Protein AF-0000000069064312 (afdb_homodimer)

Solvent-accessible surface area (backbone atoms only — not comparable to full-atom values): 58437 Å² total; per-residue (Å²): 122,88,68,84,52,52,29,25,36,12,36,30,69,39,34,50,43,23,37,45,26,35,32,41,49,72,40,38,74,75,35,73,79,53,61,49,57,47,49,68,53,78,33,45,40,67,46,39,56,27,60,48,31,43,36,28,41,26,25,39,72,87,66,45,86,72,36,52,20,46,56,15,53,54,51,47,37,52,34,31,70,68,70,49,46,88,58,41,39,44,38,60,54,59,58,59,67,54,56,94,42,91,72,57,37,69,79,34,66,40,60,28,75,80,61,48,76,43,55,38,46,58,55,53,13,52,52,48,27,49,53,51,51,50,48,52,51,49,32,56,50,17,59,53,87,70,61,77,88,26,42,33,38,24,40,41,41,66,60,69,55,51,70,43,46,53,50,50,51,50,51,23,38,38,73,37,67,45,54,67,94,38,51,43,66,36,39,31,42,61,17,24,48,56,34,58,52,70,49,55,53,54,48,22,36,62,32,51,96,80,57,45,76,65,38,60,67,41,32,31,33,33,40,28,23,28,34,48,34,28,35,32,36,31,38,30,27,37,76,88,76,23,34,31,42,54,41,44,50,40,70,46,80,46,16,50,50,51,36,52,51,42,50,51,50,51,49,32,64,46,65,32,62,70,52,52,49,43,34,45,62,76,36,34,38,47,39,51,49,35,52,50,40,48,57,21,42,61,54,40,48,56,71,77,56,46,72,84,33,64,47,76,38,61,44,52,41,60,60,51,29,52,48,26,38,71,75,67,70,35,52,45,62,55,44,36,52,70,22,95,46,32,90,46,37,45,72,56,80,45,27,39,39,28,29,32,57,61,57,54,52,45,43,45,66,45,52,50,51,52,52,48,50,54,50,61,48,46,70,35,82,72,34,61,73,48,45,35,38,34,41,24,24,57,46,43,65,19,48,50,56,49,51,50,53,44,67,75,37,71,87,41,42,54,30,34,43,78,53,19,62,44,26,37,36,55,4,28,27,48,36,60,78,38,68,71,33,51,48,31,32,28,33,58,42,15,32,25,34,71,41,66,48,72,53,43,84,89,78,48,61,73,88,34,59,41,76,53,98,90,36,64,19,25,54,48,27,36,44,69,79,41,44,24,65,40,76,30,41,52,70,32,73,43,77,48,76,45,66,56,89,51,66,50,44,50,62,48,77,44,57,34,32,34,21,66,49,61,76,59,62,37,53,80,38,91,73,38,40,80,47,33,40,34,43,31,40,42,79,81,51,39,77,58,82,48,42,36,35,37,36,36,33,36,42,55,82,57,83,42,73,48,33,29,28,63,86,75,63,41,76,27,60,53,51,78,44,45,84,122,91,68,84,51,52,29,26,36,13,35,31,70,38,32,50,43,22,38,45,26,35,31,41,48,72,41,38,73,74,35,72,80,53,60,50,58,47,49,68,52,76,34,42,41,68,44,38,55,27,59,49,33,44,36,27,40,25,25,39,73,86,66,44,87,72,36,53,19,45,55,16,54,53,51,48,37,52,35,30,71,68,70,50,47,87,55,40,40,44,37,61,53,60,58,58,67,55,58,92,41,90,72,59,38,68,79,34,66,41,59,28,74,80,64,48,75,43,53,37,46,57,54,54,12,52,52,48,26,49,53,51,51,50,48,52,50,50,32,55,49,18,60,54,86,71,61,78,87,27,44,33,38,24,40,40,41,67,59,68,56,51,70,42,46,52,48,50,52,51,51,22,38,39,72,35,68,47,56,66,93,38,49,43,65,34,38,32,42,61,17,23,49,56,34,58,50,69,50,55,52,54,45,22,36,63,33,52,95,80,58,44,73,65,38,60,68,42,32,32,34,34,39,27,25,29,34,49,34,27,34,32,36,32,37,30,27,37,74,89,76,22,33,30,43,55,43,43,49,39,70,45,80,47,15,50,49,51,36,52,52,43,49,50,50,52,50,31,63,45,64,33,62,67,54,52,50,45,33,45,62,75,37,35,40,47,37,51,50,35,53,50,40,48,56,20,42,62,54,41,49,57,71,78,54,45,72,83,33,64,47,76,38,61,45,54,43,60,59,52,29,51,48,25,38,74,75,66,71,36,50,46,62,54,44,38,54,70,23,97,47,30,89,46,36,44,71,56,82,44,28,38,38,29,29,32,58,60,58,53,53,45,42,46,66,43,52,51,51,53,52,48,50,53,50,59,50,46,70,35,81,71,35,60,72,49,46,36,38,36,40,24,24,56,48,43,66,18,48,50,54,48,50,50,52,44,66,75,38,71,86,41,41,55,30,34,43,79,53,19,60,44,26,36,36,55,4,28,28,46,37,59,76,39,67,72,34,51,49,31,31,28,33,59,41,15,32,27,33,71,41,65,50,73,53,43,83,90,80,49,61,76,88,34,57,42,75,55,96,89,37,63,19,25,56,48,27,35,46,71,78,40,44,24,65,40,78,30,41,53,69,33,74,43,76,48,75,44,65,57,89,51,65,50,44,50,61,48,77,45,56,33,32,35,22,67,48,61,76,58,62,36,52,78,38,90,73,38,39,79,46,33,41,35,44,32,42,42,78,80,50,38,77,58,81,48,45,36,34,36,36,38,33,36,42,55,82,56,84,45,72,47,34,29,28,62,85,77,65,41,77,27,61,52,50,77,43,44,84

Secondary structure (DSSP, 8-state):
-----SEEEEEEE-SSEEEEEEEEHHHHHH-TT--EE-------TT--S-SSEE-EEEEETT--EEEETHHHHHHHHHHHHTT-GGGEEEEESGGGGGTT-TT--TT-EEE-TT--EEEHHHHHHHHHHHHHHHHHHHHHHTT----GGGEEEEEEE-TTS-HHHHHHHHHHHHHTT--GGGEEEEEHHHHHHHHHHHS-GGGEET--TT--TTSTT-EEEEEEE-SS-EEEEEEEEETTTEEEEEEEEEEES-SHHHHHHHHHHHHHHHH-HHHHHHHHHHSHHHHHHHHHHHHHHHHH--TT--TT-EEEEE--HHHHHHHHHHHHSS-HHHHHHHSTTTTTEEEETTEEEEEHHHHHHHHHHHHHHHHHHHHHHHTSGGGTT--EEEEESGGGG-HHHHHHHHHH-TTSEEEEETTGGGHHHHHHHHHHH-GGGEEEEE-SSEEEEEE--B--TTTS-GGGEEEETTEEEETTEEEEEE-TT-EEETTEEEEEEEE--STT--EEEEEEEEES-SS--BTTSTT-EEEEEEEEEPSS--SSPPEEEEEEEESSSS-EEEEEETTT-PEE-EEEE--/-----SEEEEEEE-SSEEEEEEEEHHHHHH-TT--EE-------TT--S-SSEE-EEEEETT--EEEETHHHHHHHHHHHHTT-GGGEEEEESGGGGGTT-TT--TT-EEE-TT--EEEHHHHHHHHHHHHHHHHHHHHHHTT----GGGEEEEEEE-TTS-HHHHHHHHHHHHHTT--GGGEEEEEHHHHHHHHHHHS-GGGEET--TT--TTSTT-EEEEEEE-SS-EEEEEEEEETTTEEEEEEEEEEES-SHHHHHHHHHHHHHHHH-HHHHHHHHHHSHHHHHHHHHHHHHHHHH--TT--TT-EEEEE--HHHHHHHHHHHHSS-HHHHHHHSTTTTTEEEETTEEEEEHHHHHHHHHHHHHHHHHHHHHHHTSGGGTT--EEEEESGGGG-HHHHHHHHHH-TTSEEEEETTGGGHHHHHHHHHHH-GGGEEEEE-SSEEEEEE--B--TTTS-GGGEEEETTEEEETTEEEEEE-TT-EEETTEEEEEEEE--STT--EEEEEEEEES-SS--BTTSTT-EEEEEEEEEPSS--SSPPEEEEEEEESSSS-EEEEEETTT-PEEPEEEE--

pLDDT: mean 87.78, std 10.55, range [28.59, 98.12]

InterPro domains:
  IPR013126 Heat shock protein 70 family [PF00012] (103-304)
  IPR043129 ATPase, nucleotide binding domain [SSF53067] (7-196)
  IPR043129 ATPase, nucleotide binding domain [SSF53067] (216-433)

Foldseek 3Di:
DPPQFQKEKEWEQALFWIFMKMDGLVRCVVALLPIDADQPPVQDDPDHRDSTFTQKFKAFQVRHGDDGGNVRLVVLLVCLVVQNNVRMFMAHSCLCVQPPDQPDDQQDWDAGLQGDTDGPLSSLLVSLLNNVVVVVVVCVVVVNDDDLVSYQYEYEDALVGDLLSVVSNLVSPVSSPRDNVRYAYHHQQQLLLLLVQRDDQVQKVLRDDPPHLPDAQAKAKEWAAEAFWTKIWIWGAHPPLAIETLWGIDTTGQHNVLLVVLVVVVVCQLQNDVLVSCCSNNVVSQVVQQSVQLVVQQLPQAPPQDQAHWRKTFHPQVSSQVSCCVPVVDGSQVSCCPGPCNVAWGDDDRIIIGGSVVSLVSSVVSLVRSLVRVVVVCPDPSNVNHAEYEYAADRSSRNSSVVSNCVSCVRHRYIYGNHRNCSSNSSSNSCSSPVVSYFKHFAQKWKFFWDKAADDPVPADPVQWDDDPNGIIGGQFTDTQGFGGDIATAFRKTKDKDKDDAAQDFKDKTWMKIASDRDDTGCPDPRIGTQWIKIWTDPPGGRDMWMKMKMWTDGGSHIDIWIATPVVRHTTDIDTDRD/DLPQFQKEKEWEQALFWIWMKMDGLVRCVVALLPIDADQPPVQDDPDHRDSTFTQKFKAFQVRHGDDGGNVRLVVLLVCLVVQNNVRMFMAHSCLCVQPPDQPDDQQDWDAGLQGDTDGPLSSLLVSLLNNVVVVVVVCVVVVNDDDLVSYQYEYEDALVGDLLSVVSNLVSPVSSPRDNSRYAYHHQQLLLLLLVQRDDQVQKVLRDDPPRLPDAQAKAKEWAAEAFWTKIWIWGAHPPLAIETLWGIDTTRLHVVLLVVLVVVVVCQLQNDVLVSCCSNNVVSQVVQQSVQLVVQQLPQAPPQDQAHWRKTFHPQVSSQVSCCVPVVDGSQVSCCPGPCNVAWGDDDRIIIGGSVVSLVSSVVSLVRSLVRVVVVCPDPSNVNHAEYEYAADRSSRNSSVVSNCVSCVRHRYIYGNHRNCSSNSSSNSCSSPVVSYFKHFAQKWKFFWDKAADDPVQADPVQWDDDPNGIIGGQFTDTQGFGGDIATAFRKTKDKDKDDAAQDFKDKTWMKIASDRDDTGCPDPRIGTQWIKIWTDPPGGRDMWMKMKMWTDGGSHIDIWIATPPVRHTTDIDTDRD

Structure (mmCIF, N/CA/C/O backbone):
data_AF-0000000069064312-model_v1
#
loop_
_entity.id
_entity.type
_entity.pdbx_description
1 polymer 'Heat shock 70 kDa protein 12B'
#
loop_
_atom_site.group_PDB
_atom_site.id
_atom_site.type_symbol
_atom_site.label_atom_id
_atom_site.label_alt_id
_atom_site.label_comp_id
_atom_site.label_asym_id
_atom_site.label_entity_id
_atom_site.label_seq_id
_atom_site.pdbx_PDB_ins_code
_atom_site.Cartn_x
_atom_site.Cartn_y
_atom_site.Cartn_z
_atom_site.occupancy
_atom_site.B_iso_or_equiv
_atom_site.auth_seq_id
_atom_site.auth_comp_id
_atom_site.auth_asym_id
_atom_site.auth_atom_id
_atom_site.pdbx_PDB_model_num
ATOM 1 N N . MET A 1 1 ? 29.719 -14.891 -23.688 1 28.59 1 MET A N 1
ATOM 2 C CA . MET A 1 1 ? 29.984 -13.562 -23.141 1 28.59 1 MET A CA 1
ATOM 3 C C . MET A 1 1 ? 28.734 -12.945 -22.547 1 28.59 1 MET A C 1
ATOM 5 O O . MET A 1 1 ? 27.734 -12.781 -23.234 1 28.59 1 MET A O 1
ATOM 9 N N . ALA A 1 2 ? 28.312 -13.297 -21.344 1 39.88 2 ALA A N 1
ATOM 10 C CA . ALA A 1 2 ? 27.094 -12.727 -20.75 1 39.88 2 ALA A CA 1
ATOM 11 C C . ALA A 1 2 ? 26.953 -11.25 -21.125 1 39.88 2 ALA A C 1
ATOM 13 O O . ALA A 1 2 ? 27.844 -10.445 -20.859 1 39.88 2 ALA A O 1
ATOM 14 N N . GLY A 1 3 ? 26.484 -10.922 -22.219 1 50.09 3 GLY A N 1
ATOM 15 C CA . GLY A 1 3 ? 26.359 -9.602 -22.812 1 50.09 3 GLY A CA 1
ATOM 16 C C . GLY A 1 3 ? 26.031 -8.523 -21.797 1 50.09 3 GLY A C 1
ATOM 17 O O . GLY A 1 3 ? 25.484 -8.812 -20.734 1 50.09 3 GLY A O 1
ATOM 18 N N . LYS A 1 4 ? 26.656 -7.32 -21.875 1 67.38 4 LYS A N 1
ATOM 19 C CA . LYS A 1 4 ? 26.703 -6.156 -21 1 67.38 4 LYS A CA 1
ATOM 20 C C . LYS A 1 4 ? 25.312 -5.562 -20.812 1 67.38 4 LYS A C 1
ATOM 22 O O . LYS A 1 4 ? 24.672 -5.133 -21.781 1 67.38 4 LYS A O 1
ATOM 27 N N . HIS A 1 5 ? 24.422 -6.23 -19.922 1 86.06 5 HIS A N 1
ATOM 28 C CA . HIS A 1 5 ? 23.141 -5.613 -19.625 1 86.06 5 HIS A CA 1
ATOM 29 C C . HIS A 1 5 ? 23.297 -4.398 -18.719 1 86.06 5 HIS A C 1
ATOM 31 O O . HIS A 1 5 ? 24.219 -4.355 -17.891 1 86.06 5 HIS A O 1
ATOM 37 N N . VAL A 1 6 ? 22.469 -3.484 -19 1 92.56 6 VAL A N 1
ATOM 38 C CA . VAL A 1 6 ? 22.5 -2.262 -18.203 1 92.56 6 VAL A CA 1
ATOM 39 C C . VAL A 1 6 ? 21.438 -2.34 -17.094 1 92.56 6 VAL A C 1
ATOM 41 O O . VAL A 1 6 ? 21.594 -1.719 -16.047 1 92.56 6 VAL A O 1
ATOM 44 N N . MET A 1 7 ? 20.469 -3.17 -17.344 1 95.5 7 MET A N 1
ATOM 45 C CA . MET A 1 7 ? 19.344 -3.258 -16.422 1 95.5 7 MET A CA 1
ATOM 46 C C . MET A 1 7 ? 18.766 -4.672 -16.375 1 95.5 7 MET A C 1
ATOM 48 O O . MET A 1 7 ? 18.766 -5.371 -17.391 1 95.5 7 MET A O 1
ATOM 52 N N . VAL A 1 8 ? 18.375 -5.047 -15.203 1 97.19 8 VAL A N 1
ATOM 53 C CA . VAL A 1 8 ? 17.594 -6.27 -15.055 1 97.19 8 VAL A CA 1
ATOM 54 C C . VAL A 1 8 ? 16.156 -5.926 -14.672 1 97.19 8 VAL A C 1
ATOM 56 O O . VAL A 1 8 ? 15.914 -5.082 -13.805 1 97.19 8 VAL A O 1
ATOM 59 N N . VAL A 1 9 ? 15.234 -6.547 -15.367 1 96.75 9 VAL A N 1
ATOM 60 C CA . VAL A 1 9 ? 13.812 -6.426 -15.062 1 96.75 9 VAL A CA 1
ATOM 61 C C . VAL A 1 9 ? 13.234 -7.805 -14.742 1 96.75 9 VAL A C 1
ATOM 63 O O . VAL A 1 9 ? 13.383 -8.742 -15.523 1 96.75 9 VAL A O 1
ATOM 66 N N . ALA A 1 10 ? 12.594 -7.859 -13.609 1 97.69 10 ALA A N 1
ATOM 67 C CA . ALA A 1 10 ? 11.938 -9.102 -13.227 1 97.69 10 ALA A CA 1
ATOM 68 C C . ALA A 1 10 ? 10.414 -8.953 -13.266 1 97.69 10 ALA A C 1
ATOM 70 O O . ALA A 1 10 ? 9.875 -7.918 -12.883 1 97.69 10 ALA A O 1
ATOM 71 N N . ILE A 1 11 ? 9.758 -9.961 -13.742 1 97.12 11 ILE A N 1
ATOM 72 C CA . ILE A 1 11 ? 8.305 -10.086 -13.688 1 97.12 11 ILE A CA 1
ATOM 73 C C . ILE A 1 11 ? 7.922 -11.281 -12.812 1 97.12 11 ILE A C 1
ATOM 75 O O . ILE A 1 11 ? 8.328 -12.414 -13.086 1 97.12 11 ILE A O 1
ATOM 79 N N . ASP A 1 12 ? 7.242 -11.016 -11.742 1 95.88 12 ASP A N 1
ATOM 80 C CA . ASP A 1 12 ? 6.594 -12.055 -10.945 1 95.88 12 ASP A CA 1
ATOM 81 C C . ASP A 1 12 ? 5.137 -12.234 -11.367 1 95.88 12 ASP A C 1
ATOM 83 O O . ASP A 1 12 ? 4.27 -11.445 -10.992 1 95.88 12 ASP A O 1
ATOM 87 N N . PHE A 1 13 ? 4.988 -13.242 -12.148 1 95.06 13 PHE A N 1
ATOM 88 C CA . PHE A 1 13 ? 3.656 -13.562 -12.641 1 95.06 13 PHE A CA 1
ATOM 89 C C . PHE A 1 13 ? 2.938 -14.508 -11.688 1 95.06 13 PHE A C 1
ATOM 91 O O . PHE A 1 13 ? 3.016 -15.734 -11.836 1 95.06 13 PHE A O 1
ATOM 98 N N . GLY A 1 14 ? 2.176 -13.914 -10.766 1 91.81 14 GLY A N 1
ATOM 99 C CA . GLY A 1 14 ? 1.546 -14.703 -9.719 1 91.81 14 GLY A CA 1
ATOM 100 C C . GLY A 1 14 ? 0.126 -15.117 -10.055 1 91.81 14 GLY A C 1
ATOM 101 O O . GLY A 1 14 ? -0.45 -14.641 -11.031 1 91.81 14 GLY A O 1
ATOM 102 N N . THR A 1 15 ? -0.377 -16.031 -9.25 1 91.19 15 THR A N 1
ATOM 103 C CA . THR A 1 15 ? -1.751 -16.484 -9.422 1 91.19 15 THR A CA 1
ATOM 104 C C . THR A 1 15 ? -2.738 -15.375 -9.078 1 91.19 15 THR A C 1
ATOM 106 O O . THR A 1 15 ? -3.711 -15.164 -9.805 1 91.19 15 THR A O 1
ATOM 109 N N . THR A 1 16 ? -2.49 -14.68 -8.023 1 89.25 16 THR A N 1
ATOM 110 C CA . THR A 1 16 ? -3.428 -13.656 -7.57 1 89.25 16 THR A CA 1
ATOM 111 C C . THR A 1 16 ? -2.938 -12.266 -7.953 1 89.25 16 THR A C 1
ATOM 113 O O . THR A 1 16 ? -3.727 -11.422 -8.383 1 89.25 16 THR A O 1
ATOM 116 N N . TYR A 1 17 ? -1.647 -12.07 -7.719 1 89.25 17 TYR A N 1
ATOM 117 C CA . TYR A 1 17 ? -1.081 -10.758 -8.016 1 89.25 17 TYR A CA 1
ATOM 118 C C . TYR A 1 17 ? 0.204 -10.891 -8.828 1 89.25 17 TYR A C 1
ATOM 120 O O . TYR A 1 17 ? 0.987 -11.82 -8.609 1 89.25 17 TYR A O 1
ATOM 128 N N . SER A 1 18 ? 0.387 -9.977 -9.711 1 93 18 SER A N 1
ATOM 129 C CA . SER A 1 18 ? 1.586 -9.906 -10.539 1 93 18 SER A CA 1
ATOM 130 C C . SER A 1 18 ? 2.248 -8.539 -10.445 1 93 18 SER A C 1
ATOM 132 O O . SER A 1 18 ? 1.602 -7.555 -10.078 1 93 18 SER A O 1
ATOM 134 N N . GLY A 1 19 ? 3.488 -8.508 -10.672 1 92.38 19 GLY A N 1
ATOM 135 C CA . GLY A 1 19 ? 4.215 -7.25 -10.648 1 92.38 19 GLY A CA 1
ATOM 136 C C . GLY A 1 19 ? 5.586 -7.34 -11.297 1 92.38 19 GLY A C 1
ATOM 137 O O . GLY A 1 19 ? 5.977 -8.398 -11.781 1 92.38 19 GLY A O 1
ATOM 138 N N . TYR A 1 20 ? 6.223 -6.148 -11.414 1 94.5 20 TYR A N 1
ATOM 139 C CA . TYR A 1 20 ? 7.586 -6.102 -11.93 1 94.5 20 TYR A CA 1
ATOM 140 C C . TYR A 1 20 ? 8.477 -5.242 -11.039 1 94.5 20 TYR A C 1
ATOM 142 O O . TYR A 1 20 ? 7.98 -4.434 -10.25 1 94.5 20 TYR A O 1
ATOM 150 N N . ALA A 1 21 ? 9.688 -5.535 -11.047 1 93.69 21 ALA A N 1
ATOM 151 C CA . ALA A 1 21 ? 10.742 -4.77 -10.391 1 93.69 21 ALA A CA 1
ATOM 152 C C . ALA A 1 21 ? 11.992 -4.688 -11.266 1 93.69 21 ALA A C 1
ATOM 154 O O . ALA A 1 21 ? 12.156 -5.48 -12.195 1 93.69 21 ALA A O 1
ATOM 155 N N . PHE A 1 22 ? 12.828 -3.678 -11.047 1 93.44 22 PHE A N 1
ATOM 156 C CA . PHE A 1 22 ? 14.008 -3.533 -11.883 1 93.44 22 PHE A CA 1
ATOM 157 C C . PHE A 1 22 ? 15.141 -2.855 -11.117 1 93.44 22 PHE A C 1
ATOM 159 O O . PHE A 1 22 ? 14.906 -2.232 -10.078 1 93.44 22 PHE A O 1
ATOM 166 N N . SER A 1 23 ? 16.328 -3.064 -11.539 1 93.88 23 SER A N 1
ATOM 167 C CA . SER A 1 23 ? 17.547 -2.475 -10.984 1 93.88 23 SER A CA 1
ATOM 168 C C . SER A 1 23 ? 18.609 -2.301 -12.062 1 93.88 23 SER A C 1
ATOM 170 O O . SER A 1 23 ? 18.781 -3.168 -12.922 1 93.88 23 SER A O 1
ATOM 172 N N . LEU A 1 24 ? 19.266 -1.147 -11.992 1 91.38 24 LEU A N 1
ATOM 173 C CA . LEU A 1 24 ? 20.422 -0.932 -12.859 1 91.38 24 LEU A CA 1
ATOM 174 C C . LEU A 1 24 ? 21.641 -1.704 -12.359 1 91.38 24 LEU A C 1
ATOM 176 O O . LEU A 1 24 ? 21.781 -1.914 -11.156 1 91.38 24 LEU A O 1
ATOM 180 N N . ARG A 1 25 ? 22.438 -2.064 -13.297 1 93.69 25 ARG A N 1
ATOM 181 C CA . ARG A 1 25 ? 23.656 -2.756 -12.93 1 93.69 25 ARG A CA 1
ATOM 182 C C . ARG A 1 25 ? 24.5 -1.916 -11.961 1 93.69 25 ARG A C 1
ATOM 184 O O . ARG A 1 25 ? 25.031 -2.439 -10.992 1 93.69 25 ARG A O 1
ATOM 191 N N . SER A 1 26 ? 24.516 -0.619 -12.18 1 88.31 26 SER A N 1
ATOM 192 C CA . SER A 1 26 ? 25.281 0.29 -11.328 1 88.31 26 SER A CA 1
ATOM 193 C C . SER A 1 26 ? 24.719 0.324 -9.914 1 88.31 26 SER A C 1
ATOM 195 O O . SER A 1 26 ? 25.469 0.401 -8.938 1 88.31 26 SER A O 1
ATOM 197 N N . ASP A 1 27 ? 23.469 0.228 -9.82 1 86.38 27 ASP A N 1
ATOM 198 C CA . ASP A 1 27 ? 22.812 0.219 -8.516 1 86.38 27 ASP A CA 1
ATOM 199 C C . ASP A 1 27 ? 23.078 -1.096 -7.781 1 86.38 27 ASP A C 1
ATOM 201 O O . ASP A 1 27 ? 23.375 -1.099 -6.586 1 86.38 27 ASP A O 1
ATOM 205 N N . PHE A 1 28 ? 22.984 -2.117 -8.508 1 91.69 28 PHE A N 1
ATOM 206 C CA . PHE A 1 28 ? 23.219 -3.432 -7.926 1 91.69 28 PHE A CA 1
ATOM 207 C C . PHE A 1 28 ? 24.641 -3.543 -7.395 1 91.69 28 PHE A C 1
ATOM 209 O O . PHE A 1 28 ? 24.859 -4.098 -6.312 1 91.69 28 PHE A O 1
ATOM 216 N N . ASP A 1 29 ? 25.562 -2.971 -8.102 1 90.62 29 ASP A N 1
ATOM 217 C CA . ASP A 1 29 ? 26.953 -3.039 -7.703 1 90.62 29 ASP A CA 1
ATOM 218 C C . ASP A 1 29 ? 27.203 -2.273 -6.402 1 90.62 29 ASP A C 1
ATOM 220 O O . ASP A 1 29 ? 28.062 -2.65 -5.605 1 90.62 29 ASP A O 1
ATOM 224 N N . LYS A 1 30 ? 26.422 -1.263 -6.211 1 84.44 30 LYS A N 1
ATOM 225 C CA . LYS A 1 30 ? 26.531 -0.477 -4.984 1 84.44 30 LYS A CA 1
ATOM 226 C C . LYS A 1 30 ? 25.828 -1.159 -3.822 1 84.44 30 LYS A C 1
ATOM 228 O O . LYS A 1 30 ? 26.344 -1.198 -2.705 1 84.44 30 LYS A O 1
ATOM 233 N N . ASP A 1 31 ? 24.641 -1.659 -4.098 1 87.69 31 ASP A N 1
ATOM 234 C CA . ASP A 1 31 ? 23.781 -2.303 -3.111 1 87.69 31 ASP A CA 1
ATOM 235 C C . ASP A 1 31 ? 22.75 -3.217 -3.785 1 87.69 31 ASP A C 1
ATOM 237 O O . ASP A 1 31 ? 21.828 -2.74 -4.438 1 87.69 31 ASP A O 1
ATOM 241 N N . PRO A 1 32 ? 22.906 -4.52 -3.57 1 89 32 PRO A N 1
ATOM 242 C CA . PRO A 1 32 ? 21.984 -5.461 -4.227 1 89 32 PRO A CA 1
ATOM 243 C C . PRO A 1 32 ? 20.531 -5.238 -3.826 1 89 32 PRO A C 1
ATOM 245 O O . PRO A 1 32 ? 19.625 -5.742 -4.492 1 89 32 PRO A O 1
ATOM 248 N N . LEU A 1 33 ? 20.328 -4.512 -2.762 1 87.06 33 LEU A N 1
ATOM 249 C CA . LEU A 1 33 ? 18.969 -4.309 -2.275 1 87.06 33 LEU A CA 1
ATOM 250 C C . LEU A 1 33 ? 18.344 -3.049 -2.877 1 87.06 33 LEU A C 1
ATOM 252 O O . LEU A 1 33 ? 17.188 -2.746 -2.635 1 87.06 33 LEU A O 1
ATOM 256 N N . LYS A 1 34 ? 19.156 -2.34 -3.68 1 86.5 34 LYS A N 1
ATOM 257 C CA . LYS A 1 34 ? 18.609 -1.185 -4.387 1 86.5 34 LYS A CA 1
ATOM 258 C C . LYS A 1 34 ? 17.781 -1.619 -5.59 1 86.5 34 LYS A C 1
ATOM 260 O O . LYS A 1 34 ? 18.234 -1.537 -6.73 1 86.5 34 LYS A O 1
ATOM 265 N N . ILE A 1 35 ? 16.578 -2.092 -5.32 1 89.62 35 ILE A N 1
ATOM 266 C CA . ILE A 1 35 ? 15.641 -2.596 -6.316 1 89.62 35 ILE A CA 1
ATOM 267 C C . ILE A 1 35 ? 14.375 -1.74 -6.312 1 89.62 35 ILE A C 1
ATOM 269 O O . ILE A 1 35 ? 13.82 -1.449 -5.254 1 89.62 35 ILE A O 1
ATOM 273 N N . LYS A 1 36 ? 13.984 -1.295 -7.477 1 83.56 36 LYS A N 1
ATOM 274 C CA . LYS A 1 36 ? 12.766 -0.494 -7.617 1 83.56 36 LYS A CA 1
ATOM 275 C C . LYS A 1 36 ? 11.578 -1.364 -8.008 1 83.56 36 LYS A C 1
ATOM 277 O O . LYS A 1 36 ? 11.672 -2.186 -8.922 1 83.56 36 LYS A O 1
ATOM 282 N N . ALA A 1 37 ? 10.547 -1.321 -7.199 1 80 37 ALA A N 1
ATOM 283 C CA . ALA A 1 37 ? 9.289 -1.981 -7.535 1 80 37 ALA A CA 1
ATOM 284 C C . ALA A 1 37 ? 8.188 -0.958 -7.816 1 80 37 ALA A C 1
ATOM 286 O O . ALA A 1 37 ? 8.211 0.149 -7.273 1 80 37 ALA A O 1
ATOM 287 N N . ASN A 1 38 ? 7.348 -1.304 -8.797 1 65.94 38 ASN A N 1
ATOM 288 C CA . ASN A 1 38 ? 6.285 -0.36 -9.125 1 65.94 38 ASN A CA 1
ATOM 289 C C . ASN A 1 38 ? 5.348 -0.138 -7.941 1 65.94 38 ASN A C 1
ATOM 291 O O . ASN A 1 38 ? 4.82 -1.096 -7.371 1 65.94 38 ASN A O 1
ATOM 295 N N . GLN A 1 39 ? 5.348 1.123 -7.57 1 56.09 39 GLN A N 1
ATOM 296 C CA . GLN A 1 39 ? 4.516 1.457 -6.418 1 56.09 39 GLN A CA 1
ATOM 297 C C . GLN A 1 39 ? 3.164 2.01 -6.859 1 56.09 39 GLN A C 1
ATOM 299 O O . GLN A 1 39 ? 2.242 2.131 -6.047 1 56.09 39 GLN A O 1
ATOM 304 N N . ALA A 1 40 ? 3.145 2.369 -8.078 1 54.91 40 ALA A N 1
ATOM 305 C CA . ALA A 1 40 ? 1.95 3.145 -8.406 1 54.91 40 ALA A CA 1
ATOM 306 C C . ALA A 1 40 ? 1.03 2.369 -9.344 1 54.91 40 ALA A C 1
ATOM 308 O O . ALA A 1 40 ? 0.963 2.66 -10.539 1 54.91 40 ALA A O 1
ATOM 309 N N . TRP A 1 41 ? 0.857 1.121 -8.875 1 54.25 41 TRP A N 1
ATOM 310 C CA . TRP A 1 41 ? -0.166 0.541 -9.742 1 54.25 41 TRP A CA 1
ATOM 311 C C . TRP A 1 41 ? -1.452 1.358 -9.688 1 54.25 41 TRP A C 1
ATOM 313 O O . TRP A 1 41 ? -1.838 1.853 -8.625 1 54.25 41 TRP A O 1
ATOM 323 N N . VAL A 1 42 ? -1.477 2.633 -10.492 1 47.19 42 VAL A N 1
ATOM 324 C CA . VAL A 1 42 ? -2.67 3.473 -10.445 1 47.19 42 VAL A CA 1
ATOM 325 C C . VAL A 1 42 ? -3.863 2.645 -9.969 1 47.19 42 VAL A C 1
ATOM 327 O O . VAL A 1 42 ? -4.441 1.879 -10.742 1 47.19 42 VAL A O 1
ATOM 330 N N . ALA A 1 43 ? -3.648 1.965 -8.961 1 44.12 43 ALA A N 1
ATOM 331 C CA . ALA A 1 43 ? -4.781 1.103 -8.633 1 44.12 43 ALA A CA 1
ATOM 332 C C . ALA A 1 43 ? -6 1.928 -8.227 1 44.12 43 ALA A C 1
ATOM 334 O O . ALA A 1 43 ? -5.859 2.969 -7.578 1 44.12 43 ALA A O 1
ATOM 335 N N . GLY A 1 44 ? -6.938 2.066 -8.828 1 36.84 44 GLY A N 1
ATOM 336 C CA . GLY A 1 44 ? -8.258 2.506 -8.406 1 36.84 44 GLY A CA 1
ATOM 337 C C . GLY A 1 44 ? -8.391 2.619 -6.898 1 36.84 44 GLY A C 1
ATOM 338 O O . GLY A 1 44 ? -7.398 2.551 -6.176 1 36.84 44 GLY A O 1
ATOM 339 N N . HIS A 1 45 ? -9.766 2.586 -6.555 1 37.28 45 HIS A N 1
ATOM 340 C CA . HIS A 1 45 ? -10.492 3.008 -5.359 1 37.28 45 HIS A CA 1
ATOM 341 C C . HIS A 1 45 ? -9.773 2.564 -4.09 1 37.28 45 HIS A C 1
ATOM 343 O O . HIS A 1 45 ? -9.68 3.322 -3.125 1 37.28 45 HIS A O 1
ATOM 349 N N . LYS A 1 46 ? -9.797 1.121 -4.016 1 41.25 46 LYS A N 1
ATOM 350 C CA . LYS A 1 46 ? -9.672 0.563 -2.674 1 41.25 46 LYS A CA 1
ATOM 351 C C . LYS A 1 46 ? -8.211 0.349 -2.303 1 41.25 46 LYS A C 1
ATOM 353 O O . LYS A 1 46 ? -7.902 -0.08 -1.189 1 41.25 46 LYS A O 1
ATOM 358 N N . TYR A 1 47 ? -7.25 0.601 -3.441 1 45.22 47 TYR A N 1
ATOM 359 C CA . TYR A 1 47 ? -6.02 -0.152 -3.219 1 45.22 47 TYR A CA 1
ATOM 360 C C . TYR A 1 47 ? -4.855 0.783 -2.912 1 45.22 47 TYR A C 1
ATOM 362 O O . TYR A 1 47 ? -4.602 1.73 -3.658 1 45.22 47 TYR A O 1
ATOM 370 N N . HIS A 1 48 ? -4.723 1.056 -1.692 1 47.91 48 HIS A N 1
ATOM 371 C CA . HIS A 1 48 ? -3.443 1.555 -1.2 1 47.91 48 HIS A CA 1
ATOM 372 C C . HIS A 1 48 ? -2.293 1.095 -2.088 1 47.91 48 HIS A C 1
ATOM 374 O O . HIS A 1 48 ? -2.447 0.162 -2.879 1 47.91 48 HIS A O 1
ATOM 380 N N . LEU A 1 49 ? -1.272 1.82 -2.076 1 52.03 49 LEU A N 1
ATOM 381 C CA . LEU A 1 49 ? -0.009 1.571 -2.762 1 52.03 49 LEU A CA 1
ATOM 382 C C . LEU A 1 49 ? 0.344 0.088 -2.729 1 52.03 49 LEU A C 1
ATOM 384 O O . LEU A 1 49 ? 0.604 -0.469 -1.66 1 52.03 49 LEU A O 1
ATOM 388 N N . SER A 1 50 ? -0.289 -0.609 -3.783 1 63.28 50 SER A N 1
ATOM 389 C CA . SER A 1 50 ? 0.107 -2.01 -3.896 1 63.28 50 SER A CA 1
ATOM 390 C C . SER A 1 50 ? 1.367 -2.16 -4.742 1 63.28 50 SER A C 1
ATOM 392 O O . SER A 1 50 ? 1.573 -1.411 -5.699 1 63.28 50 SER A O 1
ATOM 394 N N . LEU A 1 51 ? 2.254 -2.885 -4.293 1 70.94 51 LEU A N 1
ATOM 395 C CA . LEU A 1 51 ? 3.502 -3.15 -4.996 1 70.94 51 LEU A CA 1
ATOM 396 C C . LEU A 1 51 ? 3.297 -4.195 -6.09 1 70.94 51 LEU A C 1
ATOM 398 O O . LEU A 1 51 ? 4.152 -4.363 -6.961 1 70.94 51 LEU A O 1
ATOM 402 N N . LYS A 1 52 ? 2.109 -4.84 -6.188 1 84.12 52 LYS A N 1
ATOM 403 C CA . LYS A 1 52 ? 1.682 -5.738 -7.258 1 84.12 52 LYS A CA 1
ATOM 404 C C . LYS A 1 52 ? 0.236 -5.461 -7.66 1 84.12 52 LYS A C 1
ATOM 406 O O . LYS A 1 52 ? -0.451 -4.66 -7.02 1 84.12 52 LYS A O 1
A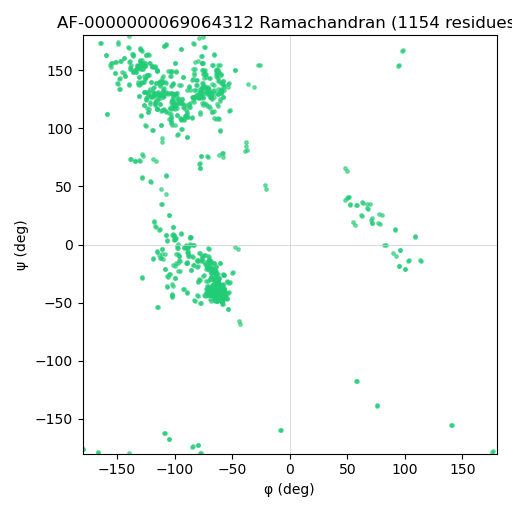TOM 411 N N . THR A 1 53 ? -0.164 -5.949 -8.789 1 88.62 53 THR A N 1
ATOM 412 C CA . THR A 1 53 ? -1.519 -5.793 -9.305 1 88.62 53 THR A CA 1
ATOM 413 C C . THR A 1 53 ? -2.197 -7.148 -9.461 1 88.62 53 THR A C 1
ATOM 415 O O . THR A 1 53 ? -1.526 -8.172 -9.617 1 88.62 53 THR A O 1
ATOM 418 N N . PRO A 1 54 ? -3.531 -7.172 -9.375 1 89.38 54 PRO A N 1
ATOM 419 C CA . PRO A 1 54 ? -4.203 -8.453 -9.586 1 89.38 54 PRO A CA 1
ATOM 420 C C . PRO A 1 54 ? -3.889 -9.062 -10.953 1 89.38 54 PRO A C 1
ATOM 422 O O . PRO A 1 54 ? -3.812 -8.344 -11.953 1 89.38 54 PRO A O 1
ATOM 425 N N . SER A 1 55 ? -3.727 -10.352 -10.945 1 93.12 55 SER A N 1
ATOM 426 C CA . SER A 1 55 ? -3.518 -11.062 -12.203 1 93.12 55 SER A CA 1
ATOM 427 C C . SER A 1 55 ? -4.832 -11.258 -12.953 1 93.12 55 SER A C 1
ATOM 429 O O . SER A 1 55 ? -5.324 -12.383 -13.07 1 93.12 55 SER A O 1
ATOM 431 N N . THR A 1 56 ? -5.383 -10.156 -13.461 1 94.94 56 THR A N 1
ATOM 432 C CA . THR A 1 56 ? -6.664 -10.18 -14.164 1 94.94 56 THR A CA 1
ATOM 433 C C . THR A 1 56 ? -6.539 -9.523 -15.539 1 94.94 56 THR A C 1
ATOM 435 O O . THR A 1 56 ? -5.816 -8.539 -15.695 1 94.94 56 THR A O 1
ATOM 438 N N . LEU A 1 57 ? -7.191 -10.133 -16.516 1 97.62 57 LEU A N 1
ATOM 439 C CA . LEU A 1 57 ? -7.141 -9.672 -17.891 1 97.62 57 LEU A CA 1
ATOM 440 C C . LEU A 1 57 ? -8.547 -9.461 -18.453 1 97.62 57 LEU A C 1
ATOM 442 O O . LEU A 1 57 ? -9.43 -10.297 -18.25 1 97.62 57 LEU A O 1
ATOM 446 N N . LEU A 1 58 ? -8.758 -8.297 -19.062 1 97.56 58 LEU A N 1
ATOM 447 C CA . LEU A 1 58 ? -10.016 -7.969 -19.719 1 97.56 58 LEU A CA 1
ATOM 448 C C . LEU A 1 58 ? -9.836 -7.863 -21.234 1 97.56 58 LEU A C 1
ATOM 450 O O . LEU A 1 58 ? -8.984 -7.105 -21.703 1 97.56 58 LEU A O 1
ATOM 454 N N . LEU A 1 59 ? -10.547 -8.664 -21.984 1 98.06 59 LEU A N 1
ATOM 455 C CA . LEU A 1 59 ? -10.555 -8.648 -23.438 1 98.06 59 LEU A CA 1
ATOM 456 C C . LEU A 1 59 ? -11.953 -8.359 -23.969 1 98.06 59 LEU A C 1
ATOM 458 O O . LEU A 1 59 ? -12.945 -8.586 -23.281 1 98.06 59 LEU A O 1
ATOM 462 N N . ASP A 1 60 ? -11.992 -7.809 -25.156 1 96.88 60 ASP A N 1
ATOM 463 C CA . ASP A 1 60 ? -13.297 -7.734 -25.812 1 96.88 60 ASP A CA 1
ATOM 464 C C . ASP A 1 60 ? -13.695 -9.086 -26.391 1 96.88 60 ASP A C 1
ATOM 466 O O . ASP A 1 60 ? -12.961 -10.07 -26.266 1 96.88 60 ASP A O 1
ATOM 470 N N . LYS A 1 61 ? -14.828 -9.148 -27.016 1 93.12 61 LYS A N 1
ATOM 471 C CA . LYS A 1 61 ? -15.375 -10.406 -27.5 1 93.12 61 LYS A CA 1
ATOM 472 C C . LYS A 1 61 ? -14.477 -11.016 -28.578 1 93.12 61 LYS A C 1
ATOM 474 O O . LYS A 1 61 ? -14.383 -12.242 -28.703 1 93.12 61 LYS A O 1
ATOM 479 N N . ALA A 1 62 ? -13.727 -10.188 -29.266 1 94.19 62 ALA A N 1
ATOM 480 C CA . ALA A 1 62 ? -12.859 -10.641 -30.344 1 94.19 62 ALA A CA 1
ATOM 481 C C . ALA A 1 62 ? -11.477 -11.023 -29.812 1 94.19 62 ALA A C 1
ATOM 483 O O . ALA A 1 62 ? -10.625 -11.5 -30.562 1 94.19 62 ALA A O 1
ATOM 484 N N . GLY A 1 63 ? -11.227 -10.844 -28.547 1 95.38 63 GLY A N 1
ATOM 485 C CA . GLY A 1 63 ? -9.953 -11.227 -27.953 1 95.38 63 GLY A CA 1
ATOM 486 C C . GLY A 1 63 ? -8.93 -10.102 -27.969 1 95.38 63 GLY A C 1
ATOM 487 O O . GLY A 1 63 ? -7.738 -10.344 -27.766 1 95.38 63 GLY A O 1
ATOM 488 N N . LYS A 1 64 ? -9.438 -8.961 -28.234 1 96.5 64 LYS A N 1
ATOM 489 C CA . LYS A 1 64 ? -8.531 -7.816 -28.219 1 96.5 64 LYS A CA 1
ATOM 490 C C . LYS A 1 64 ? -8.312 -7.316 -26.797 1 96.5 64 LYS A C 1
ATOM 492 O O . LYS A 1 64 ? -9.258 -7.246 -26 1 96.5 64 LYS A O 1
ATOM 497 N N . PHE A 1 65 ? -7.109 -6.93 -26.547 1 97.44 65 PHE A N 1
ATOM 498 C CA . PHE A 1 65 ? -6.711 -6.469 -25.219 1 97.44 65 PHE A CA 1
ATOM 499 C C . PHE A 1 65 ? -7.422 -5.172 -24.859 1 97.44 65 PHE A C 1
ATOM 501 O O . PHE A 1 65 ? -7.473 -4.238 -25.672 1 97.44 65 PHE A O 1
ATOM 508 N N . ILE A 1 66 ? -7.992 -5.094 -23.594 1 95.69 66 ILE A N 1
ATOM 509 C CA . ILE A 1 66 ? -8.609 -3.871 -23.094 1 95.69 66 ILE A CA 1
ATOM 510 C C . ILE A 1 66 ? -7.824 -3.354 -21.891 1 95.69 66 ILE A C 1
ATOM 512 O O . ILE A 1 66 ? -7.367 -2.207 -21.891 1 95.69 66 ILE A O 1
ATOM 516 N N . ALA A 1 67 ? -7.633 -4.207 -20.891 1 94.19 67 ALA A N 1
ATOM 517 C CA . ALA A 1 67 ? -6.949 -3.77 -19.688 1 94.19 67 ALA A CA 1
ATOM 518 C C . ALA A 1 67 ? -6.402 -4.961 -18.906 1 94.19 67 ALA A C 1
ATOM 520 O O . ALA A 1 67 ? -6.797 -6.105 -19.141 1 94.19 67 ALA A O 1
ATOM 521 N N . PHE A 1 68 ? -5.477 -4.688 -17.984 1 94.25 68 PHE A N 1
ATOM 522 C CA . PHE A 1 68 ? -4.895 -5.676 -17.078 1 94.25 68 PHE A CA 1
ATOM 523 C C . PHE A 1 68 ? -4.836 -5.145 -15.656 1 94.25 68 PHE A C 1
ATOM 525 O O . PHE A 1 68 ? -4.781 -3.932 -15.445 1 94.25 68 PHE A O 1
ATOM 532 N N . GLY A 1 69 ? -4.934 -6.047 -14.68 1 90.81 69 GLY A N 1
ATOM 533 C CA . GLY A 1 69 ? -4.75 -5.672 -13.289 1 90.81 69 GLY A CA 1
ATOM 534 C C . GLY A 1 69 ? -5.934 -4.926 -12.703 1 90.81 69 GLY A C 1
ATOM 535 O O . GLY A 1 69 ? -7.086 -5.293 -12.953 1 90.81 69 GLY A O 1
ATOM 536 N N . TYR A 1 70 ? -5.707 -3.889 -11.93 1 84.38 70 TYR A N 1
ATOM 537 C CA . TYR A 1 70 ? -6.754 -3.119 -11.258 1 84.38 70 TYR A CA 1
ATOM 538 C C . TYR A 1 70 ? -7.664 -2.445 -12.273 1 84.38 70 TYR A C 1
ATOM 540 O O . TYR A 1 70 ? -8.875 -2.348 -12.062 1 84.38 70 TYR A O 1
ATOM 548 N N . ASP A 1 71 ? -7.082 -1.986 -13.367 1 85.5 71 ASP A N 1
ATOM 549 C CA . ASP A 1 71 ? -7.875 -1.363 -14.422 1 85.5 71 ASP A CA 1
ATOM 550 C C . ASP A 1 71 ? -8.867 -2.355 -15.023 1 85.5 71 ASP A C 1
ATOM 552 O O . ASP A 1 71 ? -10.008 -2.002 -15.312 1 85.5 71 ASP A O 1
ATOM 556 N N . ALA A 1 72 ? -8.406 -3.555 -15.242 1 91.44 72 ALA A N 1
ATOM 557 C CA . ALA A 1 72 ? -9.289 -4.598 -15.758 1 91.44 72 ALA A CA 1
ATOM 558 C C . ALA A 1 72 ? -10.438 -4.875 -14.797 1 91.44 72 ALA A C 1
ATOM 560 O O . ALA A 1 72 ? -11.586 -5.012 -15.211 1 91.44 72 ALA A O 1
ATOM 561 N N . GLU A 1 73 ? -10.125 -4.957 -13.555 1 88 73 GLU A N 1
ATOM 562 C CA . GLU A 1 73 ? -11.133 -5.223 -12.539 1 88 73 GLU A CA 1
ATOM 563 C C . GLU A 1 73 ? -12.18 -4.109 -12.492 1 88 73 GLU A C 1
ATOM 565 O O . GLU A 1 73 ? -13.383 -4.383 -12.469 1 88 73 GLU A O 1
ATOM 570 N N . LEU A 1 74 ? -11.766 -2.914 -12.469 1 82.56 74 LEU A N 1
ATOM 571 C CA . LEU A 1 74 ? -12.656 -1.762 -12.391 1 82.56 74 LEU A CA 1
ATOM 572 C C . LEU A 1 74 ? -13.547 -1.681 -13.617 1 82.56 74 LEU A C 1
ATOM 574 O O . LEU A 1 74 ? -14.758 -1.486 -13.5 1 82.56 74 LEU A O 1
ATOM 578 N N . ARG A 1 75 ? -12.961 -1.802 -14.781 1 87.38 75 ARG A N 1
ATOM 579 C CA . ARG A 1 75 ? -13.719 -1.701 -16.016 1 87.38 75 ARG A CA 1
ATOM 580 C C . ARG A 1 75 ? -14.734 -2.834 -16.141 1 87.38 75 ARG A C 1
ATOM 582 O O . ARG A 1 75 ? -15.875 -2.615 -16.547 1 87.38 75 ARG A O 1
ATOM 589 N N . TYR A 1 76 ? -14.289 -3.979 -15.766 1 91.75 76 TYR A N 1
ATOM 590 C CA . TYR A 1 76 ? -15.211 -5.109 -15.867 1 91.75 76 TYR A CA 1
ATOM 591 C C . TYR A 1 76 ? -16.375 -4.957 -14.891 1 91.75 76 TYR A C 1
ATOM 593 O O . TYR A 1 76 ? -17.5 -5.344 -15.195 1 91.75 76 TYR A O 1
ATOM 601 N N . ASN A 1 77 ? -16.047 -4.465 -13.719 1 87.75 77 ASN A N 1
ATOM 602 C CA . ASN A 1 77 ? -17.109 -4.199 -12.758 1 87.75 77 ASN A CA 1
ATOM 603 C C . ASN A 1 77 ? -18.172 -3.266 -13.336 1 87.75 77 ASN A C 1
ATOM 605 O O . ASN A 1 77 ? -19.359 -3.498 -13.172 1 87.75 77 ASN A O 1
ATOM 609 N N . ASN A 1 78 ? -17.75 -2.27 -13.984 1 84.62 78 ASN A N 1
ATOM 610 C CA . ASN A 1 78 ? -18.672 -1.334 -14.625 1 84.62 78 ASN A CA 1
ATOM 611 C C . ASN A 1 78 ? -19.438 -1.993 -15.758 1 84.62 78 ASN A C 1
ATOM 613 O O . ASN A 1 78 ? -20.641 -1.751 -15.93 1 84.62 78 ASN A O 1
ATOM 617 N N . ILE A 1 79 ? -18.75 -2.744 -16.531 1 89.75 79 ILE A N 1
ATOM 618 C CA . ILE A 1 79 ? -19.359 -3.479 -17.625 1 89.75 79 ILE A CA 1
ATOM 619 C C . ILE A 1 79 ? -20.469 -4.387 -17.094 1 89.75 79 ILE A C 1
ATOM 621 O O . ILE A 1 79 ? -21.562 -4.449 -17.672 1 89.75 79 ILE A O 1
ATOM 625 N N . ALA A 1 80 ? -20.172 -5.062 -16.062 1 90.06 80 ALA A N 1
ATOM 626 C CA . ALA A 1 80 ? -21.141 -5.969 -15.438 1 90.06 80 ALA A CA 1
ATOM 627 C C . ALA A 1 80 ? -22.328 -5.195 -14.883 1 90.06 80 ALA A C 1
ATOM 629 O O . ALA A 1 80 ? -23.469 -5.652 -14.977 1 90.06 80 ALA A O 1
ATOM 630 N N . LEU A 1 81 ? -22.062 -4.078 -14.305 1 86.75 81 LEU A N 1
ATOM 631 C CA . LEU A 1 81 ? -23.141 -3.232 -13.773 1 86.75 81 LEU A CA 1
ATOM 632 C C . LEU A 1 81 ? -24.047 -2.752 -14.898 1 86.75 81 LEU A C 1
ATOM 634 O O . LEU A 1 81 ? -25.25 -2.566 -14.688 1 86.75 81 LEU A O 1
ATOM 638 N N . ASP A 1 82 ? -23.453 -2.607 -16.062 1 87.5 82 ASP A N 1
ATOM 639 C CA . ASP A 1 82 ? -24.219 -2.186 -17.234 1 87.5 82 ASP A CA 1
ATOM 640 C C . ASP A 1 82 ? -24.859 -3.383 -17.938 1 87.5 82 ASP A C 1
ATOM 642 O O . ASP A 1 82 ? -25.484 -3.23 -18.984 1 87.5 82 ASP A O 1
ATOM 646 N N . GLU A 1 83 ? -24.625 -4.523 -17.406 1 89.62 83 GLU A N 1
ATOM 647 C CA . GLU A 1 83 ? -25.219 -5.773 -17.875 1 89.62 83 GLU A CA 1
ATOM 648 C C . GLU A 1 83 ? -24.781 -6.098 -19.297 1 89.62 83 GLU A C 1
ATOM 650 O O . GLU A 1 83 ? -25.562 -6.57 -20.109 1 89.62 83 GLU A O 1
ATOM 655 N N . THR A 1 84 ? -23.484 -5.754 -19.609 1 92 84 THR A N 1
ATOM 656 C CA . THR A 1 84 ? -22.938 -6.043 -20.938 1 92 84 THR A CA 1
ATOM 657 C C . THR A 1 84 ? -21.75 -7 -20.828 1 92 84 THR A C 1
ATOM 659 O O . THR A 1 84 ? -20.922 -7.09 -21.734 1 92 84 THR A O 1
ATOM 662 N N . GLN A 1 85 ? -21.641 -7.719 -19.75 1 92 85 GLN A N 1
ATOM 663 C CA . GLN A 1 85 ? -20.469 -8.539 -19.453 1 92 85 GLN A CA 1
ATOM 664 C C . GLN A 1 85 ? -20.328 -9.672 -20.484 1 92 85 GLN A C 1
ATOM 666 O O . GLN A 1 85 ? -19.234 -10.156 -20.734 1 92 85 GLN A O 1
ATOM 671 N N . LYS A 1 86 ? -21.406 -10.062 -21.141 1 92.31 86 LYS A N 1
ATOM 672 C CA . LYS A 1 86 ? -21.391 -11.172 -22.078 1 92.31 86 LYS A CA 1
ATOM 673 C C . LYS A 1 86 ? -20.609 -10.812 -23.344 1 92.31 86 LYS A C 1
ATOM 675 O O . LYS A 1 86 ? -20.203 -11.695 -24.094 1 92.31 86 LYS A O 1
ATOM 680 N N . ASP A 1 87 ? -20.359 -9.508 -23.516 1 94.62 87 ASP A N 1
ATOM 681 C CA . ASP A 1 87 ? -19.641 -9.039 -24.703 1 94.62 87 ASP A CA 1
ATOM 682 C C . ASP A 1 87 ? -18.141 -8.914 -24.422 1 94.62 87 ASP A C 1
ATOM 684 O O . ASP A 1 87 ? -17.391 -8.391 -25.234 1 94.62 87 ASP A O 1
ATOM 688 N N . PHE A 1 88 ? -17.734 -9.406 -23.297 1 96.5 88 PHE A N 1
ATOM 689 C CA . PHE A 1 88 ? -16.328 -9.281 -22.891 1 96.5 88 PHE A CA 1
ATOM 690 C C . PHE A 1 88 ? -15.82 -10.594 -22.312 1 96.5 88 PHE A C 1
ATOM 692 O O . PHE A 1 88 ? -16.609 -11.5 -22.031 1 96.5 88 PHE A O 1
ATOM 699 N N . LEU A 1 89 ? -14.508 -10.742 -22.234 1 97.25 89 LEU A N 1
ATOM 700 C CA . LEU A 1 89 ? -13.836 -11.852 -21.562 1 97.25 89 LEU A CA 1
ATOM 701 C C . LEU A 1 89 ? -13.016 -11.344 -20.375 1 97.25 89 LEU A C 1
ATOM 703 O O . LEU A 1 89 ? -12.203 -10.422 -20.531 1 97.25 89 LEU A O 1
ATOM 707 N N . TYR A 1 90 ? -13.289 -11.883 -19.234 1 96.75 90 TYR A N 1
ATOM 708 C CA . TYR A 1 90 ? -12.578 -11.508 -18.031 1 96.75 90 TYR A CA 1
ATOM 709 C C . TYR A 1 90 ? -11.945 -12.727 -17.359 1 96.75 90 TYR A C 1
ATOM 711 O O . TYR A 1 90 ? -12.648 -13.656 -16.953 1 96.75 90 TYR A O 1
ATOM 719 N N . PHE A 1 91 ? -10.609 -12.688 -17.281 1 96.25 91 PHE A N 1
ATOM 720 C CA . PHE A 1 91 ? -9.875 -13.82 -16.734 1 96.25 91 PHE A CA 1
ATOM 721 C C . PHE A 1 91 ? -9.266 -13.461 -15.375 1 96.25 91 PHE A C 1
ATOM 723 O O . PHE A 1 91 ? -8.742 -12.359 -15.195 1 96.25 91 PHE A O 1
ATOM 730 N N . GLU A 1 92 ? -9.422 -14.328 -14.43 1 92.19 92 GLU A N 1
ATOM 731 C CA . GLU A 1 92 ? -8.789 -14.219 -13.117 1 92.19 92 GLU A CA 1
ATOM 732 C C . GLU A 1 92 ? -8.211 -15.555 -12.672 1 92.19 92 GLU A C 1
ATOM 734 O O . GLU A 1 92 ? -8.688 -16.609 -13.086 1 92.19 92 GLU A O 1
ATOM 739 N N . ARG A 1 93 ? -7.141 -15.539 -11.93 1 88.5 93 ARG A N 1
ATOM 740 C CA . ARG A 1 93 ? -6.508 -16.703 -11.328 1 88.5 93 ARG A CA 1
ATOM 741 C C . ARG A 1 93 ? -6.258 -17.797 -12.375 1 88.5 93 ARG A C 1
ATOM 743 O O . ARG A 1 93 ? -6.461 -18.984 -12.109 1 88.5 93 ARG A O 1
ATOM 750 N N . PHE A 1 94 ? -5.848 -17.438 -13.516 1 91.88 94 PHE A N 1
ATOM 751 C CA . PHE A 1 94 ? -5.75 -18.391 -14.617 1 91.88 94 PHE A CA 1
ATOM 752 C C . PHE A 1 94 ? -4.398 -19.094 -14.617 1 91.88 94 PHE A C 1
ATOM 754 O O . PHE A 1 94 ? -4.211 -20.094 -15.305 1 91.88 94 PHE A O 1
ATOM 761 N N . LYS A 1 95 ? -3.488 -18.625 -13.797 1 90.88 95 LYS A N 1
ATOM 762 C CA . LYS A 1 95 ? -2.158 -19.234 -13.758 1 90.88 95 LYS A CA 1
ATOM 763 C C . LYS A 1 95 ? -2.23 -20.688 -13.312 1 90.88 95 LYS A C 1
ATOM 765 O O . LYS A 1 95 ? -1.43 -21.516 -13.758 1 90.88 95 LYS A O 1
ATOM 770 N N . MET A 1 96 ? -3.152 -21.047 -12.516 1 86.94 96 MET A N 1
ATOM 771 C CA . MET A 1 96 ? -3.271 -22.391 -11.938 1 86.94 96 MET A CA 1
ATOM 772 C C . MET A 1 96 ? -3.674 -23.406 -13.008 1 86.94 96 MET A C 1
ATOM 774 O O . MET A 1 96 ? -3.555 -24.609 -12.789 1 86.94 96 MET A O 1
ATOM 778 N N . SER A 1 97 ? -4.105 -22.938 -14.133 1 86.25 97 SER A N 1
ATOM 779 C CA . SER A 1 97 ? -4.461 -23.828 -15.227 1 86.25 97 SER A CA 1
ATOM 780 C C . SER A 1 97 ? -3.242 -24.594 -15.727 1 86.25 97 SER A C 1
ATOM 782 O O . SER A 1 97 ? -3.381 -25.641 -16.359 1 86.25 97 SER A O 1
ATOM 784 N N . LEU A 1 98 ? -2.07 -24.125 -15.43 1 85.81 98 LEU A N 1
ATOM 785 C CA . LEU A 1 98 ? -0.838 -24.75 -15.883 1 85.81 98 LEU A CA 1
ATOM 786 C C . LEU A 1 98 ? -0.368 -25.812 -14.883 1 85.81 98 LEU A C 1
ATOM 788 O O . LEU A 1 98 ? 0.491 -26.625 -15.203 1 85.81 98 LEU A O 1
ATOM 792 N N . TYR A 1 99 ? -0.938 -25.703 -13.734 1 80.69 99 TYR A N 1
ATOM 793 C CA . TYR A 1 99 ? -0.474 -26.609 -12.688 1 80.69 99 TYR A CA 1
ATOM 794 C C . TYR A 1 99 ? -1.046 -28.016 -12.883 1 80.69 99 TYR A C 1
ATOM 796 O O . TYR A 1 99 ? -2.26 -28.172 -13.023 1 80.69 99 TYR A O 1
ATOM 804 N N . ASN A 1 100 ? -0.216 -28.969 -12.859 1 71.69 100 ASN A N 1
ATOM 805 C CA . ASN A 1 100 ? -0.549 -30.391 -12.945 1 71.69 100 ASN A CA 1
ATOM 806 C C . ASN A 1 100 ? -1.44 -30.672 -14.156 1 71.69 100 ASN A C 1
ATOM 808 O O . ASN A 1 100 ? -2.426 -31.406 -14.039 1 71.69 100 ASN A O 1
ATOM 812 N N . ASN A 1 101 ? -1.219 -29.953 -15.219 1 77 101 ASN A N 1
ATOM 813 C CA . ASN A 1 101 ? -1.936 -30.156 -16.469 1 77 101 ASN A CA 1
ATOM 814 C C . ASN A 1 101 ? -1.165 -31.078 -17.406 1 77 101 ASN A C 1
ATOM 816 O O . ASN A 1 101 ? -0.16 -30.672 -18 1 77 101 ASN A O 1
ATOM 820 N N . GLU A 1 102 ? -1.627 -32.219 -17.562 1 69 102 GLU A N 1
ATOM 821 C CA . GLU A 1 102 ? -0.951 -33.25 -18.359 1 69 102 GLU A CA 1
ATOM 822 C C . GLU A 1 102 ? -1.07 -32.938 -19.844 1 69 102 GLU A C 1
ATOM 824 O O . GLU A 1 102 ? -0.316 -33.469 -20.656 1 69 102 GLU A O 1
ATOM 829 N N . GLU A 1 103 ? -1.964 -32.094 -20.188 1 74.75 103 GLU A N 1
ATOM 830 C CA . GLU A 1 103 ? -2.17 -31.797 -21.594 1 74.75 103 GLU A CA 1
ATOM 831 C C . GLU A 1 103 ? -1.739 -30.359 -21.906 1 74.75 103 GLU A C 1
ATOM 833 O O . GLU A 1 103 ? -2.334 -29.703 -22.766 1 74.75 103 GLU A O 1
ATOM 838 N N . LEU A 1 104 ? -0.765 -30.016 -21.234 1 84.06 104 LEU A N 1
ATOM 839 C CA . LEU A 1 104 ? -0.299 -28.656 -21.438 1 84.06 104 LEU A CA 1
ATOM 840 C C . LEU A 1 104 ? 0.286 -28.484 -22.828 1 84.06 104 LEU A C 1
ATOM 842 O O . LEU A 1 104 ? 1.227 -29.188 -23.203 1 84.06 104 LEU A O 1
ATOM 846 N N . ASN A 1 105 ? -0.321 -27.703 -23.641 1 83.69 105 ASN A N 1
ATOM 847 C CA . ASN A 1 105 ? 0.153 -27.359 -24.969 1 83.69 105 ASN A CA 1
ATOM 848 C C . ASN A 1 105 ? -0.292 -25.953 -25.375 1 83.69 105 ASN A C 1
ATOM 850 O O . ASN A 1 105 ? -1.052 -25.297 -24.641 1 83.69 105 ASN A O 1
ATOM 854 N N . LYS A 1 106 ? 0.169 -25.531 -26.406 1 86 106 LYS A N 1
ATOM 855 C CA . LYS A 1 106 ? -0.087 -24.156 -26.844 1 86 106 LYS A CA 1
ATOM 856 C C . LYS A 1 106 ? -1.553 -23.969 -27.234 1 86 106 LYS A C 1
ATOM 858 O O . LYS A 1 106 ? -2.035 -22.844 -27.328 1 86 106 LYS A O 1
ATOM 863 N N . ASN A 1 107 ? -2.248 -25.078 -27.406 1 87.75 107 ASN A N 1
ATOM 864 C CA . ASN A 1 107 ? -3.633 -24.984 -27.859 1 87.75 107 ASN A CA 1
ATOM 865 C C . ASN A 1 107 ? -4.609 -25.141 -26.703 1 87.75 107 ASN A C 1
ATOM 867 O O . ASN A 1 107 ? -5.828 -25.125 -26.906 1 87.75 107 ASN A O 1
ATOM 871 N N . MET A 1 108 ? -4.016 -25.234 -25.578 1 91.19 108 MET A N 1
ATOM 872 C CA . MET A 1 108 ? -4.895 -25.391 -24.422 1 91.19 108 MET A CA 1
ATOM 873 C C . MET A 1 108 ? -5.785 -24.172 -24.234 1 91.19 108 MET A C 1
ATOM 875 O O . MET A 1 108 ? -5.406 -23.062 -24.609 1 91.19 108 MET A O 1
ATOM 879 N N . VAL A 1 109 ? -6.996 -24.438 -23.703 1 93.31 109 VAL A N 1
ATOM 880 C CA . VAL A 1 109 ? -7.965 -23.359 -23.516 1 93.31 109 VAL A CA 1
ATOM 881 C C . VAL A 1 109 ? -8.234 -23.172 -22.016 1 93.31 109 VAL A C 1
ATOM 883 O O . VAL A 1 109 ? -8.055 -24.094 -21.219 1 93.31 109 VAL A O 1
ATOM 886 N N . ILE A 1 110 ? -8.531 -22 -21.641 1 93.94 110 ILE A N 1
ATOM 887 C CA . ILE A 1 110 ? -8.977 -21.672 -20.281 1 93.94 110 ILE A CA 1
ATOM 888 C C . ILE A 1 110 ? -10.32 -20.953 -20.328 1 93.94 110 ILE A C 1
ATOM 890 O O . ILE A 1 110 ? -10.758 -20.516 -21.406 1 93.94 110 ILE A O 1
ATOM 894 N N . LYS A 1 111 ? -10.938 -20.938 -19.234 1 93.5 111 LYS A N 1
ATOM 895 C CA . LYS A 1 111 ? -12.273 -20.344 -19.156 1 93.5 111 LYS A CA 1
ATOM 896 C C . LYS A 1 111 ? -12.242 -19.016 -18.422 1 93.5 111 LYS A C 1
ATOM 898 O O . LYS A 1 111 ? -11.516 -18.859 -17.438 1 93.5 111 LYS A O 1
ATOM 903 N N . ASP A 1 112 ? -13.016 -18.078 -18.984 1 94.62 112 ASP A N 1
ATOM 904 C CA . ASP A 1 112 ? -13.156 -16.797 -18.281 1 94.62 112 ASP A CA 1
ATOM 905 C C . ASP A 1 112 ? -14.164 -16.906 -17.141 1 94.62 112 ASP A C 1
ATOM 907 O O . ASP A 1 112 ? -14.586 -18.016 -16.781 1 94.62 112 ASP A O 1
ATOM 911 N N . ILE A 1 113 ? -14.523 -15.836 -16.516 1 91.69 113 ILE A N 1
ATOM 912 C CA . ILE A 1 113 ? -15.359 -15.82 -15.32 1 91.69 113 ILE A CA 1
ATOM 913 C C . ILE A 1 113 ? -16.766 -16.328 -15.664 1 91.69 113 ILE A C 1
ATOM 915 O O . ILE A 1 113 ? -17.469 -16.844 -14.797 1 91.69 113 ILE A O 1
ATOM 919 N N . LEU A 1 114 ? -17.234 -16.234 -16.969 1 91.94 114 LEU A N 1
ATOM 920 C CA . LEU A 1 114 ? -18.531 -16.703 -17.422 1 91.94 114 LEU A CA 1
ATOM 921 C C . LEU A 1 114 ? -18.406 -18.047 -18.125 1 91.94 114 LEU A C 1
ATOM 923 O O . LEU A 1 114 ? -19.312 -18.453 -18.875 1 91.94 114 LEU A O 1
ATOM 927 N N . LYS A 1 115 ? -17.188 -18.656 -18.078 1 90.12 115 LYS A N 1
ATOM 928 C CA . LYS A 1 115 ? -16.922 -20.016 -18.562 1 90.12 115 LYS A CA 1
ATOM 929 C C . LYS A 1 115 ? -16.797 -20.031 -20.078 1 90.12 115 LYS A C 1
ATOM 931 O O . LYS A 1 115 ? -16.969 -21.078 -20.703 1 90.12 115 LYS A O 1
ATOM 936 N N . LYS A 1 116 ? -16.594 -18.922 -20.625 1 93.62 116 LYS A N 1
ATOM 937 C CA . LYS A 1 116 ? -16.281 -18.891 -22.047 1 93.62 116 LYS A CA 1
ATOM 938 C C . LYS A 1 116 ? -14.836 -19.328 -22.297 1 93.62 116 LYS A C 1
ATOM 940 O O . LYS A 1 116 ? -13.922 -18.922 -21.578 1 93.62 116 LYS A O 1
ATOM 945 N N . LYS A 1 117 ? -14.656 -20.125 -23.25 1 94.69 117 LYS A N 1
ATOM 946 C CA . LYS A 1 117 ? -13.344 -20.672 -23.531 1 94.69 117 LYS A CA 1
ATOM 947 C C . LYS A 1 117 ? -12.508 -19.719 -24.391 1 94.69 117 LYS A C 1
ATOM 949 O O . LYS A 1 117 ? -13.039 -19.047 -25.281 1 94.69 117 LYS A O 1
ATOM 954 N N . PHE A 1 118 ? -11.258 -19.625 -24.156 1 95.62 118 PHE A N 1
ATOM 955 C CA . PHE A 1 118 ? -10.297 -18.797 -24.875 1 95.62 118 PHE A CA 1
ATOM 956 C C . PHE A 1 118 ? -8.898 -19.406 -24.812 1 95.62 118 PHE A C 1
ATOM 958 O O . PHE A 1 118 ? -8.57 -20.109 -23.844 1 95.62 118 PHE A O 1
ATOM 965 N N . PRO A 1 119 ? -8.117 -19.234 -25.812 1 95.19 119 PRO A N 1
ATOM 966 C CA . PRO A 1 119 ? -6.777 -19.812 -25.797 1 95.19 119 PRO A CA 1
ATOM 967 C C . PRO A 1 119 ? -5.938 -19.344 -24.609 1 95.19 119 PRO A C 1
ATOM 969 O O . PRO A 1 119 ? -5.738 -18.141 -24.438 1 95.19 119 PRO A O 1
ATOM 972 N N . ALA A 1 120 ? -5.395 -20.266 -23.859 1 95.75 120 ALA A N 1
ATOM 973 C CA . ALA A 1 120 ? -4.594 -19.953 -22.672 1 95.75 120 ALA A CA 1
ATOM 974 C C . ALA A 1 120 ? -3.338 -19.172 -23.047 1 95.75 120 ALA A C 1
ATOM 976 O O . ALA A 1 120 ? -2.973 -18.203 -22.375 1 95.75 120 ALA A O 1
ATOM 977 N N . PHE A 1 121 ? -2.736 -19.625 -24.141 1 95.44 121 PHE A N 1
ATOM 978 C CA . PHE A 1 121 ? -1.477 -19.031 -24.578 1 95.44 121 PHE A CA 1
ATOM 979 C C . PHE A 1 121 ? -1.629 -17.531 -24.812 1 95.44 121 PHE A C 1
ATOM 981 O O . PHE A 1 121 ? -0.764 -16.75 -24.422 1 95.44 121 PHE A O 1
ATOM 988 N N . GLN A 1 122 ? -2.703 -17.125 -25.391 1 96.56 122 GLN A N 1
ATOM 989 C CA . GLN A 1 122 ? -2.965 -15.719 -25.656 1 96.56 122 GLN A CA 1
ATOM 990 C C . GLN A 1 122 ? -3.189 -14.938 -24.375 1 96.56 122 GLN A C 1
ATOM 992 O O . GLN A 1 122 ? -2.74 -13.797 -24.234 1 96.56 122 GLN A O 1
ATOM 997 N N . VAL A 1 123 ? -3.908 -15.523 -23.422 1 97.5 123 VAL A N 1
ATOM 998 C CA . VAL A 1 123 ? -4.184 -14.875 -22.156 1 97.5 123 VAL A CA 1
ATOM 999 C C . VAL A 1 123 ? -2.875 -14.594 -21.422 1 97.5 123 VAL A C 1
ATOM 1001 O O . VAL A 1 123 ? -2.658 -13.484 -20.922 1 97.5 123 VAL A O 1
ATOM 1004 N N . PHE A 1 124 ? -2.018 -15.594 -21.391 1 97.75 124 PHE A N 1
ATOM 1005 C CA . PHE A 1 124 ? -0.741 -15.445 -20.688 1 97.75 124 PHE A CA 1
ATOM 1006 C C . PHE A 1 124 ? 0.144 -14.43 -21.406 1 97.75 124 PHE A C 1
ATOM 1008 O O . PHE A 1 124 ? 0.731 -13.555 -20.766 1 97.75 124 PHE A O 1
ATOM 1015 N N . SER A 1 125 ? 0.197 -14.5 -22.703 1 97.94 125 SER A N 1
ATOM 1016 C CA . SER A 1 125 ? 1.04 -13.594 -23.484 1 97.94 125 SER A CA 1
ATOM 1017 C C . SER A 1 125 ? 0.582 -12.148 -23.344 1 97.94 125 SER A C 1
ATOM 1019 O O . SER A 1 125 ? 1.4 -11.25 -23.125 1 97.94 125 SER A O 1
ATOM 1021 N N . LEU A 1 126 ? -0.706 -11.922 -23.438 1 98 126 LEU A N 1
ATOM 1022 C CA . LEU A 1 126 ? -1.249 -10.578 -23.344 1 98 126 LEU A CA 1
ATOM 1023 C C . LEU A 1 126 ? -1.026 -10.008 -21.938 1 98 126 LEU A C 1
ATOM 1025 O O . LEU A 1 126 ? -0.799 -8.805 -21.797 1 98 126 LEU A O 1
ATOM 1029 N N . SER A 1 127 ? -1.118 -10.844 -20.953 1 97.88 127 SER A N 1
ATOM 1030 C CA . SER A 1 127 ? -0.894 -10.406 -19.578 1 97.88 127 SER A CA 1
ATOM 1031 C C . SER A 1 127 ? 0.556 -9.984 -19.359 1 97.88 127 SER A C 1
ATOM 1033 O O . SER A 1 127 ? 0.821 -8.938 -18.766 1 97.88 127 SER A O 1
ATOM 1035 N N . ILE A 1 128 ? 1.479 -10.781 -19.875 1 98 128 ILE A N 1
ATOM 1036 C CA . ILE A 1 128 ? 2.895 -10.461 -19.75 1 98 128 ILE A CA 1
ATOM 1037 C C . ILE A 1 128 ? 3.205 -9.188 -20.531 1 98 128 ILE A C 1
ATOM 1039 O O . ILE A 1 128 ? 3.953 -8.328 -20.062 1 98 128 ILE A O 1
ATOM 1043 N N . LYS A 1 129 ? 2.613 -9.078 -21.688 1 97.75 129 LYS A N 1
ATOM 1044 C CA . LYS A 1 129 ? 2.805 -7.879 -22.516 1 97.75 129 LYS A CA 1
ATOM 1045 C C . LYS A 1 129 ? 2.32 -6.633 -21.781 1 97.75 129 LYS A C 1
ATOM 1047 O O . LYS A 1 129 ? 2.955 -5.578 -21.859 1 97.75 129 LYS A O 1
ATOM 1052 N N . ALA A 1 130 ? 1.171 -6.777 -21.141 1 95.62 130 ALA A N 1
ATOM 1053 C CA . ALA A 1 130 ? 0.631 -5.648 -20.375 1 95.62 130 ALA A CA 1
ATOM 1054 C C . ALA A 1 130 ? 1.618 -5.184 -19.312 1 95.62 130 ALA A C 1
ATOM 1056 O O . ALA A 1 130 ? 1.792 -3.98 -19.109 1 95.62 130 ALA A O 1
ATOM 1057 N N . LEU A 1 131 ? 2.275 -6.074 -18.625 1 95.25 131 LEU A N 1
ATOM 1058 C CA . LEU A 1 131 ? 3.27 -5.746 -17.609 1 95.25 131 LEU A CA 1
ATOM 1059 C C . LEU A 1 131 ? 4.492 -5.086 -18.234 1 95.25 131 LEU A C 1
ATOM 1061 O O . LEU A 1 131 ? 5 -4.09 -17.703 1 95.25 131 LEU A O 1
ATOM 1065 N N . LYS A 1 132 ? 4.922 -5.648 -19.328 1 95 132 LYS A N 1
ATOM 1066 C CA . LYS A 1 132 ? 6.047 -5.074 -20.062 1 95 132 LYS A CA 1
ATOM 1067 C C . LYS A 1 132 ? 5.75 -3.641 -20.484 1 95 132 LYS A C 1
ATOM 1069 O O . LYS A 1 132 ? 6.566 -2.744 -20.281 1 95 132 LYS A O 1
ATOM 1074 N N . ASP A 1 133 ? 4.555 -3.473 -21.094 1 93.06 133 ASP A N 1
ATOM 1075 C CA . ASP A 1 133 ? 4.168 -2.152 -21.578 1 93.06 133 ASP A CA 1
ATOM 1076 C C . ASP A 1 133 ? 4.082 -1.144 -20.438 1 93.06 133 ASP A C 1
ATOM 1078 O O . ASP A 1 133 ? 4.473 0.015 -20.594 1 93.06 133 ASP A O 1
ATOM 1082 N N . HIS A 1 134 ? 3.566 -1.572 -19.344 1 89.44 134 HIS A N 1
ATOM 1083 C CA . HIS A 1 134 ? 3.484 -0.696 -18.188 1 89.44 134 HIS A CA 1
ATOM 1084 C C . HIS A 1 134 ? 4.871 -0.291 -17.703 1 89.44 134 HIS A C 1
ATOM 1086 O O . HIS A 1 134 ? 5.094 0.869 -17.344 1 89.44 134 HIS A O 1
ATOM 1092 N N . LEU A 1 135 ? 5.781 -1.22 -17.656 1 90.06 135 LEU A N 1
ATOM 1093 C CA . LEU A 1 135 ? 7.16 -0.937 -17.281 1 90.06 135 LEU A CA 1
ATOM 1094 C C . LEU A 1 135 ? 7.781 0.092 -18.219 1 90.06 135 LEU A C 1
ATOM 1096 O O . LEU A 1 135 ? 8.438 1.032 -17.766 1 90.06 135 LEU A O 1
ATOM 1100 N N . GLU A 1 136 ? 7.602 -0.125 -19.469 1 87.88 136 GLU A N 1
ATOM 1101 C CA . GLU A 1 136 ? 8.172 0.787 -20.453 1 87.88 136 GLU A CA 1
ATOM 1102 C C . GLU A 1 136 ? 7.648 2.207 -20.266 1 87.88 136 GLU A C 1
ATOM 1104 O O . GLU A 1 136 ? 8.406 3.174 -20.359 1 87.88 136 GLU A O 1
ATOM 1109 N N . THR A 1 137 ? 6.395 2.27 -20 1 82.88 137 THR A N 1
ATOM 1110 C CA . THR A 1 137 ? 5.793 3.57 -19.734 1 82.88 137 THR A CA 1
ATOM 1111 C C . THR A 1 137 ? 6.375 4.184 -18.469 1 82.88 137 THR A C 1
ATOM 1113 O O . THR A 1 137 ? 6.645 5.387 -18.406 1 82.88 137 THR A O 1
ATOM 1116 N N . THR A 1 138 ? 6.531 3.367 -17.469 1 77.31 138 THR A N 1
ATOM 1117 C CA . THR A 1 138 ? 7.102 3.816 -16.203 1 77.31 138 THR A CA 1
ATOM 1118 C C . THR A 1 138 ? 8.523 4.328 -16.406 1 77.31 138 THR A C 1
ATOM 1120 O O . THR A 1 138 ? 8.898 5.371 -15.867 1 77.31 138 THR A O 1
ATOM 1123 N N . LEU A 1 139 ? 9.328 3.605 -17.172 1 81.06 139 LEU A N 1
ATOM 1124 C CA . LEU A 1 139 ? 10.703 4.004 -17.453 1 81.06 139 LEU A CA 1
ATOM 1125 C C . LEU A 1 139 ? 10.742 5.332 -18.203 1 81.06 139 LEU A C 1
ATOM 1127 O O . LEU A 1 139 ? 11.562 6.199 -17.906 1 81.06 139 LEU A O 1
ATOM 1131 N N . GLN A 1 140 ? 9.82 5.434 -19.141 1 75.94 140 GLN A N 1
ATOM 1132 C CA . GLN A 1 140 ? 9.727 6.676 -19.891 1 75.94 140 GLN A CA 1
ATOM 1133 C C . GLN A 1 140 ? 9.367 7.852 -18.984 1 75.94 140 GLN A C 1
ATOM 1135 O O . GLN A 1 140 ? 9.977 8.914 -19.078 1 75.94 140 GLN A O 1
ATOM 1140 N N . ASN A 1 141 ? 8.414 7.574 -18.188 1 68.5 141 ASN A N 1
ATOM 1141 C CA . ASN A 1 141 ? 7.953 8.625 -17.281 1 68.5 141 ASN A CA 1
ATOM 1142 C C . ASN A 1 141 ? 9.039 9.023 -16.297 1 68.5 141 ASN A C 1
ATOM 1144 O O . ASN A 1 141 ? 9.102 10.172 -15.852 1 68.5 141 ASN A O 1
ATOM 1148 N N . GLN A 1 142 ? 9.898 8.031 -15.969 1 66.94 142 GLN A N 1
ATOM 1149 C CA . GLN A 1 142 ? 10.961 8.273 -15 1 66.94 142 GLN A CA 1
ATOM 1150 C C . GLN A 1 142 ? 12.227 8.773 -15.688 1 66.94 142 GLN A C 1
ATOM 1152 O O . GLN A 1 142 ? 13.242 9.016 -15.023 1 66.94 142 GLN A O 1
ATOM 1157 N N . GLY A 1 143 ? 12.258 8.922 -16.969 1 67.25 143 GLY A N 1
ATOM 1158 C CA . GLY A 1 143 ? 13.391 9.422 -17.734 1 67.25 143 GLY A CA 1
ATOM 1159 C C . GLY A 1 143 ? 14.547 8.438 -17.797 1 67.25 143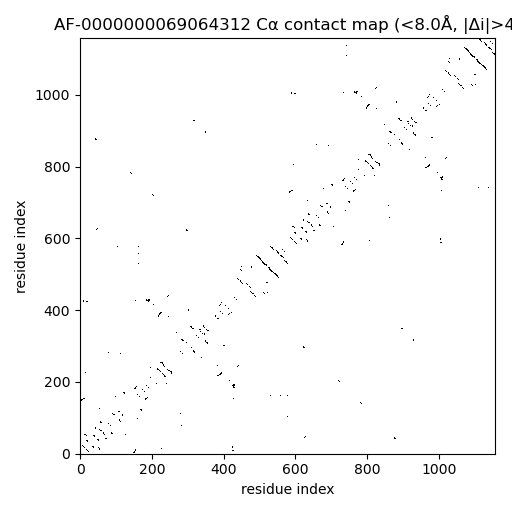 GLY A C 1
ATOM 1160 O O . GLY A 1 143 ? 15.703 8.836 -17.922 1 67.25 143 GLY A O 1
ATOM 1161 N N . ILE A 1 144 ? 14.281 7.25 -17.531 1 74.25 144 ILE A N 1
ATOM 1162 C CA . ILE A 1 144 ? 15.305 6.207 -17.641 1 74.25 144 ILE A CA 1
ATOM 1163 C C . ILE A 1 144 ? 15.375 5.703 -19.078 1 74.25 144 ILE A C 1
ATOM 1165 O O . ILE A 1 144 ? 14.422 5.102 -19.578 1 74.25 144 ILE A O 1
ATOM 1169 N N . ASP A 1 145 ? 16.422 6.062 -19.672 1 77.81 145 ASP A N 1
ATOM 1170 C CA . ASP A 1 145 ? 16.609 5.684 -21.062 1 77.81 145 ASP A CA 1
ATOM 1171 C C . ASP A 1 145 ? 17.469 4.43 -21.188 1 77.81 145 ASP A C 1
ATOM 1173 O O . ASP A 1 145 ? 18.688 4.496 -21.031 1 77.81 145 ASP A O 1
ATOM 1177 N N . VAL A 1 146 ? 16.891 3.369 -21.281 1 85 146 VAL A N 1
ATOM 1178 C CA . VAL A 1 146 ? 17.562 2.096 -21.516 1 85 146 VAL A CA 1
ATOM 1179 C C . VAL A 1 146 ? 17.031 1.454 -22.797 1 85 146 VAL A C 1
ATOM 1181 O O . VAL A 1 146 ? 15.828 1.426 -23.031 1 85 146 VAL A O 1
ATOM 1184 N N . LYS A 1 147 ? 18.047 1.11 -23.641 1 83 147 LYS A N 1
ATOM 1185 C CA . LYS A 1 147 ? 17.656 0.452 -24.891 1 83 147 LYS A CA 1
ATOM 1186 C C . LYS A 1 147 ? 17.141 -0.958 -24.625 1 83 147 LYS A C 1
ATOM 1188 O O . LYS A 1 147 ? 17.562 -1.62 -23.688 1 83 147 LYS A O 1
ATOM 1193 N N . SER A 1 148 ? 16.094 -1.478 -25.359 1 82.94 148 SER A N 1
ATOM 1194 C CA . SER A 1 148 ? 15.445 -2.773 -25.172 1 82.94 148 SER A CA 1
ATOM 1195 C C . SER A 1 148 ? 16.469 -3.902 -25.141 1 82.94 148 SER A C 1
ATOM 1197 O O . SER A 1 148 ? 16.297 -4.887 -24.422 1 82.94 148 SER A O 1
ATOM 1199 N N . ASP A 1 149 ? 17.547 -3.799 -25.844 1 86.81 149 ASP A N 1
ATOM 1200 C CA . ASP A 1 149 ? 18.547 -4.863 -25.953 1 86.81 149 ASP A CA 1
ATOM 1201 C C . ASP A 1 149 ? 19.531 -4.812 -24.781 1 86.81 149 ASP A C 1
ATOM 1203 O O . ASP A 1 149 ? 20.391 -5.688 -24.656 1 86.81 149 ASP A O 1
ATOM 1207 N N . GLU A 1 150 ? 19.344 -3.91 -23.969 1 92.19 150 GLU A N 1
ATOM 1208 C CA . GLU A 1 150 ? 20.188 -3.787 -22.797 1 92.19 150 GLU A CA 1
ATOM 1209 C C . GLU A 1 150 ? 19.453 -4.227 -21.531 1 92.19 150 GLU A C 1
ATOM 1211 O O . GLU A 1 150 ? 20 -4.152 -20.438 1 92.19 150 GLU A O 1
ATOM 1216 N N . ILE A 1 151 ? 18.281 -4.68 -21.75 1 95.06 151 ILE A N 1
ATOM 1217 C CA . ILE A 1 151 ? 17.469 -5.125 -20.609 1 95.06 151 ILE A CA 1
ATOM 1218 C C . ILE A 1 151 ? 17.453 -6.652 -20.547 1 95.06 151 ILE A C 1
ATOM 1220 O O . ILE A 1 151 ? 17.031 -7.312 -21.5 1 95.06 151 ILE A O 1
ATOM 1224 N N . LYS A 1 152 ? 17.984 -7.191 -19.469 1 96.31 152 LYS A N 1
ATOM 1225 C CA . LYS A 1 152 ? 17.812 -8.609 -19.172 1 96.31 152 LYS A CA 1
ATOM 1226 C C . LYS A 1 152 ? 16.5 -8.852 -18.438 1 96.31 152 LYS A C 1
ATOM 1228 O O . LYS A 1 152 ? 16.219 -8.219 -17.422 1 96.31 152 LYS A O 1
ATOM 1233 N N . TRP A 1 153 ? 15.703 -9.758 -18.969 1 97.25 153 TRP A N 1
ATOM 1234 C CA . TRP A 1 153 ? 14.398 -10.055 -18.406 1 97.25 153 TRP A CA 1
ATOM 1235 C C . TRP A 1 153 ? 14.438 -11.336 -17.578 1 97.25 153 TRP A C 1
ATOM 1237 O O . TRP A 1 153 ? 15.086 -12.312 -17.969 1 97.25 153 TRP A O 1
ATOM 1247 N N . VAL A 1 154 ? 13.781 -11.32 -16.438 1 97.69 154 VAL A N 1
ATOM 1248 C CA . VAL A 1 154 ? 13.625 -12.508 -15.602 1 97.69 154 VAL A CA 1
ATOM 1249 C C . VAL A 1 154 ? 12.148 -12.766 -15.344 1 97.69 154 VAL A C 1
ATOM 1251 O O . VAL A 1 154 ? 11.414 -11.867 -14.922 1 97.69 154 VAL A O 1
ATOM 1254 N N . LEU A 1 155 ? 11.68 -13.922 -15.609 1 97.81 155 LEU A N 1
ATOM 1255 C CA . LEU A 1 155 ? 10.32 -14.359 -15.336 1 97.81 155 LEU A CA 1
ATOM 1256 C C . LEU A 1 155 ? 10.297 -15.445 -14.273 1 97.81 155 LEU A C 1
ATOM 1258 O O . LEU A 1 155 ? 11.008 -16.453 -14.391 1 97.81 155 LEU A O 1
ATOM 1262 N N . THR A 1 156 ? 9.492 -15.25 -13.273 1 96.75 156 THR A N 1
ATOM 1263 C CA . THR A 1 156 ? 9.492 -16.234 -12.188 1 96.75 156 THR A CA 1
ATOM 1264 C C . THR A 1 156 ? 8.43 -17.297 -12.422 1 96.75 156 THR A C 1
ATOM 1266 O O . THR A 1 156 ? 7.367 -17.016 -12.984 1 96.75 156 THR A O 1
ATOM 1269 N N . VAL A 1 157 ? 8.758 -18.5 -12.039 1 94.62 157 VAL A N 1
ATOM 1270 C CA . VAL A 1 157 ? 7.828 -19.625 -12.078 1 94.62 157 VAL A CA 1
ATOM 1271 C C . VAL A 1 157 ? 7.988 -20.469 -10.812 1 94.62 157 VAL A C 1
ATOM 1273 O O . VAL A 1 157 ? 9.062 -20.484 -10.203 1 94.62 157 VAL A O 1
ATOM 1276 N N . PRO A 1 158 ? 6.906 -21.156 -10.352 1 92.56 158 PRO A N 1
ATOM 1277 C CA . PRO A 1 158 ? 7.055 -22.047 -9.203 1 92.56 158 PRO A CA 1
ATOM 1278 C C . PRO A 1 158 ? 8.07 -23.172 -9.453 1 92.56 158 PRO A C 1
ATOM 1280 O O . PRO A 1 158 ? 8.141 -23.688 -10.57 1 92.56 158 PRO A O 1
ATOM 1283 N N . ALA A 1 159 ? 8.773 -23.578 -8.43 1 89.94 159 ALA A N 1
ATOM 1284 C CA . ALA A 1 159 ? 9.789 -24.625 -8.555 1 89.94 159 ALA A CA 1
ATOM 1285 C C . ALA A 1 159 ? 9.148 -25.984 -8.789 1 89.94 159 ALA A C 1
ATOM 1287 O O . ALA A 1 159 ? 9.773 -26.875 -9.367 1 89.94 159 ALA A O 1
ATOM 1288 N N . ILE A 1 160 ? 7.93 -26.125 -8.445 1 87.44 160 ILE A N 1
ATOM 1289 C CA . ILE A 1 160 ? 7.289 -27.438 -8.492 1 87.44 160 ILE A CA 1
ATOM 1290 C C . ILE A 1 160 ? 6.684 -27.656 -9.883 1 87.44 160 ILE A C 1
ATOM 1292 O O . ILE A 1 160 ? 6.168 -28.734 -10.172 1 87.44 160 ILE A O 1
ATOM 1296 N N . TRP A 1 161 ? 6.77 -26.734 -10.75 1 87.75 161 TRP A N 1
ATOM 1297 C CA . TRP A 1 161 ? 6.156 -26.844 -12.07 1 87.75 161 TRP A CA 1
ATOM 1298 C C . TRP A 1 161 ? 6.98 -27.766 -12.977 1 87.75 161 TRP A C 1
ATOM 1300 O O . TRP A 1 161 ? 8.195 -27.891 -12.797 1 87.75 161 TRP A O 1
ATOM 1310 N N . SER A 1 162 ? 6.324 -28.312 -13.953 1 84.06 162 SER A N 1
ATOM 1311 C CA . SER A 1 162 ? 6.965 -29.156 -14.945 1 84.06 162 SER A CA 1
ATOM 1312 C C . SER A 1 162 ? 7.75 -28.328 -15.961 1 84.06 162 SER A C 1
ATOM 1314 O O . SER A 1 162 ? 7.535 -27.125 -16.094 1 84.06 162 SER A O 1
ATOM 1316 N N . ASP A 1 163 ? 8.602 -29 -16.609 1 86.44 163 ASP A N 1
ATOM 1317 C CA . ASP A 1 163 ? 9.367 -28.344 -17.656 1 86.44 163 ASP A CA 1
ATOM 1318 C C . ASP A 1 163 ? 8.445 -27.812 -18.766 1 86.44 163 ASP A C 1
ATOM 1320 O O . ASP A 1 163 ? 8.719 -26.781 -19.375 1 86.44 163 ASP A O 1
ATOM 1324 N N . SER A 1 164 ? 7.379 -28.562 -19 1 85.56 164 SER A N 1
ATOM 1325 C CA . SER A 1 164 ? 6.414 -28.125 -20 1 85.56 164 SER A CA 1
ATOM 1326 C C . SER A 1 164 ? 5.77 -26.797 -19.594 1 85.56 164 SER A C 1
ATOM 1328 O O . SER A 1 164 ? 5.574 -25.922 -20.438 1 85.56 164 SER A O 1
ATOM 1330 N N . ALA A 1 165 ? 5.414 -26.688 -18.344 1 89.38 165 ALA A N 1
ATOM 1331 C CA . ALA A 1 165 ? 4.82 -25.453 -17.844 1 89.38 165 ALA A CA 1
ATOM 1332 C C . ALA A 1 165 ? 5.805 -24.297 -17.938 1 89.38 165 ALA A C 1
ATOM 1334 O O . ALA A 1 165 ? 5.426 -23.188 -18.297 1 89.38 165 ALA A O 1
ATOM 1335 N N . LYS A 1 166 ? 7.055 -24.578 -17.641 1 90.94 166 LYS A N 1
ATOM 1336 C CA . LYS A 1 166 ? 8.094 -23.547 -17.734 1 90.94 166 LYS A CA 1
ATOM 1337 C C . LYS A 1 166 ? 8.289 -23.094 -19.172 1 90.94 166 LYS A C 1
ATOM 1339 O O . LYS A 1 166 ? 8.422 -21.906 -19.438 1 90.94 166 LYS A O 1
ATOM 1344 N N . GLN A 1 167 ? 8.328 -24.047 -20.047 1 88.69 167 GLN A N 1
ATOM 1345 C CA . GLN A 1 167 ? 8.477 -23.719 -21.453 1 88.69 167 GLN A CA 1
ATOM 1346 C C . GLN A 1 167 ? 7.281 -22.922 -21.953 1 88.69 167 GLN A C 1
ATOM 1348 O O . GLN A 1 167 ? 7.441 -22 -22.766 1 88.69 167 GLN A O 1
ATOM 1353 N N . PHE A 1 168 ? 6.098 -23.344 -21.516 1 92 168 PHE A N 1
ATOM 1354 C CA . PHE A 1 168 ? 4.898 -22.594 -21.875 1 92 168 PHE A CA 1
ATOM 1355 C C . PHE A 1 168 ? 5.035 -21.141 -21.484 1 92 168 PHE A C 1
ATOM 1357 O O . PHE A 1 168 ? 4.762 -20.25 -22.297 1 92 168 PHE A O 1
ATOM 1364 N N . MET A 1 169 ? 5.457 -20.859 -20.328 1 94.75 169 MET A N 1
ATOM 1365 C CA . MET A 1 169 ? 5.621 -19.5 -19.828 1 94.75 169 MET A CA 1
ATOM 1366 C C . MET A 1 169 ? 6.684 -18.75 -20.625 1 94.75 169 MET A C 1
ATOM 1368 O O . MET A 1 169 ? 6.516 -17.578 -20.938 1 94.75 169 MET A O 1
ATOM 1372 N N . ARG A 1 170 ? 7.805 -19.438 -20.922 1 93.44 170 ARG A N 1
ATOM 1373 C CA . ARG A 1 170 ? 8.852 -18.812 -21.734 1 93.44 170 ARG A CA 1
ATOM 1374 C C . ARG A 1 170 ? 8.32 -18.391 -23.094 1 93.44 170 ARG A C 1
ATOM 1376 O O . ARG A 1 170 ? 8.523 -17.25 -23.531 1 93.44 170 ARG A O 1
ATOM 1383 N N . GLU A 1 171 ? 7.645 -19.297 -23.719 1 93.5 171 GLU A N 1
ATOM 1384 C CA . GLU A 1 171 ? 7.125 -19 -25.047 1 93.5 171 GLU A CA 1
ATOM 1385 C C . GLU A 1 171 ? 6.094 -17.891 -25.016 1 93.5 171 GLU A C 1
ATOM 1387 O O . GLU A 1 171 ? 6.035 -17.047 -25.922 1 93.5 171 GLU A O 1
ATOM 1392 N N . ALA A 1 172 ? 5.262 -17.906 -24.016 1 96 172 ALA A N 1
ATOM 1393 C CA . ALA A 1 172 ? 4.297 -16.828 -23.844 1 96 172 ALA A CA 1
ATOM 1394 C C . ALA A 1 172 ? 5.004 -15.484 -23.672 1 96 172 ALA A C 1
ATOM 1396 O O . ALA A 1 172 ? 4.559 -14.469 -24.203 1 96 172 ALA A O 1
ATOM 1397 N N . ALA A 1 173 ? 6.074 -15.453 -22.938 1 97.25 173 ALA A N 1
ATOM 1398 C CA . ALA A 1 173 ? 6.848 -14.242 -22.719 1 97.25 173 ALA A CA 1
ATOM 1399 C C . ALA A 1 173 ? 7.477 -13.742 -24.016 1 97.25 173 ALA A C 1
ATOM 1401 O O . ALA A 1 173 ? 7.5 -12.539 -24.281 1 97.25 173 ALA A O 1
ATOM 1402 N N . ILE A 1 174 ? 7.98 -14.68 -24.797 1 95.94 174 ILE A N 1
ATOM 1403 C CA . ILE A 1 174 ? 8.57 -14.328 -26.094 1 95.94 174 ILE A CA 1
ATOM 1404 C C . ILE A 1 174 ? 7.496 -13.734 -27 1 95.94 174 ILE A C 1
ATOM 1406 O O . ILE A 1 174 ? 7.723 -12.711 -27.641 1 95.94 174 ILE A O 1
ATOM 1410 N N . ALA A 1 175 ? 6.375 -14.383 -26.984 1 96.31 175 ALA A N 1
ATOM 1411 C CA . ALA A 1 175 ? 5.262 -13.875 -27.781 1 96.31 175 ALA A CA 1
ATOM 1412 C C . ALA A 1 175 ? 4.836 -12.492 -27.328 1 96.31 175 ALA A C 1
ATOM 1414 O O . ALA A 1 175 ? 4.301 -11.703 -28.109 1 96.31 175 ALA A O 1
ATOM 1415 N N . ALA A 1 176 ? 5.031 -12.18 -26.078 1 97.31 176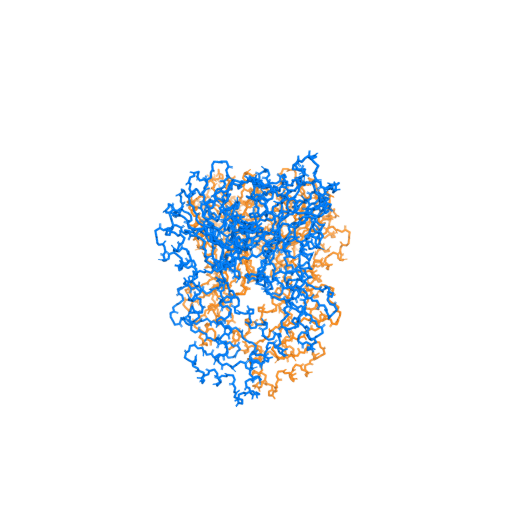 ALA A N 1
ATOM 1416 C CA . ALA A 1 176 ? 4.699 -10.883 -25.5 1 97.31 176 ALA A CA 1
ATOM 1417 C C . ALA A 1 176 ? 5.73 -9.828 -25.891 1 97.31 176 ALA A C 1
ATOM 1419 O O . ALA A 1 176 ? 5.555 -8.641 -25.609 1 97.31 176 ALA A O 1
ATOM 1420 N N . GLY A 1 177 ? 6.84 -10.25 -26.5 1 95.62 177 GLY A N 1
ATOM 1421 C CA . GLY A 1 177 ? 7.832 -9.312 -26.984 1 95.62 177 GLY A CA 1
ATOM 1422 C C . GLY A 1 177 ? 9.109 -9.305 -26.172 1 95.62 177 GLY A C 1
ATOM 1423 O O . GLY A 1 177 ? 9.984 -8.461 -26.375 1 95.62 177 GLY A O 1
ATOM 1424 N N . LEU A 1 178 ? 9.258 -10.203 -25.219 1 96.38 178 LEU A N 1
ATOM 1425 C CA . LEU A 1 178 ? 10.531 -10.32 -24.516 1 96.38 178 LEU A CA 1
ATOM 1426 C C . LEU A 1 178 ? 11.562 -11.055 -25.359 1 96.38 178 LEU A C 1
ATOM 1428 O O . LEU A 1 178 ? 11.266 -12.117 -25.922 1 96.38 178 LEU A O 1
ATOM 1432 N N . PRO A 1 179 ? 12.727 -10.523 -25.422 1 93.94 179 PRO A N 1
ATOM 1433 C CA . PRO A 1 179 ? 13.742 -11.188 -26.234 1 93.94 179 PRO A CA 1
ATOM 1434 C C . PRO A 1 179 ? 14.227 -12.5 -25.641 1 93.94 179 PRO A C 1
ATOM 1436 O O . PRO A 1 179 ? 14.664 -12.531 -24.484 1 93.94 179 PRO A O 1
ATOM 1439 N N . ASP A 1 180 ? 14.227 -13.508 -26.406 1 90.69 180 ASP A N 1
ATOM 1440 C CA . ASP A 1 180 ? 14.555 -14.852 -25.953 1 90.69 180 ASP A CA 1
ATOM 1441 C C . ASP A 1 180 ? 15.961 -14.898 -25.344 1 90.69 180 ASP A C 1
ATOM 1443 O O . ASP A 1 180 ? 16.156 -15.438 -24.25 1 90.69 180 ASP A O 1
ATOM 1447 N N . LYS A 1 181 ? 16.922 -14.289 -25.984 1 88.12 181 LYS A N 1
ATOM 1448 C CA . LYS A 1 181 ? 18.328 -14.367 -25.578 1 88.12 181 LYS A CA 1
ATOM 1449 C C . LYS A 1 181 ? 18.562 -13.625 -24.266 1 88.12 181 LYS A C 1
ATOM 1451 O O . LYS A 1 181 ? 19.547 -13.875 -23.562 1 88.12 181 LYS A O 1
ATOM 1456 N N . MET A 1 182 ? 17.625 -12.727 -23.969 1 93.38 182 MET A N 1
ATOM 1457 C CA . MET A 1 182 ? 17.781 -11.906 -22.766 1 93.38 182 MET A CA 1
ATOM 1458 C C . MET A 1 182 ? 16.797 -12.336 -21.688 1 93.38 182 MET A C 1
ATOM 1460 O O . MET A 1 182 ? 16.641 -11.648 -20.672 1 93.38 182 MET A O 1
ATOM 1464 N N . LEU A 1 183 ? 16.125 -13.438 -21.953 1 94.69 183 LEU A N 1
ATOM 1465 C CA . LEU A 1 183 ? 15.102 -13.906 -21.016 1 94.69 183 LEU A CA 1
ATOM 1466 C C . LEU A 1 183 ? 15.617 -15.062 -20.172 1 94.69 183 LEU A C 1
ATOM 1468 O O . LEU A 1 183 ? 16.172 -16.031 -20.703 1 94.69 183 LEU A O 1
ATOM 1472 N N . ARG A 1 184 ? 15.445 -14.953 -18.875 1 94.38 184 ARG A N 1
ATOM 1473 C CA . ARG A 1 184 ? 15.758 -16.031 -17.938 1 94.38 184 ARG A CA 1
ATOM 1474 C C . ARG A 1 184 ? 14.547 -16.391 -17.078 1 94.38 184 ARG A C 1
ATOM 1476 O O . ARG A 1 184 ? 13.742 -15.516 -16.75 1 94.38 184 ARG A O 1
ATOM 1483 N N . ILE A 1 185 ? 14.453 -17.672 -16.766 1 94.62 185 ILE A N 1
ATOM 1484 C CA . ILE A 1 185 ? 13.414 -18.141 -15.859 1 94.62 185 ILE A CA 1
ATOM 1485 C C . ILE A 1 185 ? 14.008 -18.328 -14.461 1 94.62 185 ILE A C 1
ATOM 1487 O O . ILE A 1 185 ? 15.094 -18.875 -14.305 1 94.62 185 ILE A O 1
ATOM 1491 N N . ALA A 1 186 ? 13.359 -17.766 -13.523 1 95.38 186 ALA A N 1
ATOM 1492 C CA . ALA A 1 186 ? 13.781 -17.938 -12.133 1 95.38 186 ALA A CA 1
ATOM 1493 C C . ALA A 1 186 ? 12.75 -18.734 -11.344 1 95.38 186 ALA A C 1
ATOM 1495 O O . ALA A 1 186 ? 11.547 -18.562 -11.523 1 95.38 186 ALA A O 1
ATOM 1496 N N . LEU A 1 187 ? 13.25 -19.672 -10.516 1 94.31 187 LEU A N 1
ATOM 1497 C CA . LEU A 1 187 ? 12.367 -20.422 -9.625 1 94.31 187 LEU A CA 1
ATOM 1498 C C . LEU A 1 187 ? 12.008 -19.578 -8.398 1 94.31 187 LEU A C 1
ATOM 1500 O O . LEU A 1 187 ? 12.891 -19.016 -7.75 1 94.31 187 LEU A O 1
ATOM 1504 N N . GLU A 1 188 ? 10.766 -19.484 -8.062 1 95.06 188 GLU A N 1
ATOM 1505 C CA . GLU A 1 188 ? 10.227 -18.531 -7.102 1 95.06 188 GLU A CA 1
ATOM 1506 C C . GLU A 1 188 ? 10.891 -18.688 -5.738 1 95.06 188 GLU A C 1
ATOM 1508 O O . GLU A 1 188 ? 11.43 -17.719 -5.188 1 95.06 188 GLU A O 1
ATOM 1513 N N . PRO A 1 189 ? 10.977 -19.875 -5.121 1 93.12 189 PRO A N 1
ATOM 1514 C CA . PRO A 1 189 ? 11.602 -19.953 -3.799 1 93.12 189 PRO A CA 1
ATOM 1515 C C . PRO A 1 189 ? 13.086 -19.641 -3.828 1 93.12 189 PRO A C 1
ATOM 1517 O O . PRO A 1 189 ? 13.625 -19.078 -2.861 1 93.12 189 PRO A O 1
ATOM 1520 N N . GLU A 1 190 ? 13.75 -20.031 -4.906 1 92.31 190 GLU A N 1
ATOM 1521 C CA . GLU A 1 190 ? 15.164 -19.703 -5.059 1 92.31 190 GLU A CA 1
ATOM 1522 C C . GLU A 1 190 ? 15.383 -18.188 -5.09 1 92.31 190 GLU A C 1
ATOM 1524 O O . GLU A 1 190 ? 16.297 -17.688 -4.441 1 92.31 190 GLU A O 1
ATOM 1529 N N . ALA A 1 191 ? 14.547 -17.562 -5.891 1 94.44 191 ALA A N 1
ATOM 1530 C CA . ALA A 1 191 ? 14.617 -16.109 -5.961 1 94.44 191 ALA A CA 1
ATOM 1531 C C . ALA A 1 191 ? 14.391 -15.484 -4.586 1 94.44 191 ALA A C 1
ATOM 1533 O O . ALA A 1 191 ? 15.141 -14.594 -4.172 1 94.44 191 ALA A O 1
ATOM 1534 N N . ALA A 1 192 ? 13.406 -15.93 -3.926 1 93.44 192 ALA A N 1
ATOM 1535 C CA . ALA A 1 192 ? 13.117 -15.414 -2.592 1 93.44 192 ALA A CA 1
ATOM 1536 C C . ALA A 1 192 ? 14.305 -15.609 -1.655 1 93.44 192 ALA A C 1
ATOM 1538 O O . ALA A 1 192 ? 14.609 -14.734 -0.842 1 93.44 192 ALA A O 1
ATOM 1539 N N . SER A 1 193 ? 14.961 -16.719 -1.751 1 91.31 193 SER A N 1
ATOM 1540 C CA . SER A 1 193 ? 16.125 -17.031 -0.936 1 91.31 193 SER A CA 1
ATOM 1541 C C . SER A 1 193 ? 17.25 -16.016 -1.168 1 91.31 193 SER A C 1
ATOM 1543 O O . SER A 1 193 ? 17.875 -15.547 -0.216 1 91.31 193 SER A O 1
ATOM 1545 N N . LEU A 1 194 ? 17.469 -15.711 -2.412 1 91.88 194 LEU A N 1
ATOM 1546 C CA . LEU A 1 194 ? 18.516 -14.758 -2.764 1 91.88 194 LEU A CA 1
ATOM 1547 C C . LEU A 1 194 ? 18.25 -13.398 -2.141 1 91.88 194 LEU A C 1
ATOM 1549 O O . LEU A 1 194 ? 19.172 -12.75 -1.622 1 91.88 194 LEU A O 1
ATOM 1553 N N . PHE A 1 195 ? 17.047 -12.938 -2.117 1 91.25 195 PHE A N 1
ATOM 1554 C CA . PHE A 1 195 ? 16.672 -11.656 -1.52 1 91.25 195 PHE A CA 1
ATOM 1555 C C . PHE A 1 195 ? 16.906 -11.68 -0.012 1 91.25 195 PHE A C 1
ATOM 1557 O O . PHE A 1 195 ? 17.516 -10.766 0.543 1 91.25 195 PHE A O 1
ATOM 1564 N N . CYS A 1 196 ? 16.469 -12.727 0.582 1 86.44 196 CYS A N 1
ATOM 1565 C CA . CYS A 1 196 ? 16.516 -12.836 2.035 1 86.44 196 CYS A CA 1
ATOM 1566 C C . CYS A 1 196 ? 17.969 -12.875 2.527 1 86.44 196 CYS A C 1
ATOM 1568 O O . CYS A 1 196 ? 18.266 -12.406 3.627 1 86.44 196 CYS A O 1
ATOM 1570 N N . GLN A 1 197 ? 18.844 -13.352 1.699 1 83.88 197 GLN A N 1
ATOM 1571 C CA . GLN A 1 197 ? 20.25 -13.438 2.074 1 83.88 197 GLN A CA 1
ATOM 1572 C C . GLN A 1 197 ? 20.875 -12.047 2.195 1 83.88 197 GLN A C 1
ATOM 1574 O O . GLN A 1 197 ? 21.859 -11.867 2.908 1 83.88 197 GLN A O 1
ATOM 1579 N N . HIS A 1 198 ? 20.266 -11.148 1.493 1 82.62 198 HIS A N 1
ATOM 1580 C CA . HIS A 1 198 ? 20.844 -9.805 1.475 1 82.62 198 HIS A CA 1
ATOM 1581 C C . HIS A 1 198 ? 20.172 -8.906 2.508 1 82.62 198 HIS A C 1
ATOM 1583 O O . HIS A 1 198 ? 20.641 -7.797 2.762 1 82.62 198 HIS A O 1
ATOM 1589 N N . LEU A 1 199 ? 19.109 -9.383 3.064 1 78.75 199 LEU A N 1
ATOM 1590 C CA . LEU A 1 199 ? 18.375 -8.547 4.004 1 78.75 199 LEU A CA 1
ATOM 1591 C C . LEU A 1 199 ? 19.125 -8.438 5.332 1 78.75 199 LEU A C 1
ATOM 1593 O O . LEU A 1 199 ? 19.672 -9.422 5.82 1 78.75 199 LEU A O 1
ATOM 1597 N N . PRO A 1 200 ? 19.094 -7.18 5.734 1 71.06 200 PRO A N 1
ATOM 1598 C CA . PRO A 1 200 ? 19.625 -7.039 7.094 1 71.06 200 PRO A CA 1
ATOM 1599 C C . PRO A 1 200 ? 18.734 -7.707 8.141 1 71.06 200 PRO A C 1
ATOM 1601 O O . PRO A 1 200 ? 17.547 -7.91 7.902 1 71.06 200 PRO A O 1
ATOM 1604 N N . LEU A 1 201 ? 19.359 -8.07 9.234 1 66.56 201 LEU A N 1
ATOM 1605 C CA . LEU A 1 201 ? 18.703 -8.812 10.297 1 66.56 201 LEU A CA 1
ATOM 1606 C C . LEU A 1 201 ? 17.438 -8.086 10.758 1 66.56 201 LEU A C 1
ATOM 1608 O O . LEU A 1 201 ? 16.422 -8.727 11.055 1 66.56 201 LEU A O 1
ATOM 1612 N N . GLU A 1 202 ? 17.484 -6.781 10.688 1 61.97 202 GLU A N 1
ATOM 1613 C CA . GLU A 1 202 ? 16.375 -5.977 11.188 1 61.97 202 GLU A CA 1
ATOM 1614 C C . GLU A 1 202 ? 15.141 -6.102 10.289 1 61.97 202 GLU A C 1
ATOM 1616 O O . GLU A 1 202 ? 14.023 -5.816 10.719 1 61.97 202 GLU A O 1
ATOM 1621 N N . LYS A 1 203 ? 15.375 -6.609 9.164 1 61.44 203 LYS A N 1
ATOM 1622 C CA . LYS A 1 203 ? 14.281 -6.723 8.203 1 61.44 203 LYS A CA 1
ATOM 1623 C C . LYS A 1 203 ? 13.734 -8.148 8.164 1 61.44 203 LYS A C 1
ATOM 1625 O O . LYS A 1 203 ? 12.898 -8.469 7.316 1 61.44 203 LYS A O 1
ATOM 1630 N N . LEU A 1 204 ? 14.195 -8.922 9.094 1 63.81 204 LEU A N 1
ATOM 1631 C CA . LEU A 1 204 ? 13.758 -10.312 9.203 1 63.81 204 LEU A CA 1
ATOM 1632 C C . LEU A 1 204 ? 13.086 -10.57 10.539 1 63.81 204 LEU A C 1
ATOM 1634 O O . LEU A 1 204 ? 13.758 -10.812 11.547 1 63.81 204 LEU A O 1
ATOM 1638 N N . VAL A 1 205 ? 11.68 -10.531 10.484 1 61.44 205 VAL A N 1
ATOM 1639 C CA . VAL A 1 205 ? 10.93 -10.758 11.711 1 61.44 205 VAL A CA 1
ATOM 1640 C C . VAL A 1 205 ? 11.203 -12.164 12.242 1 61.44 205 VAL A C 1
ATOM 1642 O O . VAL A 1 205 ? 11.125 -13.141 11.492 1 61.44 205 VAL A O 1
ATOM 1645 N N . GLY A 1 206 ? 11.523 -12.289 13.406 1 57.5 206 GLY A N 1
ATOM 1646 C CA . GLY A 1 206 ? 11.82 -13.57 14.016 1 57.5 206 GLY A CA 1
ATOM 1647 C C . GLY A 1 206 ? 13.305 -13.891 14.047 1 57.5 206 GLY A C 1
ATOM 1648 O O . GLY A 1 206 ? 13.719 -14.891 14.633 1 57.5 206 GLY A O 1
ATOM 1649 N N . ALA A 1 207 ? 13.984 -12.812 13.328 1 54.69 207 ALA A N 1
ATOM 1650 C CA . ALA A 1 207 ? 15.43 -13.039 13.305 1 54.69 207 ALA A CA 1
ATOM 1651 C C . ALA A 1 207 ? 16.109 -12.398 14.516 1 54.69 207 ALA A C 1
ATOM 1653 O O . ALA A 1 207 ? 15.656 -11.352 15.008 1 54.69 207 ALA A O 1
ATOM 1654 N N . SER A 1 208 ? 16.625 -13.18 15.414 1 55.22 208 SER A N 1
ATOM 1655 C CA . SER A 1 208 ? 17.344 -12.633 16.562 1 55.22 208 SER A CA 1
ATOM 1656 C C . SER A 1 208 ? 18.797 -12.328 16.188 1 55.22 208 SER A C 1
ATOM 1658 O O . SER A 1 208 ? 19.266 -12.719 15.117 1 55.22 208 SER A O 1
ATOM 1660 N N . LYS A 1 209 ? 19.438 -11.68 17.156 1 50.03 209 LYS A N 1
ATOM 1661 C CA . LYS A 1 209 ? 20.875 -11.414 17.078 1 50.03 209 LYS A CA 1
ATOM 1662 C C . LYS A 1 209 ? 21.656 -12.695 16.781 1 50.03 209 LYS A C 1
ATOM 1664 O O . LYS A 1 209 ? 21.391 -13.742 17.375 1 50.03 209 LYS A O 1
ATOM 1669 N N . GLY A 1 210 ? 22.344 -12.781 15.609 1 47 210 GLY A N 1
ATOM 1670 C CA . GLY A 1 210 ? 23.094 -13.945 15.133 1 47 210 GLY A CA 1
ATOM 1671 C C . GLY A 1 210 ? 22.469 -14.578 13.898 1 47 210 GLY A C 1
ATOM 1672 O O . GLY A 1 210 ? 22.984 -15.57 13.375 1 47 210 GLY A O 1
ATOM 1673 N N . PHE A 1 211 ? 21.25 -14.07 13.75 1 51.28 211 PHE A N 1
ATOM 1674 C CA . PHE A 1 211 ? 20.656 -14.609 12.531 1 51.28 211 PHE A CA 1
ATOM 1675 C C . PHE A 1 211 ? 21.5 -14.219 11.312 1 51.28 211 PHE A C 1
ATOM 1677 O O . PHE A 1 211 ? 21.766 -13.031 11.102 1 51.28 211 PHE A O 1
ATOM 1684 N N . ASP A 1 212 ? 22.312 -15.109 10.898 1 56.59 212 ASP A N 1
ATOM 1685 C CA . ASP A 1 212 ? 23.062 -14.867 9.672 1 56.59 212 ASP A CA 1
ATOM 1686 C C . ASP A 1 212 ? 22.719 -15.914 8.609 1 56.59 212 ASP A C 1
ATOM 1688 O O . ASP A 1 212 ? 23.203 -17.047 8.664 1 56.59 212 ASP A O 1
ATOM 1692 N N . VAL A 1 213 ? 21.516 -15.789 8.031 1 56.72 213 VAL A N 1
ATOM 1693 C CA . VAL A 1 213 ? 21.359 -16.656 6.867 1 56.72 213 VAL A CA 1
ATOM 1694 C C . VAL A 1 213 ? 22.578 -16.531 5.965 1 56.72 213 VAL A C 1
ATOM 1696 O O . VAL A 1 213 ? 22.797 -17.375 5.09 1 56.72 213 VAL A O 1
ATOM 1699 N N . SER A 1 214 ? 23.406 -15.656 6.465 1 63.53 214 SER A N 1
ATOM 1700 C CA . SER A 1 214 ? 24.516 -15.336 5.582 1 63.53 214 SER A CA 1
ATOM 1701 C C . SER A 1 214 ? 25.766 -16.141 5.953 1 63.53 214 SER A C 1
ATOM 1703 O O . SER A 1 214 ? 26.75 -16.141 5.215 1 63.53 214 SER A O 1
ATOM 1705 N N . LYS A 1 215 ? 25.547 -16.953 7.062 1 77.12 215 LYS A N 1
ATOM 1706 C CA . LYS A 1 215 ? 26.734 -17.734 7.395 1 77.12 215 LYS A CA 1
ATOM 1707 C C . LYS A 1 215 ? 26.828 -18.969 6.516 1 77.12 215 LYS A C 1
ATOM 1709 O O . LYS A 1 215 ? 25.859 -19.719 6.367 1 77.12 215 LYS A O 1
ATOM 1714 N N . PRO A 1 216 ? 27.984 -19.203 5.973 1 86.31 216 PRO A N 1
ATOM 1715 C CA . PRO A 1 216 ? 28.172 -20.422 5.168 1 86.31 216 PRO A CA 1
ATOM 1716 C C . PRO A 1 216 ? 27.906 -21.703 5.957 1 86.31 216 PRO A C 1
ATOM 1718 O O . PRO A 1 216 ? 28.297 -21.797 7.125 1 86.31 216 PRO A O 1
ATOM 1721 N N . GLY A 1 217 ? 27.156 -22.578 5.398 1 88.06 217 GLY A N 1
ATOM 1722 C CA . GLY A 1 217 ? 26.859 -23.844 6.039 1 88.06 217 GLY A CA 1
ATOM 1723 C C . GLY A 1 217 ? 25.469 -23.891 6.637 1 88.06 217 GLY A C 1
ATOM 1724 O O . GLY A 1 217 ? 24.953 -24.969 6.953 1 88.06 217 GLY A O 1
ATOM 1725 N N . THR A 1 218 ? 24.891 -22.766 6.723 1 88.56 218 THR A N 1
ATOM 1726 C CA . THR A 1 218 ? 23.547 -22.703 7.285 1 88.56 218 THR A CA 1
ATOM 1727 C C . THR A 1 218 ? 22.531 -23.359 6.352 1 88.56 218 THR A C 1
ATOM 1729 O O . THR A 1 218 ? 22.531 -23.109 5.145 1 88.56 218 THR A O 1
ATOM 1732 N N . LYS A 1 219 ? 21.734 -24.266 6.953 1 92.31 219 LYS A N 1
ATOM 1733 C CA . LYS A 1 219 ? 20.672 -24.922 6.211 1 92.31 219 LYS A CA 1
ATOM 1734 C C . LYS A 1 219 ? 19.297 -24.375 6.605 1 92.31 219 LYS A C 1
ATOM 1736 O O . LYS A 1 219 ? 19.016 -24.188 7.793 1 92.31 219 LYS A O 1
ATOM 1741 N N . TYR A 1 220 ? 18.531 -24.016 5.629 1 92.31 220 TYR A N 1
ATOM 1742 C CA . TYR A 1 220 ? 17.234 -23.438 5.906 1 92.31 220 TYR A CA 1
ATOM 1743 C C . TYR A 1 220 ? 16.219 -23.828 4.832 1 92.31 220 TYR A C 1
ATOM 1745 O O . TYR A 1 220 ? 16.594 -24.281 3.752 1 92.31 220 TYR A O 1
ATOM 1753 N N . MET A 1 221 ? 15 -23.766 5.156 1 94.94 221 MET A N 1
ATOM 1754 C CA . MET A 1 221 ? 13.883 -24.062 4.266 1 94.94 221 MET A CA 1
ATOM 1755 C C . MET A 1 221 ? 13.156 -22.781 3.857 1 94.94 221 MET A C 1
ATOM 1757 O O . MET A 1 221 ? 12.945 -21.891 4.684 1 94.94 221 MET A O 1
ATOM 1761 N N . VAL A 1 222 ? 12.93 -22.641 2.576 1 95.06 222 VAL A N 1
ATOM 1762 C CA . VAL A 1 222 ? 12.117 -21.531 2.064 1 95.06 222 VAL A CA 1
ATOM 1763 C C . VAL A 1 222 ? 10.711 -22.031 1.756 1 95.06 222 VAL A C 1
ATOM 1765 O O . VAL A 1 222 ? 10.531 -22.969 0.967 1 95.06 222 VAL A O 1
ATOM 1768 N N . ILE A 1 223 ? 9.75 -21.469 2.379 1 96.19 223 ILE A N 1
ATOM 1769 C CA . ILE A 1 223 ? 8.344 -21.812 2.18 1 96.19 223 ILE A CA 1
ATOM 1770 C C . ILE A 1 223 ? 7.625 -20.641 1.516 1 96.19 223 ILE A C 1
ATOM 1772 O O . ILE A 1 223 ? 7.262 -19.672 2.182 1 96.19 223 ILE A O 1
ATOM 1776 N N . ASP A 1 224 ? 7.383 -20.766 0.254 1 95.75 224 ASP A N 1
ATOM 1777 C CA . ASP A 1 224 ? 6.699 -19.719 -0.514 1 95.75 224 ASP A CA 1
ATOM 1778 C C . ASP A 1 224 ? 5.199 -20.016 -0.607 1 95.75 224 ASP A C 1
ATOM 1780 O O . ASP A 1 224 ? 4.777 -20.906 -1.347 1 95.75 224 ASP A O 1
ATOM 1784 N N . LEU A 1 225 ? 4.477 -19.219 0.107 1 94.69 225 LEU A N 1
ATOM 1785 C CA . LEU A 1 225 ? 3.027 -19.391 0.129 1 94.69 225 LEU A CA 1
ATOM 1786 C C . LEU A 1 225 ? 2.342 -18.312 -0.703 1 94.69 225 LEU A C 1
ATOM 1788 O O . LEU A 1 225 ? 2.201 -17.172 -0.254 1 94.69 225 LEU A O 1
ATOM 1792 N N . GLY A 1 226 ? 1.805 -18.719 -1.868 1 90.88 226 GLY A N 1
ATOM 1793 C CA . GLY A 1 226 ? 1.133 -17.797 -2.77 1 90.88 226 GLY A CA 1
ATOM 1794 C C . GLY A 1 226 ? -0.369 -18 -2.826 1 90.88 226 GLY A C 1
ATOM 1795 O O . GLY A 1 226 ? -0.957 -18.562 -1.903 1 90.88 226 GLY A O 1
ATOM 1796 N N . GLY A 1 227 ? -0.888 -17.469 -3.846 1 88.75 227 GLY A N 1
ATOM 1797 C CA . GLY A 1 227 ? -2.322 -17.625 -4.023 1 88.75 227 GLY A CA 1
ATOM 1798 C C . GLY A 1 227 ? -2.736 -19.047 -4.359 1 88.75 227 GLY A C 1
ATOM 1799 O O . GLY A 1 227 ? -3.756 -19.531 -3.867 1 88.75 227 GLY A O 1
ATOM 1800 N N . GLY A 1 228 ? -1.928 -19.641 -5.168 1 87.81 228 GLY A N 1
ATOM 1801 C CA . GLY A 1 228 ? -2.344 -20.953 -5.656 1 87.81 228 GLY A CA 1
ATOM 1802 C C . GLY A 1 228 ? -1.563 -22.094 -5.035 1 87.81 228 GLY A C 1
ATOM 1803 O O . GLY A 1 228 ? -2.115 -23.172 -4.797 1 87.81 228 GLY A O 1
ATOM 1804 N N . THR A 1 229 ? -0.34 -21.844 -4.82 1 88.25 229 THR A N 1
ATOM 1805 C CA . THR A 1 229 ? 0.501 -22.969 -4.441 1 88.25 229 THR A CA 1
ATOM 1806 C C . THR A 1 229 ? 1.34 -22.641 -3.213 1 88.25 229 THR A C 1
ATOM 1808 O O . THR A 1 229 ? 1.54 -21.469 -2.893 1 88.25 229 THR A O 1
ATOM 1811 N N . ALA A 1 230 ? 1.698 -23.703 -2.49 1 92.44 230 ALA A N 1
ATOM 1812 C CA . ALA A 1 230 ? 2.832 -23.703 -1.569 1 92.44 230 ALA A CA 1
ATOM 1813 C C . ALA A 1 230 ? 4.062 -24.328 -2.215 1 92.44 230 ALA A C 1
ATOM 1815 O O . ALA A 1 230 ? 4.008 -25.453 -2.703 1 92.44 230 ALA A O 1
ATOM 1816 N N . ASP A 1 231 ? 5.121 -23.562 -2.299 1 94.19 231 ASP A N 1
ATOM 1817 C CA . ASP A 1 231 ? 6.371 -24.016 -2.912 1 94.19 231 ASP A CA 1
ATOM 1818 C C . ASP A 1 231 ? 7.508 -24.031 -1.892 1 94.19 231 ASP A C 1
ATOM 1820 O O . ASP A 1 231 ? 7.863 -22.984 -1.334 1 94.19 231 ASP A O 1
ATOM 1824 N N . ILE A 1 232 ? 8.078 -25.188 -1.708 1 95.12 232 ILE A N 1
ATOM 1825 C CA . ILE A 1 232 ? 9.055 -25.344 -0.634 1 95.12 232 ILE A CA 1
ATOM 1826 C C . ILE A 1 232 ? 10.375 -25.844 -1.207 1 95.12 232 ILE A C 1
ATOM 1828 O O . ILE A 1 232 ? 10.398 -26.812 -1.972 1 95.12 232 ILE A O 1
ATOM 1832 N N . THR A 1 233 ? 11.43 -25.219 -0.868 1 94.81 233 THR A N 1
ATOM 1833 C CA . THR A 1 233 ? 12.781 -25.656 -1.193 1 94.81 233 THR A CA 1
ATOM 1834 C C . THR A 1 233 ? 13.68 -25.594 0.039 1 94.81 233 THR A C 1
ATOM 1836 O O . THR A 1 233 ? 13.391 -24.875 0.991 1 94.81 233 THR A O 1
ATOM 1839 N N . VAL A 1 234 ? 14.695 -26.406 0.054 1 95.31 234 VAL A N 1
ATOM 1840 C CA . VAL A 1 234 ? 15.688 -26.438 1.123 1 95.31 234 VAL A CA 1
ATOM 1841 C C . VAL A 1 234 ? 17.062 -26.078 0.565 1 95.31 234 VAL A C 1
ATOM 1843 O O . VAL A 1 234 ? 17.5 -26.641 -0.439 1 95.31 234 VAL A O 1
ATOM 1846 N N . HIS A 1 235 ? 17.672 -25.141 1.253 1 93.56 235 HIS A N 1
ATOM 1847 C CA . HIS A 1 235 ? 18.938 -24.625 0.742 1 93.56 235 HIS A CA 1
ATOM 1848 C C . HIS A 1 235 ? 20.016 -24.656 1.817 1 93.56 235 HIS A C 1
ATOM 1850 O O . HIS A 1 235 ? 19.703 -24.672 3.012 1 93.56 235 HIS A O 1
ATOM 1856 N N . GLU A 1 236 ? 21.234 -24.719 1.362 1 92.69 236 GLU A N 1
ATOM 1857 C CA . GLU A 1 236 ? 22.422 -24.469 2.174 1 92.69 236 GLU A CA 1
ATOM 1858 C C . GLU A 1 236 ? 23.219 -23.297 1.633 1 92.69 236 GLU A C 1
ATOM 1860 O O . GLU A 1 236 ? 23.469 -23.203 0.429 1 92.69 236 GLU A O 1
ATOM 1865 N N . LYS A 1 237 ? 23.531 -22.484 2.5 1 89.69 237 LYS A N 1
ATOM 1866 C CA . LYS A 1 237 ? 24.359 -21.344 2.115 1 89.69 237 LYS A CA 1
ATOM 1867 C C . LYS A 1 237 ? 25.812 -21.781 1.947 1 89.69 237 LYS A C 1
ATOM 1869 O O . LYS A 1 237 ? 26.375 -22.438 2.82 1 89.69 237 LYS A O 1
ATOM 1874 N N . LEU A 1 238 ? 26.359 -21.359 0.808 1 89.12 238 LEU A N 1
ATOM 1875 C CA . LEU A 1 238 ? 27.766 -21.609 0.532 1 89.12 238 LEU A CA 1
ATOM 1876 C C . LEU A 1 238 ? 28.578 -20.312 0.647 1 89.12 238 LEU A C 1
ATOM 1878 O O . LEU A 1 238 ? 28 -19.234 0.826 1 89.12 238 LEU A O 1
ATOM 1882 N N . LYS A 1 239 ? 29.859 -20.453 0.577 1 85.12 239 LYS A N 1
ATOM 1883 C CA . LYS A 1 239 ? 30.719 -19.266 0.568 1 85.12 239 LYS A CA 1
ATOM 1884 C C . LYS A 1 239 ? 30.469 -18.422 -0.676 1 85.12 239 LYS A C 1
ATOM 1886 O O . LYS A 1 239 ? 30.141 -18.953 -1.739 1 85.12 239 LYS A O 1
ATOM 1891 N N . GLY A 1 240 ? 30.562 -17.094 -0.569 1 78.56 240 GLY A N 1
ATOM 1892 C CA . GLY A 1 240 ? 30.438 -16.188 -1.697 1 78.56 240 GLY A CA 1
ATOM 1893 C C . GLY A 1 240 ? 29 -15.93 -2.092 1 78.56 240 GLY A C 1
ATOM 1894 O O . GLY A 1 240 ? 28.688 -15.805 -3.279 1 78.56 240 GLY A O 1
ATOM 1895 N N . ASN A 1 241 ? 28.047 -16.031 -1.306 1 77.31 241 ASN A N 1
ATOM 1896 C CA . ASN A 1 241 ? 26.625 -15.758 -1.519 1 77.31 241 ASN A CA 1
ATOM 1897 C C . ASN A 1 241 ? 26.016 -16.75 -2.496 1 77.31 241 ASN A C 1
ATOM 1899 O O . ASN A 1 241 ? 25.188 -16.375 -3.33 1 77.31 241 ASN A O 1
ATOM 1903 N N . LYS A 1 242 ? 26.562 -17.953 -2.473 1 86.94 242 LYS A N 1
ATOM 1904 C CA . LYS A 1 242 ? 26.016 -19.016 -3.326 1 86.94 242 LYS A CA 1
ATOM 1905 C C . LYS A 1 242 ? 25.109 -19.953 -2.535 1 86.94 242 LYS A C 1
ATOM 1907 O O . LYS A 1 242 ? 25.219 -20.031 -1.31 1 86.94 242 LYS A O 1
ATOM 1912 N N . LEU A 1 243 ? 24.219 -20.594 -3.26 1 90.88 243 LEU A N 1
ATOM 1913 C CA . LEU A 1 243 ? 23.25 -21.5 -2.656 1 90.88 243 LEU A CA 1
ATOM 1914 C C . LEU A 1 243 ? 23.297 -22.875 -3.312 1 90.88 243 LEU A C 1
ATOM 1916 O O . LEU A 1 243 ? 23.531 -22.984 -4.52 1 90.88 243 LEU A O 1
ATOM 1920 N N . LYS A 1 244 ? 23.125 -23.781 -2.457 1 91.62 244 LYS A N 1
ATOM 1921 C CA . LYS A 1 244 ? 22.953 -25.156 -2.91 1 91.62 244 LYS A CA 1
ATOM 1922 C C . LYS A 1 244 ? 21.625 -25.734 -2.436 1 91.62 244 LYS A C 1
ATOM 1924 O O . LYS A 1 244 ? 21.234 -25.562 -1.278 1 91.62 244 LYS A O 1
ATOM 1929 N N . GLU A 1 245 ? 20.953 -26.359 -3.361 1 92.12 245 GLU A N 1
ATOM 1930 C CA . GLU A 1 245 ? 19.719 -27.031 -2.996 1 92.12 245 GLU A CA 1
ATOM 1931 C C . GLU A 1 245 ? 19.984 -28.391 -2.381 1 92.12 245 GLU A C 1
ATOM 1933 O O . GLU A 1 245 ? 20.859 -29.125 -2.854 1 92.12 245 GLU A O 1
ATOM 1938 N N . LEU A 1 246 ? 19.266 -28.703 -1.315 1 93.31 246 LEU A N 1
ATOM 1939 C CA . LEU A 1 246 ? 19.547 -29.922 -0.585 1 93.31 246 LEU A CA 1
ATOM 1940 C C . LEU A 1 246 ? 18.5 -31 -0.88 1 93.31 246 LEU A C 1
ATOM 1942 O O . LEU A 1 246 ? 18.766 -32.188 -0.706 1 93.31 246 LEU A O 1
ATOM 1946 N N . PHE A 1 247 ? 17.391 -30.531 -1.236 1 91.44 247 PHE A N 1
ATOM 1947 C CA . PHE A 1 247 ? 16.281 -31.438 -1.503 1 91.44 247 PHE A CA 1
ATOM 1948 C C . PHE A 1 247 ? 15.414 -30.906 -2.641 1 91.44 247 PHE A C 1
ATOM 1950 O O . PHE A 1 247 ? 15.305 -29.688 -2.828 1 91.44 247 PHE A O 1
ATOM 1957 N N . LYS A 1 248 ? 14.836 -31.75 -3.398 1 87.81 248 LYS A N 1
ATOM 1958 C CA . LYS A 1 248 ? 14.031 -31.344 -4.551 1 87.81 248 LYS A CA 1
ATOM 1959 C C . LYS A 1 248 ? 12.836 -30.516 -4.121 1 87.81 248 LYS A C 1
ATOM 1961 O O . LYS A 1 248 ? 12.242 -30.766 -3.068 1 87.81 248 LYS A O 1
ATOM 1966 N N . ALA A 1 249 ? 12.438 -29.594 -4.953 1 87.69 249 ALA A N 1
ATOM 1967 C CA . ALA A 1 249 ? 11.297 -28.734 -4.672 1 87.69 249 ALA A CA 1
ATOM 1968 C C . ALA A 1 249 ? 10.031 -29.547 -4.414 1 87.69 249 ALA A C 1
ATOM 1970 O O . ALA A 1 249 ? 9.789 -30.562 -5.078 1 87.69 249 ALA A O 1
ATOM 1971 N N . SER A 1 250 ? 9.273 -29.156 -3.424 1 87 250 SER A N 1
ATOM 1972 C CA . SER A 1 250 ? 8.055 -29.844 -3.006 1 87 250 SER A CA 1
ATOM 1973 C C . SER A 1 250 ? 6.953 -28.844 -2.641 1 87 250 SER A C 1
ATOM 1975 O O . SER A 1 250 ? 7.188 -27.641 -2.611 1 87 250 SER A O 1
ATOM 1977 N N . GLY A 1 251 ? 5.773 -29.391 -2.475 1 88.88 251 GLY A N 1
ATOM 1978 C CA . GLY A 1 251 ? 4.613 -28.578 -2.139 1 88.88 251 GLY A CA 1
ATOM 1979 C C . GLY A 1 251 ? 3.35 -29.031 -2.848 1 88.88 251 GLY A C 1
ATOM 1980 O O . GLY A 1 251 ? 3.158 -30.219 -3.102 1 88.88 251 GLY A O 1
ATOM 1981 N N . GLY A 1 252 ? 2.434 -28.094 -2.996 1 87.5 252 GLY A N 1
ATOM 1982 C CA . GLY A 1 252 ? 1.156 -28.438 -3.602 1 87.5 252 GLY A CA 1
ATOM 1983 C C . GLY A 1 252 ? 0.211 -27.25 -3.717 1 87.5 252 GLY A C 1
ATOM 1984 O O . GLY A 1 252 ? 0.606 -26.109 -3.48 1 87.5 252 GLY A O 1
ATOM 1985 N N . ALA A 1 253 ? -0.99 -27.609 -4.199 1 84.44 253 ALA A N 1
ATOM 1986 C CA . ALA A 1 253 ? -2.02 -26.594 -4.406 1 84.44 253 ALA A CA 1
ATOM 1987 C C . ALA A 1 253 ? -2.678 -26.203 -3.088 1 84.44 253 ALA A C 1
ATOM 1989 O O . ALA A 1 253 ? -3.865 -26.453 -2.881 1 84.44 253 ALA A O 1
ATOM 1990 N N . CYS A 1 254 ? -1.96 -25.609 -2.205 1 89.38 254 CYS A N 1
ATOM 1991 C CA . CYS A 1 254 ? -2.465 -25.188 -0.901 1 89.38 254 CYS A CA 1
ATOM 1992 C C . CYS A 1 254 ? -2.145 -23.719 -0.63 1 89.38 254 CYS A C 1
ATOM 1994 O O . CYS A 1 254 ? -1.573 -23.391 0.41 1 89.38 254 CYS A O 1
ATOM 1996 N N . GLY A 1 255 ? -2.584 -22.906 -1.479 1 89.81 255 GLY A N 1
ATOM 1997 C CA . GLY A 1 255 ? -2.42 -21.469 -1.321 1 89.81 255 GLY A CA 1
ATOM 1998 C C . GLY A 1 255 ? -3.695 -20.766 -0.897 1 89.81 255 GLY A C 1
ATOM 1999 O O . GLY A 1 255 ? -4.645 -21.406 -0.442 1 89.81 255 GLY A O 1
ATOM 2000 N N . GLY A 1 256 ? -3.707 -19.484 -0.975 1 90.12 256 GLY A N 1
ATOM 2001 C CA . GLY A 1 256 ? -4.832 -18.672 -0.551 1 90.12 256 GLY A CA 1
ATOM 2002 C C . GLY A 1 256 ? -6.125 -19.016 -1.262 1 90.12 256 GLY A C 1
ATOM 2003 O O . GLY A 1 256 ? -7.211 -18.859 -0.702 1 90.12 256 GLY A O 1
ATOM 2004 N N . THR A 1 257 ? -6.039 -19.562 -2.441 1 90.19 257 THR A N 1
ATOM 2005 C CA . THR A 1 257 ? -7.211 -19.906 -3.234 1 90.19 257 THR A CA 1
ATOM 2006 C C . THR A 1 257 ? -7.977 -21.062 -2.588 1 90.19 257 THR A C 1
ATOM 2008 O O . THR A 1 257 ? -9.195 -21.172 -2.738 1 90.19 257 THR A O 1
ATOM 2011 N N . SER A 1 258 ? -7.242 -21.844 -1.883 1 92.19 258 SER A N 1
ATOM 2012 C CA . SER A 1 258 ? -7.91 -22.938 -1.173 1 92.19 258 SER A CA 1
ATOM 2013 C C . SER A 1 258 ? -8.859 -22.391 -0.104 1 92.19 258 SER A C 1
ATOM 2015 O O . SER A 1 258 ? -9.922 -22.969 0.131 1 92.19 258 SER A O 1
ATOM 2017 N N . VAL A 1 259 ? -8.484 -21.344 0.528 1 94.19 259 VAL A N 1
ATOM 2018 C CA . VAL A 1 259 ? -9.336 -20.703 1.526 1 94.19 259 VAL A CA 1
ATOM 2019 C C . VAL A 1 259 ? -10.555 -20.078 0.844 1 94.19 259 VAL A C 1
ATOM 2021 O O . VAL A 1 259 ? -11.672 -20.141 1.361 1 94.19 259 VAL A O 1
ATOM 2024 N N . ASP A 1 260 ? -10.336 -19.531 -0.312 1 93.5 260 ASP A N 1
ATOM 2025 C CA . ASP A 1 260 ? -11.43 -18.969 -1.104 1 93.5 260 ASP A CA 1
ATOM 2026 C C . ASP A 1 260 ? -12.461 -20.047 -1.452 1 93.5 260 ASP A C 1
ATOM 2028 O O . ASP A 1 260 ? -13.664 -19.781 -1.41 1 93.5 260 ASP A O 1
ATOM 2032 N N . SER A 1 261 ? -11.922 -21.188 -1.818 1 92.81 261 SER A N 1
ATOM 2033 C CA . SER A 1 261 ? -12.812 -22.297 -2.176 1 92.81 261 SER A CA 1
ATOM 2034 C C . SER A 1 261 ? -13.656 -22.734 -0.983 1 92.81 261 SER A C 1
ATOM 2036 O O . SER A 1 261 ? -14.82 -23.094 -1.141 1 92.81 261 SER A O 1
ATOM 2038 N N . LYS A 1 262 ? -13.094 -22.719 0.176 1 95.06 262 LYS A N 1
ATOM 2039 C CA . LYS A 1 262 ? -13.844 -23.078 1.38 1 95.06 262 LYS A CA 1
ATOM 2040 C C . LYS A 1 262 ? -14.922 -22.031 1.675 1 95.06 262 LYS A C 1
ATOM 2042 O O . LYS A 1 262 ? -16.016 -22.375 2.127 1 95.06 262 LYS A O 1
ATOM 2047 N N . PHE A 1 263 ? -14.594 -20.812 1.502 1 95.94 263 PHE A N 1
ATOM 2048 C CA . PHE A 1 263 ? -15.586 -19.75 1.672 1 95.94 263 PHE A CA 1
ATOM 2049 C C . PHE A 1 263 ? -16.719 -19.906 0.677 1 95.94 263 PHE A C 1
ATOM 2051 O O . PHE A 1 263 ? -17.891 -19.766 1.041 1 95.94 263 PHE A O 1
ATOM 2058 N N . TYR A 1 264 ? -16.391 -20.203 -0.565 1 94.81 264 TYR A N 1
ATOM 2059 C CA . TYR A 1 264 ? -17.422 -20.453 -1.575 1 94.81 264 TYR A CA 1
ATOM 2060 C C . TYR A 1 264 ? -18.312 -21.625 -1.177 1 94.81 264 TYR A C 1
ATOM 2062 O O . TYR A 1 264 ? -19.531 -21.562 -1.356 1 94.81 264 TYR A O 1
ATOM 2070 N N . ALA A 1 265 ? -17.734 -22.641 -0.656 1 95.44 265 ALA A N 1
ATOM 2071 C CA . ALA A 1 265 ? -18.5 -23.781 -0.172 1 95.44 265 ALA A CA 1
ATOM 2072 C C . ALA A 1 265 ? -19.422 -23.375 0.97 1 95.44 265 ALA A C 1
ATOM 2074 O O . ALA A 1 265 ? -20.547 -23.875 1.064 1 95.44 265 ALA A O 1
ATOM 2075 N N . THR A 1 266 ? -18.922 -22.531 1.851 1 96.19 266 THR A N 1
ATOM 2076 C CA . THR A 1 266 ? -19.75 -22 2.936 1 96.19 266 THR A CA 1
ATOM 2077 C C . THR A 1 266 ? -20.969 -21.281 2.385 1 96.19 266 THR A C 1
ATOM 2079 O O . THR A 1 266 ? -22.094 -21.5 2.846 1 96.19 266 THR A O 1
ATOM 2082 N N . LEU A 1 267 ? -20.75 -20.453 1.388 1 96.5 267 LEU A N 1
ATOM 2083 C CA . LEU A 1 267 ? -21.859 -19.719 0.766 1 96.5 267 LEU A CA 1
ATOM 2084 C C . LEU A 1 267 ? -22.844 -20.672 0.106 1 96.5 267 LEU A C 1
ATOM 2086 O O . LEU A 1 267 ? -24.062 -20.438 0.151 1 96.5 267 LEU A O 1
ATOM 2090 N N . THR A 1 268 ? -22.297 -21.734 -0.492 1 96.12 268 THR A N 1
ATOM 2091 C CA . THR A 1 268 ? -23.156 -22.734 -1.126 1 96.12 268 THR A CA 1
ATOM 2092 C C . THR A 1 268 ? -24.031 -23.422 -0.093 1 96.12 268 THR A C 1
ATOM 2094 O O . THR A 1 268 ? -25.203 -23.734 -0.365 1 96.12 268 THR A O 1
ATOM 2097 N N . ARG A 1 269 ? -23.5 -23.656 1.066 1 95.56 269 ARG A N 1
ATOM 2098 C CA . ARG A 1 269 ? -24.25 -24.281 2.146 1 95.56 269 ARG A CA 1
ATOM 2099 C C . ARG A 1 269 ? -25.391 -23.375 2.604 1 95.56 269 ARG A C 1
ATOM 2101 O O . ARG A 1 269 ? -26.453 -23.859 2.998 1 95.56 269 ARG A O 1
ATOM 2108 N N . ILE A 1 270 ? -25.172 -22.125 2.535 1 96.19 270 ILE A N 1
ATOM 2109 C CA . ILE A 1 270 ? -26.156 -21.156 3.016 1 96.19 270 ILE A CA 1
ATOM 2110 C C . ILE A 1 270 ? -27.203 -20.906 1.931 1 96.19 270 ILE A C 1
ATOM 2112 O O . ILE A 1 270 ? -28.406 -21.016 2.182 1 96.19 270 ILE A O 1
ATOM 2116 N N . PHE A 1 271 ? -26.75 -20.656 0.662 1 96.44 271 PHE A N 1
ATOM 2117 C CA . PHE A 1 271 ? -27.625 -20.078 -0.352 1 96.44 271 PHE A CA 1
ATOM 2118 C C . PHE A 1 271 ? -28 -21.109 -1.408 1 96.44 271 PHE A C 1
ATOM 2120 O O . PHE A 1 271 ? -28.938 -20.922 -2.184 1 96.44 271 PHE A O 1
ATOM 2127 N N . GLY A 1 272 ? -27.172 -22.203 -1.537 1 95.69 272 GLY A N 1
ATOM 2128 C CA . GLY A 1 272 ? -27.391 -23.219 -2.557 1 95.69 272 GLY A CA 1
ATOM 2129 C C . GLY A 1 272 ? -26.578 -22.969 -3.82 1 95.69 272 GLY A C 1
ATOM 2130 O O . GLY A 1 272 ? -26.281 -21.828 -4.156 1 95.69 272 GLY A O 1
ATOM 2131 N N . GLY A 1 273 ? -26.281 -23.969 -4.547 1 94.62 273 GLY A N 1
ATOM 2132 C CA . GLY A 1 273 ? -25.469 -23.938 -5.758 1 94.62 273 GLY A CA 1
ATOM 2133 C C . GLY A 1 273 ? -26.094 -23.094 -6.855 1 94.62 273 GLY A C 1
ATOM 2134 O O . GLY A 1 273 ? -25.422 -22.266 -7.469 1 94.62 273 GLY A O 1
ATOM 2135 N N . PRO A 1 274 ? -27.344 -23.297 -7.094 1 95 274 PRO A N 1
ATOM 2136 C CA . PRO A 1 274 ? -27.984 -22.531 -8.172 1 95 274 PRO A CA 1
ATOM 2137 C C . PRO A 1 274 ? -27.938 -21.031 -7.957 1 95 274 PRO A C 1
ATOM 2139 O O . PRO A 1 274 ? -27.641 -20.281 -8.891 1 95 274 PRO A O 1
ATOM 2142 N N . MET A 1 275 ? -28.188 -20.609 -6.75 1 96.06 275 MET A N 1
ATOM 2143 C CA . MET A 1 275 ? -28.156 -19.172 -6.469 1 96.06 275 MET A CA 1
ATOM 2144 C C . MET A 1 275 ? -26.766 -18.609 -6.66 1 96.06 275 MET A C 1
ATOM 2146 O O . MET A 1 275 ? -26.594 -17.516 -7.199 1 96.06 275 MET A O 1
ATOM 2150 N N . LEU A 1 276 ? -25.766 -19.344 -6.219 1 95.19 276 LEU A N 1
ATOM 2151 C CA . LEU A 1 276 ? -24.406 -18.859 -6.344 1 95.19 276 LEU A CA 1
ATOM 2152 C C . LEU A 1 276 ? -23.984 -18.797 -7.809 1 95.19 276 LEU A C 1
ATOM 2154 O O . LEU A 1 276 ? -23.219 -17.922 -8.203 1 95.19 276 LEU A O 1
ATOM 2158 N N . ARG A 1 277 ? -24.453 -19.703 -8.57 1 92.75 277 ARG A N 1
ATOM 2159 C CA . ARG A 1 277 ? -24.172 -19.656 -10 1 92.75 277 ARG A CA 1
ATOM 2160 C C . ARG A 1 277 ? -24.812 -18.453 -10.656 1 92.75 277 ARG A C 1
ATOM 2162 O O . ARG A 1 277 ? -24.203 -17.797 -11.516 1 92.75 277 ARG A O 1
ATOM 2169 N N . GLU A 1 278 ? -25.969 -18.188 -10.25 1 94.44 278 GLU A N 1
ATOM 2170 C CA . GLU A 1 278 ? -26.656 -17.016 -10.766 1 94.44 278 GLU A CA 1
ATOM 2171 C C . GLU A 1 278 ? -25.938 -15.734 -10.352 1 94.44 278 GLU A C 1
ATOM 2173 O O . GLU A 1 278 ? -25.781 -14.812 -11.156 1 94.44 278 GLU A O 1
ATOM 2178 N N . LEU A 1 279 ? -25.531 -15.695 -9.094 1 94.94 279 LEU A N 1
ATOM 2179 C CA . LEU A 1 279 ? -24.766 -14.555 -8.609 1 94.94 279 LEU A CA 1
ATOM 2180 C C . LEU A 1 279 ? -23.516 -14.344 -9.461 1 94.94 279 LEU A C 1
ATOM 2182 O O . LEU A 1 279 ? -23.219 -13.219 -9.875 1 94.94 279 LEU A O 1
ATOM 2186 N N . GLN A 1 280 ? -22.812 -15.367 -9.766 1 89.81 280 GLN A N 1
ATOM 2187 C CA . GLN A 1 280 ? -21.547 -15.312 -10.492 1 89.81 280 GLN A CA 1
ATOM 2188 C C . GLN A 1 280 ? -21.766 -14.953 -11.953 1 89.81 280 GLN A C 1
ATOM 2190 O O . GLN A 1 280 ? -21.016 -14.148 -12.523 1 89.81 280 GLN A O 1
ATOM 2195 N N . ASN A 1 281 ? -22.859 -15.477 -12.562 1 89.62 281 ASN A N 1
ATOM 2196 C CA . ASN A 1 281 ? -23.031 -15.367 -14.008 1 89.62 281 ASN A CA 1
ATOM 2197 C C . ASN A 1 281 ? -23.844 -14.133 -14.383 1 89.62 281 ASN A C 1
ATOM 2199 O O . ASN A 1 281 ? -23.578 -13.484 -15.391 1 89.62 281 ASN A O 1
ATOM 2203 N N . GLU A 1 282 ? -24.875 -13.82 -13.57 1 91.19 282 GLU A N 1
ATOM 2204 C CA . GLU A 1 282 ? -25.812 -12.781 -13.953 1 91.19 282 GLU A CA 1
ATOM 2205 C C . GLU A 1 282 ? -25.609 -11.508 -13.148 1 91.19 282 GLU A C 1
ATOM 2207 O O . GLU A 1 282 ? -25.984 -10.422 -13.578 1 91.19 282 GLU A O 1
ATOM 2212 N N . LYS A 1 283 ? -25.078 -11.734 -11.945 1 93.38 283 LYS A N 1
ATOM 2213 C CA . LYS A 1 283 ? -24.781 -10.602 -11.07 1 93.38 283 LYS A CA 1
ATOM 2214 C C . LYS A 1 283 ? -23.297 -10.57 -10.711 1 93.38 283 LYS A C 1
ATOM 2216 O O . LYS A 1 283 ? -22.938 -10.469 -9.531 1 93.38 283 LYS A O 1
ATOM 2221 N N . THR A 1 284 ? -22.484 -10.578 -11.781 1 91.5 284 THR A N 1
ATOM 2222 C CA . THR A 1 284 ? -21.047 -10.812 -11.633 1 91.5 284 THR A CA 1
ATOM 2223 C C . THR A 1 284 ? -20.406 -9.719 -10.789 1 91.5 284 THR A C 1
ATOM 2225 O O . THR A 1 284 ? -19.469 -9.984 -10.031 1 91.5 284 THR A O 1
ATOM 2228 N N . TYR A 1 285 ? -20.828 -8.484 -10.945 1 90.56 285 TYR A N 1
ATOM 2229 C CA . TYR A 1 285 ? -20.266 -7.391 -10.164 1 90.56 285 TYR A CA 1
ATOM 2230 C C . TYR A 1 285 ? -20.422 -7.648 -8.672 1 90.56 285 TYR A C 1
ATOM 2232 O O . TYR A 1 285 ? -19.516 -7.355 -7.887 1 90.56 285 TYR A O 1
ATOM 2240 N N . ALA A 1 286 ? -21.578 -8.148 -8.281 1 93.69 286 ALA A N 1
ATOM 2241 C CA . ALA A 1 286 ? -21.859 -8.445 -6.879 1 93.69 286 ALA A CA 1
ATOM 2242 C C . ALA A 1 286 ? -20.984 -9.594 -6.375 1 93.69 286 ALA A C 1
ATOM 2244 O O . ALA A 1 286 ? -20.5 -9.57 -5.242 1 93.69 286 ALA A O 1
ATOM 2245 N N . TYR A 1 287 ? -20.844 -10.547 -7.246 1 93.56 287 TYR A N 1
ATOM 2246 C CA . TYR A 1 287 ? -19.953 -11.664 -6.918 1 93.56 287 TYR A CA 1
ATOM 2247 C C . TYR A 1 287 ? -18.531 -11.172 -6.691 1 93.56 287 TYR A C 1
ATOM 2249 O O . TYR A 1 287 ? -17.891 -11.555 -5.711 1 93.56 287 TYR A O 1
ATOM 2257 N N . MET A 1 288 ? -18.078 -10.375 -7.57 1 90.44 288 MET A N 1
ATOM 2258 C CA . MET A 1 288 ? -16.734 -9.836 -7.465 1 90.44 288 MET A CA 1
ATOM 2259 C C . MET A 1 288 ? -16.562 -9.023 -6.184 1 90.44 288 MET A C 1
ATOM 2261 O O . MET A 1 288 ? -15.547 -9.141 -5.5 1 90.44 288 MET A O 1
ATOM 2265 N N . ASP A 1 289 ? -17.531 -8.242 -5.852 1 89.56 289 ASP A N 1
ATOM 2266 C CA . ASP A 1 289 ? -17.5 -7.453 -4.625 1 89.56 289 ASP A CA 1
ATOM 2267 C C . ASP A 1 289 ? -17.359 -8.352 -3.396 1 89.56 289 ASP A C 1
ATOM 2269 O O . ASP A 1 289 ? -16.578 -8.055 -2.488 1 89.56 289 ASP A O 1
ATOM 2273 N N . LEU A 1 290 ? -18.156 -9.336 -3.391 1 93.25 290 LEU A N 1
ATOM 2274 C CA . LEU A 1 290 ? -18.172 -10.273 -2.277 1 93.25 290 LEU A CA 1
ATOM 2275 C C . LEU A 1 290 ? -16.812 -10.938 -2.102 1 93.25 290 LEU A C 1
ATOM 2277 O O . LEU A 1 290 ? -16.281 -11 -0.99 1 93.25 290 LEU A O 1
ATOM 2281 N N . MET A 1 291 ? -16.25 -11.359 -3.174 1 90.38 291 MET A N 1
ATOM 2282 C CA . MET A 1 291 ? -14.977 -12.07 -3.119 1 90.38 291 MET A CA 1
ATOM 2283 C C . MET A 1 291 ? -13.836 -11.117 -2.754 1 90.38 291 MET A C 1
ATOM 2285 O O . MET A 1 291 ? -12.883 -11.516 -2.076 1 90.38 291 MET A O 1
ATOM 2289 N N . ARG A 1 292 ? -13.906 -9.961 -3.205 1 85.69 292 ARG A N 1
ATOM 2290 C CA . ARG A 1 292 ? -12.906 -8.961 -2.852 1 85.69 292 ARG A CA 1
ATOM 2291 C C . ARG A 1 292 ? -12.93 -8.664 -1.355 1 85.69 292 ARG A C 1
ATOM 2293 O O . ARG A 1 292 ? -11.883 -8.523 -0.723 1 85.69 292 ARG A O 1
ATOM 2300 N N . GLU A 1 293 ? -14.086 -8.477 -0.863 1 87.44 293 GLU A N 1
ATOM 2301 C CA . GLU A 1 293 ? -14.242 -8.234 0.57 1 87.44 293 GLU A CA 1
ATOM 2302 C C . GLU A 1 293 ? -13.672 -9.391 1.385 1 87.44 293 GLU A C 1
ATOM 2304 O O . GLU A 1 293 ? -13.047 -9.18 2.424 1 87.44 293 GLU A O 1
ATOM 2309 N N . PHE A 1 294 ? -13.914 -10.594 0.977 1 91.31 294 PHE A N 1
ATOM 2310 C CA . PHE A 1 294 ? -13.391 -11.766 1.672 1 91.31 294 PHE A CA 1
ATOM 2311 C C . PHE A 1 294 ? -11.867 -11.797 1.616 1 91.31 294 PHE A C 1
ATOM 2313 O O . PHE A 1 294 ? -11.211 -12.133 2.602 1 91.31 294 PHE A O 1
ATOM 2320 N N . GLU A 1 295 ? -11.312 -11.484 0.457 1 85.88 295 GLU A N 1
ATOM 2321 C CA . GLU A 1 295 ? -9.859 -11.438 0.304 1 85.88 295 GLU A CA 1
ATOM 2322 C C . GLU A 1 295 ? -9.227 -10.484 1.311 1 85.88 295 GLU A C 1
ATOM 2324 O O . GLU A 1 295 ? -8.195 -10.797 1.911 1 85.88 295 GLU A O 1
ATOM 2329 N N . THR A 1 296 ? -9.859 -9.398 1.498 1 79.62 296 THR A N 1
ATOM 2330 C CA . THR A 1 296 ? -9.359 -8.406 2.438 1 79.62 296 THR A CA 1
ATOM 2331 C C . THR A 1 296 ? -9.438 -8.922 3.871 1 79.62 296 THR A C 1
ATOM 2333 O O . THR A 1 296 ? -8.508 -8.727 4.66 1 79.62 296 THR A O 1
ATOM 2336 N N . SER A 1 297 ? -10.477 -9.578 4.25 1 84.06 297 SER A N 1
ATOM 2337 C CA . SER A 1 297 ? -10.68 -10.102 5.598 1 84.06 297 SER A CA 1
ATOM 2338 C C . SER A 1 297 ? -9.695 -11.219 5.91 1 84.06 297 SER A C 1
ATOM 2340 O O . SER A 1 297 ? -9.258 -11.375 7.051 1 84.06 297 SER A O 1
ATOM 2342 N N . LYS A 1 298 ? -9.414 -12.016 4.887 1 84.69 298 LYS A N 1
ATOM 2343 C CA . LYS A 1 298 ? -8.453 -13.109 5.047 1 84.69 298 LYS A CA 1
ATOM 2344 C C . LYS A 1 298 ? -7.098 -12.586 5.504 1 84.69 298 LYS A C 1
ATOM 2346 O O . LYS A 1 298 ? -6.414 -13.234 6.301 1 84.69 298 LYS A O 1
ATOM 2351 N N . ARG A 1 299 ? -6.777 -11.484 5.066 1 75.88 299 ARG A N 1
ATOM 2352 C CA . ARG A 1 299 ? -5.445 -10.945 5.305 1 75.88 299 ARG A CA 1
ATOM 2353 C C . ARG A 1 299 ? -5.34 -10.344 6.703 1 75.88 299 ARG A C 1
ATOM 2355 O O . ARG A 1 299 ? -4.246 -10.266 7.27 1 75.88 299 ARG A O 1
ATOM 2362 N N . VAL A 1 300 ? -6.492 -10.016 7.379 1 72.75 300 VAL A N 1
ATOM 2363 C CA . VAL A 1 300 ? -6.379 -9.203 8.586 1 72.75 300 VAL A CA 1
ATOM 2364 C C . VAL A 1 300 ? -6.832 -10.008 9.797 1 72.75 300 VAL A C 1
ATOM 2366 O O . VAL A 1 300 ? -6.707 -9.547 10.938 1 72.75 300 VAL A O 1
ATOM 2369 N N . VAL A 1 301 ? -7.305 -11.141 9.57 1 79.69 301 VAL A N 1
ATOM 2370 C CA . VAL A 1 301 ? -7.785 -11.938 10.695 1 79.69 301 VAL A CA 1
ATOM 2371 C C . VAL A 1 301 ? -6.625 -12.273 11.633 1 79.69 301 VAL A C 1
ATOM 2373 O O . VAL A 1 301 ? -5.531 -12.609 11.18 1 79.69 301 VAL A O 1
ATOM 2376 N N . LYS A 1 302 ? -6.852 -12.023 12.938 1 76.5 302 LYS A N 1
ATOM 2377 C CA . LYS A 1 302 ? -5.812 -12.242 13.938 1 76.5 302 LYS A CA 1
ATOM 2378 C C . LYS A 1 302 ? -6.062 -13.531 14.719 1 76.5 302 LYS A C 1
ATOM 2380 O O . LYS A 1 302 ? -7.215 -13.898 14.961 1 76.5 302 LYS A O 1
ATOM 2385 N N . PRO A 1 303 ? -4.957 -14.094 15.102 1 76.06 303 PRO A N 1
ATOM 2386 C CA . PRO A 1 303 ? -5.094 -15.344 15.852 1 76.06 303 PRO A CA 1
ATOM 2387 C C . PRO A 1 303 ? -5.793 -15.156 17.203 1 76.06 303 PRO A C 1
ATOM 2389 O O . PRO A 1 303 ? -6.496 -16.047 17.656 1 76.06 303 PRO A O 1
ATOM 2392 N N . ASP A 1 304 ? -5.582 -14.016 17.828 1 70.31 304 ASP A N 1
ATOM 2393 C CA . ASP A 1 304 ? -6.051 -13.82 19.203 1 70.31 304 ASP A CA 1
ATOM 2394 C C . ASP A 1 304 ? -7.496 -13.328 19.219 1 70.31 304 ASP A C 1
ATOM 2396 O O . ASP A 1 304 ? -8.023 -12.977 20.281 1 70.31 304 ASP A O 1
ATOM 2400 N N . ALA A 1 305 ? -7.988 -13.32 18.172 1 63.5 305 ALA A N 1
ATOM 2401 C CA . ALA A 1 305 ? -9.398 -12.938 18.188 1 63.5 305 ALA A CA 1
ATOM 2402 C C . ALA A 1 305 ? -10.227 -13.922 19 1 63.5 305 ALA A C 1
ATOM 2404 O O . ALA A 1 305 ? -10.18 -15.125 18.766 1 63.5 305 ALA A O 1
ATOM 2405 N N . GLY A 1 306 ? -10.648 -13.398 20.172 1 61.75 306 GLY A N 1
ATOM 2406 C CA . GLY A 1 306 ? -11.414 -14.234 21.078 1 61.75 306 GLY A CA 1
ATOM 2407 C C . GLY A 1 306 ? -12.539 -14.984 20.406 1 61.75 306 GLY A C 1
ATOM 2408 O O . GLY A 1 306 ? -13 -14.594 19.328 1 61.75 306 GLY A O 1
ATOM 2409 N N . THR A 1 307 ? -12.805 -16.078 20.953 1 57.47 307 THR A N 1
ATOM 2410 C CA . THR A 1 307 ? -13.844 -16.969 20.453 1 57.47 307 THR A CA 1
ATOM 2411 C C . THR A 1 307 ? -15.148 -16.219 20.219 1 57.47 307 THR A C 1
ATOM 2413 O O . THR A 1 307 ? -15.922 -16.562 19.328 1 57.47 307 THR A O 1
ATOM 2416 N N . ASP A 1 308 ? -15.266 -15.203 20.875 1 65.31 308 ASP A N 1
ATOM 2417 C CA . ASP A 1 308 ? -16.531 -14.484 20.766 1 65.31 308 ASP A CA 1
ATOM 2418 C C . ASP A 1 308 ? -16.406 -13.281 19.828 1 65.31 308 ASP A C 1
ATOM 2420 O O . ASP A 1 308 ? -17.391 -12.586 19.562 1 65.31 308 ASP A O 1
ATOM 2424 N N . SER A 1 309 ? -15.258 -13.273 19.312 1 80.44 309 SER A N 1
ATOM 2425 C CA . SER A 1 309 ? -15.086 -12.156 18.391 1 80.44 309 SER A CA 1
ATOM 2426 C C . SER A 1 309 ? -15.648 -12.477 17.016 1 80.44 309 SER A C 1
ATOM 2428 O O . SER A 1 309 ? -15.867 -13.641 16.688 1 80.44 309 SER A O 1
ATOM 2430 N N . LYS A 1 310 ? -16.172 -11.492 16.375 1 85.69 310 LYS A N 1
ATOM 2431 C CA . LYS A 1 310 ? -16.781 -11.68 15.062 1 85.69 310 LYS A CA 1
ATOM 2432 C C . LYS A 1 310 ? -15.953 -10.992 13.977 1 85.69 310 LYS A C 1
ATOM 2434 O O . LYS A 1 310 ? -15.359 -9.938 14.211 1 85.69 310 LYS A O 1
ATOM 2439 N N . VAL A 1 311 ? -15.82 -11.68 12.836 1 88.12 311 VAL A N 1
ATOM 2440 C CA . VAL A 1 311 ? -15.281 -11.078 11.617 1 88.12 311 VAL A CA 1
ATOM 2441 C C . VAL A 1 311 ? -16.422 -10.547 10.75 1 88.12 311 VAL A C 1
ATOM 2443 O O . VAL A 1 311 ? -17.344 -11.297 10.398 1 88.12 311 VAL A O 1
ATOM 2446 N N . THR A 1 312 ? -16.328 -9.281 10.492 1 89.19 312 THR A N 1
ATOM 2447 C CA . THR A 1 312 ? -17.406 -8.633 9.75 1 89.19 312 THR A CA 1
ATOM 2448 C C . THR A 1 312 ? -17.016 -8.438 8.289 1 89.19 312 THR A C 1
ATOM 2450 O O . THR A 1 312 ? -15.938 -7.914 7.996 1 89.19 312 THR A O 1
ATOM 2453 N N . ILE A 1 313 ? -17.906 -8.867 7.375 1 90 313 ILE A N 1
ATOM 2454 C CA . ILE A 1 313 ? -17.672 -8.727 5.941 1 90 313 ILE A CA 1
ATOM 2455 C C . ILE A 1 313 ? -18.844 -7.992 5.297 1 90 313 ILE A C 1
ATOM 2457 O O . ILE A 1 313 ? -20 -8.305 5.566 1 90 313 ILE A O 1
ATOM 2461 N N . THR A 1 314 ? -18.531 -6.996 4.504 1 90 314 THR A N 1
ATOM 2462 C CA . THR A 1 314 ? -19.578 -6.324 3.74 1 90 314 THR A CA 1
ATOM 2463 C C . THR A 1 314 ? -20 -7.176 2.547 1 90 314 THR A C 1
ATOM 2465 O O . THR A 1 314 ? -19.172 -7.773 1.869 1 90 314 THR A O 1
ATOM 2468 N N . ILE A 1 315 ? -21.312 -7.281 2.352 1 93.56 315 ILE A N 1
ATOM 2469 C CA . ILE A 1 315 ? -21.812 -8.102 1.255 1 93.56 315 ILE A CA 1
ATOM 2470 C C . ILE A 1 315 ? -22.75 -7.266 0.377 1 93.56 315 ILE A C 1
ATOM 2472 O O . ILE A 1 315 ? -23.297 -6.262 0.827 1 93.56 315 ILE A O 1
ATOM 2476 N N . PRO A 1 316 ? -22.859 -7.633 -0.909 1 93.44 316 PRO A N 1
ATOM 2477 C CA . PRO A 1 316 ? -23.891 -7.008 -1.749 1 93.44 316 PRO A CA 1
ATOM 2478 C C . PRO A 1 316 ? -25.312 -7.453 -1.384 1 93.44 316 PRO A C 1
ATOM 2480 O O . PRO A 1 316 ? -25.953 -8.164 -2.156 1 93.44 316 PRO A O 1
ATOM 2483 N N . TYR A 1 317 ? -25.797 -6.961 -0.359 1 93.5 317 TYR A N 1
ATOM 2484 C CA . TYR A 1 317 ? -27.031 -7.43 0.28 1 93.5 317 TYR A CA 1
ATOM 2485 C C . TYR A 1 317 ? -28.219 -7.328 -0.672 1 93.5 317 TYR A C 1
ATOM 2487 O O . TYR A 1 317 ? -29.062 -8.227 -0.723 1 93.5 317 TYR A O 1
ATOM 2495 N N . VAL A 1 318 ? -28.297 -6.238 -1.397 1 92.5 318 VAL A N 1
ATOM 2496 C CA . VAL A 1 318 ? -29.453 -5.988 -2.254 1 92.5 318 VAL A CA 1
ATOM 2497 C C . VAL A 1 318 ? -29.594 -7.129 -3.262 1 92.5 318 VAL A C 1
ATOM 2499 O O . VAL A 1 318 ? -30.672 -7.711 -3.393 1 92.5 318 VAL A O 1
ATOM 2502 N N . VAL A 1 319 ? -28.484 -7.438 -3.879 1 94 319 VAL A N 1
ATOM 2503 C CA . VAL A 1 319 ? -28.5 -8.477 -4.906 1 94 319 VAL A CA 1
ATOM 2504 C C . VAL A 1 319 ? -28.734 -9.836 -4.262 1 94 319 VAL A C 1
ATOM 2506 O O . VAL A 1 319 ? -29.547 -10.633 -4.75 1 94 319 VAL A O 1
ATOM 2509 N N . LEU A 1 320 ? -28.078 -10.078 -3.174 1 95.38 320 LEU A N 1
ATOM 2510 C CA . LEU A 1 320 ? -28.203 -11.359 -2.494 1 95.38 320 LEU A CA 1
ATOM 2511 C C . LEU A 1 320 ? -29.641 -11.562 -1.991 1 95.38 320 LEU A C 1
ATOM 2513 O O . LEU A 1 320 ? -30.188 -12.664 -2.09 1 95.38 320 LEU A O 1
ATOM 2517 N N . ASN A 1 321 ? -30.188 -10.523 -1.467 1 95.25 321 ASN A N 1
ATOM 2518 C CA . ASN A 1 321 ? -31.562 -10.617 -0.966 1 95.25 321 ASN A CA 1
ATOM 2519 C C . ASN A 1 321 ? -32.562 -10.82 -2.1 1 95.25 321 ASN A C 1
ATOM 2521 O O . ASN A 1 321 ? -33.531 -11.562 -1.947 1 95.25 321 ASN A O 1
ATOM 2525 N N . GLU A 1 322 ? -32.344 -10.117 -3.184 1 95.06 322 GLU A N 1
ATOM 2526 C CA . GLU A 1 322 ? -33.188 -10.312 -4.359 1 95.06 322 GLU A CA 1
ATOM 2527 C C . GLU A 1 322 ? -33.156 -11.766 -4.828 1 95.06 322 GLU A C 1
ATOM 2529 O O . GLU A 1 322 ? -34.188 -12.352 -5.137 1 95.06 322 GLU A O 1
ATOM 2534 N N . LEU A 1 323 ? -32 -12.312 -4.895 1 96.19 323 LEU A N 1
ATOM 2535 C CA . LEU A 1 323 ? -31.828 -13.695 -5.332 1 96.19 323 LEU A CA 1
ATOM 2536 C C . LEU A 1 323 ? -32.469 -14.656 -4.332 1 96.19 323 LEU A C 1
ATOM 2538 O O . LEU A 1 323 ? -33.062 -15.672 -4.723 1 96.19 323 LEU A O 1
ATOM 2542 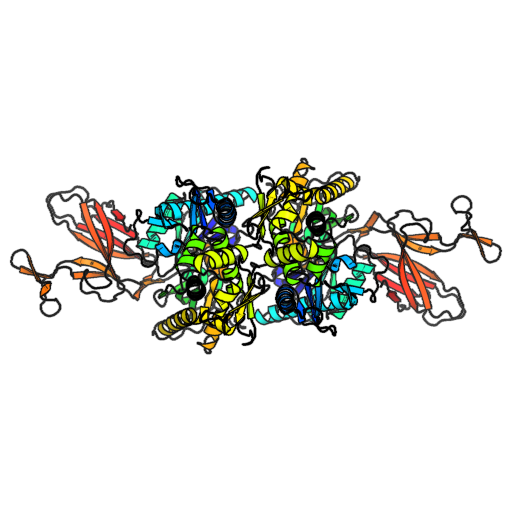N N . CYS A 1 324 ? -32.344 -14.367 -3.045 1 96.94 324 CYS A N 1
ATOM 2543 C CA . CYS A 1 324 ? -32.969 -15.18 -2.016 1 96.94 324 CYS A CA 1
ATOM 2544 C C . CYS A 1 324 ? -34.5 -15.188 -2.189 1 96.94 324 CYS A C 1
ATOM 2546 O O . CYS A 1 324 ? -35.125 -16.25 -2.096 1 96.94 324 CYS A O 1
ATOM 2548 N N . LYS A 1 325 ? -35.031 -14.055 -2.424 1 96.19 325 LYS A N 1
ATOM 2549 C CA . LYS A 1 325 ? -36.469 -13.953 -2.629 1 96.19 325 LYS A CA 1
ATOM 2550 C C . LYS A 1 325 ? -36.906 -14.711 -3.881 1 96.19 325 LYS A C 1
ATOM 2552 O O . LYS A 1 325 ? -37.938 -15.398 -3.875 1 96.19 325 LYS A O 1
ATOM 2557 N N . GLU A 1 326 ? -36.125 -14.602 -4.902 1 95.75 326 GLU A N 1
ATOM 2558 C CA . GLU A 1 326 ? -36.469 -15.227 -6.184 1 95.75 326 GLU A CA 1
ATOM 2559 C C . GLU A 1 326 ? -36.312 -16.734 -6.109 1 95.75 326 GLU A C 1
ATOM 2561 O O . GLU A 1 326 ? -37.125 -17.469 -6.66 1 95.75 326 GLU A O 1
ATOM 2566 N N . ILE A 1 327 ? -35.312 -17.203 -5.422 1 95.69 327 ILE A N 1
ATOM 2567 C CA . ILE A 1 327 ? -34.969 -18.625 -5.512 1 95.69 327 ILE A CA 1
ATOM 2568 C C . ILE A 1 327 ? -35.5 -19.375 -4.289 1 95.69 327 ILE A C 1
ATOM 2570 O O . ILE A 1 327 ? -35.938 -20.516 -4.398 1 95.69 327 ILE A O 1
ATOM 2574 N N . HIS A 1 328 ? -35.469 -18.703 -3.1 1 96 328 HIS A N 1
ATOM 2575 C CA . HIS A 1 328 ? -35.875 -19.375 -1.865 1 96 328 HIS A CA 1
ATOM 2576 C C . HIS A 1 328 ? -37.219 -18.859 -1.354 1 96 328 HIS A C 1
ATOM 2578 O O . HIS A 1 328 ? -37.75 -19.391 -0.383 1 96 328 HIS A O 1
ATOM 2584 N N . ASP A 1 329 ? -37.719 -17.828 -1.942 1 96.75 329 ASP A N 1
ATOM 2585 C CA . ASP A 1 329 ? -38.969 -17.188 -1.511 1 96.75 329 ASP A CA 1
ATOM 2586 C C . ASP A 1 329 ? -38.875 -16.734 -0.057 1 96.75 329 ASP A C 1
ATOM 2588 O O . ASP A 1 329 ? -39.812 -16.938 0.723 1 96.75 329 ASP A O 1
ATOM 2592 N N . GLN A 1 330 ? -37.688 -16.312 0.352 1 96.44 330 GLN A N 1
ATOM 2593 C CA . GLN A 1 330 ? -37.406 -15.82 1.692 1 96.44 330 GLN A CA 1
ATOM 2594 C C . GLN A 1 330 ? -36.375 -14.672 1.643 1 96.44 330 GLN A C 1
ATOM 2596 O O . GLN A 1 330 ? -35.688 -14.508 0.649 1 96.44 330 GLN A O 1
ATOM 2601 N N . GLU A 1 331 ? -36.375 -13.922 2.723 1 95.5 331 GLU A N 1
ATOM 2602 C CA . GLU A 1 331 ? -35.344 -12.891 2.855 1 95.5 331 GLU A CA 1
ATOM 2603 C C . GLU A 1 331 ? -34 -13.492 3.211 1 95.5 331 GLU A C 1
ATOM 2605 O O . GLU A 1 331 ? -33.938 -14.578 3.787 1 95.5 331 GLU A O 1
ATOM 2610 N N . LEU A 1 332 ? -32.938 -12.789 2.9 1 95.81 332 LEU A N 1
ATOM 2611 C CA . LEU A 1 332 ? -31.578 -13.242 3.135 1 95.81 332 LEU A CA 1
ATOM 2612 C C . LEU A 1 332 ? -31.391 -13.648 4.59 1 95.81 332 LEU A C 1
ATOM 2614 O O . LEU A 1 332 ? -30.781 -14.68 4.875 1 95.81 332 LEU A O 1
ATOM 2618 N N . LYS A 1 333 ? -31.938 -12.883 5.48 1 93.62 333 LYS A N 1
ATOM 2619 C CA . LYS A 1 333 ? -31.766 -13.141 6.91 1 93.62 333 LYS A CA 1
ATOM 2620 C C . LYS A 1 333 ? -32.344 -14.492 7.301 1 93.62 333 LYS A C 1
ATOM 2622 O O . LYS A 1 333 ? -31.766 -15.227 8.094 1 93.62 333 LYS A O 1
ATOM 2627 N N . ASP A 1 334 ? -33.469 -14.742 6.73 1 95.69 334 ASP A N 1
ATOM 2628 C CA . ASP A 1 334 ? -34.156 -15.992 7.047 1 95.69 334 ASP A CA 1
ATOM 2629 C C . ASP A 1 334 ? -33.406 -17.188 6.441 1 95.69 334 ASP A C 1
ATOM 2631 O O . ASP A 1 334 ? -33.312 -18.234 7.074 1 95.69 334 ASP A O 1
ATOM 2635 N N . VAL A 1 335 ? -32.938 -17.031 5.23 1 96.38 335 VAL A N 1
ATOM 2636 C CA . VAL A 1 335 ? -32.188 -18.094 4.57 1 96.38 335 VAL A CA 1
ATOM 2637 C C . VAL A 1 335 ? -30.953 -18.422 5.391 1 96.38 335 VAL A C 1
ATOM 2639 O O . VAL A 1 335 ? -30.625 -19.594 5.578 1 96.38 335 VAL A O 1
ATOM 2642 N N . LEU A 1 336 ? -30.312 -17.438 5.859 1 95.5 336 LEU A N 1
ATOM 2643 C CA . LEU A 1 336 ? -29.109 -17.594 6.664 1 95.5 336 LEU A CA 1
ATOM 2644 C C . LEU A 1 336 ? -29.438 -18.281 7.988 1 95.5 336 LEU A C 1
ATOM 2646 O O . LEU A 1 336 ? -28.734 -19.219 8.398 1 95.5 336 LEU A O 1
ATOM 2650 N N . GLN A 1 337 ? -30.484 -17.859 8.656 1 94 337 GLN A N 1
ATOM 2651 C CA . GLN A 1 337 ? -30.859 -18.391 9.961 1 94 337 GLN A CA 1
ATOM 2652 C C . GLN A 1 337 ? -31.266 -19.859 9.867 1 94 337 GLN A C 1
ATOM 2654 O O . GLN A 1 337 ? -31.016 -20.641 10.781 1 94 337 GLN A O 1
ATOM 2659 N N . GLU A 1 338 ? -31.844 -20.172 8.812 1 94.25 338 GLU A N 1
ATOM 2660 C CA . GLU A 1 338 ? -32.344 -21.531 8.641 1 94.25 338 GLU A CA 1
ATOM 2661 C C . GLU A 1 338 ? -31.266 -22.469 8.133 1 94.25 338 GLU A C 1
ATOM 2663 O O . GLU A 1 338 ? -31.438 -23.688 8.148 1 94.25 338 GLU A O 1
ATOM 2668 N N . SER A 1 339 ? -30.172 -21.891 7.754 1 93.69 339 SER A N 1
ATOM 2669 C CA . SER A 1 339 ? -29.078 -22.719 7.27 1 93.69 339 SER A CA 1
ATOM 2670 C C . SER A 1 339 ? -28.391 -23.453 8.422 1 93.69 339 SER A C 1
ATOM 2672 O O . SER A 1 339 ? -28.688 -23.188 9.594 1 93.69 339 SER A O 1
ATOM 2674 N N . THR A 1 340 ? -27.516 -24.391 8.109 1 92.62 340 THR A N 1
ATOM 2675 C CA . THR A 1 340 ? -26.766 -25.141 9.109 1 92.62 340 THR A CA 1
ATOM 2676 C C . THR A 1 340 ? -25.734 -24.25 9.797 1 92.62 340 THR A C 1
ATOM 2678 O O . THR A 1 340 ? -25.094 -24.672 10.766 1 92.62 340 THR A O 1
ATOM 2681 N N . LEU A 1 341 ? -25.641 -23 9.336 1 93.88 341 LEU A N 1
ATOM 2682 C CA . LEU A 1 341 ? -24.609 -22.125 9.867 1 93.88 341 LEU A CA 1
ATOM 2683 C C . LEU A 1 341 ? -25.234 -20.938 10.594 1 93.88 341 LEU A C 1
ATOM 2685 O O . LEU A 1 341 ? -24.547 -19.922 10.836 1 93.88 341 LEU A O 1
ATOM 2689 N N . GLY A 1 342 ? -26.453 -21 10.898 1 91 342 GLY A N 1
ATOM 2690 C CA . GLY A 1 342 ? -27.188 -19.922 11.531 1 91 342 GLY A CA 1
ATOM 2691 C C . GLY A 1 342 ? -26.594 -19.469 12.852 1 91 342 GLY A C 1
ATOM 2692 O O . GLY A 1 342 ? -26.75 -18.312 13.242 1 91 342 GLY A O 1
ATOM 2693 N N . ASP A 1 343 ? -25.891 -20.344 13.516 1 90.75 343 ASP A N 1
ATOM 2694 C CA . ASP A 1 343 ? -25.281 -20.031 14.805 1 90.75 343 ASP A CA 1
ATOM 2695 C C . ASP A 1 343 ? -23.906 -19.375 14.617 1 90.75 343 ASP A C 1
ATOM 2697 O O . ASP A 1 343 ? -23.422 -18.672 15.5 1 90.75 343 ASP A O 1
ATOM 2701 N N . ASP A 1 344 ? -23.359 -19.609 13.492 1 93.25 344 ASP A N 1
ATOM 2702 C CA . ASP A 1 344 ? -21.984 -19.172 13.266 1 93.25 344 ASP A CA 1
ATOM 2703 C C . ASP A 1 344 ? -21.953 -17.875 12.469 1 93.25 344 ASP A C 1
ATOM 2705 O O . ASP A 1 344 ? -20.969 -17.125 12.547 1 93.25 344 ASP A O 1
ATOM 2709 N N . ILE A 1 345 ? -22.953 -17.641 11.633 1 94.69 345 ILE A N 1
ATOM 2710 C CA . ILE A 1 345 ? -22.984 -16.484 10.742 1 94.69 345 ILE A CA 1
ATOM 2711 C C . ILE A 1 345 ? -24.328 -15.781 10.859 1 94.69 345 ILE A C 1
ATOM 2713 O O . ILE A 1 345 ? -25.375 -16.406 10.734 1 94.69 345 ILE A O 1
ATOM 2717 N N . THR A 1 346 ? -24.312 -14.5 11.102 1 92.62 346 THR A N 1
ATOM 2718 C CA . THR A 1 346 ? -25.516 -13.695 11.164 1 92.62 346 THR A CA 1
ATOM 2719 C C . THR A 1 346 ? -25.422 -12.5 10.219 1 92.62 346 THR A C 1
ATOM 2721 O O . THR A 1 346 ? -24.344 -12.18 9.727 1 92.62 346 THR A O 1
ATOM 2724 N N . SER A 1 347 ? -26.547 -12.031 9.844 1 91.88 347 SER A N 1
ATOM 2725 C CA . SER A 1 347 ? -26.594 -10.859 8.977 1 91.88 347 SER A CA 1
ATOM 2726 C C . SER A 1 347 ? -27.109 -9.641 9.727 1 91.88 347 SER A C 1
ATOM 2728 O O . SER A 1 347 ? -28.109 -9.719 10.445 1 91.88 347 SER A O 1
ATOM 2730 N N . VAL A 1 348 ? -26.359 -8.531 9.617 1 88.44 348 VAL A N 1
ATOM 2731 C CA . VAL A 1 348 ? -26.766 -7.23 10.133 1 88.44 348 VAL A CA 1
ATOM 2732 C C . VAL A 1 348 ? -26.625 -6.172 9.047 1 88.44 348 VAL A C 1
ATOM 2734 O O . VAL A 1 348 ? -25.516 -5.832 8.641 1 88.44 348 VAL A O 1
ATOM 2737 N N . SER A 1 349 ? -27.766 -5.688 8.594 1 89.62 349 SER A N 1
ATOM 2738 C CA . SER A 1 349 ? -27.766 -4.742 7.488 1 89.62 349 SER A CA 1
ATOM 2739 C C . SER A 1 349 ? -27.094 -5.332 6.258 1 89.62 349 SER A C 1
ATOM 2741 O O . SER A 1 349 ? -27.531 -6.355 5.727 1 89.62 349 SER A O 1
ATOM 2743 N N . ASP A 1 350 ? -26 -4.707 5.844 1 91.5 350 ASP A N 1
ATOM 2744 C CA . ASP A 1 350 ? -25.297 -5.195 4.66 1 91.5 350 ASP A CA 1
ATOM 2745 C C . ASP A 1 350 ? -24.016 -5.938 5.047 1 91.5 350 ASP A C 1
ATOM 2747 O O . ASP A 1 350 ? -23.062 -5.984 4.27 1 91.5 350 ASP A O 1
ATOM 2751 N N . LYS A 1 351 ? -24.047 -6.469 6.285 1 92.88 351 LYS A N 1
ATOM 2752 C CA . LYS A 1 351 ? -22.875 -7.16 6.789 1 92.88 351 LYS A CA 1
ATOM 2753 C C . LYS A 1 351 ? -23.188 -8.609 7.133 1 92.88 351 LYS A C 1
ATOM 2755 O O . LYS A 1 351 ? -24.281 -8.914 7.629 1 92.88 351 LYS A O 1
ATOM 2760 N N . LEU A 1 352 ? -22.25 -9.469 6.805 1 92.69 352 LEU A N 1
ATOM 2761 C CA . LEU A 1 352 ? -22.203 -10.781 7.434 1 92.69 352 LEU A CA 1
ATOM 2762 C C . LEU A 1 352 ? -21.281 -10.773 8.641 1 92.69 352 LEU A C 1
ATOM 2764 O O . LEU A 1 352 ? -20.141 -10.305 8.555 1 92.69 352 LEU A O 1
ATOM 2768 N N . ARG A 1 353 ? -21.75 -11.148 9.719 1 91.81 353 ARG A N 1
ATOM 2769 C CA . ARG A 1 353 ? -20.953 -11.305 10.938 1 91.81 353 ARG A CA 1
ATOM 2770 C C . ARG A 1 353 ? -20.656 -12.773 11.219 1 91.81 353 ARG A C 1
ATOM 2772 O O . ARG A 1 353 ? -21.547 -13.523 11.602 1 91.81 353 ARG A O 1
ATOM 2779 N N . ILE A 1 354 ? -19.406 -13.117 11.102 1 93.38 354 ILE A N 1
ATOM 2780 C CA . ILE A 1 354 ? -18.969 -14.5 11.203 1 93.38 354 ILE A CA 1
ATOM 2781 C C . ILE A 1 354 ? -18.172 -14.695 12.5 1 93.38 354 ILE A C 1
ATOM 2783 O O . ILE A 1 354 ? -17.266 -13.922 12.797 1 93.38 354 ILE A O 1
ATOM 2787 N N . LYS A 1 355 ? -18.609 -15.695 13.234 1 91.62 355 LYS A N 1
ATOM 2788 C CA . LYS A 1 355 ? -17.812 -16.016 14.406 1 91.62 355 LYS A CA 1
ATOM 2789 C C . LYS A 1 355 ? -16.344 -16.234 14.031 1 91.62 355 LYS A C 1
ATOM 2791 O O . LYS A 1 355 ? -16.062 -16.891 13.023 1 91.62 355 LYS A O 1
ATOM 2796 N N . ALA A 1 356 ? -15.445 -15.727 14.836 1 89.94 356 ALA A N 1
ATOM 2797 C CA . ALA A 1 356 ? -14.016 -15.828 14.547 1 89.94 356 ALA A CA 1
ATOM 2798 C C . ALA A 1 356 ? -13.578 -17.281 14.469 1 89.94 356 ALA A C 1
ATOM 2800 O O . ALA A 1 356 ? -12.727 -17.641 13.648 1 89.94 356 ALA A O 1
ATOM 2801 N N . SER A 1 357 ? -14.141 -18.078 15.336 1 91 357 SER A N 1
ATOM 2802 C CA . SER A 1 357 ? -13.789 -19.5 15.336 1 91 357 SER A CA 1
ATOM 2803 C C . SER A 1 357 ? -14.125 -20.156 14.008 1 91 357 SER A C 1
ATOM 2805 O O . SER A 1 357 ? -13.328 -20.938 13.469 1 91 357 SER A O 1
ATOM 2807 N N . TYR A 1 358 ? -15.258 -19.859 13.5 1 93 358 TYR A N 1
ATOM 2808 C CA . TYR A 1 358 ? -15.641 -20.438 12.211 1 93 358 TYR A CA 1
ATOM 2809 C C . TYR A 1 358 ? -14.773 -19.875 11.086 1 93 358 TYR A C 1
ATOM 2811 O O . TYR A 1 358 ? -14.352 -20.609 10.195 1 93 358 TYR A O 1
ATOM 2819 N N . PHE A 1 359 ? -14.555 -18.609 11.125 1 93.5 359 PHE A N 1
ATOM 2820 C CA . PHE A 1 359 ? -13.727 -17.984 10.094 1 93.5 359 PHE A CA 1
ATOM 2821 C C . PHE A 1 359 ? -12.344 -18.625 10.055 1 93.5 359 PHE A C 1
ATOM 2823 O O . PHE A 1 359 ? -11.828 -18.922 8.977 1 93.5 359 PHE A O 1
ATOM 2830 N N . LYS A 1 360 ? -11.766 -18.844 11.188 1 92.12 360 LYS A N 1
ATOM 2831 C CA . LYS A 1 360 ? -10.453 -19.469 11.281 1 92.12 360 LYS A CA 1
ATOM 2832 C C . LYS A 1 360 ? -10.492 -20.891 10.742 1 92.12 360 LYS A C 1
ATOM 2834 O O . LYS A 1 360 ? -9.516 -21.375 10.156 1 92.12 360 LYS A O 1
ATOM 2839 N N . SER A 1 361 ? -11.617 -21.516 10.859 1 93.31 361 SER A N 1
ATOM 2840 C CA . SER A 1 361 ? -11.758 -22.906 10.391 1 93.31 361 SER A CA 1
ATOM 2841 C C . SER A 1 361 ? -11.664 -22.984 8.867 1 93.31 361 SER A C 1
ATOM 2843 O O . SER A 1 361 ? -11.336 -24.031 8.32 1 93.31 361 SER A O 1
ATOM 2845 N N . LEU A 1 362 ? -11.945 -21.891 8.211 1 95.12 362 LEU A N 1
ATOM 2846 C CA . LEU A 1 362 ? -11.828 -21.859 6.758 1 95.12 362 LEU A CA 1
ATOM 2847 C C . LEU A 1 362 ? -10.375 -22.062 6.328 1 95.12 362 LEU A C 1
ATOM 2849 O O . LEU A 1 362 ? -10.117 -22.5 5.203 1 95.12 362 LEU A O 1
ATOM 2853 N N . PHE A 1 363 ? -9.43 -21.734 7.203 1 94.38 363 PHE A N 1
ATOM 2854 C CA . PHE A 1 363 ? -8 -21.875 6.922 1 94.38 363 PHE A CA 1
ATOM 2855 C C . PHE A 1 363 ? -7.5 -23.25 7.324 1 94.38 363 PHE A C 1
ATOM 2857 O O . PHE A 1 363 ? -6.383 -23.641 6.973 1 94.38 363 PHE A O 1
ATOM 2864 N N . GLY A 1 364 ? -8.234 -24 8.125 1 92.81 364 GLY A N 1
ATOM 2865 C CA . GLY A 1 364 ? -7.77 -25.172 8.844 1 92.81 364 GLY A CA 1
ATOM 2866 C C . GLY A 1 364 ? -7.109 -26.203 7.949 1 92.81 364 GLY A C 1
ATOM 2867 O O . GLY A 1 364 ? -5.953 -26.562 8.172 1 92.81 364 GLY A O 1
ATOM 2868 N N . ASN A 1 365 ? -7.773 -26.688 6.895 1 93.06 365 ASN A N 1
ATOM 2869 C CA . ASN A 1 365 ? -7.23 -27.703 6.012 1 93.06 365 ASN A CA 1
ATOM 2870 C C . ASN A 1 365 ? -5.992 -27.219 5.27 1 93.06 365 ASN A C 1
ATOM 2872 O O . ASN A 1 365 ? -5.039 -27.969 5.074 1 93.06 365 ASN A O 1
ATOM 2876 N N . THR A 1 366 ? -6.066 -26.016 4.824 1 94.38 366 THR A N 1
ATOM 2877 C CA . THR A 1 366 ? -4.938 -25.438 4.109 1 94.38 366 THR A CA 1
ATOM 2878 C C . THR A 1 366 ? -3.701 -25.375 5.004 1 94.38 366 THR A C 1
ATOM 2880 O O . THR A 1 366 ? -2.607 -25.766 4.586 1 94.38 366 THR A O 1
ATOM 2883 N N . ILE A 1 367 ? -3.879 -24.922 6.219 1 94.75 367 ILE A N 1
ATOM 2884 C CA . ILE A 1 367 ? -2.787 -24.828 7.184 1 94.75 367 ILE A CA 1
ATOM 2885 C C . ILE A 1 367 ? -2.246 -26.219 7.492 1 94.75 367 ILE A C 1
ATOM 2887 O O . ILE A 1 367 ? -1.03 -26.422 7.543 1 94.75 367 ILE A O 1
ATOM 2891 N N . GLU A 1 368 ? -3.107 -27.125 7.68 1 95.69 368 GLU A N 1
ATOM 2892 C CA . GLU A 1 368 ? -2.697 -28.5 7.957 1 95.69 368 GLU A CA 1
ATOM 2893 C C . GLU A 1 368 ? -1.867 -29.078 6.812 1 95.69 368 GLU A C 1
ATOM 2895 O O . GLU A 1 368 ? -0.862 -29.75 7.043 1 95.69 368 GLU A O 1
ATOM 2900 N N . ASP A 1 369 ? -2.309 -28.844 5.629 1 95.19 369 ASP A N 1
ATOM 2901 C CA . ASP A 1 369 ? -1.582 -29.328 4.457 1 95.19 369 ASP A CA 1
ATOM 2902 C C . ASP A 1 369 ? -0.18 -28.734 4.395 1 95.19 369 ASP A C 1
ATOM 2904 O O . ASP A 1 369 ? 0.791 -29.438 4.109 1 95.19 369 ASP A O 1
ATOM 2908 N N . ILE A 1 370 ? -0.068 -27.453 4.617 1 95.19 370 ILE A N 1
ATOM 2909 C CA . ILE A 1 370 ? 1.216 -26.766 4.598 1 95.19 370 ILE A CA 1
ATOM 2910 C C . ILE A 1 370 ? 2.143 -27.359 5.656 1 95.19 370 ILE A C 1
ATOM 2912 O O . ILE A 1 370 ? 3.293 -27.688 5.363 1 95.19 370 ILE A O 1
ATOM 2916 N N . VAL A 1 371 ? 1.63 -27.531 6.863 1 96.31 371 VAL A N 1
ATOM 2917 C CA . VAL A 1 371 ? 2.414 -28.062 7.98 1 96.31 371 VAL A CA 1
ATOM 2918 C C . VAL A 1 371 ? 2.869 -29.484 7.672 1 96.31 371 VAL A C 1
ATOM 2920 O O . VAL A 1 371 ? 4.016 -29.844 7.941 1 96.31 371 VAL A O 1
ATOM 2923 N N . GLN A 1 372 ? 1.984 -30.219 7.121 1 96.06 372 GLN A N 1
ATOM 2924 C CA . GLN A 1 372 ? 2.324 -31.594 6.781 1 96.06 372 GLN A CA 1
ATOM 2925 C C . GLN A 1 372 ? 3.428 -31.641 5.727 1 96.06 372 GLN A C 1
ATOM 2927 O O . GLN A 1 372 ? 4.324 -32.469 5.797 1 96.06 372 GLN A O 1
ATOM 2932 N N . HIS A 1 373 ? 3.338 -30.828 4.742 1 94.75 373 HIS A N 1
ATOM 2933 C CA . HIS A 1 373 ? 4.379 -30.766 3.725 1 94.75 373 HIS A CA 1
ATOM 2934 C C . HIS A 1 373 ? 5.734 -30.438 4.34 1 94.75 373 HIS A C 1
ATOM 2936 O O . HIS A 1 373 ? 6.746 -31.047 3.992 1 94.75 373 HIS A O 1
ATOM 2942 N N . ILE A 1 374 ? 5.762 -29.453 5.215 1 95.88 374 ILE A N 1
ATOM 2943 C CA . ILE A 1 374 ? 6.996 -29.047 5.883 1 95.88 374 ILE A CA 1
ATOM 2944 C C . ILE A 1 374 ? 7.547 -30.219 6.695 1 95.88 374 ILE A C 1
ATOM 2946 O O . ILE A 1 374 ? 8.734 -30.531 6.605 1 95.88 374 ILE A O 1
ATOM 2950 N N . LYS A 1 375 ? 6.688 -30.875 7.406 1 95.44 375 LYS A N 1
ATOM 2951 C CA . LYS A 1 375 ? 7.082 -32 8.25 1 95.44 375 LYS A CA 1
ATOM 2952 C C . LYS A 1 375 ? 7.688 -33.125 7.418 1 95.44 375 LYS A C 1
ATOM 2954 O O . LYS A 1 375 ? 8.711 -33.719 7.793 1 95.44 375 LYS A O 1
ATOM 2959 N N . ASN A 1 376 ? 7.043 -33.469 6.336 1 94.75 376 ASN A N 1
ATOM 2960 C CA . ASN A 1 376 ? 7.512 -34.531 5.453 1 94.75 376 ASN A CA 1
ATOM 2961 C C . ASN A 1 376 ? 8.922 -34.25 4.949 1 94.75 376 ASN A C 1
ATOM 2963 O O . ASN A 1 376 ? 9.742 -35.156 4.844 1 94.75 376 ASN A O 1
ATOM 2967 N N . ILE A 1 377 ? 9.219 -33 4.633 1 94.5 377 ILE A N 1
ATOM 2968 C CA . ILE A 1 377 ? 10.531 -32.625 4.121 1 94.5 377 ILE A CA 1
ATOM 2969 C C . ILE A 1 377 ? 11.562 -32.719 5.246 1 94.5 377 ILE A C 1
ATOM 2971 O O . ILE A 1 377 ? 12.672 -33.219 5.047 1 94.5 377 ILE A O 1
ATOM 2975 N N . LEU A 1 378 ? 11.195 -32.25 6.375 1 95.06 378 LEU A N 1
ATOM 2976 C CA . LEU A 1 378 ? 12.109 -32.188 7.508 1 95.06 378 LEU A CA 1
ATOM 2977 C C . LEU A 1 378 ? 12.5 -33.594 7.953 1 95.06 378 LEU A C 1
ATOM 2979 O O . LEU A 1 378 ? 13.531 -33.781 8.602 1 95.06 378 LEU A O 1
ATOM 2983 N N . GLU A 1 379 ? 11.703 -34.562 7.633 1 94.25 379 GLU A N 1
ATOM 2984 C CA . GLU A 1 379 ? 11.977 -35.969 8.008 1 94.25 379 GLU A CA 1
ATOM 2985 C C . GLU A 1 379 ? 12.992 -36.594 7.062 1 94.25 379 GLU A C 1
ATOM 2987 O O . GLU A 1 379 ? 13.555 -37.656 7.367 1 94.25 379 GLU A O 1
ATOM 2992 N N . LYS A 1 380 ? 13.242 -35.938 5.957 1 93.19 380 LYS A N 1
ATOM 2993 C CA . LYS A 1 380 ? 14.234 -36.469 5.02 1 93.19 380 LYS A CA 1
ATOM 2994 C C . LYS A 1 380 ? 15.648 -36.25 5.543 1 93.19 380 LYS A C 1
ATOM 2996 O O . LYS A 1 380 ? 15.93 -35.25 6.203 1 93.19 380 LYS A O 1
ATOM 3001 N N . PRO A 1 381 ? 16.562 -37.125 5.211 1 92.06 381 PRO A N 1
ATOM 3002 C CA . PRO A 1 381 ? 17.938 -37.031 5.688 1 92.06 381 PRO A CA 1
ATOM 3003 C C . PRO A 1 381 ? 18.625 -35.75 5.219 1 92.06 381 PRO A C 1
ATOM 3005 O O . PRO A 1 381 ? 19.438 -35.156 5.953 1 92.06 381 PRO A O 1
ATOM 3008 N N . GLU A 1 382 ? 18.312 -35.281 4.102 1 90.25 382 GLU A N 1
ATOM 3009 C CA . GLU A 1 382 ? 18.938 -34.094 3.514 1 90.25 382 GLU A CA 1
ATOM 3010 C C . GLU A 1 382 ? 18.547 -32.812 4.254 1 90.25 382 GLU A C 1
ATOM 3012 O O . GLU A 1 382 ? 19.219 -31.797 4.16 1 90.25 382 GLU A O 1
ATOM 3017 N N . ALA A 1 383 ? 17.422 -32.906 5.031 1 91.88 383 ALA A N 1
ATOM 3018 C CA . ALA A 1 383 ? 16.891 -31.703 5.699 1 91.88 383 ALA A CA 1
ATOM 3019 C C . ALA A 1 383 ? 17.016 -31.828 7.215 1 91.88 383 ALA A C 1
ATOM 3021 O O . ALA A 1 383 ? 16.438 -31.031 7.961 1 91.88 383 ALA A O 1
ATOM 3022 N N . LYS A 1 384 ? 17.703 -32.719 7.719 1 89.06 384 LYS A N 1
ATOM 3023 C CA . LYS A 1 384 ? 17.797 -33 9.148 1 89.06 384 LYS A CA 1
ATOM 3024 C C . LYS A 1 384 ? 18.375 -31.812 9.914 1 89.06 384 LYS A C 1
ATOM 3026 O O . LYS A 1 384 ? 17.938 -31.531 11.031 1 89.06 384 LYS A O 1
ATOM 3031 N N . ASP A 1 385 ? 19.25 -31.031 9.32 1 90.88 385 ASP A N 1
ATOM 3032 C CA . ASP A 1 385 ? 19.953 -29.969 10.023 1 90.88 385 ASP A CA 1
ATOM 3033 C C . ASP A 1 385 ? 19.328 -28.609 9.719 1 90.88 385 ASP A C 1
ATOM 3035 O O . ASP A 1 385 ? 19.938 -27.562 9.984 1 90.88 385 ASP A O 1
ATOM 3039 N N . VAL A 1 386 ? 18.172 -28.641 9.18 1 93.69 386 VAL A N 1
ATOM 3040 C CA . VAL A 1 386 ? 17.484 -27.375 8.914 1 93.69 386 VAL A CA 1
ATOM 3041 C C . VAL A 1 386 ? 17.062 -26.734 10.234 1 93.69 386 VAL A C 1
ATOM 3043 O O . VAL A 1 386 ? 16.375 -27.359 11.047 1 93.69 386 VAL A O 1
ATOM 3046 N N . SER A 1 387 ? 17.422 -25.5 10.453 1 89.56 387 SER A N 1
ATOM 3047 C CA . SER A 1 387 ? 17.125 -24.828 11.719 1 89.56 387 SER A CA 1
ATOM 3048 C C . SER A 1 387 ? 16.234 -23.609 11.508 1 89.56 387 SER A C 1
ATOM 3050 O O . SER A 1 387 ? 15.656 -23.094 12.461 1 89.56 387 SER A O 1
ATOM 3052 N N . LYS A 1 388 ? 16.094 -23.219 10.281 1 90.81 388 LYS A N 1
ATOM 3053 C CA . LYS A 1 388 ? 15.359 -21.984 9.984 1 90.81 388 LYS A CA 1
ATOM 3054 C C . LYS A 1 388 ? 14.305 -22.219 8.898 1 90.81 388 LYS A C 1
ATOM 3056 O O . LYS A 1 388 ? 14.555 -22.938 7.938 1 90.81 388 LYS A O 1
ATOM 3061 N N . LEU A 1 389 ? 13.211 -21.672 9.102 1 93.31 389 LEU A N 1
ATOM 3062 C CA . LEU A 1 389 ? 12.117 -21.656 8.133 1 93.31 389 LEU A CA 1
ATOM 3063 C C . LEU A 1 389 ? 11.82 -20.234 7.664 1 93.31 389 LEU A C 1
ATOM 3065 O O . LEU A 1 389 ? 11.438 -19.391 8.469 1 93.31 389 LEU A O 1
ATOM 3069 N N . LEU A 1 390 ? 12.023 -20.031 6.445 1 92.19 390 LEU A N 1
ATOM 3070 C CA . LEU A 1 390 ? 11.75 -18.734 5.859 1 92.19 390 LEU A CA 1
ATOM 3071 C C . LEU A 1 390 ? 10.383 -18.719 5.184 1 92.19 390 LEU A C 1
ATOM 3073 O O . LEU A 1 390 ? 10.188 -19.359 4.152 1 92.19 390 LEU A O 1
ATOM 3077 N N . LEU A 1 391 ? 9.469 -17.969 5.762 1 93.25 391 LEU A N 1
ATOM 3078 C CA . LEU A 1 391 ? 8.141 -17.812 5.18 1 93.25 391 LEU A CA 1
ATOM 3079 C C . LEU A 1 391 ? 8.078 -16.609 4.254 1 93.25 391 LEU A C 1
ATOM 3081 O O . LEU A 1 391 ? 8.258 -15.477 4.695 1 93.25 391 LEU A O 1
ATOM 3085 N N . VAL A 1 392 ? 7.809 -16.875 2.979 1 92.75 392 VAL A N 1
ATOM 3086 C CA . VAL A 1 392 ? 7.738 -15.812 1.99 1 92.75 392 VAL A CA 1
ATOM 3087 C C . VAL A 1 392 ? 6.453 -15.938 1.179 1 92.75 392 VAL A C 1
ATOM 3089 O O . VAL A 1 392 ? 5.695 -16.891 1.348 1 92.75 392 VAL A O 1
ATOM 3092 N N . GLY A 1 393 ? 6.129 -14.898 0.399 1 90.19 393 GLY A N 1
ATOM 3093 C CA . GLY A 1 393 ? 4.902 -14.883 -0.378 1 90.19 393 GLY A CA 1
ATOM 3094 C C . GLY A 1 393 ? 3.779 -14.109 0.296 1 90.19 393 GLY A C 1
ATOM 3095 O O . GLY A 1 393 ? 3.805 -13.906 1.512 1 90.19 393 GLY A O 1
ATOM 3096 N N . GLY A 1 394 ? 2.797 -13.844 -0.411 1 85.75 394 GLY A N 1
ATOM 3097 C CA . GLY A 1 394 ? 1.702 -13.023 0.083 1 85.75 394 GLY A CA 1
ATOM 3098 C C . GLY A 1 394 ? 0.885 -13.711 1.163 1 85.75 394 GLY A C 1
ATOM 3099 O O . GLY A 1 394 ? 0.467 -13.07 2.131 1 85.75 394 GLY A O 1
ATOM 3100 N N . PHE A 1 395 ? 0.617 -14.977 0.967 1 89.5 395 PHE A N 1
ATOM 3101 C CA . PHE A 1 395 ? -0.219 -15.711 1.909 1 89.5 395 PHE A CA 1
ATOM 3102 C C . PHE A 1 395 ? 0.477 -15.844 3.258 1 89.5 395 PHE A C 1
ATOM 3104 O O . PHE A 1 395 ? -0.179 -16.031 4.285 1 89.5 395 PHE A O 1
ATOM 3111 N N . SER A 1 396 ? 1.793 -15.758 3.277 1 89.31 396 SER A N 1
ATOM 3112 C CA . SER A 1 396 ? 2.576 -15.875 4.504 1 89.31 396 SER A CA 1
ATOM 3113 C C . SER A 1 396 ? 2.393 -14.648 5.391 1 89.31 396 SER A C 1
ATOM 3115 O O . SER A 1 396 ? 2.748 -14.664 6.57 1 89.31 396 SER A O 1
ATOM 3117 N N . GLU A 1 397 ? 1.867 -13.633 4.852 1 80.44 397 GLU A N 1
ATOM 3118 C CA . GLU A 1 397 ? 1.647 -12.406 5.621 1 80.44 397 GLU A CA 1
ATOM 3119 C C . GLU A 1 397 ? 0.519 -12.586 6.633 1 80.44 397 GLU A C 1
ATOM 3121 O O . GLU A 1 397 ? 0.397 -11.812 7.582 1 80.44 397 GLU A O 1
ATOM 3126 N N . CYS A 1 398 ? -0.313 -13.586 6.426 1 84.12 398 CYS A N 1
ATOM 3127 C CA . CYS A 1 398 ? -1.417 -13.875 7.336 1 84.12 398 CYS A CA 1
ATOM 3128 C C . CYS A 1 398 ? -0.901 -14.359 8.68 1 84.12 398 CYS A C 1
ATOM 3130 O O . CYS A 1 398 ? -0.195 -15.367 8.758 1 84.12 398 CYS A O 1
ATOM 3132 N N . SER A 1 399 ? -1.288 -13.734 9.727 1 84.38 399 SER A N 1
ATOM 3133 C CA . SER A 1 399 ? -0.793 -14.039 11.07 1 84.38 399 SER A CA 1
ATOM 3134 C C . SER A 1 399 ? -1.231 -15.43 11.516 1 84.38 399 SER A C 1
ATOM 3136 O O . SER A 1 399 ? -0.526 -16.094 12.281 1 84.38 399 SER A O 1
ATOM 3138 N N . LEU A 1 400 ? -2.398 -15.906 11.039 1 88.62 400 LEU A N 1
ATOM 3139 C CA . LEU A 1 400 ? -2.879 -17.234 11.391 1 88.62 400 LEU A CA 1
ATOM 3140 C C . LEU A 1 400 ? -1.9 -18.312 10.914 1 88.62 400 LEU A C 1
ATOM 3142 O O . LEU A 1 400 ? -1.642 -19.281 11.633 1 88.62 400 LEU A O 1
ATOM 3146 N N . ILE A 1 401 ? -1.349 -18.078 9.734 1 90.88 401 ILE A N 1
ATOM 3147 C CA . ILE A 1 401 ? -0.419 -19.031 9.156 1 90.88 401 ILE A CA 1
ATOM 3148 C C . ILE A 1 401 ? 0.917 -18.969 9.891 1 90.88 401 ILE A C 1
ATOM 3150 O O . ILE A 1 401 ? 1.511 -20 10.203 1 90.88 401 ILE A O 1
ATOM 3154 N N . GLN A 1 402 ? 1.373 -17.75 10.141 1 89.44 402 GLN A N 1
ATOM 3155 C CA . GLN A 1 402 ? 2.635 -17.562 10.852 1 89.44 402 GLN A CA 1
ATOM 3156 C C . GLN A 1 402 ? 2.613 -18.25 12.211 1 89.44 402 GLN A C 1
ATOM 3158 O O . GLN A 1 402 ? 3.535 -18.984 12.547 1 89.44 402 GLN A O 1
ATOM 3163 N N . GLU A 1 403 ? 1.547 -18.094 12.906 1 90.5 403 GLU A N 1
ATOM 3164 C CA . GLU A 1 403 ? 1.414 -18.672 14.242 1 90.5 403 GLU A CA 1
ATOM 3165 C C . GLU A 1 403 ? 1.311 -20.203 14.172 1 90.5 403 GLU A C 1
ATOM 3167 O O . GLU A 1 403 ? 1.872 -20.906 15.008 1 90.5 403 GLU A O 1
ATOM 3172 N N . ALA A 1 404 ? 0.58 -20.656 13.227 1 93.38 404 ALA A N 1
ATOM 3173 C CA . ALA A 1 404 ? 0.415 -22.094 13.078 1 93.38 404 ALA A CA 1
ATOM 3174 C C . ALA A 1 404 ? 1.755 -22.781 12.805 1 93.38 404 ALA A C 1
ATOM 3176 O O . ALA A 1 404 ? 2.043 -23.828 13.359 1 93.38 404 ALA A O 1
ATOM 3177 N N . VAL A 1 405 ? 2.561 -22.203 11.953 1 94.25 405 VAL A N 1
ATOM 3178 C CA . VAL A 1 405 ? 3.863 -22.766 11.625 1 94.25 405 VAL A CA 1
ATOM 3179 C C . VAL A 1 405 ? 4.777 -22.719 12.844 1 94.25 405 VAL A C 1
ATOM 3181 O O . VAL A 1 405 ? 5.469 -23.688 13.156 1 94.25 405 VAL A O 1
ATOM 3184 N N . LYS A 1 406 ? 4.754 -21.609 13.562 1 92.88 406 LYS A N 1
ATOM 3185 C CA . LYS A 1 406 ? 5.555 -21.484 14.781 1 92.88 406 LYS A CA 1
ATOM 3186 C C . LYS A 1 406 ? 5.164 -22.531 15.812 1 92.88 406 LYS A C 1
ATOM 3188 O O . LYS A 1 406 ? 6.027 -23.109 16.484 1 92.88 406 LYS A O 1
ATOM 3193 N N . LYS A 1 407 ? 3.922 -22.75 15.938 1 94.5 407 LYS A N 1
ATOM 3194 C CA . LYS A 1 407 ? 3.412 -23.719 16.906 1 94.5 407 LYS A CA 1
ATOM 3195 C C . LYS A 1 407 ? 3.779 -25.141 16.5 1 94.5 407 LYS A C 1
ATOM 3197 O O . LYS A 1 407 ? 4.098 -25.969 17.359 1 94.5 407 LYS A O 1
ATOM 3202 N N . ALA A 1 408 ? 3.684 -25.422 15.258 1 96.06 408 ALA A N 1
ATOM 3203 C CA . ALA A 1 408 ? 3.947 -26.766 14.766 1 96.06 408 ALA A CA 1
ATOM 3204 C C . ALA A 1 408 ? 5.43 -27.109 14.875 1 96.06 408 ALA A C 1
ATOM 3206 O O . ALA A 1 408 ? 5.793 -28.281 15.023 1 96.06 408 ALA A O 1
ATOM 3207 N N . PHE A 1 409 ? 6.258 -26.094 14.781 1 95.88 409 PHE A N 1
ATOM 3208 C CA . PHE A 1 409 ? 7.695 -26.328 14.797 1 95.88 409 PHE A CA 1
ATOM 3209 C C . PHE A 1 409 ? 8.383 -25.422 15.805 1 95.88 409 PHE A C 1
ATOM 3211 O O . PHE A 1 409 ? 9.195 -24.562 15.422 1 95.88 409 PHE A O 1
ATOM 3218 N N . PRO A 1 410 ? 8.234 -25.656 17.047 1 92.69 410 PRO A N 1
ATOM 3219 C CA . PRO A 1 410 ? 8.75 -24.766 18.094 1 92.69 410 PRO A CA 1
ATOM 3220 C C . PRO A 1 410 ? 10.273 -24.766 18.156 1 92.69 410 PRO A C 1
ATOM 3222 O O . PRO A 1 410 ? 10.875 -23.797 18.656 1 92.69 410 PRO A O 1
ATOM 3225 N N . ASP A 1 411 ? 10.867 -25.734 17.656 1 91.88 411 ASP A N 1
ATOM 3226 C CA . ASP A 1 411 ? 12.328 -25.844 17.719 1 91.88 411 ASP A CA 1
ATOM 3227 C C . ASP A 1 411 ? 12.984 -25.156 16.531 1 91.88 411 ASP A C 1
ATOM 3229 O O . ASP A 1 411 ? 14.219 -25.109 16.438 1 91.88 411 ASP A O 1
ATOM 3233 N N . LYS A 1 412 ? 12.266 -24.75 15.641 1 91.44 412 LYS A N 1
ATOM 3234 C CA . LYS A 1 412 ? 12.781 -24.047 14.469 1 91.44 412 LYS A CA 1
ATOM 3235 C C . LYS A 1 412 ? 12.547 -22.547 14.578 1 91.44 412 LYS A C 1
ATOM 3237 O O . LYS A 1 412 ? 11.586 -22.109 15.219 1 91.44 412 LYS A O 1
ATOM 3242 N N . ARG A 1 413 ? 13.406 -21.828 14.016 1 86.94 413 ARG A N 1
ATOM 3243 C CA . ARG A 1 413 ? 13.234 -20.375 13.953 1 86.94 413 ARG A CA 1
ATOM 3244 C C . ARG A 1 413 ? 12.461 -19.969 12.703 1 86.94 413 ARG A C 1
ATOM 3246 O O . ARG A 1 413 ? 12.953 -20.141 11.586 1 86.94 413 ARG A O 1
ATOM 3253 N N . VAL A 1 414 ? 11.328 -19.469 12.914 1 89.75 414 VAL A N 1
ATOM 3254 C CA . VAL A 1 414 ? 10.5 -19.016 11.805 1 89.75 414 VAL A CA 1
ATOM 3255 C C . VAL A 1 414 ? 10.789 -17.547 11.5 1 89.75 414 VAL A C 1
ATOM 3257 O O . VAL A 1 414 ? 10.609 -16.688 12.367 1 89.75 414 VAL A O 1
ATOM 3260 N N . ILE A 1 415 ? 11.242 -17.312 10.266 1 87.06 415 ILE A N 1
ATOM 3261 C CA . ILE A 1 415 ? 11.641 -15.977 9.844 1 87.06 415 ILE A CA 1
ATOM 3262 C C . ILE A 1 415 ? 10.688 -15.477 8.758 1 87.06 415 ILE A C 1
ATOM 3264 O O . ILE A 1 415 ? 10.43 -16.188 7.781 1 87.06 415 ILE A O 1
ATOM 3268 N N . ILE A 1 416 ? 10.219 -14.281 8.969 1 87 416 ILE A N 1
ATOM 3269 C CA . ILE A 1 416 ? 9.344 -13.648 7.992 1 87 416 ILE A CA 1
ATOM 3270 C C . ILE A 1 416 ? 9.938 -12.312 7.559 1 87 416 ILE A C 1
ATOM 3272 O O . ILE A 1 416 ? 10.008 -11.367 8.352 1 87 416 ILE A O 1
ATOM 3276 N N . PRO A 1 417 ? 10.32 -12.258 6.277 1 82.44 417 PRO A N 1
ATOM 3277 C CA . PRO A 1 417 ? 10.805 -10.953 5.824 1 82.44 417 PRO A CA 1
ATOM 3278 C C . PRO A 1 417 ? 9.727 -9.875 5.863 1 82.44 417 PRO A C 1
ATOM 3280 O O . PRO A 1 417 ? 8.547 -10.172 5.668 1 82.44 417 PRO A O 1
ATOM 3283 N N . GLU A 1 418 ? 10.094 -8.617 6.078 1 71.19 418 GLU A N 1
ATOM 3284 C CA . GLU A 1 418 ? 9.164 -7.496 6.133 1 71.19 418 GLU A CA 1
ATOM 3285 C C . GLU A 1 418 ? 8.352 -7.387 4.848 1 71.19 418 GLU A C 1
ATOM 3287 O O . GLU A 1 418 ? 7.156 -7.074 4.891 1 71.19 418 GLU A O 1
ATOM 3292 N N . GLU A 1 419 ? 9.031 -7.645 3.779 1 78.06 419 GLU A N 1
ATOM 3293 C CA . GLU A 1 419 ? 8.383 -7.633 2.473 1 78.06 419 GLU A CA 1
ATOM 3294 C C . GLU A 1 419 ? 8.227 -9.047 1.921 1 78.06 419 GLU A C 1
ATOM 3296 O O . GLU A 1 419 ? 8.648 -9.328 0.799 1 78.06 419 GLU A O 1
ATOM 3301 N N . ALA A 1 420 ? 7.508 -9.859 2.689 1 84.44 420 ALA A N 1
ATOM 3302 C CA . ALA A 1 420 ? 7.379 -11.266 2.318 1 84.44 420 ALA A CA 1
ATOM 3303 C C . ALA A 1 420 ? 6.746 -11.414 0.938 1 84.44 420 ALA A C 1
ATOM 3305 O O . ALA A 1 420 ? 7.133 -12.289 0.162 1 84.44 420 ALA A O 1
ATOM 3306 N N . GLY A 1 421 ? 5.832 -10.539 0.59 1 86.19 421 GLY A N 1
ATOM 3307 C CA . GLY A 1 421 ? 5.121 -10.617 -0.678 1 86.19 421 GLY A CA 1
ATOM 3308 C C . GLY A 1 421 ? 5.957 -10.156 -1.857 1 86.19 421 GLY A C 1
ATOM 3309 O O . GLY A 1 421 ? 5.621 -10.438 -3.01 1 86.19 421 GLY A O 1
ATOM 3310 N N . LEU A 1 422 ? 7.062 -9.516 -1.609 1 88.38 422 LEU A N 1
ATOM 3311 C CA . LEU A 1 422 ? 7.91 -8.977 -2.672 1 88.38 422 LEU A CA 1
ATOM 3312 C C . LEU A 1 422 ? 9.219 -9.75 -2.764 1 88.38 422 LEU A C 1
ATOM 3314 O O . LEU A 1 422 ? 10.023 -9.516 -3.67 1 88.38 422 LEU A O 1
ATOM 3318 N N . ALA A 1 423 ? 9.391 -10.664 -1.864 1 91.06 423 ALA A N 1
ATOM 3319 C CA . ALA A 1 423 ? 10.664 -11.375 -1.771 1 91.06 423 ALA A CA 1
ATOM 3320 C C . ALA A 1 423 ? 11 -12.07 -3.088 1 91.06 423 ALA A C 1
ATOM 3322 O O . ALA A 1 423 ? 12.148 -12.016 -3.547 1 91.06 423 ALA A O 1
ATOM 3323 N N . VAL A 1 424 ? 10.008 -12.688 -3.668 1 94.69 424 VAL A N 1
ATOM 3324 C CA . VAL A 1 424 ? 10.219 -13.391 -4.926 1 94.69 424 VAL A CA 1
ATOM 3325 C C . VAL A 1 424 ? 10.594 -12.398 -6.023 1 94.69 424 VAL A C 1
ATOM 3327 O O . VAL A 1 424 ? 11.562 -12.617 -6.762 1 94.69 424 VAL A O 1
ATOM 3330 N N . LEU A 1 425 ? 9.836 -11.359 -6.102 1 95.44 425 LEU A N 1
ATOM 3331 C CA . LEU A 1 425 ? 10.016 -10.359 -7.152 1 95.44 425 LEU A CA 1
ATOM 3332 C C . LEU A 1 425 ? 11.383 -9.695 -7.039 1 95.44 425 LEU A C 1
ATOM 3334 O O . LEU A 1 425 ? 12.125 -9.625 -8.023 1 95.44 425 LEU A O 1
ATOM 3338 N N . LYS A 1 426 ? 11.75 -9.281 -5.922 1 94.25 426 LYS A N 1
ATOM 3339 C CA . LYS A 1 426 ? 13.031 -8.609 -5.715 1 94.25 426 LYS A CA 1
ATOM 3340 C C . LYS A 1 426 ? 14.188 -9.602 -5.836 1 94.25 426 LYS A C 1
ATOM 3342 O O . LYS A 1 426 ? 15.25 -9.25 -6.352 1 94.25 426 LYS A O 1
ATOM 3347 N N . GLY A 1 427 ? 13.969 -10.781 -5.352 1 95.81 427 GLY A N 1
ATOM 3348 C CA . GLY A 1 427 ? 14.969 -11.828 -5.512 1 95.81 427 GLY A CA 1
ATOM 3349 C C . GLY A 1 427 ? 15.25 -12.172 -6.961 1 95.81 427 GLY A C 1
ATOM 3350 O O . GLY A 1 427 ? 16.391 -12.5 -7.32 1 95.81 427 GLY A O 1
ATOM 3351 N N . ALA A 1 428 ? 14.211 -12.133 -7.77 1 97.25 428 ALA A N 1
ATOM 3352 C CA . ALA A 1 428 ? 14.375 -12.422 -9.195 1 97.25 428 ALA A CA 1
ATOM 3353 C C . ALA A 1 428 ? 15.266 -11.383 -9.867 1 97.25 428 ALA A C 1
ATOM 3355 O O . ALA A 1 428 ? 16.016 -11.711 -10.789 1 97.25 428 ALA A O 1
ATOM 3356 N N . VAL A 1 429 ? 15.195 -10.141 -9.414 1 97.19 429 VAL A N 1
ATOM 3357 C CA . VAL A 1 429 ? 16.094 -9.109 -9.93 1 97.19 429 VAL A CA 1
ATOM 3358 C C . VAL A 1 429 ? 17.531 -9.453 -9.578 1 97.19 429 VAL A C 1
ATOM 3360 O O . VAL A 1 429 ? 18.422 -9.367 -10.43 1 97.19 429 VAL A O 1
ATOM 3363 N N . ILE A 1 430 ? 17.766 -9.859 -8.359 1 95.56 430 ILE A N 1
ATOM 3364 C CA . ILE A 1 430 ? 19.094 -10.234 -7.914 1 95.56 430 ILE A CA 1
ATOM 3365 C C . ILE A 1 430 ? 19.609 -11.414 -8.734 1 95.56 430 ILE A C 1
ATOM 3367 O O . ILE A 1 430 ? 20.75 -11.414 -9.195 1 95.56 430 ILE A O 1
ATOM 3371 N N . PHE A 1 431 ? 18.766 -12.391 -8.945 1 95.12 431 PHE A N 1
ATOM 3372 C CA . PHE A 1 431 ? 19.109 -13.547 -9.766 1 95.12 431 PHE A CA 1
ATOM 3373 C C . PHE A 1 431 ? 19.531 -13.109 -11.164 1 95.12 431 PHE A C 1
ATOM 3375 O O . PHE A 1 431 ? 20.484 -13.648 -11.727 1 95.12 431 PHE A O 1
ATOM 3382 N N . GLY A 1 432 ? 18.812 -12.125 -11.719 1 95.69 432 GLY A N 1
ATOM 3383 C CA . GLY A 1 432 ? 19.141 -11.617 -13.031 1 95.69 432 GLY A CA 1
ATOM 3384 C C . GLY A 1 432 ? 20.531 -11.008 -13.102 1 95.69 432 GLY A C 1
ATOM 3385 O O . GLY A 1 432 ? 21.234 -11.164 -14.094 1 95.69 432 GLY A O 1
ATOM 3386 N N . HIS A 1 433 ? 20.906 -10.391 -12.062 1 94.81 433 HIS A N 1
ATOM 3387 C CA . HIS A 1 433 ? 22.234 -9.766 -12.016 1 94.81 433 HIS A CA 1
ATOM 3388 C C . HIS A 1 433 ? 23.328 -10.797 -11.766 1 94.81 433 HIS A C 1
ATOM 3390 O O . HIS A 1 433 ? 24.469 -10.625 -12.203 1 94.81 433 HIS A O 1
ATOM 3396 N N . GLN A 1 434 ? 22.922 -11.852 -11.023 1 91.25 434 GLN A N 1
ATOM 3397 C CA . GLN A 1 434 ? 23.891 -12.867 -10.633 1 91.25 434 GLN A CA 1
ATOM 3398 C C . GLN A 1 434 ? 23.312 -14.266 -10.773 1 91.25 434 GLN A C 1
ATOM 3400 O O . GLN A 1 434 ? 23.156 -14.984 -9.781 1 91.25 434 GLN A O 1
ATOM 3405 N N . PRO A 1 435 ? 23.172 -14.734 -11.953 1 87.06 435 PRO A N 1
ATOM 3406 C CA . PRO A 1 435 ? 22.562 -16.047 -12.172 1 87.06 435 PRO A CA 1
ATOM 3407 C C . PRO A 1 435 ? 23.391 -17.188 -11.617 1 87.06 435 PRO A C 1
ATOM 3409 O O . PRO A 1 435 ? 22.875 -18.297 -11.398 1 87.06 435 PRO A O 1
ATOM 3412 N N . ASP A 1 436 ? 24.656 -16.938 -11.312 1 86.44 436 ASP A N 1
ATOM 3413 C CA . ASP A 1 436 ? 25.547 -17.984 -10.852 1 86.44 436 ASP A CA 1
ATOM 3414 C C . ASP A 1 436 ? 25.453 -18.172 -9.336 1 86.44 436 ASP A C 1
ATOM 3416 O O . ASP A 1 436 ? 26.219 -18.922 -8.742 1 86.44 436 ASP A O 1
ATOM 3420 N N . SER A 1 437 ? 24.5 -17.469 -8.758 1 89.56 437 SER A N 1
ATOM 3421 C CA . SER A 1 437 ? 24.312 -17.578 -7.316 1 89.56 437 SER A CA 1
ATOM 3422 C C . SER A 1 437 ? 23.812 -18.953 -6.914 1 89.56 437 SER A C 1
ATOM 3424 O O . SER A 1 437 ? 23.891 -19.344 -5.746 1 89.56 437 SER A O 1
ATOM 3426 N N . ILE A 1 438 ? 23.312 -19.703 -7.855 1 89.56 438 ILE A N 1
ATOM 3427 C CA . ILE A 1 438 ? 22.859 -21.062 -7.598 1 89.56 438 ILE A CA 1
ATOM 3428 C C . ILE A 1 438 ? 23.922 -22.062 -8.07 1 89.56 438 ILE A C 1
ATOM 3430 O O . ILE A 1 438 ? 24.234 -22.125 -9.266 1 89.56 438 ILE A O 1
ATOM 3434 N N . SER A 1 439 ? 24.391 -22.828 -7.129 1 90.88 439 SER A N 1
ATOM 3435 C CA . SER A 1 439 ? 25.5 -23.719 -7.457 1 90.88 439 SER A CA 1
ATOM 3436 C C . SER A 1 439 ? 25 -25.062 -7.957 1 90.88 439 SER A C 1
ATOM 3438 O O . SER A 1 439 ? 25.609 -25.672 -8.836 1 90.88 439 SER A O 1
ATOM 3440 N N . SER A 1 440 ? 24 -25.516 -7.301 1 91.69 440 SER A N 1
ATOM 3441 C CA . SER A 1 440 ? 23.469 -26.828 -7.688 1 91.69 440 SER A CA 1
ATOM 3442 C C . SER A 1 440 ? 22 -26.953 -7.316 1 91.69 440 SER A C 1
ATOM 3444 O O . SER A 1 440 ? 21.5 -26.219 -6.461 1 91.69 440 SER A O 1
ATOM 3446 N N . ARG A 1 441 ? 21.406 -27.828 -8.039 1 92.31 441 ARG A N 1
ATOM 3447 C CA . ARG A 1 441 ? 20 -28.125 -7.816 1 92.31 441 ARG A CA 1
ATOM 3448 C C . ARG A 1 441 ? 19.766 -29.641 -7.703 1 92.31 441 ARG A C 1
ATOM 3450 O O . ARG A 1 441 ? 20.625 -30.422 -8.109 1 92.31 441 ARG A O 1
ATOM 3457 N N . ILE A 1 442 ? 18.688 -29.922 -7.082 1 92.06 442 ILE A N 1
ATOM 3458 C CA . ILE A 1 442 ? 18.281 -31.328 -7.02 1 92.06 442 ILE A CA 1
ATOM 3459 C C . ILE A 1 442 ? 17.188 -31.594 -8.047 1 92.06 442 ILE A C 1
ATOM 3461 O O . ILE A 1 442 ? 16.172 -30.906 -8.062 1 92.06 442 ILE A O 1
ATOM 3465 N N . MET A 1 443 ? 17.391 -32.562 -8.828 1 90.19 443 MET A N 1
ATOM 3466 C CA . MET A 1 443 ? 16.438 -32.844 -9.898 1 90.19 443 MET A CA 1
ATOM 3467 C C . MET A 1 443 ? 15.156 -33.438 -9.336 1 90.19 443 MET A C 1
ATOM 3469 O O . MET A 1 443 ? 15.195 -34.406 -8.57 1 90.19 443 MET A O 1
ATOM 3473 N N . ARG A 1 444 ? 14.109 -32.938 -9.719 1 88.56 444 ARG A N 1
ATOM 3474 C CA . ARG A 1 444 ? 12.805 -33.375 -9.234 1 88.56 444 ARG A CA 1
ATOM 3475 C C . ARG A 1 444 ? 12.352 -34.656 -9.953 1 88.56 444 ARG A C 1
ATOM 3477 O O . ARG A 1 444 ? 11.656 -35.5 -9.375 1 88.56 444 ARG A O 1
ATOM 3484 N N . PHE A 1 445 ? 12.805 -34.75 -11.234 1 90.62 445 PHE A N 1
ATOM 3485 C CA . PHE A 1 445 ? 12.32 -35.844 -12.07 1 90.62 445 PHE A CA 1
ATOM 3486 C C . PHE A 1 445 ? 13.484 -36.688 -12.578 1 90.62 445 PHE A C 1
ATOM 3488 O O . PHE A 1 445 ? 14.617 -36.219 -12.648 1 90.62 445 PHE A O 1
ATOM 3495 N N . SER A 1 446 ? 13.141 -37.875 -12.875 1 92.62 446 SER A N 1
ATOM 3496 C CA . SER A 1 446 ? 14.008 -38.719 -13.711 1 92.62 446 SER A CA 1
ATOM 3497 C C . SER A 1 446 ? 13.703 -38.5 -15.195 1 92.62 446 SER A C 1
ATOM 3499 O O . SER A 1 446 ? 12.539 -38.375 -15.586 1 92.62 446 SER A O 1
ATOM 3501 N N . TYR A 1 447 ? 14.758 -38.375 -15.922 1 92.5 447 TYR A N 1
ATOM 3502 C CA . TYR A 1 447 ? 14.625 -38.188 -17.359 1 92.5 447 TYR A CA 1
ATOM 3503 C C . TYR A 1 447 ? 15.242 -39.375 -18.109 1 92.5 447 TYR A C 1
ATOM 3505 O O . TYR A 1 447 ? 16.281 -39.906 -17.703 1 92.5 447 TYR A O 1
ATOM 3513 N N . GLY A 1 448 ? 14.531 -39.75 -19.125 1 91.44 448 GLY A N 1
ATOM 3514 C CA . GLY A 1 448 ? 15.047 -40.875 -19.891 1 91.44 448 GLY A CA 1
ATOM 3515 C C . GLY A 1 448 ? 14.352 -41.062 -21.234 1 91.44 448 GLY A C 1
ATOM 3516 O O . GLY A 1 448 ? 13.562 -40.219 -21.641 1 91.44 448 GLY A O 1
ATOM 3517 N N . VAL A 1 449 ? 14.797 -42.125 -21.938 1 89.94 449 VAL A N 1
ATOM 3518 C CA . VAL A 1 449 ? 14.219 -42.469 -23.234 1 89.94 449 VAL A CA 1
ATOM 3519 C C . VAL A 1 449 ? 13.695 -43.906 -23.203 1 89.94 449 VAL A C 1
ATOM 3521 O O . VAL A 1 449 ? 14.016 -44.656 -22.297 1 89.94 449 VAL A O 1
ATOM 3524 N N . ARG A 1 450 ? 12.867 -44.156 -24.203 1 90.25 450 ARG A N 1
ATOM 3525 C CA . ARG A 1 450 ? 12.352 -45.5 -24.375 1 90.25 450 ARG A CA 1
ATOM 3526 C C . ARG A 1 450 ? 13.344 -46.375 -25.141 1 90.25 450 ARG A C 1
ATOM 3528 O O . ARG A 1 450 ? 13.797 -45.969 -26.219 1 90.25 450 ARG A O 1
ATOM 3535 N N . ILE A 1 451 ? 13.703 -47.5 -24.594 1 87.19 451 ILE A N 1
ATOM 3536 C CA . ILE A 1 451 ? 14.562 -48.438 -25.312 1 87.19 451 ILE A CA 1
ATOM 3537 C C . ILE A 1 451 ? 13.938 -49.844 -25.312 1 87.19 451 ILE A C 1
ATOM 3539 O O . ILE A 1 451 ? 12.93 -50.062 -24.641 1 87.19 451 ILE A O 1
ATOM 3543 N N . THR A 1 452 ? 14.477 -50.656 -26.125 1 89.06 452 THR A N 1
ATOM 3544 C CA . THR A 1 452 ? 14.023 -52.062 -26.25 1 89.06 452 THR A CA 1
ATOM 3545 C C . THR A 1 452 ? 15.203 -53 -26.109 1 89.06 452 THR A C 1
ATOM 3547 O O . THR A 1 452 ? 15.641 -53.594 -27.109 1 89.06 452 THR A O 1
ATOM 3550 N N . PRO A 1 453 ? 15.68 -53.219 -24.938 1 89.06 453 PRO A N 1
ATOM 3551 C CA . PRO A 1 453 ? 16.828 -54.125 -24.734 1 89.06 453 PRO A CA 1
ATOM 3552 C C . PRO A 1 453 ? 16.453 -55.594 -24.844 1 89.06 453 PRO A C 1
ATOM 3554 O O . PRO A 1 453 ? 15.289 -55.938 -25.031 1 89.06 453 PRO A O 1
ATOM 3557 N N . ASP A 1 454 ? 17.531 -56.406 -24.688 1 92.31 454 ASP A N 1
ATOM 3558 C CA . ASP A 1 454 ? 17.297 -57.844 -24.641 1 92.31 454 ASP A CA 1
ATOM 3559 C C . ASP A 1 454 ? 16.438 -58.188 -23.422 1 92.31 454 ASP A C 1
ATOM 3561 O O . ASP A 1 454 ? 16.594 -57.594 -22.344 1 92.31 454 ASP A O 1
ATOM 3565 N N . PHE A 1 455 ? 15.656 -59.125 -23.688 1 95 455 PHE A N 1
ATOM 3566 C CA . PHE A 1 455 ? 14.734 -59.531 -22.625 1 95 455 PHE A CA 1
ATOM 3567 C C . PHE A 1 455 ? 15.461 -60.312 -21.547 1 95 455 PHE A C 1
ATOM 3569 O O . PHE A 1 455 ? 16.156 -61.281 -21.828 1 95 455 PHE A O 1
ATOM 3576 N N . ASP A 1 456 ? 15.398 -59.812 -20.328 1 93.94 456 ASP A N 1
ATOM 3577 C CA . ASP A 1 456 ? 15.93 -60.469 -19.156 1 93.94 456 ASP A CA 1
ATOM 3578 C C . ASP A 1 456 ? 14.812 -60.969 -18.25 1 93.94 456 ASP A C 1
ATOM 3580 O O . ASP A 1 456 ? 14.141 -60.188 -17.578 1 93.94 456 ASP A O 1
ATOM 3584 N N . GLU A 1 457 ? 14.727 -62.25 -18.078 1 92 457 GLU A N 1
ATOM 3585 C CA . GLU A 1 457 ? 13.633 -62.875 -17.344 1 92 457 GLU A CA 1
ATOM 3586 C C . GLU A 1 457 ? 13.68 -62.531 -15.867 1 92 457 GLU A C 1
ATOM 3588 O O . GLU A 1 457 ? 12.648 -62.531 -15.188 1 92 457 GLU A O 1
ATOM 3593 N N . SER A 1 458 ? 14.781 -62.125 -15.375 1 93.12 458 SER A N 1
ATOM 3594 C CA . SER A 1 458 ? 14.953 -61.844 -13.961 1 93.12 458 SER A CA 1
ATOM 3595 C C . SER A 1 458 ? 14.492 -60.438 -13.617 1 93.12 458 SER A C 1
ATOM 3597 O O . SER A 1 458 ? 14.172 -60.125 -12.469 1 93.12 458 SER A O 1
ATOM 3599 N N . ILE A 1 459 ? 14.352 -59.562 -14.578 1 92.56 459 ILE A N 1
ATOM 3600 C CA . ILE A 1 459 ? 14.094 -58.188 -14.258 1 92.56 459 ILE A CA 1
ATOM 3601 C C . ILE A 1 459 ? 12.875 -57.688 -15.023 1 92.56 459 ILE A C 1
ATOM 3603 O O . ILE A 1 459 ? 12.148 -56.812 -14.547 1 92.56 459 ILE A O 1
ATOM 3607 N N . HIS A 1 460 ? 12.609 -58.281 -16.188 1 94.38 460 HIS A N 1
ATOM 3608 C CA . HIS A 1 460 ? 11.594 -57.719 -17.078 1 94.38 460 HIS A CA 1
ATOM 3609 C C . HIS A 1 460 ? 10.266 -58.469 -16.906 1 94.38 460 HIS A C 1
ATOM 3611 O O . HIS A 1 460 ? 10.242 -59.656 -16.609 1 94.38 460 HIS A O 1
ATOM 3617 N N . LYS A 1 461 ? 9.281 -57.688 -17.109 1 93.81 461 LYS A N 1
ATOM 3618 C CA . LYS A 1 461 ? 7.941 -58.281 -17.094 1 93.81 461 LYS A CA 1
ATOM 3619 C C . LYS A 1 461 ? 7.68 -59.094 -18.344 1 93.81 461 LYS A C 1
ATOM 3621 O O . LYS A 1 461 ? 8.039 -58.688 -19.453 1 93.81 461 LYS A O 1
ATOM 3626 N N . LYS A 1 462 ? 6.938 -60.125 -18.203 1 93.19 462 LYS A N 1
ATOM 3627 C CA . LYS A 1 462 ? 6.684 -61.062 -19.297 1 93.19 462 LYS A CA 1
ATOM 3628 C C . LYS A 1 462 ? 5.785 -60.438 -20.359 1 93.19 462 LYS A C 1
ATOM 3630 O O . LYS A 1 462 ? 5.91 -60.75 -21.547 1 93.19 462 LYS A O 1
ATOM 3635 N N . ASP A 1 463 ? 4.984 -59.625 -19.875 1 93.69 463 ASP A N 1
ATOM 3636 C CA . ASP A 1 463 ? 4.043 -59.031 -20.812 1 93.69 463 ASP A CA 1
ATOM 3637 C C . ASP A 1 463 ? 4.738 -58 -21.719 1 93.69 463 ASP A C 1
ATOM 3639 O O . ASP A 1 463 ? 4.164 -57.562 -22.703 1 93.69 463 ASP A O 1
ATOM 3643 N N . LYS A 1 464 ? 5.938 -57.719 -21.375 1 94.25 464 LYS A N 1
ATOM 3644 C CA . LYS A 1 464 ? 6.684 -56.719 -22.172 1 94.25 464 LYS A CA 1
ATOM 3645 C C . LYS A 1 464 ? 7.629 -57.406 -23.141 1 94.25 464 LYS A C 1
ATOM 3647 O O . LYS A 1 464 ? 8.398 -56.75 -23.844 1 94.25 464 LYS A O 1
ATOM 3652 N N . LYS A 1 465 ? 7.562 -58.719 -23.266 1 94.62 465 LYS A N 1
ATOM 3653 C CA . LYS A 1 465 ? 8.438 -59.469 -24.156 1 94.62 465 LYS A CA 1
ATOM 3654 C C . LYS A 1 465 ? 7.949 -59.406 -25.594 1 94.62 465 LYS A C 1
ATOM 3656 O O . LYS A 1 465 ? 6.789 -59.719 -25.875 1 94.62 465 LYS A O 1
ATOM 3661 N N . ILE A 1 466 ? 8.867 -59 -26.453 1 93.19 466 ILE A N 1
ATOM 3662 C CA . ILE A 1 466 ? 8.57 -58.969 -27.875 1 93.19 466 ILE A CA 1
ATOM 3663 C C . ILE A 1 466 ? 9.695 -59.625 -28.656 1 93.19 466 ILE A C 1
ATOM 3665 O O . ILE A 1 466 ? 10.828 -59.75 -28.156 1 93.19 466 ILE A O 1
ATOM 3669 N N . MET A 1 467 ? 9.375 -60.156 -29.844 1 91.94 467 MET A N 1
ATOM 3670 C CA . MET A 1 467 ? 10.383 -60.844 -30.672 1 91.94 467 MET A CA 1
ATOM 3671 C C . MET A 1 467 ? 10.867 -59.906 -31.781 1 91.94 467 MET A C 1
ATOM 3673 O O . MET A 1 467 ? 10.062 -59.406 -32.562 1 91.94 467 MET A O 1
ATOM 3677 N N . ILE A 1 468 ? 12.094 -59.594 -31.75 1 87.12 468 ILE A N 1
ATOM 3678 C CA . ILE A 1 468 ? 12.711 -58.844 -32.812 1 87.12 468 ILE A CA 1
ATOM 3679 C C . ILE A 1 468 ? 13.797 -59.656 -33.5 1 87.12 468 ILE A C 1
ATOM 3681 O O . ILE A 1 468 ? 14.773 -60.062 -32.875 1 87.12 468 ILE A O 1
ATOM 3685 N N . LYS A 1 469 ? 13.766 -59.906 -34.781 1 88.12 469 LYS A N 1
ATOM 3686 C CA . LYS A 1 469 ? 14.703 -60.688 -35.562 1 88.12 469 LYS A CA 1
ATOM 3687 C C . LYS A 1 469 ? 15 -62.031 -34.906 1 88.12 469 LYS A C 1
ATOM 3689 O O . LYS A 1 469 ? 16.156 -62.406 -34.75 1 88.12 469 LYS A O 1
ATOM 3694 N N . GLY A 1 470 ? 13.984 -62.719 -34.281 1 87.88 470 GLY A N 1
ATOM 3695 C CA . GLY A 1 470 ? 14.078 -64.062 -33.719 1 87.88 470 GLY A CA 1
ATOM 3696 C C . GLY A 1 470 ? 14.656 -64.062 -32.312 1 87.88 470 GLY A C 1
ATOM 3697 O O . GLY A 1 470 ? 14.875 -65.125 -31.734 1 87.88 470 GLY A O 1
ATOM 3698 N N . LYS A 1 471 ? 14.969 -62.875 -31.859 1 92.56 471 LYS A N 1
ATOM 3699 C CA . LYS A 1 471 ? 15.508 -62.781 -30.516 1 92.56 471 LYS A CA 1
ATOM 3700 C C . LYS A 1 471 ? 14.539 -62.062 -29.578 1 92.56 471 LYS A C 1
ATOM 3702 O O . LYS A 1 471 ? 13.891 -61.094 -29.984 1 92.56 471 LYS A O 1
ATOM 3707 N N . PRO A 1 472 ? 14.422 -62.531 -28.359 1 93.94 472 PRO A N 1
ATOM 3708 C CA . PRO A 1 472 ? 13.523 -61.875 -27.422 1 93.94 472 PRO A CA 1
ATOM 3709 C C . PRO A 1 472 ? 14.055 -60.531 -26.938 1 93.94 472 PRO A C 1
ATOM 3711 O O . PRO A 1 472 ? 15.234 -60.438 -26.578 1 93.94 472 PRO A O 1
ATOM 3714 N N . HIS A 1 473 ? 13.125 -59.5 -26.984 1 93.31 473 HIS A N 1
ATOM 3715 C CA . HIS A 1 473 ? 13.438 -58.156 -26.484 1 93.31 473 HIS A CA 1
ATOM 3716 C C . HIS A 1 473 ? 12.359 -57.688 -25.516 1 93.31 473 HIS A C 1
ATOM 3718 O O . HIS A 1 473 ? 11.258 -58.219 -25.484 1 93.31 473 HIS A O 1
ATOM 3724 N N . CYS A 1 474 ? 12.68 -56.719 -24.656 1 93.94 474 CYS A N 1
ATOM 3725 C CA . CYS A 1 474 ? 11.734 -56.125 -23.734 1 93.94 474 CYS A CA 1
ATOM 3726 C C . CYS A 1 474 ? 11.273 -54.75 -24.25 1 93.94 474 CYS A C 1
ATOM 3728 O O . CYS A 1 474 ? 12.094 -53.844 -24.453 1 93.94 474 CYS A O 1
ATOM 3730 N N . ALA A 1 475 ? 10.031 -54.594 -24.375 1 92.81 475 ALA A N 1
ATOM 3731 C CA . ALA A 1 475 ? 9.484 -53.344 -24.891 1 92.81 475 ALA A CA 1
ATOM 3732 C C . ALA A 1 475 ? 9.375 -52.281 -23.797 1 92.81 475 ALA A C 1
ATOM 3734 O O . ALA A 1 475 ? 9.242 -52.625 -22.609 1 92.81 475 ALA A O 1
ATOM 3735 N N . ASP A 1 476 ? 9.461 -51 -24.125 1 93.75 476 ASP A N 1
ATOM 3736 C CA . ASP A 1 476 ? 9.023 -49.844 -23.375 1 93.75 476 ASP A CA 1
ATOM 3737 C C . ASP A 1 476 ? 9.898 -49.594 -22.141 1 93.75 476 ASP A C 1
ATOM 3739 O O . ASP A 1 476 ? 9.453 -49.031 -21.141 1 93.75 476 ASP A O 1
ATOM 3743 N N . VAL A 1 477 ? 11.117 -50.156 -22.219 1 92.88 477 VAL A N 1
ATOM 3744 C CA . VAL A 1 477 ? 12.008 -49.969 -21.078 1 92.88 477 VAL A CA 1
ATOM 3745 C C . VAL A 1 477 ? 12.43 -48.5 -20.984 1 92.88 477 VAL A C 1
ATOM 3747 O O . VAL A 1 477 ? 12.789 -47.875 -21.984 1 92.88 477 VAL A O 1
ATOM 3750 N N . PHE A 1 478 ? 12.281 -47.938 -19.734 1 94.38 478 PHE A N 1
ATOM 3751 C CA . PHE A 1 478 ? 12.766 -46.594 -19.422 1 94.38 478 PHE A CA 1
ATOM 3752 C C . PHE A 1 478 ? 14.273 -46.594 -19.203 1 94.38 478 PHE A C 1
ATOM 3754 O O . PHE A 1 478 ? 14.766 -47.219 -18.266 1 94.38 478 PHE A O 1
ATOM 3761 N N . SER A 1 479 ? 15 -46 -20.047 1 91 479 SER A N 1
ATOM 3762 C CA . SER A 1 479 ? 16.438 -45.812 -19.875 1 91 479 SER A CA 1
ATOM 3763 C C . SER A 1 479 ? 16.781 -44.438 -19.375 1 91 479 SER A C 1
ATOM 3765 O O . SER A 1 479 ? 16.828 -43.469 -20.156 1 91 479 SER A O 1
ATOM 3767 N N . PRO A 1 480 ? 17.094 -44.344 -18.078 1 91.88 480 PRO A N 1
ATOM 3768 C CA . PRO A 1 480 ? 17.344 -43.031 -17.484 1 91.88 480 PRO A CA 1
ATOM 3769 C C . PRO A 1 480 ? 18.719 -42.469 -17.875 1 91.88 480 PRO A C 1
ATOM 3771 O O . PRO A 1 480 ? 19.688 -43.219 -17.953 1 91.88 480 PRO A O 1
ATOM 3774 N N . PHE A 1 481 ? 18.781 -41.156 -18.172 1 89.56 481 PHE A N 1
ATOM 3775 C CA . PHE A 1 481 ? 20.062 -40.5 -18.312 1 89.56 481 PHE A CA 1
ATOM 3776 C C . PHE A 1 481 ? 20.266 -39.5 -17.188 1 89.56 481 PHE A C 1
ATOM 3778 O O . PHE A 1 481 ? 21.375 -38.969 -17 1 89.56 481 PHE A O 1
ATOM 3785 N N . LEU A 1 482 ? 19.25 -39.219 -16.453 1 91.5 482 LEU A N 1
ATOM 3786 C CA . LEU A 1 482 ? 19.312 -38.438 -15.219 1 91.5 482 LEU A CA 1
ATOM 3787 C C . LEU A 1 482 ? 18.25 -38.906 -14.219 1 91.5 482 LEU A C 1
ATOM 3789 O O . LEU A 1 482 ? 17.094 -39.062 -14.586 1 91.5 482 LEU A O 1
ATOM 3793 N N . LYS A 1 483 ? 18.578 -39.094 -13 1 92.44 483 LYS A N 1
ATOM 3794 C CA . LYS A 1 483 ? 17.672 -39.656 -12 1 92.44 483 LYS A CA 1
ATOM 3795 C C . LYS A 1 483 ? 17.141 -38.562 -11.078 1 92.44 483 LYS A C 1
ATOM 3797 O O . LYS A 1 483 ? 17.875 -37.625 -10.711 1 92.44 483 LYS A O 1
ATOM 3802 N N . ALA A 1 484 ? 15.906 -38.781 -10.711 1 91.81 484 ALA A N 1
ATOM 3803 C CA . ALA A 1 484 ? 15.32 -37.906 -9.711 1 91.81 484 ALA A CA 1
ATOM 3804 C C . ALA A 1 484 ? 16.125 -37.938 -8.406 1 91.81 484 ALA A C 1
ATOM 3806 O O . ALA A 1 484 ? 16.578 -39 -7.992 1 91.81 484 ALA A O 1
ATOM 3807 N N . GLY A 1 485 ? 16.281 -36.75 -7.812 1 89.94 485 GLY A N 1
ATOM 3808 C CA . GLY A 1 485 ? 17.016 -36.688 -6.555 1 89.94 485 GLY A CA 1
ATOM 3809 C C . GLY A 1 485 ? 18.5 -36.469 -6.734 1 89.94 485 GLY A C 1
ATOM 3810 O O . GLY A 1 485 ? 19.203 -36.156 -5.77 1 89.94 485 GLY A O 1
ATOM 3811 N N . SER A 1 486 ? 18.984 -36.5 -7.949 1 91.12 486 SER A N 1
ATOM 3812 C CA . SER A 1 486 ? 20.391 -36.25 -8.211 1 91.12 486 SER A CA 1
ATOM 3813 C C . SER A 1 486 ? 20.734 -34.781 -8.047 1 91.12 486 SER A C 1
ATOM 3815 O O . SER A 1 486 ? 19.969 -33.906 -8.445 1 91.12 486 SER A O 1
ATOM 3817 N N . GLU A 1 487 ? 21.812 -34.531 -7.371 1 91.56 487 GLU A N 1
ATOM 3818 C CA . GLU A 1 487 ? 22.359 -33.188 -7.344 1 91.56 487 GLU A CA 1
ATOM 3819 C C . GLU A 1 487 ? 23.062 -32.844 -8.664 1 91.56 487 GLU A C 1
ATOM 3821 O O . GLU A 1 487 ? 23.938 -33.594 -9.117 1 91.56 487 GLU A O 1
ATOM 3826 N N . VAL A 1 488 ? 22.672 -31.812 -9.211 1 91.5 488 VAL A N 1
ATOM 3827 C CA . VAL A 1 488 ? 23.219 -31.438 -10.508 1 91.5 488 VAL A CA 1
ATOM 3828 C C . VAL A 1 488 ? 23.75 -30 -10.438 1 91.5 488 VAL A C 1
ATOM 3830 O O . VAL A 1 488 ? 23.031 -29.078 -10.078 1 91.5 488 VAL A O 1
ATOM 3833 N N . PRO A 1 489 ? 25.016 -29.844 -10.695 1 90.38 489 PRO A N 1
ATOM 3834 C CA . PRO A 1 489 ? 25.531 -28.469 -10.773 1 90.38 489 PRO A CA 1
ATOM 3835 C C . PRO A 1 489 ? 24.953 -27.688 -11.945 1 90.38 489 PRO A C 1
ATOM 3837 O O . PRO A 1 489 ? 24.359 -28.281 -12.859 1 90.38 489 PRO A O 1
ATOM 3840 N N . VAL A 1 490 ? 25.109 -26.484 -11.844 1 85.94 490 VAL A N 1
ATOM 3841 C CA . VAL A 1 490 ? 24.625 -25.625 -12.922 1 85.94 490 VAL A CA 1
ATOM 3842 C C . VAL A 1 490 ? 25.328 -26 -14.234 1 85.94 490 VAL A C 1
ATOM 3844 O O . VAL A 1 490 ? 26.531 -26.266 -14.25 1 85.94 490 VAL A O 1
ATOM 3847 N N . ASN A 1 491 ? 24.578 -26.141 -15.297 1 83.75 491 ASN A N 1
ATOM 3848 C CA . ASN A 1 491 ? 25.062 -26.453 -16.641 1 83.75 491 ASN A CA 1
ATOM 3849 C C . ASN A 1 491 ? 25.641 -27.859 -16.719 1 83.75 491 ASN A C 1
ATOM 3851 O O . ASN A 1 491 ? 26.656 -28.078 -17.391 1 83.75 491 ASN A O 1
ATOM 3855 N N . HIS A 1 492 ? 25.016 -28.703 -15.961 1 86.81 492 HIS A N 1
ATOM 3856 C CA . HIS A 1 492 ? 25.406 -30.109 -16.031 1 86.81 492 HIS A CA 1
ATOM 3857 C C . HIS A 1 492 ? 25.016 -30.719 -17.375 1 86.81 492 HIS A C 1
ATOM 3859 O O . HIS A 1 492 ? 23.859 -30.656 -17.781 1 86.81 492 HIS A O 1
ATOM 3865 N N . LYS A 1 493 ? 26.016 -31.344 -17.969 1 88.69 493 LYS A N 1
ATOM 3866 C CA . LYS A 1 493 ? 25.781 -31.875 -19.312 1 88.69 493 LYS A CA 1
ATOM 3867 C C . LYS A 1 493 ? 25.781 -33.406 -19.297 1 88.69 493 LYS A C 1
ATOM 3869 O O . LYS A 1 493 ? 26.594 -34.031 -18.625 1 88.69 493 LYS A O 1
ATOM 3874 N N . VAL A 1 494 ? 24.766 -33.969 -19.859 1 89.25 494 VAL A N 1
ATOM 3875 C CA . VAL A 1 494 ? 24.672 -35.406 -20.109 1 89.25 494 VAL A CA 1
ATOM 3876 C C . VAL A 1 494 ? 24.562 -35.688 -21.609 1 89.25 494 VAL A C 1
ATOM 3878 O O . VAL A 1 494 ? 23.797 -35.031 -22.312 1 89.25 494 VAL A O 1
ATOM 3881 N N . VAL A 1 495 ? 25.406 -36.531 -22.016 1 88.75 495 VAL A N 1
ATOM 3882 C CA . VAL A 1 495 ? 25.422 -36.781 -23.453 1 88.75 495 VAL A CA 1
ATOM 3883 C C . VAL A 1 495 ? 24.969 -38.219 -23.719 1 88.75 495 VAL A C 1
ATOM 3885 O O . VAL A 1 495 ? 25.422 -39.156 -23.047 1 88.75 495 VAL A O 1
ATOM 3888 N N . GLU A 1 496 ? 24.031 -38.406 -24.562 1 86.81 496 GLU A N 1
ATOM 3889 C CA . GLU A 1 496 ? 23.562 -39.719 -25.047 1 86.81 496 GLU A CA 1
ATOM 3890 C C . GLU A 1 496 ? 23.672 -39.812 -26.562 1 86.81 496 GLU A C 1
ATOM 3892 O O . GLU A 1 496 ? 23.484 -38.844 -27.266 1 86.81 496 GLU A O 1
ATOM 3897 N N . ALA A 1 497 ? 23.953 -40.969 -26.969 1 85.94 497 ALA A N 1
ATOM 3898 C CA . ALA A 1 497 ? 24.094 -41.188 -28.406 1 85.94 497 ALA A CA 1
ATOM 3899 C C . ALA A 1 497 ? 22.969 -42.031 -28.953 1 85.94 497 ALA A C 1
ATOM 3901 O O . ALA A 1 497 ? 22.547 -43 -28.297 1 85.94 497 ALA A O 1
ATOM 3902 N N . TYR A 1 498 ? 22.562 -41.625 -30.109 1 83.31 498 TYR A N 1
ATOM 3903 C CA . TYR A 1 498 ? 21.516 -42.375 -30.812 1 83.31 498 TYR A CA 1
ATOM 3904 C C . TYR A 1 498 ? 21.938 -42.688 -32.25 1 83.31 498 TYR A C 1
ATOM 3906 O O . TYR A 1 498 ? 22.781 -42 -32.812 1 83.31 498 TYR A O 1
ATOM 3914 N N . THR A 1 499 ? 21.359 -43.719 -32.781 1 84.44 499 THR A N 1
ATOM 3915 C CA . THR A 1 499 ? 21.734 -44.125 -34.125 1 84.44 499 THR A CA 1
ATOM 3916 C C . THR A 1 499 ? 20.5 -44.25 -35.031 1 84.44 499 THR A C 1
ATOM 3918 O O . THR A 1 499 ? 19.422 -44.625 -34.562 1 84.44 499 THR A O 1
ATOM 3921 N N . THR A 1 500 ? 20.672 -43.906 -36.25 1 84.44 500 THR A N 1
ATOM 3922 C CA . THR A 1 500 ? 19.594 -44.031 -37.219 1 84.44 500 THR A CA 1
ATOM 3923 C C . THR A 1 500 ? 19.188 -45.5 -37.375 1 84.44 500 THR A C 1
ATOM 3925 O O . THR A 1 500 ? 20.016 -46.406 -37.188 1 84.44 500 THR A O 1
ATOM 3928 N N . THR A 1 501 ? 17.953 -45.688 -37.688 1 78.38 501 THR A N 1
ATOM 3929 C CA . THR A 1 501 ? 17.453 -47.062 -37.781 1 78.38 501 THR A CA 1
ATOM 3930 C C . THR A 1 501 ? 17.141 -47.469 -39.219 1 78.38 501 THR A C 1
ATOM 3932 O O . THR A 1 501 ? 16.875 -48.625 -39.5 1 78.38 501 THR A O 1
ATOM 3935 N N . ARG A 1 502 ? 17.109 -46.375 -40.188 1 85.31 502 ARG A N 1
ATOM 3936 C CA . ARG A 1 502 ? 16.812 -46.656 -41.594 1 85.31 502 ARG A CA 1
ATOM 3937 C C . ARG A 1 502 ? 17.812 -45.938 -42.5 1 85.31 502 ARG A C 1
ATOM 3939 O O . ARG A 1 502 ? 18.328 -44.875 -42.156 1 85.31 502 ARG A O 1
ATOM 3946 N N . PRO A 1 503 ? 17.984 -46.656 -43.562 1 84.81 503 PRO A N 1
ATOM 3947 C CA . PRO A 1 503 ? 18.844 -45.969 -44.531 1 84.81 503 PRO A CA 1
ATOM 3948 C C . PRO A 1 503 ? 18.25 -44.656 -45.031 1 84.81 503 PRO A C 1
ATOM 3950 O O . PRO A 1 503 ? 17.031 -44.562 -45.25 1 84.81 503 PRO A O 1
ATOM 3953 N N . PHE A 1 504 ? 19 -43.625 -45.219 1 89.69 504 PHE A N 1
ATOM 3954 C CA . PHE A 1 504 ? 18.672 -42.281 -45.719 1 89.69 504 PHE A CA 1
ATOM 3955 C C . PHE A 1 504 ? 17.688 -41.562 -44.812 1 89.69 504 PHE A C 1
ATOM 3957 O O . PHE A 1 504 ? 16.906 -40.75 -45.281 1 89.69 504 PHE A O 1
ATOM 3964 N N . GLN A 1 505 ? 17.766 -42.031 -43.594 1 88.12 505 GLN A N 1
ATOM 3965 C CA . GLN A 1 505 ? 16.938 -41.375 -42.594 1 88.12 505 GLN A CA 1
ATOM 3966 C C . GLN A 1 505 ? 17.328 -39.906 -42.469 1 88.12 505 GLN A C 1
ATOM 3968 O O . GLN A 1 505 ? 18.484 -39.562 -42.219 1 88.12 505 GLN A O 1
ATOM 3973 N N . ASP A 1 506 ? 16.375 -38.969 -42.625 1 88.69 506 ASP A N 1
ATOM 3974 C CA . ASP A 1 506 ? 16.688 -37.562 -42.656 1 88.69 506 ASP A CA 1
ATOM 3975 C C . ASP A 1 506 ? 16.359 -36.906 -41.312 1 88.69 506 ASP A C 1
ATOM 3977 O O . ASP A 1 506 ? 16.797 -35.781 -41.031 1 88.69 506 ASP A O 1
ATOM 3981 N N . SER A 1 507 ? 15.578 -37.562 -40.562 1 88.44 507 SER A N 1
ATOM 3982 C CA . SER A 1 507 ? 15.25 -37.031 -39.25 1 88.44 507 SER A CA 1
ATOM 3983 C C . SER A 1 507 ? 15.133 -38.156 -38.219 1 88.44 507 SER A C 1
ATOM 3985 O O . SER A 1 507 ? 14.766 -39.281 -38.562 1 88.44 507 SER A O 1
ATOM 3987 N N . MET A 1 508 ? 15.547 -37.875 -37 1 84 508 MET A N 1
ATOM 3988 C CA . MET A 1 508 ? 15.5 -38.812 -35.906 1 84 508 MET A CA 1
ATOM 3989 C C . MET A 1 508 ? 14.742 -38.219 -34.719 1 84 508 MET A C 1
ATOM 3991 O O . MET A 1 508 ? 15.297 -37.438 -33.969 1 84 508 MET A O 1
ATOM 3995 N N . PRO A 1 509 ? 13.492 -38.625 -34.531 1 84.44 509 PRO A N 1
ATOM 3996 C CA . PRO A 1 509 ? 12.773 -38.188 -33.344 1 84.44 509 PRO A CA 1
ATOM 3997 C C . PRO A 1 509 ? 13.219 -38.906 -32.062 1 84.44 509 PRO A C 1
ATOM 3999 O O . PRO A 1 509 ? 13.258 -40.125 -32.031 1 84.44 509 PRO A O 1
ATOM 4002 N N . VAL A 1 510 ? 13.688 -38.156 -31.109 1 84.5 510 VAL A N 1
ATOM 4003 C CA . VAL A 1 510 ? 14.023 -38.688 -29.797 1 84.5 510 VAL A CA 1
ATOM 4004 C C . VAL A 1 510 ? 12.93 -38.312 -28.797 1 84.5 510 VAL A C 1
ATOM 4006 O O . VAL A 1 510 ? 12.797 -37.156 -28.422 1 84.5 510 VAL A O 1
ATOM 4009 N N . ILE A 1 511 ? 12.172 -39.281 -28.375 1 88.25 511 ILE A N 1
ATOM 4010 C CA . ILE A 1 511 ? 11.102 -39.031 -27.406 1 88.25 511 ILE A CA 1
ATOM 4011 C C . ILE A 1 511 ? 11.656 -39.125 -25.984 1 88.25 511 ILE A C 1
ATOM 4013 O O . ILE A 1 511 ? 12.219 -40.125 -25.594 1 88.25 511 ILE A O 1
ATOM 4017 N N . ILE A 1 512 ? 11.516 -38.031 -25.281 1 89.19 512 ILE A N 1
ATOM 4018 C CA . ILE A 1 512 ? 12.016 -37.969 -23.922 1 89.19 512 ILE A CA 1
ATOM 4019 C C . ILE A 1 512 ? 10.859 -38.125 -22.938 1 89.19 512 ILE A C 1
ATOM 4021 O O . ILE A 1 512 ? 9.773 -37.594 -23.141 1 89.19 512 ILE A O 1
ATOM 4025 N N . TYR A 1 513 ? 11.094 -38.906 -21.922 1 91.81 513 TYR A N 1
ATOM 4026 C CA . TYR A 1 513 ? 10.117 -39.156 -20.859 1 91.81 513 TYR A CA 1
ATOM 4027 C C . TYR A 1 513 ? 10.641 -38.656 -19.516 1 91.81 513 TYR A C 1
ATOM 4029 O O . TYR A 1 513 ? 11.844 -38.469 -19.344 1 91.81 513 TYR A O 1
ATOM 4037 N N . TYR A 1 514 ? 9.719 -38.312 -18.672 1 91.31 514 TYR A N 1
ATOM 4038 C CA . TYR A 1 514 ? 10.102 -37.938 -17.312 1 91.31 514 TYR A CA 1
ATOM 4039 C C . TYR A 1 514 ? 9.141 -38.531 -16.297 1 91.31 514 TYR A C 1
ATOM 4041 O O . TYR A 1 514 ? 8.008 -38.875 -16.625 1 91.31 514 TYR A O 1
ATOM 4049 N N . THR A 1 515 ? 9.586 -38.75 -15.055 1 92.56 515 THR A N 1
ATOM 4050 C CA . THR A 1 515 ? 8.797 -39.281 -13.953 1 92.56 515 THR A CA 1
ATOM 4051 C C . THR A 1 515 ? 9.391 -38.875 -12.609 1 92.56 515 THR A C 1
ATOM 4053 O O . THR A 1 515 ? 10.578 -38.562 -12.523 1 92.56 515 THR A O 1
ATOM 4056 N N . GLU A 1 516 ? 8.586 -38.812 -11.594 1 89.38 516 GLU A N 1
ATOM 4057 C CA . GLU A 1 516 ? 9.055 -38.469 -10.25 1 89.38 516 GLU A CA 1
ATOM 4058 C C . GLU A 1 516 ? 9.758 -39.656 -9.609 1 89.38 516 GLU A C 1
ATOM 4060 O O . GLU A 1 516 ? 10.492 -39.5 -8.633 1 89.38 516 GLU A O 1
ATOM 4065 N N . ASP A 1 517 ? 9.531 -40.812 -10.25 1 91.12 517 ASP A N 1
ATOM 4066 C CA . ASP A 1 517 ? 10.141 -42.031 -9.719 1 91.12 517 ASP A CA 1
ATOM 4067 C C . ASP A 1 517 ? 11.656 -42.031 -9.945 1 91.12 517 ASP A C 1
ATOM 4069 O O . ASP A 1 517 ? 12.117 -41.719 -11.047 1 91.12 517 ASP A O 1
ATOM 4073 N N . GLU A 1 518 ? 12.344 -42.406 -8.914 1 89.31 518 GLU A N 1
ATOM 4074 C CA . GLU A 1 518 ? 13.805 -42.406 -9 1 89.31 518 GLU A CA 1
ATOM 4075 C C . GLU A 1 518 ? 14.289 -43.594 -9.82 1 89.31 518 GLU A C 1
ATOM 4077 O O . GLU A 1 518 ? 15.391 -43.562 -10.383 1 89.31 518 GLU A O 1
ATOM 4082 N N . SER A 1 519 ? 13.477 -44.656 -9.82 1 89.56 519 SER A N 1
ATOM 4083 C CA . SER A 1 519 ? 13.883 -45.844 -10.531 1 89.56 519 SER A CA 1
ATOM 4084 C C . SER A 1 519 ? 12.742 -46.406 -11.375 1 89.56 519 SER A C 1
ATOM 4086 O O . SER A 1 519 ? 12.289 -47.531 -11.148 1 89.56 519 SER A O 1
ATOM 4088 N N . PRO A 1 520 ? 12.484 -45.656 -12.414 1 92.31 520 PRO A N 1
ATOM 4089 C CA . PRO A 1 520 ? 11.43 -46.188 -13.281 1 92.31 520 PRO A CA 1
ATOM 4090 C C . PRO A 1 520 ? 11.898 -47.375 -14.133 1 92.31 520 PRO A C 1
ATOM 4092 O O . PRO A 1 520 ? 13.055 -47.406 -14.555 1 92.31 520 PRO A O 1
ATOM 4095 N N . MET A 1 521 ? 10.992 -48.312 -14.398 1 93.62 521 MET A N 1
ATOM 4096 C CA . MET A 1 521 ? 11.359 -49.5 -15.195 1 93.62 521 MET A CA 1
ATOM 4097 C C . MET A 1 521 ? 10.852 -49.344 -16.625 1 93.62 521 MET A C 1
ATOM 4099 O O . MET A 1 521 ? 11.539 -49.75 -17.578 1 93.62 521 MET A O 1
ATOM 4103 N N . TYR A 1 522 ? 9.57 -48.844 -16.688 1 95.12 522 TYR A N 1
ATOM 4104 C CA . TYR A 1 522 ? 8.969 -48.75 -18.016 1 95.12 522 TYR A CA 1
ATOM 4105 C C . TYR A 1 522 ? 8.422 -47.344 -18.25 1 95.12 522 TYR A C 1
ATOM 4107 O O . TYR A 1 522 ? 8.031 -46.656 -17.312 1 95.12 522 TYR A O 1
ATOM 4115 N N . VAL A 1 523 ? 8.375 -46.875 -19.531 1 94.25 523 VAL A N 1
ATOM 4116 C CA . VAL A 1 523 ? 7.828 -45.594 -19.875 1 94.25 523 VAL A CA 1
ATOM 4117 C C . VAL A 1 523 ? 6.309 -45.594 -19.719 1 94.25 523 VAL A C 1
ATOM 4119 O O . VAL A 1 523 ? 5.672 -44.531 -19.688 1 94.25 523 VAL A O 1
ATOM 4122 N N . THR A 1 524 ? 5.758 -46.781 -19.5 1 93 524 THR A N 1
ATOM 4123 C CA . THR A 1 524 ? 4.312 -46.938 -19.359 1 93 524 THR A CA 1
ATOM 4124 C C . THR A 1 524 ? 3.908 -46.969 -17.891 1 93 524 THR A C 1
ATOM 4126 O O . THR A 1 524 ? 2.723 -47.062 -17.562 1 93 524 THR A O 1
ATOM 4129 N N . ASP A 1 525 ? 4.902 -46.906 -17.047 1 91.75 525 ASP A N 1
ATOM 4130 C CA . ASP A 1 525 ? 4.594 -46.938 -15.617 1 91.75 525 ASP A CA 1
ATOM 4131 C C . ASP A 1 525 ? 3.742 -45.719 -15.227 1 91.75 525 ASP A C 1
ATOM 4133 O O . ASP A 1 525 ? 3.775 -44.688 -15.898 1 91.75 525 ASP A O 1
ATOM 4137 N N . GLU A 1 526 ? 3.018 -45.969 -14.172 1 88.75 526 GLU A N 1
ATOM 4138 C CA . GLU A 1 526 ? 2.221 -44.875 -13.633 1 88.75 526 GLU A CA 1
ATOM 4139 C C . GLU A 1 526 ? 3.104 -43.688 -13.227 1 88.75 526 GLU A C 1
ATOM 4141 O O . GLU A 1 526 ? 4.145 -43.875 -12.594 1 88.75 526 GLU A O 1
ATOM 4146 N N . GLY A 1 527 ? 2.73 -42.469 -13.68 1 86.06 527 GLY A N 1
ATOM 4147 C CA . GLY A 1 527 ? 3.484 -41.281 -13.336 1 86.06 527 GLY A CA 1
ATOM 4148 C C . GLY A 1 527 ? 4.504 -40.906 -14.391 1 86.06 527 GLY A C 1
ATOM 4149 O O . GLY A 1 527 ? 5.039 -39.781 -14.367 1 86.06 527 GLY A O 1
ATOM 4150 N N . CYS A 1 528 ? 4.84 -41.844 -15.25 1 90.94 528 CYS A N 1
ATOM 4151 C CA . CYS A 1 528 ? 5.758 -41.531 -16.344 1 90.94 528 CYS A CA 1
ATOM 4152 C C . CYS A 1 528 ? 5.027 -40.844 -17.484 1 90.94 528 CYS A C 1
ATOM 4154 O O . CYS A 1 528 ? 3.979 -41.312 -17.938 1 90.94 528 CYS A O 1
ATOM 4156 N N . GLN A 1 529 ? 5.586 -39.75 -17.875 1 88.19 529 GLN A N 1
ATOM 4157 C CA . GLN A 1 529 ? 4.938 -38.969 -18.922 1 88.19 529 GLN A CA 1
ATOM 4158 C C . GLN A 1 529 ? 5.926 -38.594 -20.031 1 88.19 529 GLN A C 1
ATOM 4160 O O . GLN A 1 529 ? 7.133 -38.5 -19.781 1 88.19 529 GLN A O 1
ATOM 4165 N N . LYS A 1 530 ? 5.363 -38.438 -21.219 1 88 530 LYS A N 1
ATOM 4166 C CA . LYS A 1 530 ? 6.152 -37.906 -22.312 1 88 530 LYS A CA 1
ATOM 4167 C C . LYS A 1 530 ? 6.43 -36.406 -22.125 1 88 530 LYS A C 1
ATOM 4169 O O . LYS A 1 530 ? 5.508 -35.625 -21.875 1 88 530 LYS A O 1
ATOM 4174 N N . LEU A 1 531 ? 7.629 -36.125 -22.047 1 85.81 531 LEU A N 1
ATOM 4175 C CA . LEU A 1 531 ? 8.008 -34.719 -21.906 1 85.81 531 LEU A CA 1
ATOM 4176 C C . LEU A 1 531 ? 7.91 -34 -23.25 1 85.81 531 LEU A C 1
ATOM 4178 O O . LEU A 1 531 ? 7.359 -32.906 -23.328 1 85.81 531 LEU A O 1
ATOM 4182 N N . GLY A 1 532 ? 8.523 -34.625 -24.234 1 84.94 532 GLY A N 1
ATOM 4183 C CA . GLY A 1 532 ? 8.555 -34 -25.562 1 84.94 532 GLY A CA 1
ATOM 4184 C C . GLY A 1 532 ? 9.391 -34.812 -26.547 1 84.94 532 GLY A C 1
ATOM 4185 O O . GLY A 1 532 ? 9.789 -35.938 -26.266 1 84.94 532 GLY A O 1
ATOM 4186 N N . VAL A 1 533 ? 9.414 -34.156 -27.766 1 84.12 533 VAL A N 1
ATOM 4187 C CA . VAL A 1 533 ? 10.141 -34.812 -28.859 1 84.12 533 VAL A CA 1
ATOM 4188 C C . VAL A 1 533 ? 11.25 -33.875 -29.359 1 84.12 533 VAL A C 1
ATOM 4190 O O . VAL A 1 533 ? 11.023 -32.688 -29.594 1 84.12 533 VAL A O 1
ATOM 4193 N N . LEU A 1 534 ? 12.398 -34.406 -29.281 1 84.06 534 LEU A N 1
ATOM 4194 C CA . LEU A 1 534 ? 13.508 -33.719 -29.953 1 84.06 534 LEU A CA 1
ATOM 4195 C C . LEU A 1 534 ? 13.672 -34.219 -31.375 1 84.06 534 LEU A C 1
ATOM 4197 O O . LEU A 1 534 ? 14.055 -35.375 -31.594 1 84.06 534 LEU A O 1
ATOM 4201 N N . ASP A 1 535 ? 13.367 -33.375 -32.25 1 83.06 535 ASP A N 1
ATOM 4202 C CA . ASP A 1 535 ? 13.555 -33.719 -33.656 1 83.06 535 ASP A CA 1
ATOM 4203 C C . ASP A 1 535 ? 14.945 -33.344 -34.156 1 83.06 535 ASP A C 1
ATOM 4205 O O . ASP A 1 535 ? 15.227 -32.156 -34.344 1 83.06 535 ASP A O 1
ATOM 4209 N N . VAL A 1 536 ? 15.75 -34.312 -34.406 1 85.62 536 VAL A N 1
ATOM 4210 C CA . VAL A 1 536 ? 17.125 -34.062 -34.844 1 85.62 536 VAL A CA 1
ATOM 4211 C C . VAL A 1 536 ? 17.234 -34.281 -36.344 1 85.62 536 VAL A C 1
ATOM 4213 O O . VAL A 1 536 ? 16.938 -35.375 -36.812 1 85.62 536 VAL A O 1
ATOM 4216 N N . LYS A 1 537 ? 17.562 -33.281 -37.031 1 87.38 537 LYS A N 1
ATOM 4217 C CA . LYS A 1 537 ? 17.828 -33.438 -38.469 1 87.38 537 LYS A CA 1
ATOM 4218 C C . LYS A 1 537 ? 19.203 -34.031 -38.719 1 87.38 537 LYS A C 1
ATOM 4220 O O . LYS A 1 537 ? 20.203 -33.5 -38.219 1 87.38 537 LYS A O 1
ATOM 4225 N N . VAL A 1 538 ? 19.203 -35.125 -39.5 1 85.56 538 VAL A N 1
ATOM 4226 C CA . VAL A 1 538 ? 20.453 -35.812 -39.781 1 85.56 538 VAL A CA 1
ATOM 4227 C C . VAL A 1 538 ? 21.125 -35.156 -41 1 85.56 538 VAL A C 1
ATOM 4229 O O . VAL A 1 538 ? 20.547 -35.062 -42.062 1 85.56 538 VAL A O 1
ATOM 4232 N N . PRO A 1 539 ? 22.266 -34.688 -40.625 1 85.81 539 PRO A N 1
ATOM 4233 C CA . PRO A 1 539 ? 22.953 -34.094 -41.781 1 85.81 539 PRO A CA 1
ATOM 4234 C C . PRO A 1 539 ? 23.375 -35.125 -42.812 1 85.81 539 PRO A C 1
ATOM 4236 O O . PRO A 1 539 ? 23.891 -36.188 -42.469 1 85.81 539 PRO A O 1
ATOM 4239 N N . ALA A 1 540 ? 23.234 -34.906 -44.156 1 84.25 540 ALA A N 1
ATOM 4240 C CA . ALA A 1 540 ? 23.672 -35.688 -45.281 1 84.25 540 ALA A CA 1
ATOM 4241 C C . ALA A 1 540 ? 23.266 -37.156 -45.125 1 84.25 540 ALA A C 1
ATOM 4243 O O . ALA A 1 540 ? 24.125 -38.031 -45.062 1 84.25 540 ALA A O 1
ATOM 4244 N N . PRO A 1 541 ? 22 -37.312 -45.094 1 88.25 541 PRO A N 1
ATOM 4245 C CA . PRO A 1 541 ? 21.547 -38.688 -44.938 1 88.25 541 PRO A CA 1
ATOM 4246 C C . PRO A 1 541 ? 22.125 -39.656 -45.969 1 88.25 541 PRO A C 1
ATOM 4248 O O . PRO A 1 541 ? 22.25 -39.281 -47.156 1 88.25 541 PRO A O 1
ATOM 4251 N N . SER A 1 542 ? 22.578 -40.844 -45.531 1 88.06 542 SER A N 1
ATOM 4252 C CA . SER A 1 542 ? 23.188 -41.844 -46.375 1 88.06 542 SER A CA 1
ATOM 4253 C C . SER A 1 542 ? 22.719 -43.25 -46 1 88.06 542 SER A C 1
ATOM 4255 O O . SER A 1 542 ? 21.906 -43.406 -45.094 1 88.06 542 SER A O 1
ATOM 4257 N N . ALA A 1 543 ? 23.234 -44.219 -46.75 1 88.94 543 ALA A N 1
ATOM 4258 C CA . ALA A 1 543 ? 22.859 -45.625 -46.5 1 88.94 543 ALA A CA 1
ATOM 4259 C C . ALA A 1 543 ? 23.5 -46.125 -45.219 1 88.94 543 ALA A C 1
ATOM 4261 O O . ALA A 1 543 ? 22.969 -47.062 -44.562 1 88.94 543 ALA A O 1
ATOM 4262 N N . ASP A 1 544 ? 24.516 -45.469 -44.812 1 87.75 544 ASP A N 1
ATOM 4263 C CA . ASP A 1 544 ? 25.219 -45.875 -43.594 1 87.75 544 ASP A CA 1
ATOM 4264 C C . ASP A 1 544 ? 24.516 -45.344 -42.344 1 87.75 544 ASP A C 1
ATOM 4266 O O . ASP A 1 544 ? 23.719 -44.406 -42.438 1 87.75 544 ASP A O 1
ATOM 4270 N N . ASP A 1 545 ? 24.812 -46.062 -41.25 1 87.25 545 ASP A N 1
ATOM 4271 C CA . ASP A 1 545 ? 24.281 -45.594 -39.969 1 87.25 545 ASP A CA 1
ATOM 4272 C C . ASP A 1 545 ? 24.891 -44.25 -39.562 1 87.25 545 ASP A C 1
ATOM 4274 O O . ASP A 1 545 ? 26.094 -44.031 -39.719 1 87.25 545 ASP A O 1
ATOM 4278 N N . HIS A 1 546 ? 24 -43.344 -39.281 1 87.06 546 HIS A N 1
ATOM 4279 C CA . HIS A 1 546 ? 24.422 -42.062 -38.688 1 87.06 546 HIS A CA 1
ATOM 4280 C C . HIS A 1 546 ? 24.234 -42.094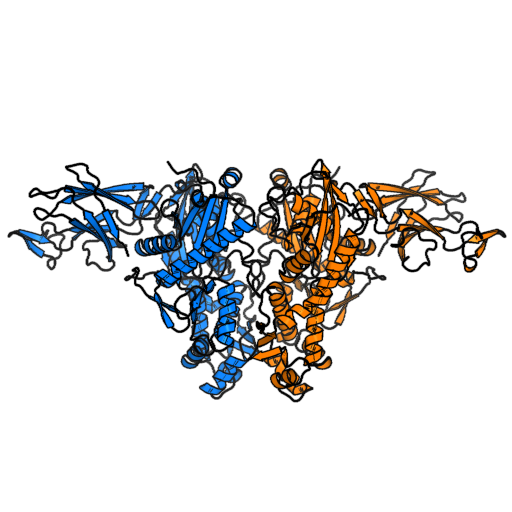 -37.156 1 87.06 546 HIS A C 1
ATOM 4282 O O . HIS A 1 546 ? 23.219 -42.562 -36.656 1 87.06 546 HIS A O 1
ATOM 4288 N N . HIS A 1 547 ? 25.312 -41.688 -36.469 1 87.38 547 HIS A N 1
ATOM 4289 C CA . HIS A 1 547 ? 25.266 -41.562 -35.031 1 87.38 547 HIS A CA 1
ATOM 4290 C C . HIS A 1 547 ? 25.141 -40.125 -34.594 1 87.38 547 HIS A C 1
ATOM 4292 O O . HIS A 1 547 ? 25.922 -39.25 -35 1 87.38 547 HIS A O 1
ATOM 4298 N N . VAL A 1 548 ? 24.094 -39.875 -33.844 1 86.5 548 VAL A N 1
ATOM 4299 C CA . VAL A 1 548 ? 23.828 -38.531 -33.344 1 86.5 548 VAL A CA 1
ATOM 4300 C C . VAL A 1 548 ? 23.984 -38.469 -31.844 1 86.5 548 VAL A C 1
ATOM 4302 O O . VAL A 1 548 ? 23.391 -39.281 -31.125 1 86.5 548 VAL A O 1
ATOM 4305 N N . ALA A 1 549 ? 24.828 -37.531 -31.375 1 88.31 549 ALA A N 1
ATOM 4306 C CA . ALA A 1 549 ? 24.984 -37.312 -29.938 1 88.31 549 ALA A CA 1
ATOM 4307 C C . ALA A 1 549 ? 24.094 -36.156 -29.469 1 88.31 549 ALA A C 1
ATOM 4309 O O . ALA A 1 549 ? 24.156 -35.062 -30.016 1 88.31 549 ALA A O 1
ATOM 4310 N N . VAL A 1 550 ? 23.25 -36.5 -28.547 1 87.5 550 VAL A N 1
ATOM 4311 C CA . VAL A 1 550 ? 22.391 -35.5 -27.953 1 87.5 550 VAL A CA 1
ATOM 4312 C C . VAL A 1 550 ? 22.938 -35.094 -26.578 1 87.5 550 VAL A C 1
ATOM 4314 O O . VAL A 1 550 ? 23.125 -35.969 -25.719 1 87.5 550 VAL A O 1
ATOM 4317 N N . GLN A 1 551 ? 23.203 -33.781 -26.438 1 87 551 GLN A N 1
ATOM 4318 C CA . GLN A 1 551 ? 23.641 -33.219 -25.156 1 87 551 GLN A CA 1
ATOM 4319 C C . GLN A 1 551 ? 22.484 -32.562 -24.406 1 87 551 GLN A C 1
ATOM 4321 O O . GLN A 1 551 ? 21.891 -31.609 -24.891 1 87 551 GLN A O 1
ATOM 4326 N N . TYR A 1 552 ? 22.25 -33.125 -23.25 1 86.06 552 TYR A N 1
ATOM 4327 C CA . TYR A 1 552 ? 21.266 -32.562 -22.344 1 86.06 552 TYR A CA 1
ATOM 4328 C C . TYR A 1 552 ? 21.922 -31.672 -21.297 1 86.06 552 TYR A C 1
ATOM 4330 O O . TYR A 1 552 ? 22.859 -32.094 -20.625 1 86.06 552 TYR A O 1
ATOM 4338 N N . VAL A 1 553 ? 21.438 -30.453 -21.234 1 84.62 553 VAL A N 1
ATOM 4339 C CA . VAL A 1 553 ? 22 -29.531 -20.25 1 84.62 553 VAL A CA 1
ATOM 4340 C C . VAL A 1 553 ? 21.016 -29.312 -19.125 1 84.62 553 VAL A C 1
ATOM 4342 O O . VAL A 1 553 ? 19.906 -28.797 -19.328 1 84.62 553 VAL A O 1
ATOM 4345 N N . PHE A 1 554 ? 21.438 -29.797 -17.953 1 82.62 554 PHE A N 1
ATOM 4346 C CA . PHE A 1 554 ? 20.609 -29.703 -16.75 1 82.62 554 PHE A CA 1
ATOM 4347 C C . PHE A 1 554 ? 21.188 -28.688 -15.766 1 82.62 554 PHE A C 1
ATOM 4349 O O . PHE A 1 554 ? 22.281 -28.156 -16 1 82.62 554 PHE A O 1
ATOM 4356 N N . GLY A 1 555 ? 20.438 -28.406 -14.766 1 75.62 555 GLY A N 1
ATOM 4357 C CA . GLY A 1 555 ? 20.938 -27.594 -13.664 1 75.62 555 GLY A CA 1
ATOM 4358 C C . GLY A 1 555 ? 20.484 -26.141 -13.742 1 75.62 555 GLY A C 1
ATOM 4359 O O . GLY A 1 555 ? 20.531 -25.422 -12.742 1 75.62 555 GLY A O 1
ATOM 4360 N N . ASP A 1 556 ? 20.141 -25.766 -14.859 1 80.12 556 ASP A N 1
ATOM 4361 C CA . ASP A 1 556 ? 19.516 -24.453 -14.953 1 80.12 556 ASP A CA 1
ATOM 4362 C C . ASP A 1 556 ? 18.016 -24.531 -14.672 1 80.12 556 ASP A C 1
ATOM 4364 O O . ASP A 1 556 ? 17.531 -25.562 -14.195 1 80.12 556 ASP A O 1
ATOM 4368 N N . THR A 1 557 ? 17.359 -23.531 -14.828 1 80.81 557 THR A N 1
ATOM 4369 C CA . THR A 1 557 ? 15.945 -23.5 -14.508 1 80.81 557 THR A CA 1
ATOM 4370 C C . THR A 1 557 ? 15.117 -24.141 -15.617 1 80.81 557 THR A C 1
ATOM 4372 O O . THR A 1 557 ? 13.945 -24.453 -15.422 1 80.81 557 THR A O 1
ATOM 4375 N N . GLU A 1 558 ? 15.797 -24.328 -16.797 1 79.31 558 GLU A N 1
ATOM 4376 C CA . GLU A 1 558 ? 15.141 -24.969 -17.938 1 79.31 558 GLU A CA 1
ATOM 4377 C C . GLU A 1 558 ? 16.031 -26.047 -18.531 1 79.31 558 GLU A C 1
ATOM 4379 O O . GLU A 1 558 ? 17.266 -25.984 -18.453 1 79.31 558 GLU A O 1
ATOM 4384 N N . LEU A 1 559 ? 15.414 -27.031 -19.125 1 78.12 559 LEU A N 1
ATOM 4385 C CA . LEU A 1 559 ? 16.141 -28.078 -19.828 1 78.12 559 LEU A CA 1
ATOM 4386 C C . LEU A 1 559 ? 16.484 -27.641 -21.25 1 78.12 559 LEU A C 1
ATOM 4388 O O . LEU A 1 559 ? 15.617 -27.156 -21.969 1 78.12 559 LEU A O 1
ATOM 4392 N N . HIS A 1 560 ? 17.75 -27.703 -21.531 1 78.81 560 HIS A N 1
ATOM 4393 C CA . HIS A 1 560 ? 18.234 -27.406 -22.875 1 78.81 560 HIS A CA 1
ATOM 4394 C C . HIS A 1 560 ? 18.859 -28.625 -23.516 1 78.81 560 HIS A C 1
ATOM 4396 O O . HIS A 1 560 ? 19.406 -29.484 -22.828 1 78.81 560 HIS A O 1
ATOM 4402 N N . MET A 1 561 ? 18.734 -28.672 -24.875 1 82.12 561 MET A N 1
ATOM 4403 C CA . MET A 1 561 ? 19.312 -29.812 -25.594 1 82.12 561 MET A CA 1
ATOM 4404 C C . MET A 1 561 ? 19.984 -29.359 -26.891 1 82.12 561 MET A C 1
ATOM 4406 O O . MET A 1 561 ? 19.5 -28.453 -27.547 1 82.12 561 MET A O 1
ATOM 4410 N N . VAL A 1 562 ? 21.109 -29.953 -27.094 1 81.19 562 VAL A N 1
ATOM 4411 C CA . VAL A 1 562 ? 21.828 -29.734 -28.359 1 81.19 562 VAL A CA 1
ATOM 4412 C C . VAL A 1 562 ? 22.203 -31.094 -28.969 1 81.19 562 VAL A C 1
ATOM 4414 O O . VAL A 1 562 ? 22.578 -32.031 -28.25 1 81.19 562 VAL A O 1
ATOM 4417 N N . ALA A 1 563 ? 22.047 -31.172 -30.328 1 85.12 563 ALA A N 1
ATOM 4418 C CA . ALA A 1 563 ? 22.375 -32.406 -31.016 1 85.12 563 ALA A CA 1
ATOM 4419 C C . ALA A 1 563 ? 23.5 -32.188 -32.031 1 85.12 563 ALA A C 1
ATOM 4421 O O . ALA A 1 563 ? 23.547 -31.172 -32.688 1 85.12 563 ALA A O 1
ATOM 4422 N N . VAL A 1 564 ? 24.438 -33.125 -32 1 83.06 564 VAL A N 1
ATOM 4423 C CA . VAL A 1 564 ? 25.547 -33.094 -32.938 1 83.06 564 VAL A CA 1
ATOM 4424 C C . VAL A 1 564 ? 25.734 -34.469 -33.562 1 83.06 564 VAL A C 1
ATOM 4426 O O . VAL A 1 564 ? 25.625 -35.5 -32.875 1 83.06 564 VAL A O 1
ATOM 4429 N N . GLU A 1 565 ? 26.016 -34.438 -34.844 1 84.25 565 GLU A N 1
ATOM 4430 C CA . GLU A 1 565 ? 26.375 -35.719 -35.469 1 84.25 565 GLU A CA 1
ATOM 4431 C C . GLU A 1 565 ? 27.797 -36.094 -35.125 1 84.25 565 GLU A C 1
ATOM 4433 O O . GLU A 1 565 ? 28.734 -35.312 -35.281 1 84.25 565 GLU A O 1
ATOM 4438 N N . VAL A 1 566 ? 27.875 -37.344 -34.688 1 83.56 566 VAL A N 1
ATOM 4439 C CA . VAL A 1 566 ? 29.156 -37.812 -34.156 1 83.56 566 VAL A CA 1
ATOM 4440 C C . VAL A 1 566 ? 30.188 -37.906 -35.281 1 83.56 566 VAL A C 1
ATOM 4442 O O . VAL A 1 566 ? 31.344 -37.5 -35.125 1 83.56 566 VAL A O 1
ATOM 4445 N N . GLN A 1 567 ? 29.781 -38.406 -36.469 1 80.19 567 GLN A N 1
ATOM 4446 C CA . GLN A 1 567 ? 30.688 -38.688 -37.594 1 80.19 567 GLN A CA 1
ATOM 4447 C C . GLN A 1 567 ? 31.25 -37.406 -38.188 1 80.19 567 GLN A C 1
ATOM 4449 O O . GLN A 1 567 ? 32.469 -37.281 -38.375 1 80.19 567 GLN A O 1
ATOM 4454 N N . SER A 1 568 ? 30.406 -36.5 -38.438 1 78.69 568 SER A N 1
ATOM 4455 C CA . SER A 1 568 ? 30.781 -35.281 -39.125 1 78.69 568 SER A CA 1
ATOM 4456 C C . SER A 1 568 ? 31.047 -34.125 -38.156 1 78.69 568 SER A C 1
ATOM 4458 O O . SER A 1 568 ? 31.625 -33.125 -38.5 1 78.69 568 SER A O 1
ATOM 4460 N N . LYS A 1 569 ? 30.734 -34.375 -36.938 1 80.19 569 LYS A N 1
ATOM 4461 C CA . LYS A 1 569 ? 30.844 -33.344 -35.938 1 80.19 569 LYS A CA 1
ATOM 4462 C C . LYS A 1 569 ? 30.031 -32.125 -36.312 1 80.19 569 LYS A C 1
ATOM 4464 O O . LYS A 1 569 ? 30.328 -31 -35.875 1 80.19 569 LYS A O 1
ATOM 4469 N N . THR A 1 570 ? 29.141 -32.312 -37.219 1 77.62 570 THR A N 1
ATOM 4470 C CA . THR A 1 570 ? 28.266 -31.219 -37.656 1 77.62 570 THR A CA 1
ATOM 4471 C C . THR A 1 570 ? 27.094 -31.047 -36.688 1 77.62 570 THR A C 1
ATOM 4473 O O . THR A 1 570 ? 26.438 -32.031 -36.344 1 77.62 570 THR A O 1
ATOM 4476 N N . PRO A 1 571 ? 26.938 -29.75 -36.25 1 79.38 571 PRO A N 1
ATOM 4477 C CA . PRO A 1 571 ? 25.734 -29.5 -35.438 1 79.38 571 PRO A CA 1
ATOM 4478 C C . PRO A 1 571 ? 24.438 -29.812 -36.188 1 79.38 571 PRO A C 1
ATOM 4480 O O . PRO A 1 571 ? 24.328 -29.547 -37.375 1 79.38 571 PRO A O 1
ATOM 4483 N N . CYS A 1 572 ? 23.609 -30.531 -35.406 1 81.38 572 CYS A N 1
ATOM 4484 C CA . CYS A 1 572 ? 22.297 -30.844 -35.969 1 81.38 572 CYS A CA 1
ATOM 4485 C C . CYS A 1 572 ? 21.266 -29.828 -35.5 1 81.38 572 CYS A C 1
ATOM 4487 O O . CYS A 1 572 ? 21.344 -29.312 -34.375 1 81.38 572 CYS A O 1
ATOM 4489 N N . SER A 1 573 ? 20.5 -29.453 -36.375 1 75.62 573 SER A N 1
ATOM 4490 C CA . SER A 1 573 ? 19.344 -28.672 -35.969 1 75.62 573 SER A CA 1
ATOM 4491 C C . SER A 1 573 ? 18.391 -29.516 -35.125 1 75.62 573 SER A C 1
ATOM 4493 O O . SER A 1 573 ? 18.078 -30.656 -35.5 1 75.62 573 SER A O 1
ATOM 4495 N N . ALA A 1 574 ? 18.266 -29.109 -33.875 1 75.44 574 ALA A N 1
ATOM 4496 C CA . ALA A 1 574 ? 17.359 -29.828 -32.969 1 75.44 574 ALA A CA 1
ATOM 4497 C C . ALA A 1 574 ? 16.328 -28.875 -32.344 1 75.44 574 ALA A C 1
ATOM 4499 O O . ALA A 1 574 ? 16.672 -27.766 -31.953 1 75.44 574 ALA A O 1
ATOM 4500 N N . LYS A 1 575 ? 15.109 -29.219 -32.531 1 72.56 575 LYS A N 1
ATOM 4501 C CA . LYS A 1 575 ? 14.031 -28.469 -31.891 1 72.56 575 LYS A CA 1
ATOM 4502 C C . LYS A 1 575 ? 13.336 -29.297 -30.812 1 72.56 575 LYS A C 1
ATOM 4504 O O . LYS A 1 575 ? 12.859 -30.406 -31.078 1 72.56 575 LYS A O 1
ATOM 4509 N N . PHE A 1 576 ? 13.477 -28.812 -29.594 1 72.56 576 PHE A N 1
ATOM 4510 C CA . PHE A 1 576 ? 12.836 -29.484 -28.469 1 72.56 576 PHE A CA 1
ATOM 4511 C C . PHE A 1 576 ? 11.453 -28.906 -28.203 1 72.56 576 PHE A C 1
ATOM 4513 O O . PHE A 1 576 ? 11.32 -27.719 -27.875 1 72.56 576 PHE A O 1
ATOM 4520 N N . ASN A 1 577 ? 10.469 -29.688 -28.531 1 73.62 577 ASN A N 1
ATOM 4521 C CA . ASN A 1 577 ? 9.086 -29.281 -28.359 1 73.62 577 ASN A CA 1
ATOM 4522 C C . ASN A 1 577 ? 8.453 -29.953 -27.141 1 73.62 577 ASN A C 1
ATOM 4524 O O . ASN A 1 577 ? 8.172 -31.141 -27.172 1 73.62 577 ASN A O 1
ATOM 4528 N N . LEU A 1 578 ? 8.289 -29.188 -26.109 1 75.12 578 LEU A N 1
ATOM 4529 C CA . LEU A 1 578 ? 7.688 -29.719 -24.891 1 75.12 578 LEU A CA 1
ATOM 4530 C C . LEU A 1 578 ? 6.195 -29.406 -24.844 1 75.12 578 LEU A C 1
ATOM 4532 O O . LEU A 1 578 ? 5.477 -29.922 -24 1 75.12 578 LEU A O 1
ATOM 4536 N N . ILE A 1 579 ? 5.738 -28.469 -25.75 1 76.69 579 ILE A N 1
ATOM 4537 C CA . ILE A 1 579 ? 4.352 -28.016 -25.656 1 76.69 579 ILE A CA 1
ATOM 4538 C C . ILE A 1 579 ? 3.748 -27.906 -27.047 1 76.69 579 ILE A C 1
ATOM 4540 O O . ILE A 1 579 ? 4.453 -27.594 -28.016 1 76.69 579 ILE A O 1
ATOM 4544 N N . MET B 1 1 ? 26.516 20.875 22.203 1 29.86 1 MET B N 1
ATOM 4545 C CA . MET B 1 1 ? 27.109 19.672 21.594 1 29.86 1 MET B CA 1
ATOM 4546 C C . MET B 1 1 ? 26.016 18.75 21.047 1 29.86 1 MET B C 1
ATOM 4548 O O . MET B 1 1 ? 25.156 18.281 21.781 1 29.86 1 MET B O 1
ATOM 4552 N N . ALA B 1 2 ? 25.453 19.016 19.938 1 41.34 2 ALA B N 1
ATOM 4553 C CA . ALA B 1 2 ? 24.328 18.234 19.438 1 41.34 2 ALA B CA 1
ATOM 4554 C C . ALA B 1 2 ? 24.516 16.75 19.734 1 41.34 2 ALA B C 1
ATOM 4556 O O . ALA B 1 2 ? 25.516 16.141 19.328 1 41.34 2 ALA B O 1
ATOM 4557 N N . GLY B 1 3 ? 24.25 16.266 20.906 1 51.59 3 GLY B N 1
ATOM 4558 C CA . GLY B 1 3 ? 24.438 14.953 21.5 1 51.59 3 GLY B CA 1
ATOM 4559 C C . GLY B 1 3 ? 24.344 13.82 20.5 1 51.59 3 GLY B C 1
ATOM 4560 O O . GLY B 1 3 ? 23.766 13.977 19.422 1 51.59 3 GLY B O 1
ATOM 4561 N N . LYS B 1 4 ? 25.281 12.75 20.516 1 66.62 4 LYS B N 1
ATOM 4562 C CA . LYS B 1 4 ? 25.531 11.617 19.625 1 66.62 4 LYS B CA 1
ATOM 4563 C C . LYS B 1 4 ? 24.281 10.75 19.484 1 66.62 4 LYS B C 1
ATOM 4565 O O . LYS B 1 4 ? 23.797 10.195 20.469 1 66.62 4 LYS B O 1
ATOM 4570 N N . HIS B 1 5 ? 23.25 11.203 18.609 1 88 5 HIS B N 1
ATOM 4571 C CA . HIS B 1 5 ? 22.125 10.312 18.375 1 88 5 HIS B CA 1
ATOM 4572 C C . HIS B 1 5 ? 22.516 9.156 17.453 1 88 5 HIS B C 1
ATOM 4574 O O . HIS B 1 5 ? 23.375 9.312 16.594 1 88 5 HIS B O 1
ATOM 4580 N N . VAL B 1 6 ? 21.953 8.086 17.797 1 92.56 6 VAL B N 1
ATOM 4581 C CA . VAL B 1 6 ? 22.219 6.895 17 1 92.56 6 VAL B CA 1
ATOM 4582 C C . VAL B 1 6 ? 21.125 6.727 15.953 1 92.56 6 VAL B C 1
ATOM 4584 O O . VAL B 1 6 ? 21.375 6.141 14.891 1 92.56 6 VAL B O 1
ATOM 4587 N N . MET B 1 7 ? 20 7.316 16.25 1 95.5 7 MET B N 1
ATOM 4588 C CA . MET B 1 7 ? 18.844 7.145 15.375 1 95.5 7 MET B CA 1
ATOM 4589 C C . MET B 1 7 ? 17.984 8.398 15.367 1 95.5 7 MET B C 1
ATOM 4591 O O . MET B 1 7 ? 17.859 9.086 16.375 1 95.5 7 MET B O 1
ATOM 4595 N N . VAL B 1 8 ? 17.453 8.664 14.211 1 97.19 8 VAL B N 1
ATOM 4596 C CA . VAL B 1 8 ? 16.422 9.688 14.094 1 97.19 8 VAL B CA 1
ATOM 4597 C C . VAL B 1 8 ? 15.078 9.031 13.773 1 97.19 8 VAL B C 1
ATOM 4599 O O . VAL B 1 8 ? 15 8.141 12.922 1 97.19 8 VAL B O 1
ATOM 4602 N N . VAL B 1 9 ? 14.086 9.43 14.516 1 96.88 9 VAL B N 1
ATOM 4603 C CA . VAL B 1 9 ? 12.719 8.992 14.273 1 96.88 9 VAL B CA 1
ATOM 4604 C C . VAL B 1 9 ? 11.836 10.203 13.977 1 96.88 9 VAL B C 1
ATOM 4606 O O . VAL B 1 9 ? 11.805 11.164 14.758 1 96.88 9 VAL B O 1
ATOM 4609 N N . ALA B 1 10 ? 11.148 10.117 12.875 1 97.75 10 ALA B N 1
ATOM 4610 C CA . ALA B 1 10 ? 10.211 11.18 12.523 1 97.75 10 ALA B CA 1
ATOM 4611 C C . ALA B 1 10 ? 8.766 10.703 12.625 1 97.75 10 ALA B C 1
ATOM 4613 O O . ALA B 1 10 ? 8.461 9.562 12.258 1 97.75 10 ALA B O 1
ATOM 4614 N N . ILE B 1 11 ? 7.926 11.539 13.125 1 97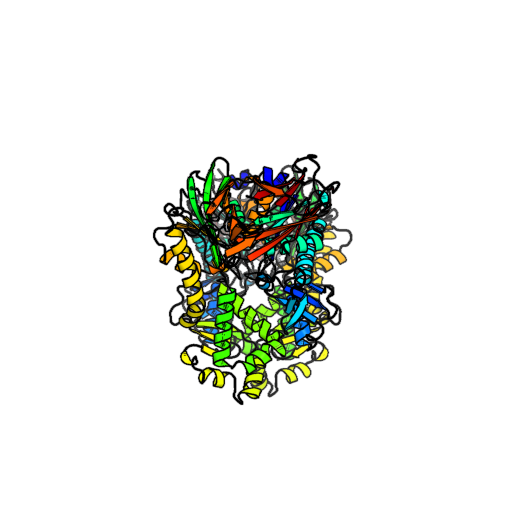.19 11 ILE B N 1
ATOM 4615 C CA . ILE B 1 11 ? 6.48 11.336 13.133 1 97.19 11 ILE B CA 1
ATOM 4616 C C . ILE B 1 11 ? 5.805 12.398 12.281 1 97.19 11 ILE B C 1
ATOM 4618 O O . ILE B 1 11 ? 5.957 13.602 12.531 1 97.19 11 ILE B O 1
ATOM 4622 N N . ASP B 1 12 ? 5.164 11.992 11.242 1 95.94 12 ASP B N 1
ATOM 4623 C CA . ASP B 1 12 ? 4.266 12.852 10.477 1 95.94 12 ASP B CA 1
ATOM 4624 C C . ASP B 1 12 ? 2.822 12.703 10.961 1 95.94 12 ASP B C 1
ATOM 4626 O O . ASP B 1 12 ? 2.141 11.734 10.617 1 95.94 12 ASP B O 1
ATOM 4630 N N . PHE B 1 13 ? 2.49 13.656 11.758 1 95.19 13 PHE B N 1
ATOM 4631 C CA . PHE B 1 13 ? 1.143 13.672 12.312 1 95.19 13 PHE B CA 1
ATOM 4632 C C . PHE B 1 13 ? 0.188 14.43 11.398 1 95.19 13 PHE B C 1
ATOM 4634 O O . PHE B 1 13 ? -0.004 15.633 11.547 1 95.19 13 PHE B O 1
ATOM 4641 N N . GLY B 1 14 ? -0.469 13.68 10.5 1 91.94 14 GLY B N 1
ATOM 4642 C CA . GLY B 1 14 ? -1.305 14.297 9.484 1 91.94 14 GLY B CA 1
ATOM 4643 C C . GLY B 1 14 ? -2.766 14.383 9.883 1 91.94 14 GLY B C 1
ATOM 4644 O O . GLY B 1 14 ? -3.176 13.797 10.883 1 91.94 14 GLY B O 1
ATOM 4645 N N . THR B 1 15 ? -3.49 15.148 9.109 1 91.31 15 THR B N 1
ATOM 4646 C CA . THR B 1 15 ? -4.926 15.289 9.344 1 91.31 15 THR B CA 1
ATOM 4647 C C . THR B 1 15 ? -5.652 13.984 9.039 1 91.31 15 THR B C 1
ATOM 4649 O O . THR B 1 15 ? -6.52 13.555 9.805 1 91.31 15 THR B O 1
ATOM 4652 N N . THR B 1 16 ? -5.301 13.352 7.973 1 89.25 16 THR B N 1
ATOM 4653 C CA . THR B 1 16 ? -6 12.148 7.551 1 89.25 16 THR B CA 1
ATOM 4654 C C . THR B 1 16 ? -5.195 10.898 7.91 1 89.25 16 THR B C 1
ATOM 4656 O O . THR B 1 16 ? -5.758 9.906 8.375 1 89.25 16 THR B O 1
ATOM 4659 N N . TYR B 1 17 ? -3.906 10.992 7.613 1 89.25 17 TYR B N 1
ATOM 4660 C CA . TYR B 1 17 ? -3.045 9.844 7.883 1 89.25 17 TYR B CA 1
ATOM 4661 C C . TYR B 1 17 ? -1.791 10.273 8.633 1 89.25 17 TYR B C 1
ATOM 4663 O O . TYR B 1 17 ? -1.248 11.352 8.391 1 89.25 17 TYR B O 1
ATOM 4671 N N . SER B 1 18 ? -1.368 9.422 9.508 1 93.19 18 SER B N 1
ATOM 4672 C CA . SER B 1 18 ? -0.151 9.633 10.281 1 93.19 18 SER B CA 1
ATOM 4673 C C . SER B 1 18 ? 0.797 8.445 10.164 1 93.19 18 SER B C 1
ATOM 4675 O O . SER B 1 18 ? 0.374 7.34 9.82 1 93.19 18 SER B O 1
ATOM 4677 N N . GLY B 1 19 ? 2.02 8.703 10.328 1 92.56 19 GLY B N 1
ATOM 4678 C CA . GLY B 1 19 ? 3.008 7.633 10.281 1 92.56 19 GLY B CA 1
ATOM 4679 C C . GLY B 1 19 ? 4.348 8.031 10.859 1 92.56 19 GLY B C 1
ATOM 4680 O O . GLY B 1 19 ? 4.516 9.156 11.344 1 92.56 19 GLY B O 1
ATOM 4681 N N . TYR B 1 20 ? 5.238 7.016 10.953 1 94.69 20 TYR B N 1
ATOM 4682 C CA . TYR B 1 20 ? 6.598 7.277 11.406 1 94.69 20 TYR B CA 1
ATOM 4683 C C . TYR B 1 20 ? 7.617 6.629 10.484 1 94.69 20 TYR B C 1
ATOM 4685 O O . TYR B 1 20 ? 7.281 5.719 9.719 1 94.69 20 TYR B O 1
ATOM 4693 N N . ALA B 1 21 ? 8.727 7.18 10.438 1 93.81 21 ALA B N 1
ATOM 4694 C CA . ALA B 1 21 ? 9.898 6.66 9.734 1 93.81 21 ALA B CA 1
ATOM 4695 C C . ALA B 1 21 ? 11.164 6.859 10.555 1 93.81 21 ALA B C 1
ATOM 4697 O O . ALA B 1 21 ? 11.188 7.672 11.484 1 93.81 21 ALA B O 1
ATOM 4698 N N . PHE B 1 22 ? 12.203 6.078 10.289 1 93.62 22 PHE B N 1
ATOM 4699 C CA . PHE B 1 22 ? 13.422 6.203 11.078 1 93.62 22 PHE B CA 1
ATOM 4700 C C . PHE B 1 22 ? 14.641 5.789 10.258 1 93.62 22 PHE B C 1
ATOM 4702 O O . PHE B 1 22 ? 14.5 5.125 9.227 1 93.62 22 PHE B O 1
ATOM 4709 N N . SER B 1 23 ? 15.766 6.254 10.633 1 93.88 23 SER B N 1
ATOM 4710 C CA . SER B 1 23 ? 17.047 5.945 10.023 1 93.88 23 SER B CA 1
ATOM 4711 C C . SER B 1 23 ? 18.172 6.02 11.047 1 93.88 23 SER B C 1
ATOM 4713 O O . SER B 1 23 ? 18.188 6.91 11.906 1 93.88 23 SER B O 1
ATOM 4715 N N . LEU B 1 24 ? 19.078 5.043 10.938 1 91.31 24 LEU B N 1
ATOM 4716 C CA . LEU B 1 24 ? 20.281 5.094 11.758 1 91.31 24 LEU B CA 1
ATOM 4717 C C . LEU B 1 24 ? 21.266 6.117 11.203 1 91.31 24 LEU B C 1
ATOM 4719 O O . LEU B 1 24 ? 21.312 6.352 9.992 1 91.31 24 LEU B O 1
ATOM 4723 N N . ARG B 1 25 ? 22 6.652 12.109 1 93.69 25 ARG B N 1
ATOM 4724 C CA . ARG B 1 25 ? 23.031 7.598 11.688 1 93.69 25 ARG B CA 1
ATOM 4725 C C . ARG B 1 25 ? 23.984 6.957 10.688 1 93.69 25 ARG B C 1
ATOM 4727 O O . ARG B 1 25 ? 24.359 7.582 9.688 1 93.69 25 ARG B O 1
ATOM 4734 N N . SER B 1 26 ? 24.297 5.711 10.891 1 88.5 26 SER B N 1
ATOM 4735 C CA . SER B 1 26 ? 25.203 4.988 10.008 1 88.5 26 SER B CA 1
ATOM 4736 C C . SER B 1 26 ? 24.609 4.824 8.617 1 88.5 26 SER B C 1
ATOM 4738 O O . SER B 1 26 ? 25.312 4.914 7.609 1 88.5 26 SER B O 1
ATOM 4740 N N . ASP B 1 27 ? 23.375 4.633 8.586 1 86.38 27 ASP B N 1
ATOM 4741 C CA . ASP B 1 27 ? 22.688 4.496 7.309 1 86.38 27 ASP B CA 1
ATOM 4742 C C . ASP B 1 27 ? 22.609 5.832 6.57 1 86.38 27 ASP B C 1
ATOM 4744 O O . ASP B 1 27 ? 22.844 5.891 5.363 1 86.38 27 ASP B O 1
ATOM 4748 N N . PHE B 1 28 ? 22.328 6.801 7.309 1 91.62 28 PHE B N 1
ATOM 4749 C CA . PHE B 1 28 ? 22.234 8.133 6.719 1 91.62 28 PHE B CA 1
ATOM 4750 C C . PHE B 1 28 ? 23.578 8.555 6.125 1 91.62 28 PHE B C 1
ATOM 4752 O O . PHE B 1 28 ? 23.625 9.133 5.039 1 91.62 28 PHE B O 1
ATOM 4759 N N . ASP B 1 29 ? 24.625 8.203 6.785 1 90.81 29 ASP B N 1
ATOM 4760 C CA . ASP B 1 29 ? 25.953 8.578 6.324 1 90.81 29 ASP B CA 1
ATOM 4761 C C . ASP B 1 29 ? 26.297 7.875 5.012 1 90.81 29 ASP B C 1
ATOM 4763 O O . ASP B 1 29 ? 27.016 8.43 4.18 1 90.81 29 ASP B O 1
ATOM 4767 N N . LYS B 1 30 ? 25.75 6.734 4.863 1 84.62 30 LYS B N 1
ATOM 4768 C CA . LYS B 1 30 ? 25.984 5.984 3.629 1 84.62 30 LYS B CA 1
ATOM 4769 C C . LYS B 1 30 ? 25.078 6.484 2.504 1 84.62 30 LYS B C 1
ATOM 4771 O O . LYS B 1 30 ? 25.516 6.629 1.363 1 84.62 30 LYS B O 1
ATOM 4776 N N . ASP B 1 31 ? 23.844 6.703 2.824 1 87.56 31 ASP B N 1
ATOM 4777 C CA . ASP B 1 31 ? 22.828 7.133 1.878 1 87.56 31 ASP B CA 1
ATOM 4778 C C . ASP B 1 31 ? 21.656 7.805 2.6 1 87.56 31 ASP B C 1
ATOM 4780 O O . ASP B 1 31 ? 20.875 7.141 3.289 1 87.56 31 ASP B O 1
ATOM 4784 N N . PRO B 1 32 ? 21.5 9.094 2.379 1 89.06 32 PRO B N 1
ATOM 4785 C CA . PRO B 1 32 ? 20.422 9.812 3.076 1 89.06 32 PRO B CA 1
ATOM 4786 C C . PRO B 1 32 ? 19.031 9.266 2.742 1 89.06 32 PRO B C 1
ATOM 4788 O O . PRO B 1 32 ? 18.078 9.562 3.451 1 89.06 32 PRO B O 1
ATOM 4791 N N . LEU B 1 33 ? 18.953 8.508 1.687 1 87.12 33 LEU B N 1
ATOM 4792 C CA . LEU B 1 33 ? 17.641 8 1.261 1 87.12 33 LEU B CA 1
ATOM 4793 C C . LEU B 1 33 ? 17.359 6.641 1.886 1 87.12 33 LEU B C 1
ATOM 4795 O O . LEU B 1 33 ? 16.281 6.082 1.695 1 87.12 33 LEU B O 1
ATOM 4799 N N . LYS B 1 34 ? 18.328 6.137 2.639 1 86.62 34 LYS B N 1
ATOM 4800 C CA . LYS B 1 34 ? 18.094 4.891 3.365 1 86.62 34 LYS B CA 1
ATOM 4801 C C . LYS B 1 34 ? 17.234 5.137 4.609 1 86.62 34 LYS B C 1
ATOM 4803 O O . LYS B 1 34 ? 17.75 5.156 5.727 1 86.62 34 LYS B O 1
ATOM 4808 N N . ILE B 1 35 ? 15.953 5.324 4.402 1 89.88 35 ILE B N 1
ATOM 4809 C CA . ILE B 1 35 ? 14.969 5.617 5.441 1 89.88 35 ILE B CA 1
ATOM 4810 C C . ILE B 1 35 ? 13.93 4.5 5.492 1 89.88 35 ILE B C 1
ATOM 4812 O O . ILE B 1 35 ? 13.406 4.082 4.457 1 89.88 35 ILE B O 1
ATOM 4816 N N . LYS B 1 36 ? 13.688 3.982 6.676 1 83.38 36 LYS B N 1
ATOM 4817 C CA . LYS B 1 36 ? 12.695 2.93 6.871 1 83.38 36 LYS B CA 1
ATOM 4818 C C . LYS B 1 36 ? 11.359 3.51 7.32 1 83.38 36 LYS B C 1
ATOM 4820 O O . LYS B 1 36 ? 11.312 4.348 8.219 1 83.38 36 LYS B O 1
ATOM 4825 N N . ALA B 1 37 ? 10.328 3.225 6.559 1 79.94 37 ALA B N 1
ATOM 4826 C CA . ALA B 1 37 ? 8.969 3.578 6.957 1 79.94 37 ALA B CA 1
ATOM 4827 C C . ALA B 1 37 ? 8.156 2.332 7.301 1 79.94 37 ALA B C 1
ATOM 4829 O O . ALA B 1 37 ? 8.414 1.25 6.766 1 79.94 37 ALA B O 1
ATOM 4830 N N . ASN B 1 38 ? 7.285 2.502 8.289 1 66.81 38 ASN B N 1
ATOM 4831 C CA . ASN B 1 38 ? 6.477 1.347 8.664 1 66.81 38 ASN B CA 1
ATOM 4832 C C . ASN B 1 38 ? 5.566 0.907 7.52 1 66.81 38 ASN B C 1
ATOM 4834 O O . ASN B 1 38 ? 4.844 1.725 6.945 1 66.81 38 ASN B O 1
ATOM 4838 N N . GLN B 1 39 ? 5.82 -0.328 7.184 1 57.19 39 GLN B N 1
ATOM 4839 C CA . GLN B 1 39 ? 5.027 -0.856 6.082 1 57.19 39 GLN B CA 1
ATOM 4840 C C . GLN B 1 39 ? 3.865 -1.702 6.598 1 57.19 39 GLN B C 1
ATOM 4842 O O . GLN B 1 39 ? 2.961 -2.053 5.836 1 57.19 39 GLN B O 1
ATOM 4847 N N . ALA B 1 40 ? 3.996 -2.047 7.812 1 55.34 40 ALA B N 1
ATOM 4848 C CA . ALA B 1 40 ? 3.053 -3.078 8.234 1 55.34 40 ALA B CA 1
ATOM 4849 C C . ALA B 1 40 ? 1.982 -2.502 9.156 1 55.34 40 ALA B C 1
ATOM 4851 O O . ALA B 1 40 ? 1.965 -2.791 10.352 1 55.34 40 ALA B O 1
ATOM 4852 N N . TRP B 1 41 ? 1.566 -1.333 8.672 1 55.88 41 TRP B N 1
ATOM 4853 C CA . TRP B 1 41 ? 0.448 -0.97 9.531 1 55.88 41 TRP B CA 1
ATOM 4854 C C . TRP B 1 41 ? -0.637 -2.041 9.5 1 55.88 41 TRP B C 1
ATOM 4856 O O . TRP B 1 41 ? -0.91 -2.623 8.445 1 55.88 41 TRP B O 1
ATOM 4866 N N . VAL B 1 42 ? -0.33 -3.287 10.273 1 47.75 42 VAL B N 1
ATOM 4867 C CA . VAL B 1 42 ? -1.319 -4.359 10.234 1 47.75 42 VAL B CA 1
ATOM 4868 C C . VAL B 1 42 ? -2.682 -3.791 9.844 1 47.75 42 VAL B C 1
ATOM 4870 O O . VAL B 1 42 ? -3.365 -3.176 10.664 1 47.75 42 VAL B O 1
ATOM 4873 N N . ALA B 1 43 ? -2.656 -3.092 8.797 1 44.12 43 ALA B N 1
ATOM 4874 C CA . ALA B 1 43 ? -3.961 -2.5 8.516 1 44.12 43 ALA B CA 1
ATOM 4875 C C . ALA B 1 43 ? -5 -3.578 8.219 1 44.12 43 ALA B C 1
ATOM 4877 O O . ALA B 1 43 ? -4.68 -4.609 7.617 1 44.12 43 ALA B O 1
ATOM 4878 N N . GLY B 1 44 ? -5.824 -3.867 8.898 1 37.25 44 GLY B N 1
ATOM 4879 C CA . GLY B 1 44 ? -7.043 -4.594 8.578 1 37.25 44 GLY B CA 1
ATOM 4880 C C . GLY B 1 44 ? -7.223 -4.82 7.086 1 37.25 44 GLY B C 1
ATOM 4881 O O . GLY B 1 44 ? -6.293 -4.605 6.305 1 37.25 44 GLY B O 1
ATOM 4882 N N . HIS B 1 45 ? -8.578 -5.086 6.832 1 37.59 45 HIS B N 1
ATOM 4883 C CA . HIS B 1 45 ? -9.258 -5.688 5.691 1 37.59 45 HIS B CA 1
ATOM 4884 C C . HIS B 1 45 ? -8.703 -5.164 4.375 1 37.59 45 HIS B C 1
ATOM 4886 O O . HIS B 1 45 ? -8.461 -5.934 3.443 1 37.59 45 HIS B O 1
ATOM 4892 N N . LYS B 1 46 ? -9.078 -3.766 4.25 1 41.06 46 LYS B N 1
ATOM 4893 C CA . LYS B 1 46 ? -9.148 -3.227 2.895 1 41.06 46 LYS B CA 1
ATOM 4894 C C . LYS B 1 46 ? -7.789 -2.686 2.451 1 41.06 46 LYS B C 1
ATOM 4896 O O . LYS B 1 46 ? -7.641 -2.213 1.322 1 41.06 46 LYS B O 1
ATOM 4901 N N . TYR B 1 47 ? -6.75 -2.727 3.576 1 45.16 47 TYR B N 1
ATOM 4902 C CA . TYR B 1 47 ? -5.73 -1.725 3.289 1 45.16 47 TYR B CA 1
ATOM 4903 C C . TYR B 1 47 ? -4.402 -2.385 2.936 1 45.16 47 TYR B C 1
ATOM 4905 O O . TYR B 1 47 ? -3.924 -3.258 3.662 1 45.16 47 TYR B O 1
ATOM 4913 N N . HIS B 1 48 ? -4.223 -2.592 1.713 1 47.97 48 HIS B N 1
ATOM 4914 C CA . HIS B 1 48 ? -2.879 -2.781 1.174 1 47.97 48 HIS B CA 1
ATOM 4915 C C . HIS B 1 48 ? -1.836 -2.068 2.027 1 47.97 48 HIS B C 1
ATOM 4917 O O . HIS B 1 48 ? -2.176 -1.202 2.836 1 47.97 48 HIS B O 1
ATOM 4923 N N . LEU B 1 49 ? -0.7 -2.557 1.958 1 52.25 49 LEU B N 1
ATOM 4924 C CA . LEU B 1 49 ? 0.497 -2.023 2.598 1 52.25 49 LEU B CA 1
ATOM 4925 C C . LEU B 1 49 ? 0.505 -0.499 2.549 1 52.25 49 LEU B C 1
ATOM 4927 O O . LEU B 1 49 ? 0.479 0.092 1.467 1 52.25 49 LEU B O 1
ATOM 4931 N N . SER B 1 50 ? -0.163 0.076 3.66 1 63.53 50 SER B N 1
ATOM 4932 C CA . SER B 1 50 ? -0.083 1.53 3.75 1 63.53 50 SER B CA 1
ATOM 4933 C C . SER B 1 50 ? 1.143 1.97 4.543 1 63.53 50 SER B C 1
ATOM 4935 O O . SER B 1 50 ? 1.551 1.294 5.488 1 63.53 50 SER B O 1
ATOM 4937 N N . LEU B 1 51 ? 1.838 2.871 4.043 1 71.75 51 LEU B N 1
ATOM 4938 C CA . LEU B 1 51 ? 3.02 3.418 4.703 1 71.75 51 LEU B CA 1
ATOM 4939 C C . LEU B 1 51 ? 2.625 4.402 5.797 1 71.75 51 LEU B C 1
ATOM 4941 O O . LEU B 1 51 ? 3.449 4.766 6.637 1 71.75 51 LEU B O 1
ATOM 4945 N N . LYS B 1 52 ? 1.334 4.766 5.922 1 84.56 52 LYS B N 1
ATOM 4946 C CA . LYS B 1 52 ? 0.754 5.559 7 1 84.56 52 LYS B CA 1
ATOM 4947 C C . LYS B 1 52 ? -0.574 4.969 7.465 1 84.56 52 LYS B C 1
ATOM 4949 O O . LYS B 1 52 ? -1.092 4.031 6.852 1 84.56 52 LYS B O 1
ATOM 4954 N N . THR B 1 53 ? -1.034 5.371 8.594 1 88.81 53 THR B N 1
ATOM 4955 C CA . THR B 1 53 ? -2.295 4.914 9.164 1 88.81 53 THR B CA 1
ATOM 4956 C C . THR B 1 53 ? -3.256 6.086 9.359 1 88.81 53 THR B C 1
ATOM 4958 O O . THR B 1 53 ? -2.826 7.234 9.477 1 88.81 53 THR B O 1
ATOM 4961 N N . PRO B 1 54 ? -4.559 5.809 9.328 1 89.31 54 PRO B N 1
ATOM 4962 C CA . PRO B 1 54 ? -5.492 6.906 9.578 1 89.31 54 PRO B CA 1
ATOM 4963 C C . PRO B 1 54 ? -5.266 7.578 10.93 1 89.31 54 PRO B C 1
ATOM 4965 O O . PRO B 1 54 ? -4.984 6.898 11.922 1 89.31 54 PRO B O 1
ATOM 4968 N N . SER B 1 55 ? -5.398 8.875 10.914 1 93.25 55 SER B N 1
ATOM 4969 C CA . SER B 1 55 ? -5.301 9.617 12.164 1 93.25 55 SER B CA 1
ATOM 4970 C C . SER B 1 55 ? -6.59 9.516 12.969 1 93.25 55 SER B C 1
ATOM 4972 O O . SER B 1 55 ? -7.309 10.508 13.125 1 93.25 55 SER B O 1
ATOM 4974 N N . THR B 1 56 ? -6.867 8.328 13.5 1 95 56 THR B N 1
ATOM 4975 C CA . THR B 1 56 ? -8.086 8.07 14.258 1 95 56 THR B CA 1
ATOM 4976 C C . THR B 1 56 ? -7.762 7.461 15.617 1 95 56 THR B C 1
ATOM 4978 O O . THR B 1 56 ? -6.832 6.66 15.742 1 95 56 THR B O 1
ATOM 4981 N N . LEU B 1 57 ? -8.492 7.918 16.625 1 97.62 57 LEU B N 1
ATOM 4982 C CA . LEU B 1 57 ? -8.273 7.488 18 1 97.62 57 LEU B CA 1
ATOM 4983 C C . LEU B 1 57 ? -9.57 6.969 18.609 1 97.62 57 LEU B C 1
ATOM 4985 O O . LEU B 1 57 ? -10.633 7.582 18.453 1 97.62 57 LEU B O 1
ATOM 4989 N N . LEU B 1 58 ? -9.492 5.789 19.234 1 97.62 58 LEU B N 1
ATOM 4990 C CA . LEU B 1 58 ? -10.617 5.191 19.953 1 97.62 58 LEU B CA 1
ATOM 4991 C C . LEU B 1 58 ? -10.344 5.137 21.453 1 97.62 58 LEU B C 1
ATOM 4993 O O . LEU B 1 58 ? -9.328 4.594 21.875 1 97.62 58 LEU B O 1
ATOM 4997 N N . LEU B 1 59 ? -11.18 5.758 22.234 1 98.12 59 LEU B N 1
ATOM 4998 C CA . LEU B 1 59 ? -11.125 5.75 23.688 1 98.12 59 LEU B CA 1
ATOM 4999 C C . LEU B 1 59 ? -12.391 5.156 24.281 1 98.12 59 LEU B C 1
ATOM 5001 O O . LEU B 1 59 ? -13.445 5.148 23.625 1 98.12 59 LEU B O 1
ATOM 5005 N N . ASP B 1 60 ? -12.266 4.617 25.469 1 96.88 60 ASP B N 1
ATOM 5006 C CA . ASP B 1 60 ? -13.492 4.254 26.172 1 96.88 60 ASP B CA 1
ATOM 5007 C C . ASP B 1 60 ? -14.156 5.484 26.781 1 96.88 60 ASP B C 1
ATOM 5009 O O . ASP B 1 60 ? -13.672 6.605 26.609 1 96.88 60 ASP B O 1
ATOM 5013 N N . LYS B 1 61 ? -15.25 5.293 27.438 1 93.06 61 LYS B N 1
ATOM 5014 C CA . LYS B 1 61 ? -16.047 6.398 27.969 1 93.06 61 LYS B CA 1
ATOM 5015 C C . LYS B 1 61 ? -15.266 7.203 29 1 93.06 61 LYS B C 1
ATOM 5017 O O . LYS B 1 61 ? -15.445 8.414 29.125 1 93.06 61 LYS B O 1
ATOM 5022 N N . ALA B 1 62 ? -14.312 6.578 29.625 1 94.19 62 ALA B N 1
ATOM 5023 C CA . ALA B 1 62 ? -13.523 7.219 30.672 1 94.19 62 ALA B CA 1
ATOM 5024 C C . ALA B 1 62 ? -12.289 7.898 30.094 1 94.19 62 ALA B C 1
ATOM 5026 O O . ALA B 1 62 ? -11.531 8.555 30.812 1 94.19 62 ALA B O 1
ATOM 5027 N N . GLY B 1 63 ? -12.055 7.777 28.812 1 95.38 63 GLY B N 1
ATOM 5028 C CA . GLY B 1 63 ? -10.93 8.43 28.172 1 95.38 63 GLY B CA 1
ATOM 5029 C C . GLY B 1 63 ? -9.68 7.562 28.141 1 95.38 63 GLY B C 1
ATOM 5030 O O . GLY B 1 63 ? -8.586 8.062 27.875 1 95.38 63 GLY B O 1
ATOM 5031 N N . LYS B 1 64 ? -9.906 6.348 28.438 1 96.5 64 LYS B N 1
ATOM 5032 C CA . LYS B 1 64 ? -8.773 5.43 28.375 1 96.5 64 LYS B CA 1
ATOM 5033 C C . LYS B 1 64 ? -8.508 4.98 26.938 1 96.5 64 LYS B C 1
ATOM 5035 O O . LYS B 1 64 ? -9.445 4.695 26.188 1 96.5 64 LYS B O 1
ATOM 5040 N N . PHE B 1 65 ? -7.254 4.863 26.625 1 97.5 65 PHE B N 1
ATOM 5041 C CA . PHE B 1 65 ? -6.812 4.496 25.281 1 97.5 65 PHE B CA 1
ATOM 5042 C C . PHE B 1 65 ? -7.23 3.068 24.953 1 97.5 65 PHE B C 1
ATOM 5044 O O . PHE B 1 65 ? -7.035 2.154 25.75 1 97.5 65 PHE B O 1
ATOM 5051 N N . ILE B 1 66 ? -7.836 2.869 23.719 1 95.69 66 ILE B N 1
ATOM 5052 C CA . ILE B 1 66 ? -8.18 1.534 23.234 1 95.69 66 ILE B CA 1
ATOM 5053 C C . ILE B 1 66 ? -7.352 1.2 22 1 95.69 66 ILE B C 1
ATOM 5055 O O . ILE B 1 66 ? -6.652 0.183 21.969 1 95.69 66 ILE B O 1
ATOM 5059 N N . ALA B 1 67 ? -7.398 2.064 21 1 94.12 67 ALA B N 1
ATOM 5060 C CA . ALA B 1 67 ? -6.691 1.784 19.766 1 94.12 67 ALA B CA 1
ATOM 5061 C C . ALA B 1 67 ? -6.457 3.064 18.969 1 94.12 67 ALA B C 1
ATOM 5063 O O . ALA B 1 67 ? -7.086 4.09 19.219 1 94.12 67 ALA B O 1
ATOM 5064 N N . PHE B 1 68 ? -5.531 2.998 18 1 94.38 68 PHE B N 1
ATOM 5065 C CA . PHE B 1 68 ? -5.223 4.09 17.078 1 94.38 68 PHE B CA 1
ATOM 5066 C C . PHE B 1 68 ? -5.109 3.574 15.648 1 94.38 68 PHE B C 1
ATOM 5068 O O . PHE B 1 68 ? -4.793 2.402 15.43 1 94.38 68 PHE B O 1
ATOM 5075 N N . GLY B 1 69 ? -5.453 4.426 14.68 1 90.88 69 GLY B N 1
ATOM 5076 C CA . GLY B 1 69 ? -5.246 4.094 13.281 1 90.88 69 GLY B CA 1
ATOM 5077 C C . GLY B 1 69 ? -6.258 3.096 12.75 1 90.88 69 GLY B C 1
ATOM 5078 O O . GLY B 1 69 ? -7.453 3.197 13.039 1 90.88 69 GLY B O 1
ATOM 5079 N N . TYR B 1 70 ? -5.832 2.135 11.945 1 84.31 70 TYR B N 1
ATOM 5080 C CA . TYR B 1 70 ? -6.707 1.146 11.328 1 84.31 70 TYR B CA 1
ATOM 5081 C C . TYR B 1 70 ? -7.402 0.292 12.375 1 84.31 70 TYR B C 1
ATOM 5083 O O . TYR B 1 70 ? -8.57 -0.074 12.219 1 84.31 70 TYR B O 1
ATOM 5091 N N . ASP B 1 71 ? -6.684 -0.013 13.43 1 85.38 71 ASP B N 1
ATOM 5092 C CA . ASP B 1 71 ? -7.27 -0.791 14.523 1 85.38 71 ASP B CA 1
ATOM 5093 C C . ASP B 1 71 ? -8.43 -0.041 15.164 1 85.38 71 ASP B C 1
ATOM 5095 O O . ASP B 1 71 ? -9.453 -0.641 15.5 1 85.38 71 ASP B O 1
ATOM 5099 N N . ALA B 1 72 ? -8.25 1.233 15.383 1 91.44 72 ALA B N 1
ATOM 5100 C CA . ALA B 1 72 ? -9.32 2.055 15.938 1 91.44 72 ALA B CA 1
ATOM 5101 C C . ALA B 1 72 ? -10.547 2.062 15.016 1 91.44 72 ALA B C 1
ATOM 5103 O O . ALA B 1 72 ? -11.68 1.941 15.484 1 91.44 72 ALA B O 1
ATOM 5104 N N . GLU B 1 73 ? -10.312 2.205 13.773 1 87.94 73 GLU B N 1
ATOM 5105 C CA . GLU B 1 73 ? -11.398 2.23 12.797 1 87.94 73 GLU B CA 1
ATOM 5106 C C . GLU B 1 73 ? -12.172 0.914 12.789 1 87.94 73 GLU B C 1
ATOM 5108 O O . GLU B 1 73 ? -13.398 0.908 12.82 1 87.94 73 GLU B O 1
ATOM 5113 N N . LEU B 1 74 ? -11.492 -0.163 12.742 1 82.38 74 LEU B N 1
ATOM 5114 C CA . LEU B 1 74 ? -12.109 -1.486 12.703 1 82.38 74 LEU B CA 1
ATOM 5115 C C . LEU B 1 74 ? -12.906 -1.76 13.969 1 82.38 74 LEU B C 1
ATOM 5117 O O . LEU B 1 74 ? -14.047 -2.221 13.898 1 82.38 74 LEU B O 1
ATOM 5121 N N . ARG B 1 75 ? -12.312 -1.508 15.102 1 87.31 75 ARG B N 1
ATOM 5122 C CA . ARG B 1 75 ? -12.977 -1.77 16.375 1 87.31 75 ARG B CA 1
ATOM 5123 C C . ARG B 1 75 ? -14.219 -0.892 16.531 1 87.31 75 ARG B C 1
ATOM 5125 O O . ARG B 1 75 ? -15.258 -1.357 17 1 87.31 75 ARG B O 1
ATOM 5132 N N . TYR B 1 76 ? -14.062 0.323 16.156 1 91.75 76 TYR B N 1
ATOM 5133 C CA . TYR B 1 76 ? -15.203 1.218 16.297 1 91.75 76 TYR B CA 1
ATOM 5134 C C . TYR B 1 76 ? -16.344 0.802 15.375 1 91.75 76 TYR B C 1
ATOM 5136 O O . TYR B 1 76 ? -17.516 0.927 15.727 1 91.75 76 TYR B O 1
ATOM 5144 N N . ASN B 1 77 ? -15.953 0.393 14.18 1 87.5 77 ASN B N 1
ATOM 5145 C CA . ASN B 1 77 ? -16.969 -0.112 13.266 1 87.5 77 ASN B CA 1
ATOM 5146 C C . ASN B 1 77 ? -17.766 -1.254 13.891 1 87.5 77 ASN B C 1
ATOM 5148 O O . ASN B 1 77 ? -19 -1.296 13.766 1 87.5 77 ASN B O 1
ATOM 5152 N N . ASN B 1 78 ? -17.109 -2.129 14.516 1 84.5 78 ASN B N 1
ATOM 5153 C CA . ASN B 1 78 ? -17.766 -3.242 15.188 1 84.5 78 ASN B CA 1
ATOM 5154 C C . ASN B 1 78 ? -18.625 -2.762 16.359 1 84.5 78 ASN B C 1
ATOM 5156 O O . ASN B 1 78 ? -19.734 -3.264 16.578 1 84.5 78 ASN B O 1
ATOM 5160 N N . ILE B 1 79 ? -18.094 -1.873 17.094 1 89.75 79 ILE B N 1
ATOM 5161 C CA . ILE B 1 79 ? -18.812 -1.283 18.234 1 89.75 79 ILE B CA 1
ATOM 5162 C C . ILE B 1 79 ? -20.109 -0.648 17.75 1 89.75 79 ILE B C 1
ATOM 5164 O O . ILE B 1 79 ? -21.156 -0.828 18.375 1 89.75 79 ILE B O 1
ATOM 5168 N N . ALA B 1 80 ? -20.016 0.07 16.703 1 90.06 80 ALA B N 1
ATOM 5169 C CA . ALA B 1 80 ? -21.188 0.732 16.125 1 90.06 80 ALA B CA 1
ATOM 5170 C C . ALA B 1 80 ? -22.203 -0.289 15.617 1 90.06 80 ALA B C 1
ATOM 5172 O O . ALA B 1 80 ? -23.406 -0.097 15.758 1 90.06 80 ALA B O 1
ATOM 5173 N N . LEU B 1 81 ? -21.719 -1.325 15.023 1 86.62 81 LEU B N 1
ATOM 5174 C CA . LEU B 1 81 ? -22.594 -2.391 14.539 1 86.62 81 LEU B CA 1
ATOM 5175 C C . LEU B 1 81 ? -23.328 -3.057 15.695 1 86.62 81 LEU B C 1
ATOM 5177 O O . LEU B 1 81 ? -24.469 -3.504 15.531 1 86.62 81 LEU B O 1
ATOM 5181 N N . ASP B 1 82 ? -22.672 -3.051 16.828 1 87.44 82 ASP B N 1
ATOM 5182 C CA . ASP B 1 82 ? -23.266 -3.625 18.031 1 87.44 82 ASP B CA 1
ATOM 5183 C C . ASP B 1 82 ? -24.125 -2.596 18.766 1 87.44 82 ASP B C 1
ATOM 5185 O O . ASP B 1 82 ? -24.672 -2.879 19.844 1 87.44 82 ASP B O 1
ATOM 5189 N N . GLU B 1 83 ? -24.188 -1.44 18.234 1 89.44 83 GLU B N 1
ATOM 5190 C CA . GLU B 1 83 ? -25.016 -0.351 18.734 1 89.44 83 GLU B CA 1
ATOM 5191 C C . GLU B 1 83 ? -24.594 0.068 20.141 1 89.44 83 GLU B C 1
ATOM 5193 O O . GLU B 1 83 ? -25.438 0.356 20.984 1 89.44 83 GLU B O 1
ATOM 5198 N N . THR B 1 84 ? -23.25 0.029 20.406 1 92 84 THR B N 1
ATOM 5199 C CA . THR B 1 84 ? -22.719 0.437 21.703 1 92 84 THR B CA 1
ATOM 5200 C C . THR B 1 84 ? -21.781 1.631 21.562 1 92 84 THR B C 1
ATOM 5202 O O . THR B 1 84 ? -20.953 1.898 22.438 1 92 84 THR B O 1
ATOM 5205 N N . GLN B 1 85 ? -21.875 2.355 20.469 1 92 85 GLN B N 1
ATOM 5206 C CA . GLN B 1 85 ? -20.938 3.416 20.141 1 92 85 GLN B CA 1
ATOM 5207 C C . GLN B 1 85 ? -21 4.551 21.156 1 92 85 GLN B C 1
ATOM 5209 O O . GLN B 1 85 ? -20.031 5.27 21.375 1 92 85 GLN B O 1
ATOM 5214 N N . LYS B 1 86 ? -22.125 4.691 21.875 1 92.44 86 LYS B N 1
ATOM 5215 C CA . LYS B 1 86 ? -22.312 5.781 22.828 1 92.44 86 LYS B CA 1
ATOM 5216 C C . LYS B 1 86 ? -21.406 5.609 24.047 1 92.44 86 LYS B C 1
ATOM 5218 O O . LYS B 1 86 ? -21.156 6.57 24.781 1 92.44 86 LYS B O 1
ATOM 5223 N N . ASP B 1 87 ? -20.859 4.398 24.203 1 94.75 87 ASP B N 1
ATOM 5224 C CA . ASP B 1 87 ? -20 4.113 25.344 1 94.75 87 ASP B CA 1
ATOM 5225 C C . ASP B 1 87 ? -18.531 4.32 24.984 1 94.75 87 ASP B C 1
ATOM 5227 O O . ASP B 1 87 ? -17.641 3.965 25.766 1 94.75 87 ASP B O 1
ATOM 5231 N N . PHE B 1 88 ? -18.297 4.879 23.844 1 96.5 88 PHE B N 1
ATOM 5232 C CA . PHE B 1 88 ? -16.922 5.066 23.391 1 96.5 88 PHE B CA 1
ATOM 5233 C C . PHE B 1 88 ? -16.734 6.453 22.797 1 96.5 88 PHE B C 1
ATOM 5235 O O . PHE B 1 88 ? -17.719 7.168 22.547 1 96.5 88 PHE B O 1
ATOM 5242 N N . LEU B 1 89 ? -15.5 6.906 22.672 1 97.19 89 LEU B N 1
ATOM 5243 C CA . LEU B 1 89 ? -15.125 8.133 21.969 1 97.19 89 LEU B CA 1
ATOM 5244 C C . LEU B 1 89 ? -14.258 7.82 20.75 1 97.19 89 LEU B C 1
ATOM 5246 O O . LEU B 1 89 ? -13.258 7.109 20.859 1 97.19 89 LEU B O 1
ATOM 5250 N N . TYR B 1 90 ? -14.703 8.258 19.625 1 96.81 90 TYR B N 1
ATOM 5251 C CA . TYR B 1 90 ? -13.977 8.047 18.375 1 96.81 90 TYR B CA 1
ATOM 5252 C C . TYR B 1 90 ? -13.664 9.375 17.688 1 96.81 90 TYR B C 1
ATOM 5254 O O . TYR B 1 90 ? -14.578 10.125 17.328 1 96.81 90 TYR B O 1
ATOM 5262 N N . PHE B 1 91 ? -12.359 9.648 17.562 1 96.25 91 PHE B N 1
ATOM 5263 C CA . PHE B 1 91 ? -11.922 10.914 16.984 1 96.25 91 PHE B CA 1
ATOM 5264 C C . PHE B 1 91 ? -11.312 10.695 15.602 1 96.25 91 PHE B C 1
ATOM 5266 O O . PHE B 1 91 ? -10.57 9.734 15.391 1 96.25 91 PHE B O 1
ATOM 5273 N N . GLU B 1 92 ? -11.688 11.5 14.672 1 92.25 92 GLU B N 1
ATOM 5274 C CA . GLU B 1 92 ? -11.109 11.531 13.336 1 92.25 92 GLU B CA 1
ATOM 5275 C C . GLU B 1 92 ? -10.859 12.961 12.867 1 92.25 92 GLU B C 1
ATOM 5277 O O . GLU B 1 92 ? -11.547 13.891 13.305 1 92.25 92 GLU B O 1
ATOM 5282 N N . ARG B 1 93 ? -9.852 13.18 12.07 1 88.5 93 ARG B N 1
ATOM 5283 C CA . ARG B 1 93 ? -9.523 14.461 11.445 1 88.5 93 ARG B CA 1
ATOM 5284 C C . ARG B 1 93 ? -9.477 15.578 12.484 1 88.5 93 ARG B C 1
ATOM 5286 O O . ARG B 1 93 ? -9.945 16.688 12.234 1 88.5 93 ARG B O 1
ATOM 5293 N N . PHE B 1 94 ? -8.953 15.344 13.609 1 91.94 94 PHE B N 1
ATOM 5294 C CA . PHE B 1 94 ? -9.023 16.297 14.719 1 91.94 94 PHE B CA 1
ATOM 5295 C C . PHE B 1 94 ? -7.863 17.281 14.664 1 91.94 94 PHE B C 1
ATOM 5297 O O . PHE B 1 94 ? -7.879 18.297 15.344 1 91.94 94 PHE B O 1
ATOM 5304 N N . LYS B 1 95 ? -6.914 17.016 13.797 1 91 95 LYS B N 1
ATOM 5305 C CA . LYS B 1 95 ? -5.754 17.906 13.703 1 91 95 LYS B CA 1
ATOM 5306 C C . LYS B 1 95 ? -6.168 19.312 13.273 1 91 95 LYS B C 1
ATOM 5308 O O . LYS B 1 95 ? -5.555 20.297 13.688 1 91 95 LYS B O 1
ATOM 5313 N N . MET B 1 96 ? -7.176 19.453 12.516 1 87.06 96 MET B N 1
ATOM 5314 C CA . MET B 1 96 ? -7.613 20.719 11.953 1 87.06 96 MET B CA 1
ATOM 5315 C C . MET B 1 96 ? -8.188 21.625 13.039 1 87.06 96 MET B C 1
ATOM 5317 O O . MET B 1 96 ? -8.352 22.828 12.828 1 87.06 96 MET B O 1
ATOM 5321 N N . SER B 1 97 ? -8.453 21.094 14.18 1 86.56 97 SER B N 1
ATOM 5322 C CA . SER B 1 97 ? -8.945 21.891 15.297 1 86.56 97 SER B CA 1
ATOM 5323 C C . SER B 1 97 ? -7.914 22.922 15.742 1 86.56 97 SER B C 1
ATOM 5325 O O . SER B 1 97 ? -8.258 23.922 16.375 1 86.56 97 SER B O 1
ATOM 5327 N N . LEU B 1 98 ? -6.688 22.703 15.383 1 86.12 98 LEU B N 1
ATOM 5328 C CA . LEU B 1 98 ? -5.609 23.609 15.789 1 86.12 98 LEU B CA 1
ATOM 5329 C C . LEU B 1 98 ? -5.43 24.734 14.773 1 86.12 98 LEU B C 1
ATOM 5331 O O . LEU B 1 98 ? -4.766 25.734 15.055 1 86.12 98 LEU B O 1
ATOM 5335 N N . TYR B 1 99 ? -6.012 24.516 13.648 1 80.88 99 TYR B N 1
ATOM 5336 C CA . TYR B 1 99 ? -5.809 25.484 12.586 1 80.88 99 TYR B CA 1
ATOM 5337 C C . TYR B 1 99 ? -6.672 26.719 12.805 1 80.88 99 TYR B C 1
ATOM 5339 O O . TYR B 1 99 ? -7.887 26.609 12.992 1 80.88 99 TYR B O 1
ATOM 5347 N N . ASN B 1 100 ? -6.078 27.844 12.758 1 72 100 ASN B N 1
ATOM 5348 C CA . ASN B 1 100 ? -6.719 29.141 12.875 1 72 100 ASN B CA 1
ATOM 5349 C C . ASN B 1 100 ? -7.598 29.234 14.117 1 72 100 ASN B C 1
ATOM 5351 O O . ASN B 1 100 ? -8.727 29.719 14.047 1 72 100 ASN B O 1
ATOM 5355 N N . ASN B 1 101 ? -7.168 28.578 15.172 1 77.19 101 ASN B N 1
ATOM 5356 C CA . ASN B 1 101 ? -7.855 28.625 16.453 1 77.19 101 ASN B CA 1
ATOM 5357 C C . ASN B 1 101 ? -7.273 29.703 17.359 1 77.19 101 ASN B C 1
ATOM 5359 O O . ASN B 1 101 ? -6.18 29.531 17.906 1 77.19 101 ASN B O 1
ATOM 5363 N N . GLU B 1 102 ? -7.984 30.703 17.531 1 69.19 102 GLU B N 1
ATOM 5364 C CA . GLU B 1 102 ? -7.523 31.859 18.312 1 69.19 102 GLU B CA 1
ATOM 5365 C C . GLU B 1 102 ? -7.5 31.547 19.797 1 69.19 102 GLU B C 1
ATOM 5367 O O . GLU B 1 102 ? -6.848 32.25 20.578 1 69.19 102 GLU B O 1
ATOM 5372 N N . GLU B 1 103 ? -8.164 30.547 20.172 1 74.94 103 GLU B N 1
ATOM 5373 C CA . GLU B 1 103 ? -8.227 30.203 21.594 1 74.94 103 GLU B CA 1
ATOM 5374 C C . GLU B 1 103 ? -7.477 28.906 21.875 1 74.94 103 GLU B C 1
ATOM 5376 O O . GLU B 1 103 ? -7.875 28.125 22.75 1 74.94 103 GLU B O 1
ATOM 5381 N N . LEU B 1 104 ? -6.484 28.781 21.156 1 84.25 104 LEU B N 1
ATOM 5382 C CA . LEU B 1 104 ? -5.719 27.547 21.328 1 84.25 104 LEU B CA 1
ATOM 5383 C C . LEU B 1 104 ? -5.047 27.516 22.703 1 84.25 104 LEU B C 1
ATOM 5385 O O . LEU B 1 104 ? -4.266 28.406 23.031 1 84.25 104 LEU B O 1
ATOM 5389 N N . ASN B 1 105 ? -5.422 26.641 23.531 1 83.88 105 ASN B N 1
ATOM 5390 C CA . ASN B 1 105 ? -4.82 26.406 24.844 1 83.88 105 ASN B CA 1
ATOM 5391 C C . ASN B 1 105 ? -4.926 24.938 25.25 1 83.88 105 ASN B C 1
ATOM 5393 O O . ASN B 1 105 ? -5.551 24.141 24.562 1 83.88 105 ASN B O 1
ATOM 5397 N N . LYS B 1 106 ? -4.352 24.625 26.281 1 86 106 LYS B N 1
ATOM 5398 C CA . LYS B 1 106 ? -4.277 23.25 26.719 1 86 106 LYS B CA 1
ATOM 5399 C C . LYS B 1 106 ? -5.648 22.734 27.156 1 86 106 LYS B C 1
ATOM 5401 O O . LYS B 1 106 ? -5.863 21.531 27.266 1 86 106 LYS B O 1
ATOM 5406 N N . ASN B 1 107 ? -6.559 23.656 27.375 1 87.81 107 ASN B N 1
ATOM 5407 C CA . ASN B 1 107 ? -7.867 23.266 27.875 1 87.81 107 ASN B CA 1
ATOM 5408 C C . ASN B 1 107 ? -8.906 23.203 26.766 1 87.81 107 ASN B C 1
ATOM 5410 O O . ASN B 1 107 ? -10.07 22.906 27.016 1 87.81 107 ASN B O 1
ATOM 5414 N N . MET B 1 108 ? -8.391 23.406 25.609 1 91.31 108 MET B N 1
ATOM 5415 C CA . MET B 1 108 ? -9.328 23.359 24.484 1 91.31 108 MET B CA 1
ATOM 5416 C C . MET B 1 108 ? -9.93 21.969 24.344 1 91.31 108 MET B C 1
ATOM 5418 O O . MET B 1 108 ? -9.297 20.969 24.703 1 91.31 108 MET B O 1
ATOM 5422 N N . VAL B 1 109 ? -11.195 21.953 23.875 1 93.44 109 VAL B N 1
ATOM 5423 C CA . VAL B 1 109 ? -11.906 20.688 23.719 1 93.44 109 VAL B CA 1
ATOM 5424 C C . VAL B 1 109 ? -12.188 20.438 22.234 1 93.44 109 VAL B C 1
ATOM 5426 O O . VAL B 1 109 ? -12.258 21.375 21.438 1 93.44 109 VAL B O 1
ATOM 5429 N N . ILE B 1 110 ? -12.242 19.219 21.859 1 94.06 110 ILE B N 1
ATOM 5430 C CA . ILE B 1 110 ? -12.656 18.797 20.531 1 94.06 110 ILE B CA 1
ATOM 5431 C C . ILE B 1 110 ? -13.805 17.797 20.641 1 94.06 110 ILE B C 1
ATOM 5433 O O . ILE B 1 110 ? -14.086 17.281 21.719 1 94.06 110 ILE B O 1
ATOM 5437 N N . LYS B 1 111 ? -14.445 17.625 19.562 1 93.62 111 LYS B N 1
ATOM 5438 C CA . LYS B 1 111 ? -15.609 16.75 19.547 1 93.62 111 LYS B CA 1
ATOM 5439 C C . LYS B 1 111 ? -15.312 15.461 18.797 1 93.62 111 LYS B C 1
ATOM 5441 O O . LYS B 1 111 ? -14.609 15.469 17.781 1 93.62 111 LYS B O 1
ATOM 5446 N N . ASP B 1 112 ? -15.844 14.367 19.391 1 94.69 112 ASP B N 1
ATOM 5447 C CA . ASP B 1 112 ? -15.727 13.094 18.688 1 94.69 112 ASP B CA 1
ATOM 5448 C C . ASP B 1 112 ? -16.781 12.969 17.594 1 94.69 112 ASP B C 1
ATOM 5450 O O . ASP B 1 112 ? -17.453 13.945 17.25 1 94.69 112 ASP B O 1
ATOM 5454 N N . ILE B 1 113 ? -16.922 11.844 16.969 1 91.69 113 ILE B N 1
ATOM 5455 C CA . ILE B 1 113 ? -17.797 11.633 15.812 1 91.69 113 ILE B CA 1
ATOM 5456 C C . ILE B 1 113 ? -19.25 11.812 16.219 1 91.69 113 ILE B C 1
ATOM 5458 O O . ILE B 1 113 ? -20.094 12.148 15.391 1 91.69 113 ILE B O 1
ATOM 5462 N N . LEU B 1 114 ? -19.625 11.625 17.562 1 92.06 114 LEU B N 1
ATOM 5463 C CA . LEU B 1 114 ? -20.984 11.797 18.078 1 92.06 114 LEU B CA 1
ATOM 5464 C C . LEU B 1 114 ? -21.125 13.141 18.766 1 92.06 114 LEU B C 1
ATOM 5466 O O . LEU B 1 114 ? -22.062 13.344 19.562 1 92.06 114 LEU B O 1
ATOM 5470 N N . LYS B 1 115 ? -20.078 14.016 18.656 1 90.19 115 LYS B N 1
ATOM 5471 C CA . LYS B 1 115 ? -20.094 15.391 19.141 1 90.19 115 LYS B CA 1
ATOM 5472 C C . LYS B 1 115 ? -19.922 15.445 20.656 1 90.19 115 LYS B C 1
ATOM 5474 O O . LYS B 1 115 ? -20.297 16.438 21.297 1 90.19 115 LYS B O 1
ATOM 5479 N N . LYS B 1 116 ? -19.453 14.414 21.188 1 93.75 116 LYS B N 1
ATOM 5480 C CA . LYS B 1 116 ? -19.062 14.453 22.594 1 93.75 116 LYS B CA 1
ATOM 5481 C C . LYS B 1 116 ? -17.75 15.211 22.781 1 93.75 116 LYS B C 1
ATOM 5483 O O . LYS B 1 116 ? -16.812 15.016 22.016 1 93.75 116 LYS B O 1
ATOM 5488 N N . LYS B 1 117 ? -17.703 16.016 23.734 1 94.75 117 LYS B N 1
ATOM 5489 C CA . LYS B 1 117 ? -16.547 16.859 23.969 1 94.75 117 LYS B CA 1
ATOM 5490 C C . LYS B 1 117 ? -15.477 16.125 24.781 1 94.75 117 LYS B C 1
ATOM 5492 O O . LYS B 1 117 ? -15.805 15.352 25.688 1 94.75 117 LYS B O 1
ATOM 5497 N N . PHE B 1 118 ? -14.25 16.312 24.484 1 95.75 118 PHE B N 1
ATOM 5498 C CA . PHE B 1 118 ? -13.094 15.727 25.156 1 95.75 118 PHE B CA 1
ATOM 5499 C C . PHE B 1 118 ? -11.875 16.625 25.031 1 95.75 118 PHE B C 1
ATOM 5501 O O . PHE B 1 118 ? -11.758 17.391 24.062 1 95.75 118 PHE B O 1
ATOM 5508 N N . PRO B 1 119 ? -11.031 16.641 26 1 95.25 119 PRO B N 1
ATOM 5509 C CA . PRO B 1 119 ? -9.859 17.516 25.938 1 95.25 119 PRO B CA 1
ATOM 5510 C C . PRO B 1 119 ? -8.984 17.234 24.719 1 95.25 119 PRO B C 1
ATOM 5512 O O . PRO B 1 119 ? -8.523 16.094 24.531 1 95.25 119 PRO B O 1
ATOM 5515 N N . ALA B 1 120 ? -8.695 18.234 23.953 1 95.81 120 ALA B N 1
ATOM 5516 C CA . ALA B 1 120 ? -7.898 18.109 22.734 1 95.81 120 ALA B CA 1
ATOM 5517 C C . ALA B 1 120 ? -6.484 17.625 23.047 1 95.81 120 ALA B C 1
ATOM 5519 O O . ALA B 1 120 ? -5.941 16.766 22.344 1 95.81 120 ALA B O 1
ATOM 5520 N N . PHE B 1 121 ? -5.961 18.219 24.109 1 95.5 121 PHE B N 1
ATOM 5521 C CA . PHE B 1 121 ? -4.582 17.938 24.484 1 95.5 121 PHE B CA 1
ATOM 5522 C C . PHE B 1 121 ? -4.383 16.438 24.719 1 95.5 121 PHE B C 1
ATOM 5524 O O . PHE B 1 121 ? -3.385 15.867 24.281 1 95.5 121 PHE B O 1
ATOM 5531 N N . GLN B 1 122 ? -5.309 15.797 25.328 1 96.62 122 GLN B N 1
ATOM 5532 C CA . GLN B 1 122 ? -5.234 14.367 25.609 1 96.62 122 GLN B CA 1
ATOM 5533 C C . GLN B 1 122 ? -5.336 13.547 24.328 1 96.62 122 GLN B C 1
ATOM 5535 O O . GLN B 1 122 ? -4.652 12.531 24.188 1 96.62 122 GLN B O 1
ATOM 5540 N N . VAL B 1 123 ? -6.207 13.953 23.422 1 97.5 123 VAL B N 1
ATOM 5541 C CA . VAL B 1 123 ? -6.387 13.25 22.156 1 97.5 123 VAL B CA 1
ATOM 5542 C C . VAL B 1 123 ? -5.078 13.266 21.359 1 97.5 123 VAL B C 1
ATOM 5544 O O . VAL B 1 123 ? -4.641 12.234 20.859 1 97.5 123 VAL B O 1
ATOM 5547 N N . PHE B 1 124 ? -4.469 14.43 21.297 1 97.75 124 PHE B N 1
ATOM 5548 C CA . PHE B 1 124 ? -3.225 14.57 20.547 1 97.75 124 PHE B CA 1
ATOM 5549 C C . PHE B 1 124 ? -2.104 13.781 21.219 1 97.75 124 PHE B C 1
ATOM 5551 O O . PHE B 1 124 ? -1.362 13.055 20.547 1 97.75 124 PHE B O 1
ATOM 5558 N N . SER B 1 125 ? -2.012 13.867 22.516 1 97.94 125 SER B N 1
ATOM 5559 C CA . SER B 1 125 ? -0.957 13.18 23.266 1 97.94 125 SER B CA 1
ATOM 5560 C C . SER B 1 125 ? -1.083 11.664 23.125 1 97.94 125 SER B C 1
ATOM 5562 O O . SER B 1 125 ? -0.095 10.977 22.875 1 97.94 125 SER B O 1
ATOM 5564 N N . LEU B 1 126 ? -2.283 11.164 23.281 1 98.06 126 LEU B N 1
ATOM 5565 C CA . LEU B 1 126 ? -2.514 9.727 23.203 1 98.06 126 LEU B CA 1
ATOM 5566 C C . LEU B 1 126 ? -2.23 9.211 21.797 1 98.06 126 LEU B C 1
ATOM 5568 O O . LEU B 1 126 ? -1.745 8.094 21.625 1 98.06 126 LEU B O 1
ATOM 5572 N N . SER B 1 127 ? -2.557 10 20.812 1 97.94 127 SER B N 1
ATOM 5573 C CA . SER B 1 127 ? -2.299 9.617 19.422 1 97.94 127 SER B CA 1
ATOM 5574 C C . SER B 1 127 ? -0.802 9.531 19.141 1 97.94 127 SER B C 1
ATOM 5576 O O . SER B 1 127 ? -0.336 8.57 18.531 1 97.94 127 SER B O 1
ATOM 5578 N N . ILE B 1 128 ? -0.053 10.516 19.609 1 98.06 128 ILE B N 1
ATOM 5579 C CA . ILE B 1 128 ? 1.394 10.516 19.422 1 98.06 128 ILE B CA 1
ATOM 5580 C C . ILE B 1 128 ? 2.014 9.352 20.188 1 98.06 128 ILE B C 1
ATOM 5582 O O . ILE B 1 128 ? 2.916 8.68 19.688 1 98.06 128 ILE B O 1
ATOM 5586 N N . LYS B 1 129 ? 1.52 9.125 21.375 1 97.81 129 LYS B N 1
ATOM 5587 C CA . LYS B 1 129 ? 2.008 8.008 22.172 1 97.81 129 LYS B CA 1
ATOM 5588 C C . LYS B 1 129 ? 1.785 6.676 21.469 1 97.81 129 LYS B C 1
ATOM 5590 O O . LYS B 1 129 ? 2.639 5.785 21.516 1 97.81 129 LYS B O 1
ATOM 5595 N N . ALA B 1 130 ? 0.606 6.555 20.875 1 95.75 130 ALA B N 1
ATOM 5596 C CA . ALA B 1 130 ? 0.302 5.332 20.141 1 95.75 130 ALA B CA 1
ATOM 5597 C C . ALA B 1 130 ? 1.322 5.09 19.031 1 95.75 130 ALA B C 1
ATOM 5599 O O . ALA B 1 130 ? 1.752 3.957 18.812 1 95.75 130 ALA B O 1
ATOM 5600 N N . LEU B 1 131 ? 1.727 6.109 18.297 1 95.44 131 LEU B N 1
ATOM 5601 C CA . LEU B 1 131 ? 2.725 6.004 17.25 1 95.44 131 LEU B CA 1
ATOM 5602 C C . LEU B 1 131 ? 4.09 5.637 17.812 1 95.44 131 LEU B C 1
ATOM 5604 O O . LEU B 1 131 ? 4.785 4.777 17.266 1 95.44 131 LEU B O 1
ATOM 5608 N N . LYS B 1 132 ? 4.434 6.289 18.891 1 95.12 132 LYS B N 1
ATOM 5609 C CA . LYS B 1 132 ? 5.688 5.988 19.578 1 95.12 132 LYS B CA 1
ATOM 5610 C C . LYS B 1 132 ? 5.734 4.527 20.016 1 95.12 132 LYS B C 1
ATOM 5612 O O . LYS B 1 132 ? 6.727 3.834 19.766 1 95.12 132 LYS B O 1
ATOM 5617 N N . ASP B 1 133 ? 4.637 4.098 20.672 1 93.25 133 ASP B N 1
ATOM 5618 C CA . ASP B 1 133 ? 4.582 2.729 21.172 1 93.25 133 ASP B CA 1
ATOM 5619 C C . ASP B 1 133 ? 4.676 1.719 20.031 1 93.25 133 ASP B C 1
ATOM 5621 O O . ASP B 1 133 ? 5.32 0.678 20.172 1 93.25 133 ASP B O 1
ATOM 5625 N N . HIS B 1 134 ? 4.027 2.008 18.969 1 89.69 134 HIS B N 1
ATOM 5626 C CA . HIS B 1 134 ? 4.094 1.127 17.812 1 89.69 134 HIS B CA 1
ATOM 5627 C C . HIS B 1 134 ? 5.516 1.039 17.266 1 89.69 134 HIS B C 1
ATOM 5629 O O . HIS B 1 134 ? 5.977 -0.043 16.891 1 89.69 134 HIS B O 1
ATOM 5635 N N . LEU B 1 135 ? 6.191 2.154 17.172 1 90.31 135 LEU B N 1
ATOM 5636 C CA . LEU B 1 135 ? 7.582 2.184 16.734 1 90.31 135 LEU B CA 1
ATOM 5637 C C . LEU B 1 135 ? 8.453 1.323 17.641 1 90.31 135 LEU B C 1
ATOM 5639 O O . LEU B 1 135 ? 9.289 0.553 17.156 1 90.31 135 LEU B O 1
ATOM 5643 N N . GLU B 1 136 ? 8.281 1.509 18.906 1 88.19 136 GLU B N 1
ATOM 5644 C CA . GLU B 1 136 ? 9.086 0.754 19.859 1 88.19 136 GLU B CA 1
ATOM 5645 C C . GLU B 1 136 ? 8.883 -0.749 19.688 1 88.19 136 GLU B C 1
ATOM 5647 O O . GLU B 1 136 ? 9.844 -1.522 19.75 1 88.19 136 GLU B O 1
ATOM 5652 N N . THR B 1 137 ? 7.664 -1.093 19.469 1 83.12 137 THR B N 1
ATOM 5653 C CA . THR B 1 137 ? 7.355 -2.496 19.234 1 83.12 137 THR B CA 1
ATOM 5654 C C . THR B 1 137 ? 8.008 -2.973 17.938 1 83.12 137 THR B C 1
ATOM 5656 O O . THR B 1 137 ? 8.539 -4.082 17.859 1 83.12 137 THR B O 1
ATOM 5659 N N . THR B 1 138 ? 7.926 -2.154 16.938 1 77.5 138 THR B N 1
ATOM 5660 C CA . THR B 1 138 ? 8.531 -2.473 15.648 1 77.5 138 THR B CA 1
ATOM 5661 C C . THR B 1 138 ? 10.039 -2.654 15.789 1 77.5 138 THR B C 1
ATOM 5663 O O . THR B 1 138 ? 10.609 -3.594 15.227 1 77.5 138 THR B O 1
ATOM 5666 N N . LEU B 1 139 ? 10.695 -1.766 16.516 1 81.31 139 LEU B N 1
ATOM 5667 C CA . LEU B 1 139 ? 12.133 -1.85 16.734 1 81.31 139 LEU B CA 1
ATOM 5668 C C . LEU B 1 139 ? 12.5 -3.131 17.484 1 81.31 139 LEU B C 1
ATOM 5670 O O . LEU B 1 139 ? 13.477 -3.797 17.125 1 81.31 139 LEU B O 1
ATOM 5674 N N . GLN B 1 140 ? 11.664 -3.434 18.453 1 76.25 140 GLN B N 1
ATOM 5675 C CA . GLN B 1 140 ? 11.883 -4.664 19.203 1 76.25 140 GLN B CA 1
ATOM 5676 C C . GLN B 1 140 ? 11.75 -5.891 18.312 1 76.25 140 GLN B C 1
ATOM 5678 O O . GLN B 1 140 ? 12.586 -6.797 18.359 1 76.25 140 GLN B O 1
ATOM 5683 N N . ASN B 1 141 ? 10.742 -5.832 17.562 1 68.69 141 ASN B N 1
ATOM 5684 C CA . ASN B 1 141 ? 10.484 -6.965 16.672 1 68.69 141 ASN B CA 1
ATOM 5685 C C . ASN B 1 141 ? 11.594 -7.113 15.633 1 68.69 141 ASN B C 1
ATOM 5687 O O . ASN B 1 141 ? 11.883 -8.227 15.188 1 68.69 141 ASN B O 1
ATOM 5691 N N . GLN B 1 142 ? 12.188 -5.965 15.281 1 67.12 142 GLN B N 1
ATOM 5692 C CA . GLN B 1 142 ? 13.234 -5.973 14.266 1 67.12 142 GLN B CA 1
ATOM 5693 C C . GLN B 1 142 ? 14.609 -6.176 14.891 1 67.12 142 GLN B C 1
ATOM 5695 O O . GLN B 1 142 ? 15.617 -6.191 14.188 1 67.12 142 GLN B O 1
ATOM 5700 N N . GLY B 1 143 ? 14.727 -6.297 16.172 1 67.75 143 GLY B N 1
ATOM 5701 C CA . GLY B 1 143 ? 15.969 -6.527 16.891 1 67.75 143 GLY B CA 1
ATOM 5702 C C . GLY B 1 143 ? 16.875 -5.312 16.906 1 67.75 143 GLY B C 1
ATOM 5703 O O . GLY B 1 143 ? 18.109 -5.449 16.984 1 67.75 143 GLY B O 1
ATOM 5704 N N . ILE B 1 144 ? 16.344 -4.215 16.656 1 74.5 144 ILE B N 1
ATOM 5705 C CA . ILE B 1 144 ? 17.109 -2.979 16.719 1 74.5 144 ILE B CA 1
ATOM 5706 C C . ILE B 1 144 ? 17.125 -2.461 18.156 1 74.5 144 ILE B C 1
ATOM 5708 O O . ILE B 1 144 ? 16.094 -2.09 18.703 1 74.5 144 ILE B O 1
ATOM 5712 N N . ASP B 1 145 ? 18.25 -2.568 18.703 1 78 145 ASP B N 1
ATOM 5713 C CA . ASP B 1 145 ? 18.406 -2.148 20.094 1 78 145 ASP B CA 1
ATOM 5714 C C . ASP B 1 145 ? 18.984 -0.735 20.188 1 78 145 ASP B C 1
ATOM 5716 O O . ASP B 1 145 ? 20.172 -0.527 19.953 1 78 145 ASP B O 1
ATOM 5720 N N . VAL B 1 146 ? 18.172 0.172 20.297 1 85.06 146 VAL B N 1
ATOM 5721 C CA . VAL B 1 146 ? 18.562 1.564 20.5 1 85.06 146 VAL B CA 1
ATOM 5722 C C . VAL B 1 146 ? 17.969 2.078 21.812 1 85.06 146 VAL B C 1
ATOM 5724 O O . VAL B 1 146 ? 16.797 1.834 22.109 1 85.06 146 VAL B O 1
ATOM 5727 N N . LYS B 1 147 ? 18.891 2.639 22.609 1 83.5 147 LYS B N 1
ATOM 5728 C CA . LYS B 1 147 ? 18.422 3.203 23.875 1 83.5 147 LYS B CA 1
ATOM 5729 C C . LYS B 1 147 ? 17.578 4.457 23.641 1 83.5 147 LYS B C 1
ATOM 5731 O O . LYS B 1 147 ? 17.812 5.195 22.688 1 83.5 147 LYS B O 1
ATOM 5736 N N . SER B 1 148 ? 16.5 4.73 24.406 1 82.94 148 SER B N 1
ATOM 5737 C CA . SER B 1 148 ? 15.562 5.848 24.25 1 82.94 148 SER B CA 1
ATOM 5738 C C . SER B 1 148 ? 16.312 7.18 24.188 1 82.94 148 SER B C 1
ATOM 5740 O O . SER B 1 148 ? 15.883 8.094 23.484 1 82.94 148 SER B O 1
ATOM 5742 N N . ASP B 1 149 ? 17.391 7.328 24.859 1 86.94 149 ASP B N 1
ATOM 5743 C CA . ASP B 1 149 ? 18.125 8.586 24.938 1 86.94 149 ASP B CA 1
ATOM 5744 C C . ASP B 1 149 ? 19.047 8.758 23.734 1 86.94 149 ASP B C 1
ATOM 5746 O O . ASP B 1 149 ? 19.688 9.805 23.578 1 86.94 149 ASP B O 1
ATOM 5750 N N . GLU B 1 150 ? 19.031 7.832 22.922 1 92.31 150 GLU B N 1
ATOM 5751 C CA . GLU B 1 150 ? 19.844 7.902 21.703 1 92.31 150 GLU B CA 1
ATOM 5752 C C . GLU B 1 150 ? 18.984 8.164 20.469 1 92.31 150 GLU B C 1
ATOM 5754 O O . GLU B 1 150 ? 19.484 8.211 19.344 1 92.31 150 GLU B O 1
ATOM 5759 N N . ILE B 1 151 ? 17.734 8.336 20.734 1 95 151 ILE B N 1
ATOM 5760 C CA . ILE B 1 151 ? 16.797 8.578 19.641 1 95 151 ILE B CA 1
ATOM 5761 C C . ILE B 1 151 ? 16.438 10.062 19.594 1 95 151 ILE B C 1
ATOM 5763 O O . ILE B 1 151 ? 15.93 10.625 20.562 1 95 151 ILE B O 1
ATOM 5767 N N . LYS B 1 152 ? 16.797 10.703 18.5 1 96.38 152 LYS B N 1
ATOM 5768 C CA . LYS B 1 152 ? 16.297 12.047 18.203 1 96.38 152 LYS B CA 1
ATOM 5769 C C . LYS B 1 152 ? 14.938 11.984 17.531 1 96.38 152 LYS B C 1
ATOM 5771 O O . LYS B 1 152 ? 14.766 11.297 16.516 1 96.38 152 LYS B O 1
ATOM 5776 N N . TRP B 1 153 ? 13.984 12.695 18.094 1 97.31 153 TRP B N 1
ATOM 5777 C CA . TRP B 1 153 ? 12.617 12.688 17.578 1 97.31 153 TRP B CA 1
ATOM 5778 C C . TRP B 1 153 ? 12.344 13.945 16.766 1 97.31 153 TRP B C 1
ATOM 5780 O O . TRP B 1 153 ? 12.773 15.039 17.125 1 97.31 153 TRP B O 1
ATOM 5790 N N . VAL B 1 154 ? 11.648 13.766 15.648 1 97.75 154 VAL B N 1
ATOM 5791 C CA . VAL B 1 154 ? 11.203 14.883 14.828 1 97.75 154 VAL B CA 1
ATOM 5792 C C . VAL B 1 154 ? 9.688 14.805 14.633 1 97.75 154 VAL B C 1
ATOM 5794 O O . VAL B 1 154 ? 9.156 13.766 14.242 1 97.75 154 VAL B O 1
ATOM 5797 N N . LEU B 1 155 ? 8.992 15.82 14.93 1 97.81 155 LEU B N 1
ATOM 5798 C CA . LEU B 1 155 ? 7.559 15.938 14.719 1 97.81 155 LEU B CA 1
ATOM 5799 C C . LEU B 1 155 ? 7.25 17 13.656 1 97.81 155 LEU B C 1
ATOM 5801 O O . LEU B 1 155 ? 7.723 18.125 13.75 1 97.81 155 LEU B O 1
ATOM 5805 N N . THR B 1 156 ? 6.465 16.625 12.695 1 96.81 156 THR B N 1
ATOM 5806 C CA . THR B 1 156 ? 6.199 17.578 11.617 1 96.81 156 THR B CA 1
ATOM 5807 C C . THR B 1 156 ? 4.938 18.375 11.906 1 96.81 156 THR B C 1
ATOM 5809 O O . THR B 1 156 ? 3.988 17.875 12.5 1 96.81 156 THR B O 1
ATOM 5812 N N . VAL B 1 157 ? 4.969 19.625 11.523 1 94.62 157 VAL B N 1
ATOM 5813 C CA . VAL B 1 157 ? 3.816 20.516 11.602 1 94.62 157 VAL B CA 1
ATOM 5814 C C . VAL B 1 157 ? 3.73 21.359 10.336 1 94.62 157 VAL B C 1
ATOM 5816 O O . VAL B 1 157 ? 4.742 21.609 9.68 1 94.62 157 VAL B O 1
ATOM 5819 N N . PRO B 1 158 ? 2.51 21.781 9.922 1 92.69 158 PRO B N 1
ATOM 5820 C CA . PRO B 1 158 ? 2.408 22.688 8.773 1 92.69 158 PRO B CA 1
ATOM 5821 C C . PRO B 1 158 ? 3.154 24 8.984 1 92.69 158 PRO B C 1
ATOM 5823 O O . PRO B 1 158 ? 3.158 24.547 10.094 1 92.69 158 PRO B O 1
ATOM 5826 N N . ALA B 1 159 ? 3.703 24.547 7.941 1 90.19 159 ALA B N 1
ATOM 5827 C CA . ALA B 1 159 ? 4.461 25.797 8.016 1 90.19 159 ALA B CA 1
ATOM 5828 C C . ALA B 1 159 ? 3.541 26.984 8.289 1 90.19 159 ALA B C 1
ATOM 5830 O O . ALA B 1 159 ? 3.969 28 8.844 1 90.19 159 ALA B O 1
ATOM 5831 N N . ILE B 1 160 ? 2.314 26.844 7.992 1 87.62 160 ILE B N 1
ATOM 5832 C CA . ILE B 1 160 ? 1.396 27.984 8.07 1 87.62 160 ILE B CA 1
ATOM 5833 C C . ILE B 1 160 ? 0.815 28.078 9.484 1 87.62 160 ILE B C 1
ATOM 5835 O O . ILE B 1 160 ? 0.09 29.016 9.797 1 87.62 160 ILE B O 1
ATOM 5839 N N . TRP B 1 161 ? 1.136 27.188 10.344 1 88 161 TRP B N 1
ATOM 5840 C CA . TRP B 1 161 ? 0.569 27.172 11.688 1 88 161 TRP B CA 1
ATOM 5841 C C . TRP B 1 161 ? 1.205 28.25 12.562 1 88 161 TRP B C 1
ATOM 5843 O O . TRP B 1 161 ? 2.346 28.656 12.328 1 88 161 TRP B O 1
ATOM 5853 N N . SER B 1 162 ? 0.49 28.656 13.57 1 84.44 162 SER B N 1
ATOM 5854 C CA . SER B 1 162 ? 0.967 29.641 14.531 1 84.44 162 SER B CA 1
ATOM 5855 C C . SER B 1 162 ? 1.957 29.016 15.516 1 84.44 162 SER B C 1
ATOM 5857 O O . SER B 1 162 ? 2.021 27.797 15.648 1 84.44 162 SER B O 1
ATOM 5859 N N . ASP B 1 163 ? 2.664 29.859 16.125 1 86.62 163 ASP B N 1
ATOM 5860 C CA . ASP B 1 163 ? 3.604 29.391 17.141 1 86.62 163 ASP B CA 1
ATOM 5861 C C . ASP B 1 163 ? 2.873 28.688 18.281 1 86.62 163 ASP B C 1
ATOM 5863 O O . ASP B 1 163 ? 3.396 27.734 18.875 1 86.62 163 ASP B O 1
ATOM 5867 N N . SER B 1 164 ? 1.677 29.172 18.562 1 85.88 164 SER B N 1
ATOM 5868 C CA . SER B 1 164 ? 0.879 28.531 19.609 1 85.88 164 SER B CA 1
ATOM 5869 C C . SER B 1 164 ? 0.528 27.094 19.219 1 85.88 164 SER B C 1
ATOM 5871 O O . SER B 1 164 ? 0.572 26.203 20.062 1 85.88 164 SER B O 1
ATOM 5873 N N . ALA B 1 165 ? 0.148 26.906 17.984 1 89.56 165 ALA B N 1
ATOM 5874 C CA . ALA B 1 165 ? -0.178 25.562 17.5 1 89.56 165 ALA B CA 1
ATOM 5875 C C . ALA B 1 165 ? 1.044 24.641 17.562 1 89.56 165 ALA B C 1
ATOM 5877 O O . ALA B 1 165 ? 0.938 23.469 17.922 1 89.56 165 ALA B O 1
ATOM 5878 N N . LYS B 1 166 ? 2.191 25.188 17.188 1 90.94 166 LYS B N 1
ATOM 5879 C CA . LYS B 1 166 ? 3.432 24.422 17.234 1 90.94 166 LYS B CA 1
ATOM 5880 C C . LYS B 1 166 ? 3.789 24.031 18.672 1 90.94 166 LYS B C 1
ATOM 5882 O O . LYS B 1 166 ? 4.199 22.906 18.922 1 90.94 166 LYS B O 1
ATOM 5887 N N . GLN B 1 167 ? 3.646 24.984 19.531 1 88.81 167 GLN B N 1
ATOM 5888 C CA . GLN B 1 167 ? 3.922 24.703 20.938 1 88.81 167 GLN B CA 1
ATOM 5889 C C . GLN B 1 167 ? 2.961 23.656 21.484 1 88.81 167 GLN B C 1
ATOM 5891 O O . GLN B 1 167 ? 3.354 22.797 22.297 1 88.81 167 GLN B O 1
ATOM 5896 N N . PHE B 1 168 ? 1.695 23.812 21.094 1 92.06 168 PHE B N 1
ATOM 5897 C CA . PHE B 1 168 ? 0.709 22.812 21.516 1 92.06 168 PHE B CA 1
ATOM 5898 C C . PHE B 1 168 ? 1.154 21.406 21.109 1 92.06 168 PHE B C 1
ATOM 5900 O O . PHE B 1 168 ? 1.117 20.484 21.922 1 92.06 168 PHE B O 1
ATOM 5907 N N . MET B 1 169 ? 1.577 21.234 19.938 1 94.75 169 MET B N 1
ATOM 5908 C CA . MET B 1 169 ? 2.02 19.938 19.422 1 94.75 169 MET B CA 1
ATOM 5909 C C . MET B 1 169 ? 3.258 19.453 20.172 1 94.75 169 MET B C 1
ATOM 5911 O O . MET B 1 169 ? 3.369 18.266 20.484 1 94.75 169 MET B O 1
ATOM 5915 N N . ARG B 1 170 ? 4.211 20.375 20.422 1 93.56 170 ARG B N 1
ATOM 5916 C CA . ARG B 1 170 ? 5.406 20 21.172 1 93.56 170 ARG B CA 1
ATOM 5917 C C . ARG B 1 170 ? 5.039 19.484 22.562 1 93.56 170 ARG B C 1
ATOM 5919 O O . ARG B 1 170 ? 5.508 18.422 22.984 1 93.56 170 ARG B O 1
ATOM 5926 N N . GLU B 1 171 ? 4.203 20.219 23.234 1 93.62 171 GLU B N 1
ATOM 5927 C CA . GLU B 1 171 ? 3.818 19.828 24.578 1 93.62 171 GLU B CA 1
ATOM 5928 C C . GLU B 1 171 ? 3.066 18.5 24.578 1 93.62 171 GLU B C 1
ATOM 5930 O O . GLU B 1 171 ? 3.232 17.672 25.484 1 93.62 171 GLU B O 1
ATOM 5935 N N . ALA B 1 172 ? 2.203 18.328 23.609 1 96.06 172 ALA B N 1
ATOM 5936 C CA . ALA B 1 172 ? 1.502 17.062 23.484 1 96.06 172 ALA B CA 1
ATOM 5937 C C . ALA B 1 172 ? 2.484 15.914 23.281 1 96.06 172 ALA B C 1
ATOM 5939 O O . ALA B 1 172 ? 2.299 14.82 23.812 1 96.06 172 ALA B O 1
ATOM 5940 N N . ALA B 1 173 ? 3.498 16.109 22.5 1 97.31 173 ALA B N 1
ATOM 5941 C CA . ALA B 1 173 ? 4.516 15.094 22.234 1 97.31 173 ALA B CA 1
ATOM 5942 C C . ALA B 1 173 ? 5.297 14.758 23.5 1 97.31 173 ALA B C 1
ATOM 5944 O O . ALA B 1 173 ? 5.602 13.594 23.766 1 97.31 173 ALA B O 1
ATOM 5945 N N . ILE B 1 174 ? 5.617 15.797 24.266 1 96 174 ILE B N 1
ATOM 5946 C CA . ILE B 1 174 ? 6.324 15.594 25.516 1 96 174 ILE B CA 1
ATOM 5947 C C . ILE B 1 174 ? 5.453 14.773 26.469 1 96 174 ILE B C 1
ATOM 5949 O O . ILE B 1 174 ? 5.93 13.828 27.109 1 96 174 ILE B O 1
ATOM 5953 N N . ALA B 1 175 ? 4.211 15.156 26.516 1 96.38 175 ALA B N 1
ATOM 5954 C CA . ALA B 1 175 ? 3.275 14.422 27.359 1 96.38 175 ALA B CA 1
ATOM 5955 C C . ALA B 1 175 ? 3.152 12.969 26.906 1 96.38 175 ALA B C 1
ATOM 5957 O O . ALA B 1 175 ? 2.844 12.086 27.719 1 96.38 175 ALA B O 1
ATOM 5958 N N . ALA B 1 176 ? 3.354 12.711 25.672 1 97.38 176 ALA B N 1
ATOM 5959 C CA . ALA B 1 176 ? 3.297 11.367 25.094 1 97.38 176 ALA B CA 1
ATOM 5960 C C . ALA B 1 176 ? 4.551 10.57 25.438 1 97.38 176 ALA B C 1
ATOM 5962 O O . ALA B 1 176 ? 4.629 9.375 25.156 1 97.38 176 ALA B O 1
ATOM 5963 N N . GLY B 1 177 ? 5.559 11.234 25.984 1 95.75 177 GLY B N 1
ATOM 5964 C CA . GLY B 1 177 ? 6.758 10.539 26.438 1 95.75 177 GLY B CA 1
ATOM 5965 C C . GLY B 1 177 ? 7.969 10.812 25.562 1 95.75 177 GLY B C 1
ATOM 5966 O O . GLY B 1 177 ? 9.016 10.188 25.734 1 95.75 177 GLY B O 1
ATOM 5967 N N . LEU B 1 178 ? 7.883 11.719 24.609 1 96.44 178 LEU B N 1
ATOM 5968 C CA . LEU B 1 178 ? 9.062 12.109 23.844 1 96.44 178 LEU B CA 1
ATOM 5969 C C . LEU B 1 178 ? 9.938 13.062 24.656 1 96.44 178 LEU B C 1
ATOM 5971 O O . LEU B 1 178 ? 9.438 14.039 25.219 1 96.44 178 LEU B O 1
ATOM 5975 N N . PRO B 1 179 ? 11.195 12.812 24.656 1 94.06 179 PRO B N 1
ATOM 5976 C CA . PRO B 1 179 ? 12.062 13.688 25.453 1 94.06 179 PRO B CA 1
ATOM 5977 C C . PRO B 1 179 ? 12.219 15.078 24.828 1 94.06 179 PRO B C 1
ATOM 5979 O O . PRO B 1 179 ? 12.586 15.195 23.656 1 94.06 179 PRO B O 1
ATOM 5982 N N . ASP B 1 180 ? 12.016 16.062 25.594 1 90.75 180 ASP B N 1
ATOM 5983 C CA . ASP B 1 180 ? 12.016 17.438 25.125 1 90.75 180 ASP B CA 1
ATOM 5984 C C . ASP B 1 180 ? 13.352 17.797 24.469 1 90.75 180 ASP B C 1
ATOM 5986 O O . ASP B 1 180 ? 13.375 18.359 23.375 1 90.75 180 ASP B O 1
ATOM 5990 N N . LYS B 1 181 ? 14.453 17.438 25.062 1 88.31 181 LYS B N 1
ATOM 5991 C CA . LYS B 1 181 ? 15.781 17.812 24.594 1 88.31 181 LYS B CA 1
ATOM 5992 C C . LYS B 1 181 ? 16.125 17.141 23.266 1 88.31 181 LYS B C 1
ATOM 5994 O O . LYS B 1 181 ? 16.984 17.609 22.531 1 88.31 181 LYS B O 1
ATOM 5999 N N . MET B 1 182 ? 15.406 16.047 23 1 93.38 182 MET B N 1
ATOM 6000 C CA . MET B 1 182 ? 15.688 15.273 21.797 1 93.38 182 MET B CA 1
ATOM 6001 C C . MET B 1 182 ? 14.586 15.461 20.766 1 93.38 182 MET B C 1
ATOM 6003 O O . MET B 1 182 ? 14.539 14.75 19.766 1 93.38 182 MET B O 1
ATOM 6007 N N . LEU B 1 183 ? 13.695 16.391 21.062 1 94.75 183 LEU B N 1
ATOM 6008 C CA . LEU B 1 183 ? 12.555 16.609 20.172 1 94.75 183 LEU B CA 1
ATOM 6009 C C . LEU B 1 183 ? 12.766 17.859 19.312 1 94.75 183 LEU B C 1
ATOM 6011 O O . LEU B 1 183 ? 13.109 18.922 19.828 1 94.75 183 LEU B O 1
ATOM 6015 N N . ARG B 1 184 ? 12.57 17.703 18.016 1 94.44 184 ARG B N 1
ATOM 6016 C CA . ARG B 1 184 ? 12.594 18.812 17.078 1 94.44 184 ARG B CA 1
ATOM 6017 C C . ARG B 1 184 ? 11.297 18.891 16.281 1 94.44 184 ARG B C 1
ATOM 6019 O O . ARG B 1 184 ? 10.688 17.859 15.977 1 94.44 184 ARG B O 1
ATOM 6026 N N . ILE B 1 185 ? 10.906 20.094 15.984 1 94.69 185 ILE B N 1
ATOM 6027 C CA . ILE B 1 185 ? 9.758 20.328 15.125 1 94.69 185 ILE B CA 1
ATOM 6028 C C . ILE B 1 185 ? 10.227 20.625 13.703 1 94.69 185 ILE B C 1
ATOM 6030 O O . ILE B 1 185 ? 11.156 21.422 13.5 1 94.69 185 ILE B O 1
ATOM 6034 N N . ALA B 1 186 ? 9.688 19.938 12.781 1 95.44 186 ALA B N 1
ATOM 6035 C CA . ALA B 1 186 ? 9.992 20.188 11.375 1 95.44 186 ALA B CA 1
ATOM 6036 C C . ALA B 1 186 ? 8.781 20.734 10.633 1 95.44 186 ALA B C 1
ATOM 6038 O O . ALA B 1 186 ? 7.652 20.297 10.867 1 95.44 186 ALA B O 1
ATOM 6039 N N . LEU B 1 187 ? 9.023 21.766 9.805 1 94.44 187 LEU B N 1
ATOM 6040 C CA . LEU B 1 187 ? 7.953 22.281 8.953 1 94.44 187 LEU B CA 1
ATOM 6041 C C . LEU B 1 187 ? 7.738 21.375 7.742 1 94.44 187 LEU B C 1
ATOM 6043 O O . LEU B 1 187 ? 8.695 21.016 7.059 1 94.44 187 LEU B O 1
ATOM 6047 N N . GLU B 1 188 ? 6.539 21 7.449 1 95.12 188 GLU B N 1
ATOM 6048 C CA . GLU B 1 188 ? 6.188 19.938 6.508 1 95.12 188 GLU B CA 1
ATOM 6049 C C . GLU B 1 188 ? 6.742 20.234 5.117 1 95.12 188 GLU B C 1
ATOM 6051 O O . GLU B 1 188 ? 7.457 19.406 4.543 1 95.12 188 GLU B O 1
ATOM 6056 N N . PRO B 1 189 ? 6.523 21.422 4.512 1 93.19 189 PRO B N 1
ATOM 6057 C CA . PRO B 1 189 ? 7.055 21.625 3.162 1 93.19 189 PRO B CA 1
ATOM 6058 C C . PRO B 1 189 ? 8.578 21.641 3.123 1 93.19 189 PRO B C 1
ATOM 6060 O O . PRO B 1 189 ? 9.18 21.219 2.131 1 93.19 189 PRO B O 1
ATOM 6063 N N . GLU B 1 190 ? 9.195 22.188 4.176 1 92.38 190 GLU B N 1
ATOM 6064 C CA . GLU B 1 190 ? 10.648 22.188 4.262 1 92.38 190 GLU B CA 1
ATOM 6065 C C . GLU B 1 190 ? 11.195 20.75 4.277 1 92.38 190 GLU B C 1
ATOM 6067 O O . GLU B 1 190 ? 12.172 20.453 3.586 1 92.38 190 GLU B O 1
ATOM 6072 N N . ALA B 1 191 ? 10.555 19.969 5.109 1 94.56 191 ALA B N 1
ATOM 6073 C CA . ALA B 1 191 ? 10.945 18.562 5.172 1 94.56 191 ALA B CA 1
ATOM 6074 C C . ALA B 1 191 ? 10.805 17.891 3.809 1 94.56 191 ALA B C 1
ATOM 6076 O O . ALA B 1 191 ? 11.711 17.188 3.361 1 94.56 191 ALA B O 1
ATOM 6077 N N . ALA B 1 192 ? 9.711 18.109 3.191 1 93.56 192 ALA B N 1
ATOM 6078 C CA . ALA B 1 192 ? 9.484 17.531 1.87 1 93.56 192 ALA B CA 1
ATOM 6079 C C . ALA B 1 192 ? 10.562 17.984 0.883 1 93.56 192 ALA B C 1
ATOM 6081 O O . ALA B 1 192 ? 11.016 17.188 0.052 1 93.56 192 ALA B O 1
ATOM 6082 N N . SER B 1 193 ? 10.961 19.219 0.954 1 91.38 193 SER B N 1
ATOM 6083 C CA . SER B 1 193 ? 12 19.766 0.088 1 91.38 193 SER B CA 1
ATOM 6084 C C . SER B 1 193 ? 13.32 19.031 0.268 1 91.38 193 SER B C 1
ATOM 6086 O O . SER B 1 193 ? 14 18.703 -0.711 1 91.38 193 SER B O 1
ATOM 6088 N N . LEU B 1 194 ? 13.664 18.797 1.484 1 91.94 194 LEU B N 1
ATOM 6089 C CA . LEU B 1 194 ? 14.914 18.109 1.786 1 91.94 194 LEU B CA 1
ATOM 6090 C C . LEU B 1 194 ? 14.922 16.719 1.173 1 91.94 194 LEU B C 1
ATOM 6092 O O . LEU B 1 194 ? 15.938 16.281 0.616 1 91.94 194 LEU B O 1
ATOM 6096 N N . PHE B 1 195 ? 13.852 15.984 1.236 1 91.06 195 PHE B N 1
ATOM 6097 C CA . PHE B 1 195 ? 13.758 14.656 0.652 1 91.06 195 PHE B CA 1
ATOM 6098 C C . PHE B 1 195 ? 13.906 14.719 -0.863 1 91.06 195 PHE B C 1
ATOM 6100 O O . PHE B 1 195 ? 14.688 13.961 -1.446 1 91.06 195 PHE B O 1
ATOM 6107 N N . CYS B 1 196 ? 13.219 15.648 -1.474 1 86.5 196 CYS B N 1
ATOM 6108 C CA . CYS B 1 196 ? 13.18 15.758 -2.928 1 86.5 196 CYS B CA 1
ATOM 6109 C C . CYS B 1 196 ? 14.555 16.109 -3.48 1 86.5 196 CYS B C 1
ATOM 6111 O O . CYS B 1 196 ? 14.906 15.727 -4.598 1 86.5 196 CYS B O 1
ATOM 6113 N N . GLN B 1 197 ? 15.352 16.781 -2.68 1 83.88 197 GLN B N 1
ATOM 6114 C CA . GLN B 1 197 ? 16.688 17.172 -3.115 1 83.88 197 GLN B CA 1
ATOM 6115 C C . GLN B 1 197 ? 17.594 15.953 -3.266 1 83.88 197 GLN B C 1
ATOM 6117 O O . GLN B 1 197 ? 18.562 15.992 -4.02 1 83.88 197 GLN B O 1
ATOM 6122 N N . HIS B 1 198 ? 17.234 14.938 -2.541 1 82.94 198 HIS B N 1
ATOM 6123 C CA . HIS B 1 198 ? 18.094 13.758 -2.553 1 82.94 198 HIS B CA 1
ATOM 6124 C C . HIS B 1 198 ? 17.594 12.727 -3.561 1 82.94 198 HIS B C 1
ATOM 6126 O O . HIS B 1 198 ? 18.281 11.75 -3.842 1 82.94 198 HIS B O 1
ATOM 6132 N N . LEU B 1 199 ? 16.438 12.953 -4.066 1 78.75 199 LEU B N 1
ATOM 6133 C CA . LEU B 1 199 ? 15.859 11.969 -4.977 1 78.75 199 LEU B CA 1
ATOM 6134 C C . LEU B 1 199 ? 16.547 12.016 -6.336 1 78.75 199 LEU B C 1
ATOM 6136 O O . LEU B 1 199 ? 16.844 13.102 -6.844 1 78.75 199 LEU B O 1
ATOM 6140 N N . PRO B 1 200 ? 16.797 10.805 -6.746 1 71.06 200 PRO B N 1
ATOM 6141 C CA . PRO B 1 200 ? 17.281 10.773 -8.125 1 71.06 200 PRO B CA 1
ATOM 6142 C C . PRO B 1 200 ? 16.219 11.219 -9.133 1 71.06 200 PRO B C 1
ATOM 6144 O O . PRO B 1 200 ? 15.023 11.148 -8.844 1 71.06 200 PRO B O 1
ATOM 6147 N N . LEU B 1 201 ? 16.703 11.695 -10.234 1 66.5 201 LEU B N 1
ATOM 6148 C CA . LEU B 1 201 ? 15.844 12.258 -11.258 1 66.5 201 LEU B CA 1
ATOM 6149 C C . LEU B 1 201 ? 14.758 11.266 -11.672 1 66.5 201 LEU B C 1
ATOM 6151 O O . LEU B 1 201 ? 13.617 11.656 -11.922 1 66.5 201 LEU B O 1
ATOM 6155 N N . GLU B 1 202 ? 15.102 10.008 -11.594 1 61.72 202 GLU B N 1
ATOM 6156 C CA . GLU B 1 202 ? 14.18 8.969 -12.055 1 61.72 202 GLU B CA 1
ATOM 6157 C C . GLU B 1 202 ? 12.992 8.828 -11.109 1 61.72 202 GLU B C 1
ATOM 6159 O O . GLU B 1 202 ? 11.945 8.297 -11.492 1 61.72 202 GLU B O 1
ATOM 6164 N N . LYS B 1 203 ? 13.141 9.383 -10.008 1 61.78 203 LYS B N 1
ATOM 6165 C CA . LYS B 1 203 ? 12.094 9.25 -9 1 61.78 203 LYS B CA 1
ATOM 6166 C C . LYS B 1 203 ? 11.242 10.516 -8.93 1 61.78 203 LYS B C 1
ATOM 6168 O O . LYS B 1 203 ? 10.398 10.656 -8.039 1 61.78 203 LYS B O 1
ATOM 6173 N N . LEU B 1 204 ? 11.484 11.375 -9.867 1 64.19 204 LEU B N 1
ATOM 6174 C CA . LEU B 1 204 ? 10.75 12.633 -9.953 1 64.19 204 LEU B CA 1
ATOM 6175 C C . LEU B 1 204 ? 9.977 12.727 -11.258 1 64.19 204 LEU B C 1
ATOM 6177 O O . LEU B 1 204 ? 10.531 13.117 -12.289 1 64.19 204 LEU B O 1
ATOM 6181 N N . VAL B 1 205 ? 8.617 12.375 -11.133 1 61.28 205 VAL B N 1
ATOM 6182 C CA . VAL B 1 205 ? 7.785 12.414 -12.328 1 61.28 205 VAL B CA 1
ATOM 6183 C C . VAL B 1 205 ? 7.719 13.844 -12.867 1 61.28 205 VAL B C 1
ATOM 6185 O O . VAL B 1 205 ? 7.453 14.781 -12.109 1 61.28 205 VAL B O 1
ATOM 6188 N N . GLY B 1 206 ? 7.953 14.031 -14.047 1 56.75 206 GLY B N 1
ATOM 6189 C CA . GLY B 1 206 ? 7.93 15.344 -14.664 1 56.75 206 GLY B CA 1
ATOM 6190 C C . GLY B 1 206 ? 9.297 15.992 -14.758 1 56.75 206 GLY B C 1
ATOM 6191 O O . GLY B 1 206 ? 9.453 17.062 -15.352 1 56.75 206 GLY B O 1
ATOM 6192 N N . ALA B 1 207 ? 10.234 15.094 -14.062 1 53.59 207 ALA B N 1
ATOM 6193 C CA . ALA B 1 207 ? 11.586 15.633 -14.094 1 53.59 207 ALA B CA 1
ATOM 6194 C C . ALA B 1 207 ? 12.344 15.156 -15.336 1 53.59 207 ALA B C 1
ATOM 6196 O O . ALA B 1 207 ? 12.133 14.031 -15.797 1 53.59 207 ALA B O 1
ATOM 6197 N N . SER B 1 208 ? 12.648 16.047 -16.25 1 54.56 208 SER B N 1
ATOM 6198 C CA . SER B 1 208 ? 13.445 15.664 -17.406 1 54.56 208 SER B CA 1
ATOM 6199 C C . SER B 1 208 ? 14.938 15.695 -17.094 1 54.56 208 SER B C 1
ATOM 6201 O O . SER B 1 208 ? 15.344 16.188 -16.031 1 54.56 208 SER B O 1
ATOM 6203 N N . LYS B 1 209 ? 15.656 15.211 -18.109 1 49.97 209 LYS B N 1
ATOM 6204 C CA . LYS B 1 209 ? 17.125 15.273 -18.078 1 49.97 209 LYS B CA 1
ATOM 6205 C C . LYS B 1 209 ? 17.609 16.688 -17.797 1 49.97 209 LYS B C 1
ATOM 6207 O O . LYS B 1 209 ? 17.094 17.656 -18.391 1 49.97 209 LYS B O 1
ATOM 6212 N N . GLY B 1 210 ? 18.281 16.938 -16.641 1 47.16 210 GLY B N 1
ATOM 6213 C CA . GLY B 1 210 ? 18.766 18.234 -16.188 1 47.16 210 GLY B CA 1
ATOM 6214 C C . GLY B 1 210 ? 18.062 18.719 -14.938 1 47.16 210 GLY B C 1
ATOM 6215 O O . GLY B 1 210 ? 18.359 19.812 -14.438 1 47.16 210 GLY B O 1
ATOM 6216 N N . PHE B 1 211 ? 16.984 17.969 -14.773 1 51.31 211 PHE B N 1
ATOM 6217 C CA . PHE B 1 211 ? 16.359 18.375 -13.516 1 51.31 211 PHE B CA 1
ATOM 6218 C C . PHE B 1 211 ? 17.312 18.156 -12.344 1 51.31 211 PHE B C 1
ATOM 6220 O O . PHE B 1 211 ? 17.812 17.062 -12.141 1 51.31 211 PHE B O 1
ATOM 6227 N N . ASP B 1 212 ? 17.953 19.219 -11.992 1 56.25 212 ASP B N 1
ATOM 6228 C CA . ASP B 1 212 ? 18.797 19.156 -10.805 1 56.25 212 ASP B CA 1
ATOM 6229 C C . ASP B 1 212 ? 18.281 20.094 -9.711 1 56.25 212 ASP B C 1
ATOM 6231 O O . ASP B 1 212 ? 18.516 21.297 -9.75 1 56.25 212 ASP B O 1
ATOM 6235 N N . VAL B 1 213 ? 17.141 19.719 -9.094 1 56.69 213 VAL B N 1
ATOM 6236 C CA . VAL B 1 213 ? 16.844 20.516 -7.914 1 56.69 213 VAL B CA 1
ATOM 6237 C C . VAL B 1 213 ? 18.109 20.688 -7.066 1 56.69 213 VAL B C 1
ATOM 6239 O O . VAL B 1 213 ? 18.172 21.562 -6.203 1 56.69 213 VAL B O 1
ATOM 6242 N N . SER B 1 214 ? 19.062 20 -7.609 1 63.59 214 SER B N 1
ATOM 6243 C CA . SER B 1 214 ? 20.266 19.953 -6.777 1 63.59 214 SER B CA 1
ATOM 6244 C C . SER B 1 214 ? 21.281 21 -7.199 1 63.59 214 SER B C 1
ATOM 6246 O O . SER B 1 214 ? 22.281 21.219 -6.512 1 63.59 214 SER B O 1
ATOM 6248 N N . LYS B 1 215 ? 20.828 21.766 -8.281 1 77.19 215 LYS B N 1
ATOM 6249 C CA . LYS B 1 215 ? 21.797 22.781 -8.664 1 77.19 215 LYS B CA 1
ATOM 6250 C C . LYS B 1 215 ? 21.672 24.016 -7.785 1 77.19 215 LYS B C 1
ATOM 6252 O O . LYS B 1 215 ? 20.562 24.531 -7.59 1 77.19 215 LYS B O 1
ATOM 6257 N N . PRO B 1 216 ? 22.734 24.516 -7.305 1 86.38 216 PRO B N 1
ATOM 6258 C CA . PRO B 1 216 ? 22.688 25.734 -6.504 1 86.38 216 PRO B CA 1
ATOM 6259 C C . PRO B 1 216 ? 22.109 26.922 -7.273 1 86.38 216 PRO B C 1
ATOM 6261 O O . PRO B 1 216 ? 22.406 27.109 -8.461 1 86.38 216 PRO B O 1
ATOM 6264 N N . GLY B 1 217 ? 21.203 27.625 -6.684 1 88.25 217 GLY B N 1
ATOM 6265 C CA . GLY B 1 217 ? 20.594 28.781 -7.305 1 88.25 217 GLY B CA 1
ATOM 6266 C C . GLY B 1 217 ? 19.203 28.516 -7.84 1 88.25 217 GLY B C 1
ATOM 6267 O O . GLY B 1 217 ? 18.453 29.453 -8.125 1 88.25 217 GLY B O 1
ATOM 6268 N N . THR B 1 218 ? 18.906 27.266 -7.91 1 88.62 218 THR B N 1
ATOM 6269 C CA . THR B 1 218 ? 17.578 26.922 -8.414 1 88.62 218 THR B CA 1
ATOM 6270 C C . THR B 1 218 ? 16.484 27.344 -7.434 1 88.62 218 THR B C 1
ATOM 6272 O O . THR B 1 218 ? 16.609 27.094 -6.23 1 88.62 218 THR B O 1
ATOM 6275 N N . LYS B 1 219 ? 15.484 28.047 -7.992 1 92.5 219 LYS B N 1
ATOM 6276 C CA . LYS B 1 219 ? 14.32 28.453 -7.199 1 92.5 219 LYS B CA 1
ATOM 6277 C C . LYS B 1 219 ? 13.102 27.594 -7.535 1 92.5 219 LYS B C 1
ATOM 6279 O O . LYS B 1 219 ? 12.812 27.359 -8.703 1 92.5 219 LYS B O 1
ATOM 6284 N N . TYR B 1 220 ? 12.477 27.094 -6.527 1 92.44 220 TYR B N 1
ATOM 6285 C CA . TYR B 1 220 ? 11.32 26.234 -6.75 1 92.44 220 TYR B CA 1
ATOM 6286 C C . TYR B 1 220 ? 10.297 26.391 -5.633 1 92.44 220 TYR B C 1
ATOM 6288 O O . TYR B 1 220 ? 10.617 26.922 -4.566 1 92.44 220 TYR B O 1
ATOM 6296 N N . MET B 1 221 ? 9.117 26.062 -5.91 1 95.06 221 MET B N 1
ATOM 6297 C CA . MET B 1 221 ? 8 26.109 -4.965 1 95.06 221 MET B CA 1
ATOM 6298 C C . MET B 1 221 ? 7.594 24.703 -4.535 1 95.06 221 MET B C 1
ATOM 6300 O O . MET B 1 221 ? 7.547 23.781 -5.359 1 95.06 221 MET B O 1
ATOM 6304 N N . VAL B 1 222 ? 7.469 24.516 -3.246 1 95.19 222 VAL B N 1
ATOM 6305 C CA . VAL B 1 222 ? 6.941 23.266 -2.707 1 95.19 222 VAL B CA 1
ATOM 6306 C C . VAL B 1 222 ? 5.473 23.438 -2.336 1 95.19 222 VAL B C 1
ATOM 6308 O O . VAL B 1 222 ? 5.125 24.312 -1.537 1 95.19 222 VAL B O 1
ATOM 6311 N N . ILE B 1 223 ? 4.648 22.672 -2.92 1 96.31 223 ILE B N 1
ATOM 6312 C CA . ILE B 1 223 ? 3.213 22.672 -2.658 1 96.31 223 ILE B CA 1
ATOM 6313 C C . ILE B 1 223 ? 2.803 21.375 -1.971 1 96.31 223 ILE B C 1
ATOM 6315 O O . ILE B 1 223 ? 2.643 20.344 -2.625 1 96.31 223 ILE B O 1
ATOM 6319 N N . ASP B 1 224 ? 2.594 21.453 -0.695 1 95.81 224 ASP B N 1
ATOM 6320 C CA . ASP B 1 224 ? 2.191 20.297 0.096 1 95.81 224 ASP B CA 1
ATOM 6321 C C . ASP B 1 224 ? 0.674 20.234 0.255 1 95.81 224 ASP B C 1
ATOM 6323 O O . ASP B 1 224 ? 0.095 21.016 1.016 1 95.81 224 ASP B O 1
ATOM 6327 N N . LEU B 1 225 ? 0.114 19.312 -0.439 1 94.75 225 LEU B N 1
ATOM 6328 C CA . LEU B 1 225 ? -1.335 19.141 -0.396 1 94.75 225 LEU B CA 1
ATOM 6329 C C . LEU B 1 225 ? -1.726 17.953 0.461 1 94.75 225 LEU B C 1
ATOM 6331 O O . LEU B 1 225 ? -1.632 16.797 0.012 1 94.75 225 LEU B O 1
ATOM 6335 N N . GLY B 1 226 ? -2.281 18.234 1.655 1 90.88 226 GLY B N 1
ATOM 6336 C CA . GLY B 1 226 ? -2.691 17.188 2.58 1 90.88 226 GLY B CA 1
ATOM 6337 C C . GLY B 1 226 ? -4.199 17.047 2.701 1 90.88 226 GLY B C 1
ATOM 6338 O O . GLY B 1 226 ? -4.938 17.484 1.812 1 90.88 226 GLY B O 1
ATOM 6339 N N . GLY B 1 227 ? -4.547 16.422 3.732 1 88.75 227 GLY B N 1
ATOM 6340 C CA . GLY B 1 227 ? -5.969 16.25 3.969 1 88.75 227 GLY B CA 1
ATOM 6341 C C . GLY B 1 227 ? -6.68 17.547 4.332 1 88.75 227 GLY B C 1
ATOM 6342 O O . GLY B 1 227 ? -7.801 17.781 3.887 1 88.75 227 GLY B O 1
ATOM 6343 N N . GLY B 1 228 ? -5.988 18.312 5.113 1 87.94 228 GLY B N 1
ATOM 6344 C CA . GLY B 1 228 ? -6.668 19.484 5.625 1 87.94 228 GLY B CA 1
ATOM 6345 C C . GLY B 1 228 ? -6.195 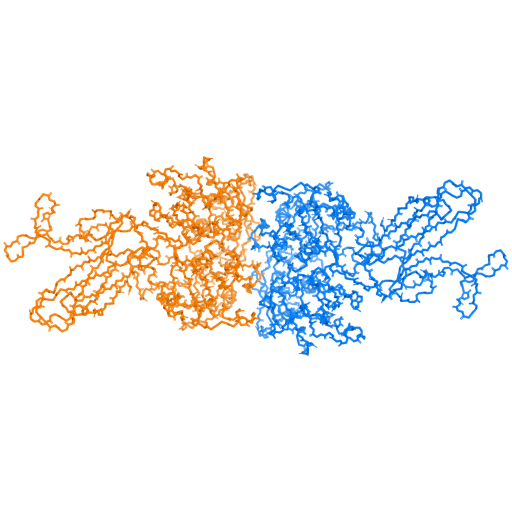20.781 4.973 1 87.94 228 GLY B C 1
ATOM 6346 O O . GLY B 1 228 ? -6.984 21.703 4.781 1 87.94 228 GLY B O 1
ATOM 6347 N N . THR B 1 229 ? -4.953 20.812 4.688 1 88.44 229 THR B N 1
ATOM 6348 C CA . THR B 1 229 ? -4.41 22.094 4.277 1 88.44 229 THR B CA 1
ATOM 6349 C C . THR B 1 229 ? -3.566 21.953 3.016 1 88.44 229 THR B C 1
ATOM 6351 O O . THR B 1 229 ? -3.117 20.859 2.686 1 88.44 229 THR B O 1
ATOM 6354 N N . ALA B 1 230 ? -3.486 23.062 2.285 1 92.56 230 ALA B N 1
ATOM 6355 C CA . ALA B 1 230 ? -2.42 23.312 1.321 1 92.56 230 ALA B CA 1
ATOM 6356 C C . ALA B 1 230 ? -1.333 24.203 1.924 1 92.56 230 ALA B C 1
ATOM 6358 O O . ALA B 1 230 ? -1.618 25.297 2.418 1 92.56 230 ALA B O 1
ATOM 6359 N N . ASP B 1 231 ? -0.133 23.688 1.967 1 94.25 231 ASP B N 1
ATOM 6360 C CA . ASP B 1 231 ? 1.014 24.391 2.535 1 94.25 231 ASP B CA 1
ATOM 6361 C C . ASP B 1 231 ? 2.076 24.656 1.472 1 94.25 231 ASP B C 1
ATOM 6363 O O . ASP B 1 231 ? 2.629 23.719 0.891 1 94.25 231 ASP B O 1
ATOM 6367 N N . ILE B 1 232 ? 2.361 25.922 1.268 1 95.19 232 ILE B N 1
ATOM 6368 C CA . ILE B 1 232 ? 3.23 26.297 0.154 1 95.19 232 ILE B CA 1
ATOM 6369 C C . ILE B 1 232 ? 4.43 27.078 0.673 1 95.19 232 ILE B C 1
ATOM 6371 O O . ILE B 1 232 ? 4.273 28.031 1.443 1 95.19 232 ILE B O 1
ATOM 6375 N N . THR B 1 233 ? 5.594 26.688 0.28 1 94.94 233 THR B N 1
ATOM 6376 C CA . THR B 1 233 ? 6.824 27.422 0.545 1 94.94 233 THR B CA 1
ATOM 6377 C C . THR B 1 233 ? 7.656 27.562 -0.726 1 94.94 233 THR B C 1
ATOM 6379 O O . THR B 1 233 ? 7.496 26.781 -1.667 1 94.94 233 THR B O 1
ATOM 6382 N N . VAL B 1 234 ? 8.453 28.594 -0.773 1 95.38 234 VAL B N 1
ATOM 6383 C CA . VAL B 1 234 ? 9.367 28.844 -1.885 1 95.38 234 VAL B CA 1
ATOM 6384 C C . VAL B 1 234 ? 10.812 28.781 -1.391 1 95.38 234 VAL B C 1
ATOM 6386 O O . VAL B 1 234 ? 11.156 29.438 -0.406 1 95.38 234 VAL B O 1
ATOM 6389 N N . HIS B 1 235 ? 11.586 28.016 -2.117 1 93.69 235 HIS B N 1
ATOM 6390 C CA . HIS B 1 235 ? 12.953 27.797 -1.665 1 93.69 235 HIS B CA 1
ATOM 6391 C C . HIS B 1 235 ? 13.953 28.062 -2.787 1 93.69 235 HIS B C 1
ATOM 6393 O O . HIS B 1 235 ? 13.602 27.984 -3.967 1 93.69 235 HIS B O 1
ATOM 6399 N N . GLU B 1 236 ? 15.141 28.406 -2.379 1 92.75 236 GLU B N 1
ATOM 6400 C CA . GLU B 1 236 ? 16.312 28.422 -3.244 1 92.75 236 GLU B CA 1
ATOM 6401 C C . GLU B 1 236 ? 17.391 27.453 -2.746 1 92.75 236 GLU B C 1
ATOM 6403 O O . GLU B 1 236 ? 17.703 27.438 -1.554 1 92.75 236 GLU B O 1
ATOM 6408 N N . LYS B 1 237 ? 17.828 26.719 -3.639 1 89.88 237 LYS B N 1
ATOM 6409 C CA . LYS B 1 237 ? 18.906 25.797 -3.297 1 89.88 237 LYS B CA 1
ATOM 6410 C C . LYS B 1 237 ? 20.234 26.547 -3.189 1 89.88 237 LYS B C 1
ATOM 6412 O O . LYS B 1 237 ? 20.594 27.312 -4.082 1 89.88 237 LYS B O 1
ATOM 6417 N N . LEU B 1 238 ? 20.906 26.266 -2.08 1 89.31 238 LEU B N 1
ATOM 6418 C CA . LEU B 1 238 ? 22.234 26.828 -1.865 1 89.31 238 LEU B CA 1
ATOM 6419 C C . LEU B 1 238 ? 23.312 25.75 -2.023 1 89.31 238 LEU B C 1
ATOM 6421 O O . LEU B 1 238 ? 22.984 24.578 -2.18 1 89.31 238 LEU B O 1
ATOM 6425 N N . LYS B 1 239 ? 24.531 26.172 -2.018 1 85.25 239 LYS B N 1
ATOM 6426 C CA . LYS B 1 239 ? 25.625 25.203 -2.051 1 85.25 239 LYS B CA 1
ATOM 6427 C C . LYS B 1 239 ? 25.625 24.328 -0.799 1 85.25 239 LYS B C 1
ATOM 6429 O O . LYS B 1 239 ? 25.219 24.781 0.276 1 85.25 239 LYS B O 1
ATOM 6434 N N . GLY B 1 240 ? 26.031 23.078 -0.923 1 78.75 240 GLY B N 1
ATOM 6435 C CA . GLY B 1 240 ? 26.141 22.156 0.207 1 78.75 240 GLY B CA 1
ATOM 6436 C C . GLY B 1 240 ? 24.812 21.594 0.661 1 78.75 240 GLY B C 1
ATOM 6437 O O . GLY B 1 240 ? 24.594 21.406 1.857 1 78.75 240 GLY B O 1
ATOM 6438 N N . ASN B 1 241 ? 23.844 21.484 -0.069 1 77.38 241 ASN B N 1
ATOM 6439 C CA . ASN B 1 241 ? 22.531 20.906 0.196 1 77.38 241 ASN B CA 1
ATOM 6440 C C . ASN B 1 241 ? 21.734 21.734 1.206 1 77.38 241 ASN B C 1
ATOM 6442 O O . ASN B 1 241 ? 21.047 21.188 2.061 1 77.38 241 ASN B O 1
ATOM 6446 N N . LYS B 1 242 ? 22 23.031 1.17 1 87.06 242 LYS B N 1
ATOM 6447 C CA . LYS B 1 242 ? 21.281 23.938 2.055 1 87.06 242 LYS B CA 1
ATOM 6448 C C . LYS B 1 242 ? 20.156 24.641 1.311 1 87.06 242 LYS B C 1
ATOM 6450 O O . LYS B 1 242 ? 20.188 24.75 0.083 1 87.06 242 LYS B O 1
ATOM 6455 N N . LEU B 1 243 ? 19.172 25.078 2.076 1 91 243 LEU B N 1
ATOM 6456 C CA . LEU B 1 243 ? 17.984 25.734 1.518 1 91 243 LEU B CA 1
ATOM 6457 C C . LEU B 1 243 ? 17.766 27.094 2.178 1 91 243 LEU B C 1
ATOM 6459 O O . LEU B 1 243 ? 18.016 27.266 3.375 1 91 243 LEU B O 1
ATOM 6463 N N . LYS B 1 244 ? 17.344 27.922 1.324 1 91.75 244 LYS B N 1
ATOM 6464 C CA . LYS B 1 244 ? 16.891 29.234 1.782 1 91.75 244 LYS B CA 1
ATOM 6465 C C . LYS B 1 244 ? 15.453 29.5 1.374 1 91.75 244 LYS B C 1
ATOM 6467 O O . LYS B 1 244 ? 15.062 29.234 0.232 1 91.75 244 LYS B O 1
ATOM 6472 N N . GLU B 1 245 ? 14.711 29.953 2.346 1 92.38 245 GLU B N 1
ATOM 6473 C CA . GLU B 1 245 ? 13.336 30.328 2.039 1 92.38 245 GLU B CA 1
ATOM 6474 C C . GLU B 1 245 ? 13.266 31.719 1.419 1 92.38 245 GLU B C 1
ATOM 6476 O O . GLU B 1 245 ? 13.969 32.625 1.852 1 92.38 245 GLU B O 1
ATOM 6481 N N . LEU B 1 246 ? 12.453 31.859 0.39 1 93.56 246 LEU B N 1
ATOM 6482 C CA . LEU B 1 246 ? 12.43 33.125 -0.35 1 93.56 246 LEU B CA 1
ATOM 6483 C C . LEU B 1 246 ? 11.188 33.938 -0.007 1 93.56 246 LEU B C 1
ATOM 6485 O O . LEU B 1 246 ? 11.164 35.156 -0.187 1 93.56 246 LEU B O 1
ATOM 6489 N N . PHE B 1 247 ? 10.219 33.219 0.389 1 91.75 247 PHE B N 1
ATOM 6490 C CA . PHE B 1 247 ? 8.938 33.844 0.709 1 91.75 247 PHE B CA 1
ATOM 6491 C C . PHE B 1 247 ? 8.266 33.156 1.883 1 91.75 247 PHE B C 1
ATOM 6493 O O . PHE B 1 247 ? 8.445 31.953 2.072 1 91.75 247 PHE B O 1
ATOM 6500 N N . LYS B 1 248 ? 7.551 33.844 2.672 1 88.12 248 LYS B N 1
ATOM 6501 C CA . LYS B 1 248 ? 6.906 33.281 3.857 1 88.12 248 LYS B CA 1
ATOM 6502 C C . LYS B 1 248 ? 5.91 32.188 3.477 1 88.12 248 LYS B C 1
ATOM 6504 O O . LYS B 1 248 ? 5.238 32.281 2.447 1 88.12 248 LYS B O 1
ATOM 6509 N N . ALA B 1 249 ? 5.754 31.219 4.328 1 88 249 ALA B N 1
ATOM 6510 C CA . ALA B 1 249 ? 4.824 30.125 4.098 1 88 249 ALA B CA 1
ATOM 6511 C C . ALA B 1 249 ? 3.404 30.641 3.895 1 88 249 ALA B C 1
ATOM 6513 O O . ALA B 1 249 ? 2.973 31.578 4.574 1 88 249 ALA B O 1
ATOM 6514 N N . SER B 1 250 ? 2.715 30.078 2.934 1 87.31 250 SER B N 1
ATOM 6515 C CA . SER B 1 250 ? 1.358 30.469 2.57 1 87.31 250 SER B CA 1
ATOM 6516 C C . SER B 1 250 ? 0.494 29.266 2.244 1 87.31 250 SER B C 1
ATOM 6518 O O . SER B 1 250 ? 0.988 28.125 2.213 1 87.31 250 SER B O 1
ATOM 6520 N N . GLY B 1 251 ? -0.785 29.531 2.111 1 88.94 251 GLY B N 1
ATOM 6521 C CA . GLY B 1 251 ? -1.749 28.484 1.824 1 88.94 251 GLY B CA 1
ATOM 6522 C C . GLY B 1 251 ? -3.049 28.641 2.59 1 88.94 251 GLY B C 1
ATOM 6523 O O . GLY B 1 251 ? -3.486 29.766 2.854 1 88.94 251 GLY B O 1
ATOM 6524 N N . GLY B 1 252 ? -3.721 27.516 2.777 1 87.56 252 GLY B N 1
ATOM 6525 C CA . GLY B 1 252 ? -5.016 27.562 3.439 1 87.56 252 GLY B CA 1
ATOM 6526 C C . GLY B 1 252 ? -5.672 26.203 3.59 1 87.56 252 GLY B C 1
ATOM 6527 O O . GLY B 1 252 ? -5.043 25.188 3.334 1 87.56 252 GLY B O 1
ATOM 6528 N N . ALA B 1 253 ? -6.898 26.281 4.129 1 84.38 253 ALA B N 1
ATOM 6529 C CA . ALA B 1 253 ? -7.664 25.062 4.379 1 84.38 253 ALA B CA 1
ATOM 6530 C C . ALA B 1 253 ? -8.273 24.531 3.086 1 84.38 253 ALA B C 1
ATOM 6532 O O . ALA B 1 253 ? -9.5 24.531 2.924 1 84.38 253 ALA B O 1
ATOM 6533 N N . CYS B 1 254 ? -7.48 24.109 2.168 1 89.38 254 CYS B N 1
ATOM 6534 C CA . CYS B 1 254 ? -7.938 23.578 0.886 1 89.38 254 CYS B CA 1
ATOM 6535 C C . CYS B 1 254 ? -7.309 22.219 0.599 1 89.38 254 CYS B C 1
ATOM 6537 O O . CYS B 1 254 ? -6.715 22.016 -0.462 1 89.38 254 CYS B O 1
ATOM 6539 N N . GLY B 1 255 ? -7.535 21.328 1.466 1 89.88 255 GLY B N 1
ATOM 6540 C CA . GLY B 1 255 ? -7.059 19.953 1.299 1 89.88 255 GLY B CA 1
ATOM 6541 C C . GLY B 1 255 ? -8.164 18.984 0.924 1 89.88 255 GLY B C 1
ATOM 6542 O O . GLY B 1 255 ? -9.242 19.391 0.5 1 89.88 255 GLY B O 1
ATOM 6543 N N . GLY B 1 256 ? -7.883 17.734 1.006 1 90.06 256 GLY B N 1
ATOM 6544 C CA . GLY B 1 256 ? -8.812 16.672 0.632 1 90.06 256 GLY B CA 1
ATOM 6545 C C . GLY B 1 256 ? -10.125 16.734 1.397 1 90.06 256 GLY B C 1
ATOM 6546 O O . GLY B 1 256 ? -11.172 16.344 0.883 1 90.06 256 GLY B O 1
ATOM 6547 N N . THR B 1 257 ? -10.102 17.297 2.57 1 90.25 257 THR B N 1
ATOM 6548 C CA . THR B 1 257 ? -11.281 17.391 3.416 1 90.25 257 THR B CA 1
ATOM 6549 C C . THR B 1 257 ? -12.312 18.344 2.809 1 90.25 257 THR B C 1
ATOM 6551 O O . THR B 1 257 ? -13.516 18.172 3.014 1 90.25 257 THR B O 1
ATOM 6554 N N . SER B 1 258 ? -11.805 19.25 2.076 1 92.12 258 SER B N 1
ATOM 6555 C CA . SER B 1 258 ? -12.727 20.156 1.399 1 92.12 258 SER B CA 1
ATOM 6556 C C . SER B 1 258 ? -13.57 19.422 0.371 1 92.12 258 SER B C 1
ATOM 6558 O O . SER B 1 258 ? -14.75 19.734 0.186 1 92.12 258 SER B O 1
ATOM 6560 N N . VAL B 1 259 ? -13.008 18.469 -0.287 1 94.12 259 VAL B N 1
ATOM 6561 C CA . VAL B 1 259 ? -13.742 17.656 -1.249 1 94.12 259 VAL B CA 1
ATOM 6562 C C . VAL B 1 259 ? -14.75 16.766 -0.518 1 94.12 259 VAL B C 1
ATOM 6564 O O . VAL B 1 259 ? -15.883 16.594 -0.987 1 94.12 259 VAL B O 1
ATOM 6567 N N . ASP B 1 260 ? -14.367 16.297 0.637 1 93.5 260 ASP B N 1
ATOM 6568 C CA . ASP B 1 260 ? -15.273 15.516 1.473 1 93.5 260 ASP B CA 1
ATOM 6569 C C . ASP B 1 260 ? -16.5 16.328 1.868 1 93.5 260 ASP B C 1
ATOM 6571 O O . ASP B 1 260 ? -17.625 15.812 1.875 1 93.5 260 ASP B O 1
ATOM 6575 N N . SER B 1 261 ? -16.219 17.562 2.209 1 92.75 261 SER B N 1
ATOM 6576 C CA . SER B 1 261 ? -17.312 18.438 2.607 1 92.75 261 SER B CA 1
ATOM 6577 C C . SER B 1 261 ? -18.281 18.672 1.455 1 92.75 261 SER B C 1
ATOM 6579 O O . SER B 1 261 ? -19.5 18.766 1.664 1 92.75 261 SER B O 1
ATOM 6581 N N . LYS B 1 262 ? -17.781 18.797 0.275 1 95.12 262 LYS B N 1
ATOM 6582 C CA . LYS B 1 262 ? -18.641 18.953 -0.894 1 95.12 262 LYS B CA 1
ATOM 6583 C C . LYS B 1 262 ? -19.469 17.703 -1.149 1 95.12 262 LYS B C 1
ATOM 6585 O O . LYS B 1 262 ? -20.641 17.797 -1.555 1 95.12 262 LYS B O 1
ATOM 6590 N N . PHE B 1 263 ? -18.891 16.578 -0.989 1 95.88 263 PHE B N 1
ATOM 6591 C CA . PHE B 1 263 ? -19.625 15.328 -1.125 1 95.88 263 PHE B CA 1
ATOM 6592 C C . PHE B 1 263 ? -20.719 15.234 -0.081 1 95.88 263 PHE B C 1
ATOM 6594 O O . PHE B 1 263 ? -21.844 14.836 -0.395 1 95.88 263 PHE B O 1
ATOM 6601 N N . TYR B 1 264 ? -20.422 15.609 1.146 1 94.69 264 TYR B N 1
ATOM 6602 C CA . TYR B 1 264 ? -21.422 15.617 2.201 1 94.69 264 TYR B CA 1
ATOM 6603 C C . TYR B 1 264 ? -22.578 16.547 1.849 1 94.69 264 TYR B C 1
ATOM 6605 O O . TYR B 1 264 ? -23.734 16.234 2.082 1 94.69 264 TYR B O 1
ATOM 6613 N N . ALA B 1 265 ? -22.25 17.672 1.302 1 95.44 265 ALA B N 1
ATOM 6614 C CA . ALA B 1 265 ? -23.281 18.625 0.856 1 95.44 265 ALA B CA 1
ATOM 6615 C C . ALA B 1 265 ? -24.141 18.016 -0.247 1 95.44 265 ALA B C 1
ATOM 6617 O O . ALA B 1 265 ? -25.344 18.234 -0.29 1 95.44 265 ALA B O 1
ATOM 6618 N N . THR B 1 266 ? -23.5 17.297 -1.151 1 96.12 266 THR B N 1
ATOM 6619 C CA . THR B 1 266 ? -24.234 16.594 -2.203 1 96.12 266 THR B CA 1
ATOM 6620 C C . THR B 1 266 ? -25.234 15.602 -1.605 1 96.12 266 THR B C 1
ATOM 6622 O O . THR B 1 266 ? -26.391 15.57 -2.02 1 96.12 266 THR B O 1
ATOM 6625 N N . LEU B 1 267 ? -24.797 14.859 -0.618 1 96.38 267 LEU B N 1
ATOM 6626 C CA . LEU B 1 267 ? -25.672 13.898 0.047 1 96.38 267 LEU B CA 1
ATOM 6627 C C . LEU B 1 267 ? -26.828 14.617 0.753 1 96.38 267 LEU B C 1
ATOM 6629 O O . LEU B 1 267 ? -27.953 14.125 0.761 1 96.38 267 LEU B O 1
ATOM 6633 N N . THR B 1 268 ? -26.516 15.773 1.328 1 96.06 268 THR B N 1
ATOM 6634 C CA . THR B 1 268 ? -27.531 16.562 2.004 1 96.06 268 THR B CA 1
ATOM 6635 C C . THR B 1 268 ? -28.594 17.031 1.015 1 96.06 268 THR B C 1
ATOM 6637 O O . THR B 1 268 ? -29.781 17.062 1.339 1 96.06 268 THR B O 1
ATOM 6640 N N . ARG B 1 269 ? -28.172 17.375 -0.161 1 95.5 269 ARG B N 1
ATOM 6641 C CA . ARG B 1 269 ? -29.109 17.797 -1.204 1 95.5 269 ARG B CA 1
ATOM 6642 C C . ARG B 1 269 ? -30.031 16.656 -1.615 1 95.5 269 ARG B C 1
ATOM 6644 O O . ARG B 1 269 ? -31.188 16.891 -1.955 1 95.5 269 ARG B O 1
ATOM 6651 N N . ILE B 1 270 ? -29.516 15.5 -1.567 1 96.06 270 ILE B N 1
ATOM 6652 C CA . ILE B 1 270 ? -30.281 14.336 -2.008 1 96.06 270 ILE B CA 1
ATOM 6653 C C . ILE B 1 270 ? -31.203 13.859 -0.88 1 96.06 270 ILE B C 1
ATOM 6655 O O . ILE B 1 270 ? -32.406 13.695 -1.077 1 96.06 270 ILE B O 1
ATOM 6659 N N . PHE B 1 271 ? -30.656 13.711 0.366 1 96.31 271 PHE B N 1
ATOM 6660 C CA . PHE B 1 271 ? -31.344 12.961 1.414 1 96.31 271 PHE B CA 1
ATOM 6661 C C . PHE B 1 271 ? -31.875 13.898 2.488 1 96.31 271 PHE B C 1
ATOM 6663 O O . PHE B 1 271 ? -32.719 13.5 3.301 1 96.31 271 PHE B O 1
ATOM 6670 N N . GLY B 1 272 ? -31.312 15.148 2.596 1 95.69 272 GLY B N 1
ATOM 6671 C CA . GLY B 1 272 ? -31.703 16.094 3.629 1 95.69 272 GLY B CA 1
ATOM 6672 C C . GLY B 1 272 ? -30.812 16.031 4.855 1 95.69 272 GLY B C 1
ATOM 6673 O O . GLY B 1 272 ? -30.25 14.984 5.176 1 95.69 272 GLY B O 1
ATOM 6674 N N . GLY B 1 273 ? -30.703 17.078 5.566 1 94.62 273 GLY B N 1
ATOM 6675 C CA . GLY B 1 273 ? -29.859 17.234 6.742 1 94.62 273 GLY B CA 1
ATOM 6676 C C . GLY B 1 273 ? -30.219 16.266 7.863 1 94.62 273 GLY B C 1
ATOM 6677 O O . GLY B 1 273 ? -29.344 15.617 8.438 1 94.62 273 GLY B O 1
ATOM 6678 N N . PRO B 1 274 ? -31.484 16.172 8.148 1 95 274 PRO B N 1
ATOM 6679 C CA . PRO B 1 274 ? -31.891 15.305 9.258 1 95 274 PRO B CA 1
ATOM 6680 C C . PRO B 1 274 ? -31.5 13.844 9.023 1 95 274 PRO B C 1
ATOM 6682 O O . PRO B 1 274 ? -31.016 13.18 9.938 1 95 274 PRO B O 1
ATOM 6685 N N . MET B 1 275 ? -31.719 13.367 7.836 1 96.06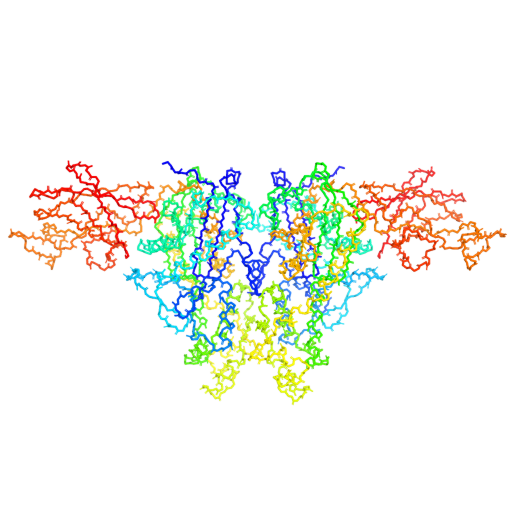 275 MET B N 1
ATOM 6686 C CA . MET B 1 275 ? -31.375 11.977 7.543 1 96.06 275 MET B CA 1
ATOM 6687 C C . MET B 1 275 ? -29.875 11.742 7.672 1 96.06 275 MET B C 1
ATOM 6689 O O . MET B 1 275 ? -29.453 10.711 8.195 1 96.06 275 MET B O 1
ATOM 6693 N N . LEU B 1 276 ? -29.109 12.672 7.184 1 95.19 276 LEU B N 1
ATOM 6694 C CA . LEU B 1 276 ? -27.656 12.508 7.25 1 95.19 276 LEU B CA 1
ATOM 6695 C C . LEU B 1 276 ? -27.172 12.547 8.695 1 95.19 276 LEU B C 1
ATOM 6697 O O . LEU B 1 276 ? -26.203 11.867 9.047 1 95.19 276 LEU B O 1
ATOM 6701 N N . ARG B 1 277 ? -27.797 13.336 9.477 1 92.88 277 ARG B N 1
ATOM 6702 C CA . ARG B 1 277 ? -27.438 13.375 10.898 1 92.88 277 ARG B CA 1
ATOM 6703 C C . ARG B 1 277 ? -27.766 12.047 11.57 1 92.88 277 ARG B C 1
ATOM 6705 O O . ARG B 1 277 ? -27 11.562 12.398 1 92.88 277 ARG B O 1
ATOM 6712 N N . GLU B 1 278 ? -28.875 11.531 11.219 1 94.56 278 GLU B N 1
ATOM 6713 C CA . GLU B 1 278 ? -29.25 10.234 11.758 1 94.56 278 GLU B CA 1
ATOM 6714 C C . GLU B 1 278 ? -28.281 9.148 11.297 1 94.56 278 GLU B C 1
ATOM 6716 O O . GLU B 1 278 ? -27.891 8.281 12.086 1 94.56 278 GLU B O 1
ATOM 6721 N N . LEU B 1 279 ? -27.922 9.195 10.031 1 95 279 LEU B N 1
ATOM 6722 C CA . LEU B 1 279 ? -26.938 8.25 9.508 1 95 279 LEU B CA 1
ATOM 6723 C C . LEU B 1 279 ? -25.641 8.328 10.305 1 95 279 LEU B C 1
ATOM 6725 O O . LEU B 1 279 ? -25.094 7.305 10.695 1 95 279 LEU B O 1
ATOM 6729 N N . GLN B 1 280 ? -25.172 9.484 10.57 1 89.94 280 GLN B N 1
ATOM 6730 C CA . GLN B 1 280 ? -23.891 9.719 11.234 1 89.94 280 GLN B CA 1
ATOM 6731 C C . GLN B 1 280 ? -23.953 9.32 12.711 1 89.94 280 GLN B C 1
ATOM 6733 O O . GLN B 1 280 ? -23.031 8.703 13.234 1 89.94 280 GLN B O 1
ATOM 6738 N N . ASN B 1 281 ? -25.109 9.602 13.367 1 89.69 281 ASN B N 1
ATOM 6739 C CA . ASN B 1 281 ? -25.188 9.453 14.82 1 89.69 281 ASN B CA 1
ATOM 6740 C C . ASN B 1 281 ? -25.688 8.078 15.219 1 89.69 281 ASN B C 1
ATOM 6742 O O . ASN B 1 281 ? -25.234 7.504 16.203 1 89.69 281 ASN B O 1
ATOM 6746 N N . GLU B 1 282 ? -26.656 7.539 14.453 1 91.25 282 GLU B N 1
ATOM 6747 C CA . GLU B 1 282 ? -27.344 6.316 14.883 1 91.25 282 GLU B CA 1
ATOM 6748 C C . GLU B 1 282 ? -26.875 5.117 14.055 1 91.25 282 GLU B C 1
ATOM 6750 O O . GLU B 1 282 ? -26.984 3.973 14.508 1 91.25 282 GLU B O 1
ATOM 6755 N N . LYS B 1 283 ? -26.469 5.441 12.836 1 93.38 283 LYS B N 1
ATOM 6756 C CA . LYS B 1 283 ? -25.969 4.402 11.945 1 93.38 283 LYS B CA 1
ATOM 6757 C C . LYS B 1 283 ? -24.531 4.695 11.523 1 93.38 283 LYS B C 1
ATOM 6759 O O . LYS B 1 283 ? -24.219 4.668 10.328 1 93.38 283 LYS B O 1
ATOM 6764 N N . THR B 1 284 ? -23.688 4.895 12.555 1 91.69 284 THR B N 1
ATOM 6765 C CA . THR B 1 284 ? -22.359 5.441 12.352 1 91.69 284 THR B CA 1
ATOM 6766 C C . THR B 1 284 ? -21.516 4.512 11.477 1 91.69 284 THR B C 1
ATOM 6768 O O . THR B 1 284 ? -20.703 4.973 10.672 1 91.69 284 THR B O 1
ATOM 6771 N N . TYR B 1 285 ? -21.656 3.213 11.641 1 90.62 285 TYR B N 1
ATOM 6772 C CA . TYR B 1 285 ? -20.891 2.273 10.828 1 90.62 285 TYR B CA 1
ATOM 6773 C C . TYR B 1 285 ? -21.172 2.482 9.344 1 90.62 285 TYR B C 1
ATOM 6775 O O . TYR B 1 285 ? -20.266 2.396 8.516 1 90.62 285 TYR B O 1
ATOM 6783 N N . ALA B 1 286 ? -22.422 2.717 9.008 1 93.62 286 ALA B N 1
ATOM 6784 C CA . ALA B 1 286 ? -22.828 2.936 7.621 1 93.62 286 ALA B CA 1
ATOM 6785 C C . ALA B 1 286 ? -22.25 4.246 7.086 1 93.62 286 ALA B C 1
ATOM 6787 O O . ALA B 1 286 ? -21.828 4.32 5.93 1 93.62 286 ALA B O 1
ATOM 6788 N N . TYR B 1 287 ? -22.297 5.211 7.957 1 93.62 287 TYR B N 1
ATOM 6789 C CA . TYR B 1 287 ? -21.703 6.492 7.594 1 93.62 287 TYR B CA 1
ATOM 6790 C C . TYR B 1 287 ? -20.203 6.332 7.301 1 93.62 287 TYR B C 1
ATOM 6792 O O . TYR B 1 287 ? -19.703 6.844 6.297 1 93.62 287 TYR B O 1
ATOM 6800 N N . MET B 1 288 ? -19.562 5.652 8.148 1 90.5 288 MET B N 1
ATOM 6801 C CA . MET B 1 288 ? -18.125 5.43 7.98 1 90.5 288 MET B CA 1
ATOM 6802 C C . MET B 1 288 ? -17.844 4.676 6.688 1 90.5 288 MET B C 1
ATOM 6804 O O . MET B 1 288 ? -16.906 5.012 5.961 1 90.5 288 MET B O 1
ATOM 6808 N N . ASP B 1 289 ? -18.625 3.691 6.395 1 89.5 289 ASP B N 1
ATOM 6809 C CA . ASP B 1 289 ? -18.469 2.924 5.164 1 89.5 289 ASP B CA 1
ATOM 6810 C C . ASP B 1 289 ? -18.594 3.826 3.938 1 89.5 289 ASP B C 1
ATOM 6812 O O . ASP B 1 289 ? -17.797 3.711 2.992 1 89.5 289 ASP B O 1
ATOM 6816 N N . LEU B 1 290 ? -19.578 4.609 3.977 1 93.31 290 LEU B N 1
ATOM 6817 C CA . LEU B 1 290 ? -19.859 5.52 2.869 1 93.31 290 LEU B CA 1
ATOM 6818 C C . LEU B 1 290 ? -18.688 6.469 2.639 1 93.31 290 LEU B C 1
ATOM 6820 O O . LEU B 1 290 ? -18.234 6.641 1.504 1 93.31 290 LEU B O 1
ATOM 6824 N N . MET B 1 291 ? -18.172 7.008 3.686 1 90.31 291 MET B N 1
ATOM 6825 C CA . MET B 1 291 ? -17.094 7.988 3.578 1 90.31 291 MET B CA 1
ATOM 6826 C C . MET B 1 291 ? -15.797 7.312 3.156 1 90.31 291 MET B C 1
ATOM 6828 O O . MET B 1 291 ? -14.984 7.906 2.439 1 90.31 291 MET B O 1
ATOM 6832 N N . ARG B 1 292 ? -15.586 6.168 3.604 1 85.75 292 ARG B N 1
ATOM 6833 C CA . ARG B 1 292 ? -14.406 5.414 3.197 1 85.75 292 ARG B CA 1
ATOM 6834 C C . ARG B 1 292 ? -14.438 5.113 1.703 1 85.75 292 ARG B C 1
ATOM 6836 O O . ARG B 1 292 ? -13.414 5.215 1.025 1 85.75 292 ARG B O 1
ATOM 6843 N N . GLU B 1 293 ? -15.547 4.664 1.26 1 87.38 293 GLU B N 1
ATOM 6844 C CA . GLU B 1 293 ? -15.703 4.398 -0.166 1 87.38 293 GLU B CA 1
ATOM 6845 C C . GLU B 1 293 ? -15.438 5.648 -0.997 1 87.38 293 GLU B C 1
ATOM 6847 O O . GLU B 1 293 ? -14.828 5.574 -2.064 1 87.38 293 GLU B O 1
ATOM 6852 N N . PHE B 1 294 ? -15.922 6.773 -0.569 1 91.38 294 PHE B N 1
ATOM 6853 C CA . PHE B 1 294 ? -15.703 8.031 -1.276 1 91.38 294 PHE B CA 1
ATOM 6854 C C . PHE B 1 294 ? -14.227 8.398 -1.286 1 91.38 294 PHE B C 1
ATOM 6856 O O . PHE B 1 294 ? -13.711 8.883 -2.295 1 91.38 294 PHE B O 1
ATOM 6863 N N . GLU B 1 295 ? -13.555 8.219 -0.158 1 85.75 295 GLU B N 1
ATOM 6864 C CA . GLU B 1 295 ? -12.125 8.5 -0.069 1 85.75 295 GLU B CA 1
ATOM 6865 C C . GLU B 1 295 ? -11.344 7.703 -1.11 1 85.75 295 GLU B C 1
ATOM 6867 O O . GLU B 1 295 ? -10.438 8.234 -1.753 1 85.75 295 GLU B O 1
ATOM 6872 N N . THR B 1 296 ? -11.727 6.504 -1.278 1 79.62 296 THR B N 1
ATOM 6873 C CA . THR B 1 296 ? -11.055 5.645 -2.246 1 79.62 296 THR B CA 1
ATOM 6874 C C . THR B 1 296 ? -11.312 6.133 -3.67 1 79.62 296 THR B C 1
ATOM 6876 O O . THR B 1 296 ? -10.398 6.145 -4.5 1 79.62 296 THR B O 1
ATOM 6879 N N . SER B 1 297 ? -12.492 6.535 -3.998 1 84.19 297 SER B N 1
ATOM 6880 C CA . SER B 1 297 ? -12.867 7.004 -5.328 1 84.19 297 SER B CA 1
ATOM 6881 C C . SER B 1 297 ? -12.164 8.312 -5.672 1 84.19 297 SER B C 1
ATOM 6883 O O . SER B 1 297 ? -11.828 8.562 -6.828 1 84.19 297 SER B O 1
ATOM 6885 N N . LYS B 1 298 ? -12.016 9.164 -4.652 1 84.56 298 LYS B N 1
ATOM 6886 C CA . LYS B 1 298 ? -11.328 10.438 -4.844 1 84.56 298 LYS B CA 1
ATOM 6887 C C . LYS B 1 298 ? -9.906 10.227 -5.355 1 84.56 298 LYS B C 1
ATOM 6889 O O . LYS B 1 298 ? -9.414 11.008 -6.176 1 84.56 298 LYS B O 1
ATOM 6894 N N . ARG B 1 299 ? -9.336 9.211 -4.938 1 75.88 299 ARG B N 1
ATOM 6895 C CA . ARG B 1 299 ? -7.93 8.977 -5.234 1 75.88 299 ARG B CA 1
ATOM 6896 C C . ARG B 1 299 ? -7.75 8.414 -6.641 1 75.88 299 ARG B C 1
ATOM 6898 O O . ARG B 1 299 ? -6.699 8.586 -7.258 1 75.88 299 ARG B O 1
ATOM 6905 N N . VAL B 1 300 ? -8.828 7.84 -7.27 1 72.75 300 VAL B N 1
ATOM 6906 C CA . VAL B 1 300 ? -8.586 7.062 -8.484 1 72.75 300 VAL B CA 1
ATOM 6907 C C . VAL B 1 300 ? -9.258 7.746 -9.672 1 72.75 300 VAL B C 1
ATOM 6909 O O . VAL B 1 300 ? -9.078 7.328 -10.82 1 72.75 300 VAL B O 1
ATOM 6912 N N . VAL B 1 301 ? -9.984 8.742 -9.414 1 79.62 301 VAL B N 1
ATOM 6913 C CA . VAL B 1 301 ? -10.672 9.406 -10.508 1 79.62 301 VAL B CA 1
ATOM 6914 C C . VAL B 1 301 ? -9.656 9.977 -11.492 1 79.62 301 VAL B C 1
ATOM 6916 O O . VAL B 1 301 ? -8.656 10.57 -11.086 1 79.62 301 VAL B O 1
ATOM 6919 N N . LYS B 1 302 ? -9.883 9.742 -12.812 1 76.94 302 LYS B N 1
ATOM 6920 C CA . LYS B 1 302 ? -8.961 10.18 -13.859 1 76.94 302 LYS B CA 1
ATOM 6921 C C . LYS B 1 302 ? -9.523 11.375 -14.617 1 76.94 302 LYS B C 1
ATOM 6923 O O . LYS B 1 302 ? -10.734 11.477 -14.828 1 76.94 302 LYS B O 1
ATOM 6928 N N . PRO B 1 303 ? -8.586 12.148 -15.047 1 76 303 PRO B N 1
ATOM 6929 C CA . PRO B 1 303 ? -9.023 13.328 -15.781 1 76 303 PRO B CA 1
ATOM 6930 C C . PRO B 1 303 ? -9.719 12.984 -17.094 1 76 303 PRO B C 1
ATOM 6932 O O . PRO B 1 303 ? -10.633 13.695 -17.531 1 76 303 PRO B O 1
ATOM 6935 N N . ASP B 1 304 ? -9.297 11.922 -17.75 1 70.44 304 ASP B N 1
ATOM 6936 C CA . ASP B 1 304 ? -9.766 11.609 -19.109 1 70.44 304 ASP B CA 1
ATOM 6937 C C . ASP B 1 304 ? -11.062 10.805 -19.062 1 70.44 304 ASP B C 1
ATOM 6939 O O . ASP B 1 304 ? -11.539 10.344 -20.109 1 70.44 304 ASP B O 1
ATOM 6943 N N . ALA B 1 305 ? -11.5 10.672 -17.984 1 63.5 305 ALA B N 1
ATOM 6944 C CA . ALA B 1 305 ? -12.789 9.984 -17.938 1 63.5 305 ALA B CA 1
ATOM 6945 C C . ALA B 1 305 ? -13.852 10.75 -18.703 1 63.5 305 ALA B C 1
ATOM 6947 O O . ALA B 1 305 ? -14.07 11.945 -18.469 1 63.5 305 ALA B O 1
ATOM 6948 N N . GLY B 1 306 ? -14.195 10.141 -19.859 1 62.38 306 GLY B N 1
ATOM 6949 C CA . GLY B 1 306 ? -15.164 10.773 -20.734 1 62.38 306 GLY B CA 1
ATOM 6950 C C . GLY B 1 306 ? -16.406 11.266 -20 1 62.38 306 GLY B C 1
ATOM 6951 O O . GLY B 1 306 ? -16.719 10.781 -18.906 1 62.38 306 GLY B O 1
ATOM 6952 N N . THR B 1 307 ? -16.922 12.258 -20.547 1 58.03 307 THR B N 1
ATOM 6953 C CA . THR B 1 307 ? -18.109 12.898 -20 1 58.03 307 THR B CA 1
ATOM 6954 C C . THR B 1 307 ? -19.203 11.867 -19.703 1 58.03 307 THR B C 1
ATOM 6956 O O . THR B 1 307 ? -20 12.047 -18.781 1 58.03 307 THR B O 1
ATOM 6959 N N . ASP B 1 308 ? -19.125 10.859 -20.359 1 66 308 ASP B N 1
ATOM 6960 C CA . ASP B 1 308 ? -20.188 9.875 -20.203 1 66 308 ASP B CA 1
ATOM 6961 C C . ASP B 1 308 ? -19.766 8.742 -19.281 1 66 308 ASP B C 1
ATOM 6963 O O . ASP B 1 308 ? -20.547 7.848 -18.969 1 66 308 ASP B O 1
ATOM 6967 N N . SER B 1 309 ? -18.625 8.992 -18.812 1 80.81 309 SER B N 1
ATOM 6968 C CA . SER B 1 309 ? -18.172 7.949 -17.891 1 80.81 309 SER B CA 1
ATOM 6969 C C . SER B 1 309 ? -18.734 8.148 -16.5 1 80.81 309 SER B C 1
ATOM 6971 O O . SER B 1 309 ? -19.203 9.234 -16.156 1 80.81 309 SER B O 1
ATOM 6973 N N . LYS B 1 310 ? -18.969 7.059 -15.82 1 86.06 310 LYS B N 1
ATOM 6974 C CA . LYS B 1 310 ? -19.547 7.117 -14.484 1 86.06 310 LYS B CA 1
ATOM 6975 C C . LYS B 1 310 ? -18.547 6.637 -13.43 1 86.06 310 LYS B C 1
ATOM 6977 O O . LYS B 1 310 ? -17.75 5.738 -13.695 1 86.06 310 LYS B O 1
ATOM 6982 N N . VAL B 1 311 ? -18.531 7.336 -12.305 1 88.25 311 VAL B N 1
ATOM 6983 C CA . VAL B 1 311 ? -17.828 6.879 -11.117 1 88.25 311 VAL B CA 1
ATOM 6984 C C . VAL B 1 311 ? -18.781 6.113 -10.211 1 88.25 311 VAL B C 1
ATOM 6986 O O . VAL B 1 311 ? -19.828 6.637 -9.812 1 88.25 311 VAL B O 1
ATOM 6989 N N . THR B 1 312 ? -18.391 4.895 -9.969 1 89.19 312 THR B N 1
ATOM 6990 C CA . THR B 1 312 ? -19.266 4.027 -9.188 1 89.19 312 THR B CA 1
ATOM 6991 C C . THR B 1 312 ? -18.781 3.928 -7.742 1 89.19 312 THR B C 1
ATOM 6993 O O . THR B 1 312 ? -17.594 3.652 -7.5 1 89.19 312 THR B O 1
ATOM 6996 N N . ILE B 1 313 ? -19.688 4.152 -6.781 1 90.06 313 ILE B N 1
ATOM 6997 C CA . ILE B 1 313 ? -19.375 4.07 -5.363 1 90.06 313 ILE B CA 1
ATOM 6998 C C . ILE B 1 313 ? -20.312 3.094 -4.672 1 90.06 313 ILE B C 1
ATOM 7000 O O . ILE B 1 313 ? -21.531 3.141 -4.887 1 90.06 313 ILE B O 1
ATOM 7004 N N . THR B 1 314 ? -19.766 2.199 -3.908 1 90.06 314 THR B N 1
ATOM 7005 C CA . THR B 1 314 ? -20.594 1.312 -3.102 1 90.06 314 THR B CA 1
ATOM 7006 C C . THR B 1 314 ? -21.156 2.051 -1.886 1 90.06 314 THR B C 1
ATOM 7008 O O . THR B 1 314 ? -20.438 2.82 -1.242 1 90.06 314 THR B O 1
ATOM 7011 N N . ILE B 1 315 ? -22.438 1.862 -1.631 1 93.62 315 ILE B N 1
ATOM 7012 C CA . ILE B 1 315 ? -23.062 2.555 -0.509 1 93.62 315 ILE B CA 1
ATOM 7013 C C . ILE B 1 315 ? -23.75 1.54 0.404 1 93.62 315 ILE B C 1
ATOM 7015 O O . ILE B 1 315 ? -24.078 0.433 -0.026 1 93.62 315 ILE B O 1
ATOM 7019 N N . PRO B 1 316 ? -23.906 1.874 1.688 1 93.44 316 PRO B N 1
ATOM 7020 C CA . PRO B 1 316 ? -24.719 1.043 2.57 1 93.44 316 PRO B CA 1
ATOM 7021 C C . PRO B 1 316 ? -26.219 1.159 2.268 1 93.44 316 PRO B C 1
ATOM 7023 O O . PRO B 1 316 ? -26.969 1.718 3.068 1 93.44 316 PRO B O 1
ATOM 7026 N N . TYR B 1 317 ? -26.641 0.566 1.272 1 93.44 317 TYR B N 1
ATOM 7027 C CA . TYR B 1 317 ? -27.969 0.747 0.687 1 93.44 317 TYR B CA 1
ATOM 7028 C C . TYR B 1 317 ? -29.062 0.386 1.688 1 93.44 317 TYR B C 1
ATOM 7030 O O . TYR B 1 317 ? -30.078 1.075 1.778 1 93.44 317 TYR B O 1
ATOM 7038 N N . VAL B 1 318 ? -28.859 -0.691 2.412 1 92.5 318 VAL B N 1
ATOM 7039 C CA . VAL B 1 318 ? -29.891 -1.185 3.316 1 92.5 318 VAL B CA 1
ATOM 7040 C C . VAL B 1 318 ? -30.25 -0.104 4.336 1 92.5 318 VAL B C 1
ATOM 7042 O O . VAL B 1 318 ? -31.422 0.225 4.516 1 92.5 318 VAL B O 1
ATOM 7045 N N . VAL B 1 319 ? -29.203 0.446 4.902 1 94 319 VAL B N 1
ATOM 7046 C CA . VAL B 1 319 ? -29.406 1.46 5.934 1 94 319 VAL B CA 1
ATOM 7047 C C . VAL B 1 319 ? -29.969 2.732 5.305 1 94 319 VAL B C 1
ATOM 7049 O O . VAL B 1 319 ? -30.906 3.33 5.836 1 94 319 VAL B O 1
ATOM 7052 N N . LEU B 1 320 ? -29.422 3.111 4.195 1 95.44 320 LEU B N 1
ATOM 7053 C CA . LEU B 1 320 ? -29.875 4.332 3.529 1 95.44 320 LEU B CA 1
ATOM 7054 C C . LEU B 1 320 ? -31.328 4.203 3.088 1 95.44 320 LEU B C 1
ATOM 7056 O O . LEU B 1 320 ? -32.094 5.152 3.215 1 95.44 320 LEU B O 1
ATOM 7060 N N . ASN B 1 321 ? -31.656 3.066 2.574 1 95.25 321 ASN B N 1
ATOM 7061 C CA . ASN B 1 321 ? -33.031 2.852 2.133 1 95.25 321 ASN B CA 1
ATOM 7062 C C . ASN B 1 321 ? -34 2.832 3.309 1 95.25 321 ASN B C 1
ATOM 7064 O O . ASN B 1 321 ? -35.125 3.334 3.201 1 95.25 321 ASN B O 1
ATOM 7068 N N . GLU B 1 322 ? -33.594 2.205 4.383 1 95.06 322 GLU B N 1
ATOM 7069 C CA . GLU B 1 322 ? -34.406 2.215 5.594 1 95.06 322 GLU B CA 1
ATOM 7070 C C . GLU B 1 322 ? -34.688 3.641 6.07 1 95.06 322 GLU B C 1
ATOM 7072 O O . GLU B 1 322 ? -35.812 3.98 6.426 1 95.06 322 GLU B O 1
ATOM 7077 N N . LEU B 1 323 ? -33.656 4.43 6.086 1 96.19 323 LEU B N 1
ATOM 7078 C CA . LEU B 1 323 ? -33.812 5.812 6.523 1 96.19 323 LEU B CA 1
ATOM 7079 C C . LEU B 1 323 ? -34.688 6.609 5.559 1 96.19 323 LEU B C 1
ATOM 7081 O O . LEU B 1 323 ? -35.469 7.465 5.977 1 96.19 323 LEU B O 1
ATOM 7085 N N . CYS B 1 324 ? -34.531 6.344 4.266 1 96.94 324 CYS B N 1
ATOM 7086 C CA . CYS B 1 324 ? -35.375 6.992 3.271 1 96.94 324 CYS B CA 1
ATOM 7087 C C . CYS B 1 324 ? -36.844 6.668 3.508 1 96.94 324 CYS B C 1
ATOM 7089 O O . CYS B 1 324 ? -37.719 7.555 3.445 1 96.94 324 CYS B O 1
ATOM 7091 N N . LYS B 1 325 ? -37.094 5.449 3.766 1 96.12 325 LYS B N 1
ATOM 7092 C CA . LYS B 1 325 ? -38.469 5.031 4.031 1 96.12 325 LYS B CA 1
ATOM 7093 C C . LYS B 1 325 ? -39.031 5.68 5.305 1 96.12 325 LYS B C 1
ATOM 7095 O O . LYS B 1 325 ? -40.156 6.117 5.348 1 96.12 325 LYS B O 1
ATOM 7100 N N . GLU B 1 326 ? -38.219 5.742 6.281 1 95.75 326 GLU B N 1
ATOM 7101 C CA . GLU B 1 326 ? -38.594 6.285 7.578 1 95.75 326 GLU B CA 1
ATOM 7102 C C . GLU B 1 326 ? -38.812 7.797 7.508 1 95.75 326 GLU B C 1
ATOM 7104 O O . GLU B 1 326 ? -39.75 8.328 8.102 1 95.75 326 GLU B O 1
ATOM 7109 N N . ILE B 1 327 ? -37.969 8.469 6.777 1 95.69 327 ILE B N 1
ATOM 7110 C CA . ILE B 1 327 ? -37.938 9.922 6.859 1 95.69 327 ILE B CA 1
ATOM 7111 C C . ILE B 1 327 ? -38.656 10.531 5.668 1 95.69 327 ILE B C 1
ATOM 7113 O O . ILE B 1 327 ? -39.344 11.555 5.797 1 95.69 327 ILE B O 1
ATOM 7117 N N . HIS B 1 328 ? -38.562 9.859 4.465 1 95.94 328 HIS B N 1
ATOM 7118 C CA . HIS B 1 328 ? -39.125 10.43 3.252 1 95.94 328 HIS B CA 1
ATOM 7119 C C . HIS B 1 328 ? -40.344 9.625 2.791 1 95.94 328 HIS B C 1
ATOM 7121 O O . HIS B 1 328 ? -41.031 10.016 1.844 1 95.94 328 HIS B O 1
ATOM 7127 N N . ASP B 1 329 ? -40.594 8.508 3.404 1 96.69 329 ASP B N 1
ATOM 7128 C CA . ASP B 1 329 ? -41.688 7.617 3.023 1 96.69 329 ASP B CA 1
ATOM 7129 C C . ASP B 1 329 ? -41.562 7.18 1.566 1 96.69 329 ASP B C 1
ATOM 7131 O O . ASP B 1 329 ? -42.531 7.16 0.825 1 96.69 329 ASP B O 1
ATOM 7135 N N . GLN B 1 330 ? -40.344 7.027 1.109 1 96.44 330 GLN B N 1
ATOM 7136 C CA . GLN B 1 330 ? -40 6.605 -0.245 1 96.44 330 GLN B CA 1
ATOM 7137 C C . GLN B 1 330 ? -38.75 5.719 -0.246 1 96.44 330 GLN B C 1
ATOM 7139 O O . GLN B 1 330 ? -37.969 5.719 0.714 1 96.44 330 GLN B O 1
ATOM 7144 N N . GLU B 1 331 ? -38.594 4.977 -1.337 1 95.44 331 GLU B N 1
ATOM 7145 C CA . GLU B 1 331 ? -37.375 4.199 -1.519 1 95.44 331 GLU B CA 1
ATOM 7146 C C . GLU B 1 331 ? -36.219 5.094 -1.93 1 95.44 331 GLU B C 1
ATOM 7148 O O . GLU B 1 331 ? -36.406 6.168 -2.5 1 95.44 331 GLU B O 1
ATOM 7153 N N . LEU B 1 332 ? -35.031 4.645 -1.657 1 95.81 332 LEU B N 1
ATOM 7154 C CA . LEU B 1 332 ? -33.812 5.391 -1.948 1 95.81 332 LEU B CA 1
ATOM 7155 C C . LEU B 1 332 ? -33.781 5.824 -3.41 1 95.81 332 LEU B C 1
ATOM 7157 O O . LEU B 1 332 ? -33.438 6.965 -3.717 1 95.81 332 LEU B O 1
ATOM 7161 N N . LYS B 1 333 ? -34.188 4.965 -4.289 1 93.56 333 LYS B N 1
ATOM 7162 C CA . LYS B 1 333 ? -34.125 5.238 -5.723 1 93.56 333 LYS B CA 1
ATOM 7163 C C . LYS B 1 333 ? -35.031 6.426 -6.082 1 93.56 333 LYS B C 1
ATOM 7165 O O . LYS B 1 333 ? -34.656 7.27 -6.898 1 93.56 333 LYS B O 1
ATOM 7170 N N . ASP B 1 334 ? -36.125 6.426 -5.453 1 95.62 334 ASP B N 1
ATOM 7171 C CA . ASP B 1 334 ? -37.094 7.492 -5.734 1 95.62 334 ASP B CA 1
ATOM 7172 C C . ASP B 1 334 ? -36.625 8.82 -5.152 1 95.62 334 ASP B C 1
ATOM 7174 O O . ASP B 1 334 ? -36.781 9.867 -5.789 1 95.62 334 ASP B O 1
ATOM 7178 N N . VAL B 1 335 ? -36.094 8.773 -3.963 1 96.31 335 VAL B N 1
ATOM 7179 C CA . VAL B 1 335 ? -35.562 9.984 -3.328 1 96.31 335 VAL B CA 1
ATOM 7180 C C . VAL B 1 335 ? -34.469 10.586 -4.199 1 96.31 335 VAL B C 1
ATOM 7182 O O . VAL B 1 335 ? -34.406 11.805 -4.391 1 96.31 335 VAL B O 1
ATOM 7185 N N . LEU B 1 336 ? -33.625 9.75 -4.695 1 95.5 336 LEU B N 1
ATOM 7186 C CA . LEU B 1 336 ? -32.531 10.18 -5.547 1 95.5 336 LEU B CA 1
ATOM 7187 C C . LEU B 1 336 ? -33.031 10.773 -6.855 1 95.5 336 LEU B C 1
ATOM 7189 O O . LEU B 1 336 ? -32.594 11.828 -7.289 1 95.5 336 LEU B O 1
ATOM 7193 N N . GLN B 1 337 ? -34 10.133 -7.484 1 93.88 337 GLN B N 1
ATOM 7194 C CA . GLN B 1 337 ? -34.531 10.555 -8.773 1 93.88 337 GLN B CA 1
ATOM 7195 C C . GLN B 1 337 ? -35.25 11.898 -8.656 1 93.88 337 GLN B C 1
ATOM 7197 O O . GLN B 1 337 ? -35.219 12.711 -9.578 1 93.88 337 GLN B O 1
ATOM 7202 N N . GLU B 1 338 ? -35.844 12.07 -7.582 1 94.25 338 GLU B N 1
ATOM 7203 C CA . GLU B 1 338 ? -36.656 13.281 -7.375 1 94.25 338 GLU B CA 1
ATOM 7204 C C . GLU B 1 338 ? -35.781 14.438 -6.91 1 94.25 338 GLU B C 1
ATOM 7206 O O . GLU B 1 338 ? -36.219 15.594 -6.926 1 94.25 338 GLU B O 1
ATOM 7211 N N . SER B 1 339 ? -34.562 14.125 -6.578 1 93.69 339 SER B N 1
ATOM 7212 C CA . SER B 1 339 ? -33.656 15.18 -6.141 1 93.69 339 SER B CA 1
ATOM 7213 C C . SER B 1 339 ? -33.188 16.031 -7.316 1 93.69 339 SER B C 1
ATOM 7215 O O . SER B 1 339 ? -33.469 15.703 -8.477 1 93.69 339 SER B O 1
ATOM 7217 N N . THR B 1 340 ? -32.531 17.141 -7.043 1 92.62 340 THR B N 1
ATOM 7218 C CA . THR B 1 340 ? -32.031 18.047 -8.07 1 92.62 340 THR B CA 1
ATOM 7219 C C . THR B 1 340 ? -30.844 17.406 -8.805 1 92.62 340 THR B C 1
ATOM 7221 O O . THR B 1 340 ? -30.359 17.938 -9.797 1 92.62 340 THR B O 1
ATOM 7224 N N . LEU B 1 341 ? -30.453 16.203 -8.359 1 93.81 341 LEU B N 1
ATOM 7225 C CA . LEU B 1 341 ? -29.281 15.57 -8.93 1 93.81 341 LEU B CA 1
ATOM 7226 C C . LEU B 1 341 ? -29.656 14.266 -9.633 1 93.81 341 LEU B C 1
ATOM 7228 O O . LEU B 1 341 ? -28.781 13.438 -9.914 1 93.81 341 LEU B O 1
ATOM 7232 N N . GLY B 1 342 ? -30.859 14.07 -9.891 1 91 342 GLY B N 1
ATOM 7233 C CA . GLY B 1 342 ? -31.375 12.852 -10.492 1 91 342 GLY B CA 1
ATOM 7234 C C . GLY B 1 342 ? -30.75 12.539 -11.836 1 91 342 GLY B C 1
ATOM 7235 O O . GLY B 1 342 ? -30.641 11.375 -12.234 1 91 342 GLY B O 1
ATOM 7236 N N . ASP B 1 343 ? -30.281 13.547 -12.539 1 90.62 343 ASP B N 1
ATOM 7237 C CA . ASP B 1 343 ? -29.672 13.367 -13.852 1 90.62 343 ASP B CA 1
ATOM 7238 C C . ASP B 1 343 ? -28.188 13.039 -13.719 1 90.62 343 ASP B C 1
ATOM 7240 O O . ASP B 1 343 ? -27.594 12.453 -14.625 1 90.62 343 ASP B O 1
ATOM 7244 N N . ASP B 1 344 ? -27.656 13.391 -12.617 1 93.25 344 ASP B N 1
ATOM 7245 C CA . ASP B 1 344 ? -26.203 13.273 -12.445 1 93.25 344 ASP B CA 1
ATOM 7246 C C . ASP B 1 344 ? -25.844 12.016 -11.656 1 93.25 344 ASP B C 1
ATOM 7248 O O . ASP B 1 344 ? -24.734 11.492 -11.789 1 93.25 344 ASP B O 1
ATOM 7252 N N . ILE B 1 345 ? -26.734 11.57 -10.789 1 94.75 345 ILE B N 1
ATOM 7253 C CA . ILE B 1 345 ? -26.484 10.438 -9.898 1 94.75 345 ILE B CA 1
ATOM 7254 C C . ILE B 1 345 ? -27.641 9.453 -9.961 1 94.75 345 ILE B C 1
ATOM 7256 O O . ILE B 1 345 ? -28.797 9.828 -9.797 1 94.75 345 ILE B O 1
ATOM 7260 N N . THR B 1 346 ? -27.344 8.219 -10.203 1 92.62 346 THR B N 1
ATOM 7261 C CA . THR B 1 346 ? -28.344 7.156 -10.227 1 92.62 346 THR B CA 1
ATOM 7262 C C . THR B 1 346 ? -27.938 6.02 -9.289 1 92.62 346 THR B C 1
ATOM 7264 O O . THR B 1 346 ? -26.797 5.949 -8.836 1 92.62 346 THR B O 1
ATOM 7267 N N . SER B 1 347 ? -28.922 5.309 -8.875 1 91.88 347 SER B N 1
ATOM 7268 C CA . SER B 1 347 ? -28.656 4.16 -8.016 1 91.88 347 SER B CA 1
ATOM 7269 C C . SER B 1 347 ? -28.922 2.848 -8.742 1 91.88 347 SER B C 1
ATOM 7271 O O . SER B 1 347 ? -29.953 2.703 -9.422 1 91.88 347 SER B O 1
ATOM 7273 N N . VAL B 1 348 ? -27.938 1.93 -8.664 1 88.56 348 VAL B N 1
ATOM 7274 C CA . VAL B 1 348 ? -28.078 0.568 -9.172 1 88.56 348 VAL B CA 1
ATOM 7275 C C . VAL B 1 348 ? -27.656 -0.43 -8.094 1 88.56 348 VAL B C 1
ATOM 7277 O O . VAL B 1 348 ? -26.484 -0.516 -7.75 1 88.56 348 VAL B O 1
ATOM 7280 N N . SER B 1 349 ? -28.656 -1.15 -7.605 1 89.62 349 SER B N 1
ATOM 7281 C CA . SER B 1 349 ? -28.391 -2.07 -6.504 1 89.62 349 SER B CA 1
ATOM 7282 C C . SER B 1 349 ? -27.797 -1.336 -5.301 1 89.62 349 SER B C 1
ATOM 7284 O O . SER B 1 349 ? -28.422 -0.421 -4.762 1 89.62 349 SER B O 1
ATOM 7286 N N . ASP B 1 350 ? -26.578 -1.699 -4.934 1 91.69 350 ASP B N 1
ATOM 7287 C CA . ASP B 1 350 ? -25.953 -1.061 -3.783 1 91.69 350 ASP B CA 1
ATOM 7288 C C . ASP B 1 350 ? -24.891 -0.057 -4.223 1 91.69 350 ASP B C 1
ATOM 7290 O O . ASP B 1 350 ? -23.938 0.205 -3.488 1 91.69 350 ASP B O 1
ATOM 7294 N N . LYS B 1 351 ? -25.094 0.447 -5.453 1 92.88 351 LYS B N 1
ATOM 7295 C CA . LYS B 1 351 ? -24.125 1.383 -6.004 1 92.88 351 LYS B CA 1
ATOM 7296 C C . LYS B 1 351 ? -24.766 2.727 -6.324 1 92.88 351 LYS B C 1
ATOM 7298 O O . LYS B 1 351 ? -25.922 2.777 -6.766 1 92.88 351 LYS B O 1
ATOM 7303 N N . LEU B 1 352 ? -24.031 3.773 -6.027 1 92.69 352 LEU B N 1
ATOM 7304 C CA . LEU B 1 352 ? -24.312 5.062 -6.648 1 92.69 352 LEU B CA 1
ATOM 7305 C C . LEU B 1 352 ? -23.453 5.258 -7.895 1 92.69 352 LEU B C 1
ATOM 7307 O O . LEU B 1 352 ? -22.25 5.055 -7.859 1 92.69 352 LEU B O 1
ATOM 7311 N N . ARG B 1 353 ? -24.047 5.527 -8.953 1 91.88 353 ARG B N 1
ATOM 7312 C CA . ARG B 1 353 ? -23.344 5.848 -10.195 1 91.88 353 ARG B CA 1
ATOM 7313 C C . ARG B 1 353 ? -23.406 7.344 -10.484 1 91.88 353 ARG B C 1
ATOM 7315 O O . ARG B 1 353 ? -24.453 7.879 -10.82 1 91.88 353 ARG B O 1
ATOM 7322 N N . ILE B 1 354 ? -22.266 7.953 -10.414 1 93.44 354 ILE B N 1
ATOM 7323 C CA . ILE B 1 354 ? -22.141 9.406 -10.531 1 93.44 354 ILE B CA 1
ATOM 7324 C C . ILE B 1 354 ? -21.469 9.758 -11.852 1 93.44 354 ILE B C 1
ATOM 7326 O O . ILE B 1 354 ? -20.422 9.211 -12.195 1 93.44 354 ILE B O 1
ATOM 7330 N N . LYS B 1 355 ? -22.156 10.633 -12.57 1 91.69 355 LYS B N 1
ATOM 7331 C CA . LYS B 1 355 ? -21.5 11.117 -13.781 1 91.69 355 LYS B CA 1
ATOM 7332 C C . LYS B 1 355 ? -20.109 11.664 -13.461 1 91.69 355 LYS B C 1
ATOM 7334 O O . LYS B 1 355 ? -19.922 12.375 -12.469 1 91.69 355 LYS B O 1
ATOM 7339 N N . ALA B 1 356 ? -19.156 11.352 -14.312 1 90 356 ALA B N 1
ATOM 7340 C CA . ALA B 1 356 ? -17.766 11.773 -14.086 1 90 356 ALA B CA 1
ATOM 7341 C C . ALA B 1 356 ? -17.656 13.289 -14.016 1 90 356 ALA B C 1
ATOM 7343 O O . ALA B 1 356 ? -16.875 13.836 -13.234 1 90 356 ALA B O 1
ATOM 7344 N N . SER B 1 357 ? -18.422 13.953 -14.859 1 90.94 357 SER B N 1
ATOM 7345 C CA . SER B 1 357 ? -18.391 15.406 -14.875 1 90.94 357 SER B CA 1
ATOM 7346 C C . SER B 1 357 ? -18.812 15.984 -13.523 1 90.94 357 SER B C 1
ATOM 7348 O O . SER B 1 357 ? -18.188 16.922 -13.016 1 90.94 357 SER B O 1
ATOM 7350 N N . TYR B 1 358 ? -19.828 15.438 -12.969 1 93 358 TYR B N 1
ATOM 7351 C CA . TYR B 1 358 ? -20.281 15.922 -11.664 1 93 358 TYR B CA 1
ATOM 7352 C C . TYR B 1 358 ? -19.266 15.578 -10.578 1 93 358 TYR B C 1
ATOM 7354 O O . TYR B 1 358 ? -18.984 16.391 -9.703 1 93 358 TYR B O 1
ATOM 7362 N N . PHE B 1 359 ? -18.766 14.391 -10.625 1 93.5 359 PHE B N 1
ATOM 7363 C CA . PHE B 1 359 ? -17.781 13.977 -9.641 1 93.5 359 PHE B CA 1
ATOM 7364 C C . PHE B 1 359 ? -16.578 14.906 -9.648 1 93.5 359 PHE B C 1
ATOM 7366 O O . PHE B 1 359 ? -16.094 15.32 -8.594 1 93.5 359 PHE B O 1
ATOM 7373 N N . LYS B 1 360 ? -16.094 15.227 -10.812 1 92.12 360 LYS B N 1
ATOM 7374 C CA . LYS B 1 360 ? -14.969 16.141 -10.953 1 92.12 360 LYS B CA 1
ATOM 7375 C C . LYS B 1 360 ? -15.297 17.531 -10.414 1 92.12 360 LYS B C 1
ATOM 7377 O O . LYS B 1 360 ? -14.43 18.203 -9.867 1 92.12 360 LYS B O 1
ATOM 7382 N N . SER B 1 361 ? -16.547 17.891 -10.484 1 93.31 361 SER B N 1
ATOM 7383 C CA . SER B 1 361 ? -16.969 19.203 -10.008 1 93.31 361 SER B CA 1
ATOM 7384 C C . SER B 1 361 ? -16.828 19.312 -8.492 1 93.31 361 SER B C 1
ATOM 7386 O O . SER B 1 361 ? -16.719 20.422 -7.949 1 93.31 361 SER B O 1
ATOM 7388 N N . LEU B 1 362 ? -16.828 18.203 -7.816 1 95.12 362 LEU B N 1
ATOM 7389 C CA . LEU B 1 362 ? -16.641 18.203 -6.367 1 95.12 362 LEU B CA 1
ATOM 7390 C C . LEU B 1 362 ? -15.258 18.719 -6 1 95.12 362 LEU B C 1
ATOM 7392 O O . LEU B 1 362 ? -15.055 19.219 -4.887 1 95.12 362 LEU B O 1
ATOM 7396 N N . PHE B 1 363 ? -14.305 18.609 -6.918 1 94.38 363 PHE B N 1
ATOM 7397 C CA . PHE B 1 363 ? -12.938 19.062 -6.695 1 94.38 363 PHE B CA 1
ATOM 7398 C C . PHE B 1 363 ? -12.766 20.516 -7.117 1 94.38 363 PHE B C 1
ATOM 7400 O O . PHE B 1 363 ? -11.75 21.141 -6.809 1 94.38 363 PHE B O 1
ATOM 7407 N N . GLY B 1 364 ? -13.68 21.078 -7.879 1 92.94 364 GLY B N 1
ATOM 7408 C CA . GLY B 1 364 ? -13.516 22.312 -8.617 1 92.94 364 GLY B CA 1
ATOM 7409 C C . GLY B 1 364 ? -13.062 23.469 -7.746 1 92.94 364 GLY B C 1
ATOM 7410 O O . GLY B 1 364 ? -12.031 24.094 -8.016 1 92.94 364 GLY B O 1
ATOM 7411 N N . ASN B 1 365 ? -13.773 23.797 -6.664 1 93.06 365 ASN B N 1
ATOM 7412 C CA . ASN B 1 365 ? -13.438 24.922 -5.801 1 93.06 365 ASN B CA 1
ATOM 7413 C C . ASN B 1 365 ? -12.094 24.734 -5.113 1 93.06 365 ASN B C 1
ATOM 7415 O O . ASN B 1 365 ? -11.328 25.672 -4.953 1 93.06 365 ASN B O 1
ATOM 7419 N N . THR B 1 366 ? -11.875 23.547 -4.668 1 94.44 366 THR B N 1
ATOM 7420 C CA . THR B 1 366 ? -10.617 23.234 -4.004 1 94.44 366 THR B CA 1
ATOM 7421 C C . THR B 1 366 ? -9.438 23.453 -4.949 1 94.44 366 THR B C 1
ATOM 7423 O O . THR B 1 366 ? -8.438 24.078 -4.574 1 94.44 366 THR B O 1
ATOM 7426 N N . ILE B 1 367 ? -9.562 22.969 -6.156 1 94.75 367 ILE B N 1
ATOM 7427 C CA . ILE B 1 367 ? -8.516 23.109 -7.164 1 94.75 367 ILE B CA 1
ATOM 7428 C C . ILE B 1 367 ? -8.312 24.594 -7.492 1 94.75 367 ILE B C 1
ATOM 7430 O O . ILE B 1 367 ? -7.18 25.062 -7.602 1 94.75 367 ILE B O 1
ATOM 7434 N N . GLU B 1 368 ? -9.367 25.281 -7.637 1 95.69 368 GLU B N 1
ATOM 7435 C CA . GLU B 1 368 ? -9.289 26.703 -7.926 1 95.69 368 GLU B CA 1
ATOM 7436 C C . GLU B 1 368 ? -8.555 27.453 -6.816 1 95.69 368 GLU B C 1
ATOM 7438 O O . GLU B 1 368 ? -7.738 28.344 -7.086 1 95.69 368 GLU B O 1
ATOM 7443 N N . ASP B 1 369 ? -8.883 27.156 -5.613 1 95.19 369 ASP B N 1
ATOM 7444 C CA . ASP B 1 369 ? -8.234 27.781 -4.473 1 95.19 369 ASP B CA 1
ATOM 7445 C C . ASP B 1 369 ? -6.73 27.516 -4.473 1 95.19 369 ASP B C 1
ATOM 7447 O O . ASP B 1 369 ? -5.926 28.422 -4.227 1 95.19 369 ASP B O 1
ATOM 7451 N N . ILE B 1 370 ? -6.359 26.297 -4.707 1 95.25 370 ILE B N 1
ATOM 7452 C CA . ILE B 1 370 ? -4.953 25.906 -4.742 1 95.25 370 ILE B CA 1
ATOM 7453 C C . ILE B 1 370 ? -4.23 26.688 -5.836 1 95.25 370 ILE B C 1
ATOM 7455 O O . ILE B 1 370 ? -3.166 27.266 -5.598 1 95.25 370 ILE B O 1
ATOM 7459 N N . VAL B 1 371 ? -4.812 26.734 -7.016 1 96.31 371 VAL B N 1
ATOM 7460 C CA . VAL B 1 371 ? -4.211 27.406 -8.164 1 96.31 371 VAL B CA 1
ATOM 7461 C C . VAL B 1 371 ? -4.07 28.906 -7.871 1 96.31 371 VAL B C 1
ATOM 7463 O O . VAL B 1 371 ? -3.045 29.516 -8.195 1 96.31 371 VAL B O 1
ATOM 7466 N N . GLN B 1 372 ? -5.07 29.422 -7.281 1 96.06 372 GLN B N 1
ATOM 7467 C CA . GLN B 1 372 ? -5.031 30.844 -6.949 1 96.06 372 GLN B CA 1
ATOM 7468 C C . GLN B 1 372 ? -3.924 31.141 -5.945 1 96.06 372 GLN B C 1
ATOM 7470 O O . GLN B 1 372 ? -3.242 32.156 -6.051 1 96.06 372 GLN B O 1
ATOM 7475 N N . HIS B 1 373 ? -3.783 30.328 -4.965 1 94.81 373 HIS B N 1
ATOM 7476 C CA . HIS B 1 373 ? -2.711 30.516 -3.99 1 94.81 373 HIS B CA 1
ATOM 7477 C C . HIS B 1 373 ? -1.344 30.484 -4.668 1 94.81 373 HIS B C 1
ATOM 7479 O O . HIS B 1 373 ? -0.479 31.312 -4.359 1 94.81 373 HIS B O 1
ATOM 7485 N N . ILE B 1 374 ? -1.141 29.531 -5.543 1 95.94 374 ILE B N 1
ATOM 7486 C CA . ILE B 1 374 ? 0.121 29.422 -6.266 1 95.94 374 ILE B CA 1
ATOM 7487 C C . ILE B 1 374 ? 0.362 30.672 -7.098 1 95.94 374 ILE B C 1
ATOM 7489 O O . ILE B 1 374 ? 1.452 31.25 -7.062 1 95.94 374 ILE B O 1
ATOM 7493 N N . LYS B 1 375 ? -0.651 31.125 -7.766 1 95.44 375 LYS B N 1
ATOM 7494 C CA . LYS B 1 375 ? -0.558 32.312 -8.617 1 95.44 375 LYS B CA 1
ATOM 7495 C C . LYS B 1 375 ? -0.184 33.531 -7.809 1 95.44 375 LYS B C 1
ATOM 7497 O O . LYS B 1 375 ? 0.667 34.312 -8.227 1 95.44 375 LYS B O 1
ATOM 7502 N N . ASN B 1 376 ? -0.84 33.719 -6.699 1 94.88 376 ASN B N 1
ATOM 7503 C CA . ASN B 1 376 ? -0.583 34.875 -5.836 1 94.88 376 ASN B CA 1
ATOM 7504 C C . ASN B 1 376 ? 0.875 34.938 -5.395 1 94.88 376 ASN B C 1
ATOM 7506 O O . ASN B 1 376 ? 1.467 36 -5.32 1 94.88 376 ASN B O 1
ATOM 7510 N N . ILE B 1 377 ? 1.455 33.781 -5.098 1 94.56 377 ILE B N 1
ATOM 7511 C CA . ILE B 1 377 ? 2.84 33.719 -4.645 1 94.56 377 ILE B CA 1
ATOM 7512 C C . ILE B 1 377 ? 3.779 34 -5.812 1 94.56 377 ILE B C 1
ATOM 7514 O O . ILE B 1 377 ? 4.758 34.75 -5.664 1 94.56 377 ILE B O 1
ATOM 7518 N N . LEU B 1 378 ? 3.477 33.469 -6.922 1 95.12 378 LEU B N 1
ATOM 7519 C CA . LEU B 1 378 ? 4.332 33.625 -8.094 1 95.12 378 LEU B CA 1
ATOM 7520 C C . LEU B 1 378 ? 4.379 35.062 -8.555 1 95.12 378 LEU B C 1
ATOM 7522 O O . LEU B 1 378 ? 5.312 35.469 -9.25 1 95.12 378 LEU B O 1
ATOM 7526 N N . GLU B 1 379 ? 3.4 35.844 -8.188 1 94.31 379 GLU B N 1
ATOM 7527 C CA . GLU B 1 379 ? 3.34 37.25 -8.57 1 94.31 379 GLU B CA 1
ATOM 7528 C C . GLU B 1 379 ? 4.227 38.094 -7.668 1 94.31 379 GLU B C 1
ATOM 7530 O O . GLU B 1 379 ? 4.527 39.25 -7.996 1 94.31 379 GLU B O 1
ATOM 7535 N N . LYS B 1 380 ? 4.664 37.531 -6.578 1 93.25 380 LYS B N 1
ATOM 7536 C CA . LYS B 1 380 ? 5.551 38.281 -5.684 1 93.25 380 LYS B CA 1
ATOM 7537 C C . LYS B 1 380 ? 6.953 38.406 -6.27 1 93.25 380 LYS B C 1
ATOM 7539 O O . LYS B 1 380 ? 7.426 37.469 -6.945 1 93.25 380 LYS B O 1
ATOM 7544 N N . PRO B 1 381 ? 7.656 39.438 -5.965 1 92.25 381 PRO B N 1
ATOM 7545 C CA . PRO B 1 381 ? 9 39.656 -6.5 1 92.25 381 PRO B CA 1
ATOM 7546 C C . PRO B 1 381 ? 9.977 38.562 -6.066 1 92.25 381 PRO B C 1
ATOM 7548 O O . PRO B 1 381 ? 10.859 38.156 -6.84 1 92.25 381 PRO B O 1
ATOM 7551 N N . GLU B 1 382 ? 9.812 38.031 -4.953 1 90.44 382 GLU B N 1
ATOM 7552 C CA . GLU B 1 382 ? 10.719 37.031 -4.395 1 90.44 382 GLU B CA 1
ATOM 7553 C C . GLU B 1 382 ? 10.586 35.688 -5.125 1 90.44 382 GLU B C 1
ATOM 7555 O O . GLU B 1 382 ? 11.492 34.844 -5.07 1 90.44 382 GLU B O 1
ATOM 7560 N N . ALA B 1 383 ? 9.445 35.5 -5.844 1 92 383 ALA B N 1
ATOM 7561 C CA . ALA B 1 383 ? 9.18 34.219 -6.496 1 92 383 ALA B CA 1
ATOM 7562 C C . ALA B 1 383 ? 9.211 34.375 -8.016 1 92 383 ALA B C 1
ATOM 7564 O O . ALA B 1 383 ? 8.789 33.469 -8.742 1 92 383 ALA B O 1
ATOM 7565 N N . LYS B 1 384 ? 9.664 35.375 -8.547 1 89.44 384 LYS B N 1
ATOM 7566 C CA . LYS B 1 384 ? 9.625 35.688 -9.977 1 89.44 384 LYS B CA 1
ATOM 7567 C C . LYS B 1 384 ? 10.414 34.656 -10.773 1 89.44 384 LYS B C 1
ATOM 7569 O O . LYS B 1 384 ? 10.016 34.281 -11.875 1 89.44 384 LYS B O 1
ATOM 7574 N N . ASP B 1 385 ? 11.477 34.094 -10.219 1 91.12 385 ASP B N 1
ATOM 7575 C CA . ASP B 1 385 ? 12.367 33.219 -10.961 1 91.12 385 ASP B CA 1
ATOM 7576 C C . ASP B 1 385 ? 12.07 31.734 -10.633 1 91.12 385 ASP B C 1
ATOM 7578 O O . ASP B 1 385 ? 12.883 30.859 -10.938 1 91.12 385 ASP B O 1
ATOM 7582 N N . VAL B 1 386 ? 10.953 31.516 -10.039 1 93.81 386 VAL B N 1
ATOM 7583 C CA . VAL B 1 386 ? 10.578 30.125 -9.758 1 93.81 386 VAL B CA 1
ATOM 7584 C C . VAL B 1 386 ? 10.258 29.406 -11.055 1 93.81 386 VAL B C 1
ATOM 7586 O O . VAL B 1 386 ? 9.422 29.859 -11.836 1 93.81 386 VAL B O 1
ATOM 7589 N N . SER B 1 387 ? 10.883 28.266 -11.297 1 89.62 387 SER B N 1
ATOM 7590 C CA . SER B 1 387 ? 10.688 27.547 -12.547 1 89.62 387 SER B CA 1
ATOM 7591 C C . SER B 1 387 ? 10.102 26.156 -12.305 1 89.62 387 SER B C 1
ATOM 7593 O O . SER B 1 387 ? 9.609 25.516 -13.227 1 89.62 387 SER B O 1
ATOM 7595 N N . LYS B 1 388 ? 10.086 25.734 -11.07 1 90.75 388 LYS B N 1
ATOM 7596 C CA . LYS B 1 388 ? 9.656 24.375 -10.75 1 90.75 388 LYS B CA 1
ATOM 7597 C C . LYS B 1 388 ? 8.633 24.359 -9.625 1 90.75 388 LYS B C 1
ATOM 7599 O O . LYS B 1 388 ? 8.75 25.141 -8.664 1 90.75 388 LYS B O 1
ATOM 7604 N N . LEU B 1 389 ? 7.684 23.594 -9.781 1 93.38 389 LEU B N 1
ATOM 7605 C CA . LEU B 1 389 ? 6.66 23.344 -8.766 1 93.38 389 LEU B CA 1
ATOM 7606 C C . LEU B 1 389 ? 6.707 21.891 -8.289 1 93.38 389 LEU B C 1
ATOM 7608 O O . LEU B 1 389 ? 6.484 20.969 -9.078 1 93.38 389 LEU B O 1
ATOM 7612 N N . LEU B 1 390 ? 7 21.75 -7.078 1 92.19 390 LEU B N 1
ATOM 7613 C CA . LEU B 1 390 ? 7.051 20.422 -6.48 1 92.19 390 LEU B CA 1
ATOM 7614 C C . LEU B 1 390 ? 5.75 20.109 -5.75 1 92.19 390 LEU B C 1
ATOM 7616 O O . LEU B 1 390 ? 5.457 20.703 -4.711 1 92.19 390 LEU B O 1
ATOM 7620 N N . LEU B 1 391 ? 5.008 19.156 -6.305 1 93.38 391 LEU B N 1
ATOM 7621 C CA . LEU B 1 391 ? 3.768 18.734 -5.668 1 93.38 391 LEU B CA 1
ATOM 7622 C C . LEU B 1 391 ? 4.016 17.547 -4.746 1 93.38 391 LEU B C 1
ATOM 7624 O O . LEU B 1 391 ? 4.426 16.469 -5.203 1 93.38 391 LEU B O 1
ATOM 7628 N N . VAL B 1 392 ? 3.75 17.75 -3.463 1 92.88 392 VAL B N 1
ATOM 7629 C CA . VAL B 1 392 ? 3.963 16.688 -2.479 1 92.88 392 VAL B CA 1
ATOM 7630 C C . VAL B 1 392 ? 2.715 16.531 -1.612 1 92.88 392 VAL B C 1
ATOM 7632 O O . VAL B 1 392 ? 1.755 17.297 -1.75 1 92.88 392 VAL B O 1
ATOM 7635 N N . GLY B 1 393 ? 2.664 15.445 -0.816 1 90.31 393 GLY B N 1
ATOM 7636 C CA . GLY B 1 393 ? 1.505 15.164 0.014 1 90.31 393 GLY B CA 1
ATOM 7637 C C . GLY B 1 393 ? 0.552 14.164 -0.613 1 90.31 393 GLY B C 1
ATOM 7638 O O . GLY B 1 393 ? 0.568 13.961 -1.829 1 90.31 393 GLY B O 1
ATOM 7639 N N . GLY B 1 394 ? -0.315 13.688 0.137 1 86.12 394 GLY B N 1
ATOM 7640 C CA . GLY B 1 394 ? -1.223 12.641 -0.312 1 86.12 394 GLY B CA 1
ATOM 7641 C C . GLY B 1 394 ? -2.213 13.117 -1.355 1 86.12 394 GLY B C 1
ATOM 7642 O O . GLY B 1 394 ? -2.52 12.398 -2.307 1 86.12 394 GLY B O 1
ATOM 7643 N N . PHE B 1 395 ? -2.744 14.297 -1.149 1 89.5 395 PHE B N 1
ATOM 7644 C CA . PHE B 1 395 ? -3.762 14.82 -2.053 1 89.5 395 PHE B CA 1
ATOM 7645 C C . PHE B 1 395 ? -3.17 15.102 -3.43 1 89.5 395 PHE B C 1
ATOM 7647 O O . PHE B 1 395 ? -3.893 15.125 -4.43 1 89.5 395 PHE B O 1
ATOM 7654 N N . SER B 1 396 ? -1.87 15.32 -3.504 1 89.44 396 SER B N 1
ATOM 7655 C CA . SER B 1 396 ? -1.185 15.594 -4.762 1 89.44 396 SER B CA 1
ATOM 7656 C C . SER B 1 396 ? -1.128 14.352 -5.645 1 89.44 396 SER B C 1
ATOM 7658 O O . SER B 1 396 ? -0.841 14.445 -6.84 1 89.44 396 SER B O 1
ATOM 7660 N N . GLU B 1 397 ? -1.394 13.242 -5.086 1 80.56 397 GLU B N 1
ATOM 7661 C CA . GLU B 1 397 ? -1.369 12 -5.852 1 80.56 397 GLU B CA 1
ATOM 7662 C C . GLU B 1 397 ? -2.551 11.922 -6.812 1 80.56 397 GLU B C 1
ATOM 7664 O O . GLU B 1 397 ? -2.535 11.133 -7.758 1 80.56 397 GLU B O 1
ATOM 7669 N N . CYS B 1 398 ? -3.572 12.711 -6.566 1 84.12 398 CYS B N 1
ATOM 7670 C CA . CYS B 1 398 ? -4.75 12.734 -7.426 1 84.12 398 CYS B CA 1
ATOM 7671 C C . CYS B 1 398 ? -4.414 13.32 -8.797 1 84.12 398 CYS B C 1
ATOM 7673 O O . CYS B 1 398 ? -3.947 14.453 -8.891 1 84.12 398 CYS B O 1
ATOM 7675 N N . SER B 1 399 ? -4.703 12.625 -9.828 1 84.31 399 SER B N 1
ATOM 7676 C CA . SER B 1 399 ? -4.344 13.023 -11.188 1 84.31 399 SER B CA 1
ATOM 7677 C C . SER B 1 399 ? -5.098 14.273 -11.609 1 84.31 399 SER B C 1
ATOM 7679 O O . SER B 1 399 ? -4.59 15.078 -12.406 1 84.31 399 SER B O 1
ATOM 7681 N N . LEU B 1 400 ? -6.32 14.484 -11.078 1 88.62 400 LEU B N 1
ATOM 7682 C CA . LEU B 1 400 ? -7.098 15.68 -11.398 1 88.62 400 LEU B CA 1
ATOM 7683 C C . LEU B 1 400 ? -6.359 16.938 -10.969 1 88.62 400 LEU B C 1
ATOM 7685 O O . LEU B 1 400 ? -6.352 17.938 -11.688 1 88.62 400 LEU B O 1
ATOM 7689 N N . ILE B 1 401 ? -5.723 16.828 -9.812 1 90.88 401 ILE B N 1
ATOM 7690 C CA . ILE B 1 401 ? -5.008 17.984 -9.273 1 90.88 401 ILE B CA 1
ATOM 7691 C C . ILE B 1 401 ? -3.723 18.203 -10.062 1 90.88 401 ILE B C 1
ATOM 7693 O O . ILE B 1 401 ? -3.387 19.344 -10.398 1 90.88 401 ILE B O 1
ATOM 7697 N N . GLN B 1 402 ? -3.023 17.125 -10.344 1 89.31 402 GLN B N 1
ATOM 7698 C CA . GLN B 1 402 ? -1.781 17.219 -11.102 1 89.31 402 GLN B CA 1
ATOM 7699 C C . GLN B 1 402 ? -2.012 17.875 -12.461 1 89.31 402 GLN B C 1
ATOM 7701 O O . GLN B 1 402 ? -1.292 18.812 -12.836 1 89.31 402 GLN B O 1
ATOM 7706 N N . GLU B 1 403 ? -3.039 17.5 -13.109 1 90.44 403 GLU B N 1
ATOM 7707 C CA . GLU B 1 403 ? -3.354 18.031 -14.43 1 90.44 403 GLU B CA 1
ATOM 7708 C C . GLU B 1 403 ? -3.793 19.484 -14.352 1 90.44 403 GLU B C 1
ATOM 7710 O O . GLU B 1 403 ? -3.438 20.297 -15.211 1 90.44 403 GLU B O 1
ATOM 7715 N N . ALA B 1 404 ? -4.566 19.766 -13.375 1 93.44 404 ALA B N 1
ATOM 7716 C CA . ALA B 1 404 ? -5.043 21.141 -13.211 1 93.44 404 ALA B CA 1
ATOM 7717 C C . ALA B 1 404 ? -3.879 22.094 -12.992 1 93.44 404 ALA B C 1
ATOM 7719 O O . ALA B 1 404 ? -3.859 23.188 -13.555 1 93.44 404 ALA B O 1
ATOM 7720 N N . VAL B 1 405 ? -2.941 21.719 -12.172 1 94.25 405 VAL B N 1
ATOM 7721 C CA . VAL B 1 405 ? -1.786 22.562 -11.898 1 94.25 405 VAL B CA 1
ATOM 7722 C C . VAL B 1 405 ? -0.936 22.703 -13.156 1 94.25 405 VAL B C 1
ATOM 7724 O O . VAL B 1 405 ? -0.492 23.812 -13.492 1 94.25 405 VAL B O 1
ATOM 7727 N N . LYS B 1 406 ? -0.741 21.625 -13.875 1 92.75 406 LYS B N 1
ATOM 7728 C CA . LYS B 1 406 ? 0.016 21.672 -15.125 1 92.75 406 LYS B CA 1
ATOM 7729 C C . LYS B 1 406 ? -0.643 22.609 -16.141 1 92.75 406 LYS B C 1
ATOM 7731 O O . LYS B 1 406 ? 0.043 23.344 -16.844 1 92.75 406 LYS B O 1
ATOM 7736 N N . LYS B 1 407 ? -1.896 22.547 -16.203 1 94.44 407 LYS B N 1
ATOM 7737 C CA . LYS B 1 407 ? -2.65 23.375 -17.141 1 94.44 407 LYS B CA 1
ATOM 7738 C C . LYS B 1 407 ? -2.594 24.844 -16.75 1 94.44 407 LYS B C 1
ATOM 7740 O O . LYS B 1 407 ? -2.508 25.719 -17.609 1 94.44 407 LYS B O 1
ATOM 7745 N N . ALA B 1 408 ? -2.703 25.094 -15.516 1 96.12 408 ALA B N 1
ATOM 7746 C CA . ALA B 1 408 ? -2.729 26.469 -15.023 1 96.12 408 ALA B CA 1
ATOM 7747 C C . ALA B 1 408 ? -1.365 27.141 -15.195 1 96.12 408 ALA B C 1
ATOM 7749 O O . ALA B 1 408 ? -1.28 28.359 -15.359 1 96.12 408 ALA B O 1
ATOM 7750 N N . PHE B 1 409 ? -0.325 26.328 -15.148 1 95.88 409 PHE B N 1
ATOM 7751 C CA . PHE B 1 409 ? 1.023 26.891 -15.219 1 95.88 409 PHE B CA 1
ATOM 7752 C C . PHE B 1 409 ? 1.856 26.141 -16.25 1 95.88 409 PHE B C 1
ATOM 7754 O O . PHE B 1 409 ? 2.857 25.516 -15.914 1 95.88 409 PHE B O 1
ATOM 7761 N N . PRO B 1 410 ? 1.596 26.344 -17.484 1 92.62 410 PRO B N 1
ATOM 7762 C CA . PRO B 1 410 ? 2.256 25.594 -18.562 1 92.62 410 PRO B CA 1
ATOM 7763 C C . PRO B 1 410 ? 3.74 25.922 -18.688 1 92.62 410 PRO B C 1
ATOM 7765 O O . PRO B 1 410 ? 4.512 25.125 -19.219 1 92.62 410 PRO B O 1
ATOM 7768 N N . ASP B 1 411 ? 4.125 27.016 -18.203 1 91.81 411 ASP B N 1
ATOM 7769 C CA . ASP B 1 411 ? 5.512 27.453 -18.328 1 91.81 411 ASP B CA 1
ATOM 7770 C C . ASP B 1 411 ? 6.363 26.938 -17.172 1 91.81 411 ASP B C 1
ATOM 7772 O O . ASP B 1 411 ? 7.574 27.172 -17.141 1 91.81 411 ASP B O 1
ATOM 7776 N N . LYS B 1 412 ? 5.793 26.375 -16.266 1 91.44 412 LYS B N 1
ATOM 7777 C CA . LYS B 1 412 ? 6.504 25.812 -15.109 1 91.44 412 LYS B CA 1
ATOM 7778 C C . LYS B 1 412 ? 6.605 24.297 -15.219 1 91.44 412 LYS B C 1
ATOM 7780 O O . LYS B 1 412 ? 5.75 23.641 -15.828 1 91.44 412 LYS B O 1
ATOM 7785 N N . ARG B 1 413 ? 7.629 23.781 -14.695 1 86.81 413 ARG B N 1
ATOM 7786 C CA . ARG B 1 413 ? 7.781 22.328 -14.633 1 86.81 413 ARG B CA 1
ATOM 7787 C C . ARG B 1 413 ? 7.18 21.766 -13.352 1 86.81 413 ARG B C 1
ATOM 7789 O O . ARG B 1 413 ? 7.676 22.031 -12.258 1 86.81 413 ARG B O 1
ATOM 7796 N N . VAL B 1 414 ? 6.188 21 -13.523 1 89.69 414 VAL B N 1
ATOM 7797 C CA . VAL B 1 414 ? 5.527 20.391 -12.375 1 89.69 414 VAL B CA 1
ATOM 7798 C C . VAL B 1 414 ? 6.148 19.016 -12.094 1 89.69 414 VAL B C 1
ATOM 7800 O O . VAL B 1 414 ? 6.141 18.141 -12.953 1 89.69 414 VAL B O 1
ATOM 7803 N N . ILE B 1 415 ? 6.695 18.906 -10.875 1 86.94 415 ILE B N 1
ATOM 7804 C CA . ILE B 1 415 ? 7.395 17.688 -10.477 1 86.94 415 ILE B CA 1
ATOM 7805 C C . ILE B 1 415 ? 6.629 17 -9.352 1 86.94 415 ILE B C 1
ATOM 7807 O O . ILE B 1 415 ? 6.258 17.641 -8.359 1 86.94 415 ILE B O 1
ATOM 7811 N N . ILE B 1 416 ? 6.434 15.727 -9.555 1 86.94 416 ILE B N 1
ATOM 7812 C CA . ILE B 1 416 ? 5.762 14.914 -8.539 1 86.94 416 ILE B CA 1
ATOM 7813 C C . ILE B 1 416 ? 6.656 13.75 -8.141 1 86.94 416 ILE B C 1
ATOM 7815 O O . ILE B 1 416 ? 6.898 12.836 -8.938 1 86.94 416 ILE B O 1
ATOM 7819 N N . PRO B 1 417 ? 7.094 13.797 -6.875 1 82.5 417 PRO B N 1
ATOM 7820 C CA . PRO B 1 417 ? 7.879 12.633 -6.453 1 82.5 417 PRO B CA 1
ATOM 7821 C C . PRO B 1 417 ? 7.062 11.344 -6.445 1 82.5 417 PRO B C 1
ATOM 7823 O O . PRO B 1 417 ? 5.855 11.375 -6.195 1 82.5 417 PRO B O 1
ATOM 7826 N N . GLU B 1 418 ? 7.691 10.195 -6.676 1 71.25 418 GLU B N 1
ATOM 7827 C CA . GLU B 1 418 ? 7.035 8.891 -6.695 1 71.25 418 GLU B CA 1
ATOM 7828 C C . GLU B 1 418 ? 6.32 8.617 -5.379 1 71.25 418 GLU B C 1
ATOM 7830 O O . GLU B 1 418 ? 5.238 8.023 -5.363 1 71.25 418 GLU B O 1
ATOM 7835 N N . GLU B 1 419 ? 6.977 9.016 -4.344 1 78.31 419 GLU B N 1
ATOM 7836 C CA . GLU B 1 419 ? 6.402 8.867 -3.008 1 78.31 419 GLU B CA 1
ATOM 7837 C C . GLU B 1 419 ? 5.957 10.211 -2.447 1 78.31 419 GLU B C 1
ATOM 7839 O O . GLU B 1 419 ? 6.348 10.586 -1.341 1 78.31 419 GLU B O 1
ATOM 7844 N N . ALA B 1 420 ? 5.051 10.836 -3.188 1 84.69 420 ALA B N 1
ATOM 7845 C CA . ALA B 1 420 ? 4.625 12.18 -2.811 1 84.69 420 ALA B CA 1
ATOM 7846 C C . ALA B 1 420 ? 4.035 12.195 -1.402 1 84.69 420 ALA B C 1
ATOM 7848 O O . ALA B 1 420 ? 4.246 13.148 -0.644 1 84.69 420 ALA B O 1
ATOM 7849 N N . GLY B 1 421 ? 3.355 11.133 -1.013 1 86.38 421 GLY B N 1
ATOM 7850 C CA . GLY B 1 421 ? 2.703 11.062 0.285 1 86.38 421 GLY B CA 1
ATOM 7851 C C . GLY B 1 421 ? 3.668 10.805 1.426 1 86.38 421 GLY B C 1
ATOM 7852 O O . GLY B 1 421 ? 3.332 11.023 2.592 1 86.38 421 GLY B O 1
ATOM 7853 N N . LEU B 1 422 ? 4.871 10.43 1.122 1 88.5 422 LEU B N 1
ATOM 7854 C CA . LEU B 1 422 ? 5.859 10.102 2.145 1 88.5 422 LEU B CA 1
ATOM 7855 C C . LEU B 1 422 ? 6.973 11.148 2.184 1 88.5 422 LEU B C 1
ATOM 7857 O O . LEU B 1 422 ? 7.844 11.102 3.055 1 88.5 422 LEU B O 1
ATOM 7861 N N . ALA B 1 423 ? 6.895 12.078 1.284 1 91.19 423 ALA B N 1
ATOM 7862 C CA . ALA B 1 423 ? 7.977 13.047 1.141 1 91.19 423 ALA B CA 1
ATOM 7863 C C . ALA B 1 423 ? 8.211 13.805 2.443 1 91.19 423 ALA B C 1
ATOM 7865 O O . ALA B 1 423 ? 9.352 14.008 2.854 1 91.19 423 ALA B O 1
ATOM 7866 N N . VAL B 1 424 ? 7.125 14.18 3.068 1 94.75 424 VAL B N 1
ATOM 7867 C CA . VAL B 1 424 ? 7.23 14.93 4.32 1 94.75 424 VAL B CA 1
ATOM 7868 C C . VAL B 1 424 ? 7.863 14.047 5.395 1 94.75 424 VAL B C 1
ATOM 7870 O O . VAL B 1 424 ? 8.789 14.477 6.09 1 94.75 424 VAL B O 1
ATOM 7873 N N . LEU B 1 425 ? 7.363 12.859 5.504 1 95.56 425 LEU B N 1
ATOM 7874 C CA . LEU B 1 425 ? 7.809 11.938 6.539 1 95.56 425 LEU B CA 1
ATOM 7875 C C . LEU B 1 425 ? 9.281 11.594 6.367 1 95.56 425 LEU B C 1
ATOM 7877 O O . LEU B 1 425 ? 10.062 11.695 7.312 1 95.56 425 LEU B O 1
ATOM 7881 N N . LYS B 1 426 ? 9.68 11.258 5.238 1 94.38 426 LYS B N 1
ATOM 7882 C CA . LYS B 1 426 ? 11.07 10.891 4.969 1 94.38 426 LYS B CA 1
ATOM 7883 C C . LYS B 1 426 ? 11.984 12.109 5.043 1 94.38 426 LYS B C 1
ATOM 7885 O O . LYS B 1 426 ? 13.125 12.016 5.508 1 94.38 426 LYS B O 1
ATOM 7890 N N . GLY B 1 427 ? 11.484 13.219 4.574 1 95.88 427 GLY B N 1
ATOM 7891 C CA . GLY B 1 427 ? 12.234 14.461 4.691 1 95.88 427 GLY B CA 1
ATOM 7892 C C . GLY B 1 427 ? 12.492 14.867 6.129 1 95.88 427 GLY B C 1
ATOM 7893 O O . GLY B 1 427 ? 13.539 15.438 6.441 1 95.88 427 GLY B O 1
ATOM 7894 N N . ALA B 1 428 ? 11.523 14.602 6.984 1 97.31 428 ALA B N 1
ATOM 7895 C CA . ALA B 1 428 ? 11.68 14.922 8.398 1 97.31 428 ALA B CA 1
ATOM 7896 C C . ALA B 1 428 ? 12.812 14.117 9.031 1 97.31 428 ALA B C 1
ATOM 7898 O O . ALA B 1 428 ? 13.508 14.609 9.922 1 97.31 428 ALA B O 1
ATOM 7899 N N . VAL B 1 429 ? 12.992 12.891 8.578 1 97.25 429 VAL B N 1
ATOM 7900 C CA . VAL B 1 429 ? 14.109 12.094 9.047 1 97.25 429 VAL B CA 1
ATOM 7901 C C . VAL B 1 429 ? 15.43 12.75 8.641 1 97.25 429 VAL B C 1
ATOM 7903 O O . VAL B 1 429 ? 16.359 12.859 9.445 1 97.25 429 VAL B O 1
ATOM 7906 N N . ILE B 1 430 ? 15.508 13.18 7.406 1 95.62 430 ILE B N 1
ATOM 7907 C CA . ILE B 1 430 ? 16.703 13.844 6.906 1 95.62 430 ILE B CA 1
ATOM 7908 C C . ILE B 1 430 ? 16.969 15.109 7.711 1 95.62 430 ILE B C 1
ATOM 7910 O O . ILE B 1 430 ? 18.109 15.367 8.117 1 95.62 430 ILE B O 1
ATOM 7914 N N . PHE B 1 431 ? 15.945 15.867 7.961 1 95.19 431 PHE B N 1
ATOM 7915 C CA . PHE B 1 431 ? 16.047 17.078 8.766 1 95.19 431 PHE B CA 1
ATOM 7916 C C . PHE B 1 431 ? 16.609 16.766 10.148 1 95.19 431 PHE B C 1
ATOM 7918 O O . PHE B 1 431 ? 17.453 17.5 10.672 1 95.19 431 PHE B O 1
ATOM 7925 N N . GLY B 1 432 ? 16.156 15.648 10.719 1 95.81 432 GLY B N 1
ATOM 7926 C CA . GLY B 1 432 ? 16.672 15.242 12.016 1 95.81 432 GLY B CA 1
ATOM 7927 C C . GLY B 1 432 ? 18.156 14.953 12.023 1 95.81 432 GLY B C 1
ATOM 7928 O O . GLY B 1 432 ? 18.844 15.273 12.992 1 95.81 432 GLY B O 1
ATOM 7929 N N . HIS B 1 433 ? 18.625 14.43 10.969 1 94.88 433 HIS B N 1
ATOM 7930 C CA . HIS B 1 433 ? 20.047 14.109 10.867 1 94.88 433 HIS B CA 1
ATOM 7931 C C . HIS B 1 433 ? 20.859 15.359 10.562 1 94.88 433 HIS B C 1
ATOM 7933 O O . HIS B 1 433 ? 22.031 15.453 10.953 1 94.88 433 HIS B O 1
ATOM 7939 N N . GLN B 1 434 ? 20.203 16.297 9.852 1 91.38 434 GLN B N 1
ATOM 7940 C CA . GLN B 1 434 ? 20.906 17.5 9.422 1 91.38 434 GLN B CA 1
ATOM 7941 C C . GLN B 1 434 ? 20.031 18.734 9.594 1 91.38 434 GLN B C 1
ATOM 7943 O O . GLN B 1 434 ? 19.672 19.391 8.617 1 91.38 434 GLN B O 1
ATOM 7948 N N . PRO B 1 435 ? 19.844 19.156 10.781 1 87.25 435 PRO B N 1
ATOM 7949 C CA . PRO B 1 435 ? 18.953 20.297 11.039 1 87.25 435 PRO B CA 1
ATOM 7950 C C . PRO B 1 435 ? 19.5 21.594 10.445 1 87.25 435 PRO B C 1
ATOM 7952 O O . PRO B 1 435 ? 18.734 22.547 10.25 1 87.25 435 PRO B O 1
ATOM 7955 N N . ASP B 1 436 ? 20.766 21.625 10.086 1 86.56 436 ASP B N 1
ATOM 7956 C CA . ASP B 1 436 ? 21.391 22.844 9.586 1 86.56 436 ASP B CA 1
ATOM 7957 C C . ASP B 1 436 ? 21.172 23 8.086 1 86.56 436 ASP B C 1
ATOM 7959 O O . ASP B 1 436 ? 21.719 23.922 7.465 1 86.56 436 ASP B O 1
ATOM 7963 N N . SER B 1 437 ? 20.375 22.109 7.543 1 89.62 437 SER B N 1
ATOM 7964 C CA . SER B 1 437 ? 20.125 22.172 6.109 1 89.62 437 SER B CA 1
ATOM 7965 C C . SER B 1 437 ? 19.297 23.391 5.738 1 89.62 437 SER B C 1
ATOM 7967 O O . SER B 1 437 ? 19.234 23.781 4.566 1 89.62 437 SER B O 1
ATOM 7969 N N . ILE B 1 438 ? 18.688 24.031 6.703 1 89.62 438 ILE B N 1
ATOM 7970 C CA . ILE B 1 438 ? 17.938 25.25 6.469 1 89.62 438 ILE B CA 1
ATOM 7971 C C . ILE B 1 438 ? 18.75 26.453 6.906 1 89.62 438 ILE B C 1
ATOM 7973 O O . ILE B 1 438 ? 19.094 26.594 8.086 1 89.62 438 ILE B O 1
ATOM 7977 N N . SER B 1 439 ? 19 27.297 5.949 1 90.81 439 SER B N 1
ATOM 7978 C CA . SER B 1 439 ? 19.891 28.422 6.23 1 90.81 439 SER B CA 1
ATOM 7979 C C . SER B 1 439 ? 19.125 29.625 6.754 1 90.81 439 SER B C 1
ATOM 7981 O O . SER B 1 439 ? 19.625 30.359 7.605 1 90.81 439 SER B O 1
ATOM 7983 N N . SER B 1 440 ? 18.016 29.828 6.152 1 91.75 440 SER B N 1
ATOM 7984 C CA . SER B 1 440 ? 17.234 30.984 6.566 1 91.75 440 SER B CA 1
ATOM 7985 C C . SER B 1 440 ? 15.75 30.781 6.258 1 91.75 440 SER B C 1
ATOM 7987 O O . SER B 1 440 ? 15.398 29.953 5.414 1 91.75 440 SER B O 1
ATOM 7989 N N . ARG B 1 441 ? 15.016 31.516 7.016 1 92.5 441 ARG B N 1
ATOM 7990 C CA . ARG B 1 441 ? 13.562 31.484 6.848 1 92.5 441 ARG B CA 1
ATOM 7991 C C . ARG B 1 441 ? 13 32.906 6.75 1 92.5 441 ARG B C 1
ATOM 7993 O O . ARG B 1 441 ? 13.664 33.875 7.125 1 92.5 441 ARG B O 1
ATOM 8000 N N . ILE B 1 442 ? 11.859 32.938 6.18 1 92.19 442 ILE B N 1
ATOM 8001 C CA . ILE B 1 442 ? 11.141 34.219 6.141 1 92.19 442 ILE B CA 1
ATOM 8002 C C . ILE B 1 442 ? 10.055 34.25 7.211 1 92.19 442 ILE B C 1
ATOM 8004 O O . ILE B 1 442 ? 9.211 33.344 7.266 1 92.19 442 ILE B O 1
ATOM 8008 N N . MET B 1 443 ? 10.07 35.219 7.996 1 90.44 443 MET B N 1
ATOM 8009 C CA . MET B 1 443 ? 9.125 35.312 9.102 1 90.44 443 MET B CA 1
ATOM 8010 C C . MET B 1 443 ? 7.719 35.594 8.602 1 90.44 443 MET B C 1
ATOM 8012 O O . MET B 1 443 ? 7.504 36.531 7.832 1 90.44 443 MET B O 1
ATOM 8016 N N . ARG B 1 444 ? 6.824 34.875 9.023 1 88.81 444 ARG B N 1
ATOM 8017 C CA . ARG B 1 444 ? 5.434 35 8.602 1 88.81 444 ARG B CA 1
ATOM 8018 C C . ARG B 1 444 ? 4.742 36.156 9.344 1 88.81 444 ARG B C 1
ATOM 8020 O O . ARG B 1 444 ? 3.852 36.812 8.805 1 88.81 444 ARG B O 1
ATOM 8027 N N . PHE B 1 445 ? 5.219 36.344 10.594 1 90.75 445 PHE B N 1
ATOM 8028 C CA . PHE B 1 445 ? 4.543 37.312 11.453 1 90.75 445 PHE B CA 1
ATOM 8029 C C . PHE B 1 445 ? 5.504 38.406 11.914 1 90.75 445 PHE B C 1
ATOM 8031 O O . PHE B 1 445 ? 6.723 38.188 11.922 1 90.75 445 PHE B O 1
ATOM 8038 N N . SER B 1 446 ? 4.91 39.5 12.234 1 92.69 446 SER B N 1
ATOM 8039 C CA . SER B 1 446 ? 5.605 40.5 13.039 1 92.69 446 SER B CA 1
ATOM 8040 C C . SER B 1 446 ? 5.422 40.219 14.531 1 92.69 446 SER B C 1
ATOM 8042 O O . SER B 1 446 ? 4.332 39.844 14.969 1 92.69 446 SER B O 1
ATOM 8044 N N . TYR B 1 447 ? 6.496 40.344 15.219 1 92.5 447 TYR B N 1
ATOM 8045 C CA . TYR B 1 447 ? 6.477 40.156 16.672 1 92.5 447 TYR B CA 1
ATOM 8046 C C . TYR B 1 447 ? 6.836 41.438 17.391 1 92.5 447 TYR B C 1
ATOM 8048 O O . TYR B 1 447 ? 7.703 42.188 16.938 1 92.5 447 TYR B O 1
ATOM 8056 N N . GLY B 1 448 ? 6.102 41.656 18.438 1 91.5 448 GLY B N 1
ATOM 8057 C CA . GLY B 1 448 ? 6.375 42.875 19.172 1 91.5 448 GLY B CA 1
ATOM 8058 C C . GLY B 1 448 ? 5.715 42.906 20.531 1 91.5 448 GLY B C 1
ATOM 8059 O O . GLY B 1 448 ? 5.152 41.906 20.984 1 91.5 448 GLY B O 1
ATOM 8060 N N . VAL B 1 449 ? 5.934 44.031 21.234 1 89.81 449 VAL B N 1
ATOM 8061 C CA . VAL B 1 449 ? 5.348 44.25 22.562 1 89.81 449 VAL B CA 1
ATOM 8062 C C . VAL B 1 449 ? 4.516 45.531 22.547 1 89.81 449 VAL B C 1
ATOM 8064 O O . VAL B 1 449 ? 4.609 46.344 21.625 1 89.81 449 VAL B O 1
ATOM 8067 N N . ARG B 1 450 ? 3.689 45.625 23.562 1 90.25 450 ARG B N 1
ATOM 8068 C CA . ARG B 1 450 ? 2.895 46.812 23.766 1 90.25 450 ARG B CA 1
ATOM 8069 C C . ARG B 1 450 ? 3.697 47.875 24.5 1 90.25 450 ARG B C 1
ATOM 8071 O O . ARG B 1 450 ? 4.285 47.625 25.547 1 90.25 450 ARG B O 1
ATOM 8078 N N . ILE B 1 451 ? 3.768 49.094 23.938 1 87.19 451 ILE B N 1
ATOM 8079 C CA . ILE B 1 451 ? 4.422 50.188 24.609 1 87.19 451 ILE B CA 1
ATOM 8080 C C . ILE B 1 451 ? 3.496 51.406 24.641 1 87.19 451 ILE B C 1
ATOM 8082 O O . ILE B 1 451 ? 2.438 51.406 24.016 1 87.19 451 ILE B O 1
ATOM 8086 N N . THR B 1 452 ? 3.879 52.344 25.438 1 89 452 THR B N 1
ATOM 8087 C CA . THR B 1 452 ? 3.139 53.594 25.578 1 89 452 THR B CA 1
ATOM 8088 C C . THR B 1 452 ? 4.062 54.781 25.406 1 89 452 THR B C 1
ATOM 8090 O O . THR B 1 452 ? 4.395 55.469 26.375 1 89 452 THR B O 1
ATOM 8093 N N . PRO B 1 453 ? 4.414 55.125 24.219 1 89.06 453 PRO B N 1
ATOM 8094 C CA . PRO B 1 453 ? 5.328 56.219 23.969 1 89.06 453 PRO B CA 1
ATOM 8095 C C . PRO B 1 453 ? 4.645 57.594 24.078 1 89.06 453 PRO B C 1
ATOM 8097 O O . PRO B 1 453 ? 3.438 57.656 24.328 1 89.06 453 PRO B O 1
ATOM 8100 N N . ASP B 1 454 ? 5.508 58.625 23.891 1 92.25 454 ASP B N 1
ATOM 8101 C CA . ASP B 1 454 ? 4.945 59.969 23.844 1 92.25 454 ASP B CA 1
ATOM 8102 C C . ASP B 1 454 ? 3.977 60.125 22.672 1 92.25 454 ASP B C 1
ATOM 8104 O O . ASP B 1 454 ? 4.215 59.562 21.594 1 92.25 454 ASP B O 1
ATOM 8108 N N . PHE B 1 455 ? 3.008 60.844 22.969 1 94.94 455 PHE B N 1
ATOM 8109 C CA . PHE B 1 455 ? 1.979 61.031 21.953 1 94.94 455 PHE B CA 1
ATOM 8110 C C . PHE B 1 455 ? 2.467 61.938 20.844 1 94.94 455 PHE B C 1
ATOM 8112 O O . PHE B 1 455 ? 2.938 63.062 21.109 1 94.94 455 PHE B O 1
ATOM 8119 N N . ASP B 1 456 ? 2.467 61.438 19.641 1 94 456 ASP B N 1
ATOM 8120 C CA . ASP B 1 456 ? 2.793 62.188 18.438 1 94 456 ASP B CA 1
ATOM 8121 C C . ASP B 1 456 ? 1.552 62.406 17.578 1 94 456 ASP B C 1
ATOM 8123 O O . ASP B 1 456 ? 1.053 61.5 16.938 1 94 456 ASP B O 1
ATOM 8127 N N . GLU B 1 457 ? 1.18 63.656 17.422 1 92.12 457 GLU B N 1
ATOM 8128 C CA . GLU B 1 457 ? -0.058 64 16.734 1 92.12 457 GLU B CA 1
ATOM 8129 C C . GLU B 1 457 ? 0.01 63.656 15.25 1 92.12 457 GLU B C 1
ATOM 8131 O O . GLU B 1 457 ? -1.021 63.438 14.609 1 92.12 457 GLU B O 1
ATOM 8136 N N . SER B 1 458 ? 1.148 63.531 14.727 1 93.19 458 SER B N 1
ATOM 8137 C CA . SER B 1 458 ? 1.324 63.281 13.297 1 93.19 458 SER B CA 1
ATOM 8138 C C . SER B 1 458 ? 1.185 61.781 12.977 1 93.19 458 SER B C 1
ATOM 8140 O O . SER B 1 458 ? 0.902 61.406 11.836 1 93.19 458 SER B O 1
ATOM 8142 N N . ILE B 1 459 ? 1.28 60.906 13.938 1 92.62 459 ILE B N 1
ATOM 8143 C CA . ILE B 1 459 ? 1.343 59.5 13.625 1 92.62 459 ILE B CA 1
ATOM 8144 C C . ILE B 1 459 ? 0.29 58.75 14.43 1 92.62 459 ILE B C 1
ATOM 8146 O O . ILE B 1 459 ? -0.237 57.719 13.984 1 92.62 459 ILE B O 1
ATOM 8150 N N . HIS B 1 460 ? -0.047 59.281 15.617 1 94.44 460 HIS B N 1
ATOM 8151 C CA . HIS B 1 460 ? -0.878 58.5 16.547 1 94.44 460 HIS B CA 1
ATOM 8152 C C . HIS B 1 460 ? -2.344 58.938 16.438 1 94.44 460 HIS B C 1
ATOM 8154 O O . HIS B 1 460 ? -2.646 60.094 16.141 1 94.44 460 HIS B O 1
ATOM 8160 N N . LYS B 1 461 ? -3.125 57.969 16.688 1 93.94 461 LYS B N 1
ATOM 8161 C CA . LYS B 1 461 ? -4.559 58.219 16.719 1 93.94 461 LYS B CA 1
ATOM 8162 C C . LYS B 1 461 ? -4.949 59 17.984 1 93.94 461 LYS B C 1
ATOM 8164 O O . LYS B 1 461 ? -4.461 58.688 19.078 1 93.94 461 LYS B O 1
ATOM 8169 N N . LYS B 1 462 ? -5.918 59.812 17.875 1 93.19 462 LYS B N 1
ATOM 8170 C CA . LYS B 1 462 ? -6.328 60.688 18.984 1 93.19 462 LYS B CA 1
ATOM 8171 C C . LYS B 1 462 ? -7.02 59.875 20.078 1 93.19 462 LYS B C 1
ATOM 8173 O O . LYS B 1 462 ? -6.918 60.219 21.25 1 93.19 462 LYS B O 1
ATOM 8178 N N . ASP B 1 463 ? -7.625 58.906 19.609 1 93.69 463 ASP B N 1
ATOM 8179 C CA . ASP B 1 463 ? -8.367 58.125 20.594 1 93.69 463 ASP B CA 1
ATOM 8180 C C . ASP B 1 463 ? -7.426 57.281 21.453 1 93.69 463 ASP B C 1
ATOM 8182 O O . ASP B 1 463 ? -7.844 56.719 22.469 1 93.69 463 ASP B O 1
ATOM 8186 N N . LYS B 1 464 ? -6.219 57.25 21.078 1 94.31 464 LYS B N 1
ATOM 8187 C CA . LYS B 1 464 ? -5.234 56.469 21.828 1 94.31 464 LYS B CA 1
ATOM 8188 C C . LYS B 1 464 ? -4.434 57.344 22.766 1 94.31 464 LYS B C 1
ATOM 8190 O O . LYS B 1 464 ? -3.51 56.906 23.438 1 94.31 464 LYS B O 1
ATOM 8195 N N . LYS B 1 465 ? -4.781 58.625 22.891 1 94.69 465 LYS B N 1
ATOM 8196 C CA . LYS B 1 465 ? -4.066 59.562 23.734 1 94.69 465 LYS B CA 1
ATOM 8197 C C . LYS B 1 465 ? -4.473 59.406 25.203 1 94.69 465 LYS B C 1
ATOM 8199 O O . LYS B 1 465 ? -5.66 59.438 25.531 1 94.69 465 LYS B O 1
ATOM 8204 N N . ILE B 1 466 ? -3.451 59.219 26.031 1 93.31 466 ILE B N 1
ATOM 8205 C CA . ILE B 1 466 ? -3.68 59.125 27.469 1 93.31 466 ILE B CA 1
ATOM 8206 C C . ILE B 1 466 ? -2.701 60.031 28.188 1 93.31 466 ILE B C 1
ATOM 8208 O O . ILE B 1 466 ? -1.643 60.375 27.656 1 93.31 466 ILE B O 1
ATOM 8212 N N . MET B 1 467 ? -3.094 60.5 29.391 1 92.06 467 MET B N 1
ATOM 8213 C CA . MET B 1 467 ? -2.227 61.375 30.188 1 92.06 467 MET B CA 1
ATOM 8214 C C . MET B 1 467 ? -1.508 60.594 31.281 1 92.06 467 MET B C 1
ATOM 8216 O O . MET B 1 467 ? -2.148 59.938 32.094 1 92.06 467 MET B O 1
ATOM 8220 N N . ILE B 1 468 ? -0.239 60.562 31.188 1 87.06 468 ILE B N 1
ATOM 8221 C CA . ILE B 1 468 ? 0.57 59.969 32.25 1 87.06 468 ILE B CA 1
ATOM 8222 C C . ILE B 1 468 ? 1.468 61 32.875 1 87.06 468 ILE B C 1
ATOM 8224 O O . ILE B 1 468 ? 2.303 61.625 32.219 1 87.06 468 ILE B O 1
ATOM 8228 N N . LYS B 1 469 ? 1.417 61.281 34.156 1 88.06 469 LYS B N 1
ATOM 8229 C CA . LYS B 1 469 ? 2.18 62.25 34.906 1 88.06 469 LYS B CA 1
ATOM 8230 C C . LYS B 1 469 ? 2.146 63.625 34.219 1 88.06 469 LYS B C 1
ATOM 8232 O O . LYS B 1 469 ? 3.189 64.25 34.031 1 88.06 469 LYS B O 1
ATOM 8237 N N . GLY B 1 470 ? 0.99 64.062 33.656 1 87.75 470 GLY B N 1
ATOM 8238 C CA . GLY B 1 470 ? 0.757 65.375 33.062 1 87.75 470 GLY B CA 1
ATOM 8239 C C . GLY B 1 470 ? 1.262 65.5 31.641 1 87.75 470 GLY B C 1
ATOM 8240 O O . GLY B 1 470 ? 1.214 66.562 31.047 1 87.75 470 GLY B O 1
ATOM 8241 N N . LYS B 1 471 ? 1.82 64.438 31.188 1 92.62 471 LYS B N 1
ATOM 8242 C CA . LYS B 1 471 ? 2.318 64.438 29.812 1 92.62 471 LYS B CA 1
ATOM 8243 C C . LYS B 1 471 ? 1.502 63.5 28.922 1 92.62 471 LYS B C 1
ATOM 8245 O O . LYS B 1 471 ? 1.105 62.438 29.359 1 92.62 471 LYS B O 1
ATOM 8250 N N . PRO B 1 472 ? 1.225 63.938 27.719 1 93.94 472 PRO B N 1
ATOM 8251 C CA . PRO B 1 472 ? 0.459 63.062 26.797 1 93.94 472 PRO B CA 1
ATOM 8252 C C . PRO B 1 472 ? 1.264 61.875 26.297 1 93.94 472 PRO B C 1
ATOM 8254 O O . PRO B 1 472 ? 2.42 62.031 25.891 1 93.94 472 PRO B O 1
ATOM 8257 N N . HIS B 1 473 ? 0.597 60.656 26.375 1 93.25 473 HIS B N 1
ATOM 8258 C CA . HIS B 1 473 ? 1.18 59.438 25.859 1 93.25 473 HIS B CA 1
ATOM 8259 C C . HIS B 1 473 ? 0.208 58.688 24.953 1 93.25 473 HIS B C 1
ATOM 8261 O O . HIS B 1 473 ? -0.994 58.969 24.953 1 93.25 473 HIS B O 1
ATOM 8267 N N . CYS B 1 474 ? 0.7 57.844 24.062 1 93.88 474 CYS B N 1
ATOM 8268 C CA . CYS B 1 474 ? -0.12 57 23.188 1 93.88 474 CYS B CA 1
ATOM 8269 C C . CYS B 1 474 ? -0.235 55.594 23.719 1 93.88 474 CYS B C 1
ATOM 8271 O O . CYS B 1 474 ? 0.773 54.906 23.875 1 93.88 474 CYS B O 1
ATOM 8273 N N . ALA B 1 475 ? -1.412 55.156 23.891 1 92.88 475 ALA B N 1
ATOM 8274 C CA . ALA B 1 475 ? -1.636 53.812 24.438 1 92.88 475 ALA B CA 1
ATOM 8275 C C . ALA B 1 475 ? -1.555 52.75 23.328 1 92.88 475 ALA B C 1
ATOM 8277 O O . ALA B 1 475 ? -1.809 53.062 22.156 1 92.88 475 ALA B O 1
ATOM 8278 N N . ASP B 1 476 ? -1.162 51.531 23.641 1 93.75 476 ASP B N 1
ATOM 8279 C CA . ASP B 1 476 ? -1.362 50.281 22.906 1 93.75 476 ASP B CA 1
ATOM 8280 C C . ASP B 1 476 ? -0.502 50.25 21.641 1 93.75 476 ASP B C 1
ATOM 8282 O O . ASP B 1 476 ? -0.852 49.594 20.672 1 93.75 476 ASP B O 1
ATOM 8286 N N . VAL B 1 477 ? 0.562 51.062 21.688 1 92.88 477 VAL B N 1
ATOM 8287 C CA . VAL B 1 477 ? 1.422 51.062 20.5 1 92.88 477 VAL B CA 1
ATOM 8288 C C . VAL B 1 477 ? 2.158 49.719 20.391 1 92.88 477 VAL B C 1
ATOM 8290 O O . VAL B 1 477 ? 2.693 49.219 21.375 1 92.88 477 VAL B O 1
ATOM 8293 N N . PHE B 1 478 ? 2.092 49.125 19.141 1 94.25 478 PHE B N 1
ATOM 8294 C CA . PHE B 1 478 ? 2.848 47.938 18.812 1 94.25 478 PHE B CA 1
ATOM 8295 C C . PHE B 1 478 ? 4.305 48.281 18.531 1 94.25 478 PHE B C 1
ATOM 8297 O O . PHE B 1 478 ? 4.602 49 17.578 1 94.25 478 PHE B O 1
ATOM 8304 N N . SER B 1 479 ? 5.199 47.844 19.344 1 90.94 479 SER B N 1
ATOM 8305 C CA . SER B 1 479 ? 6.629 48.031 19.109 1 90.94 479 SER B CA 1
ATOM 8306 C C . SER B 1 479 ? 7.254 46.75 18.594 1 90.94 479 SER B C 1
ATOM 8308 O O . SER B 1 479 ? 7.527 45.812 19.359 1 90.94 479 SER B O 1
ATOM 8310 N N . PRO B 1 480 ? 7.512 46.719 17.281 1 91.88 480 PRO B N 1
ATOM 8311 C CA . PRO B 1 480 ? 8.039 45.469 16.688 1 91.88 480 PRO B CA 1
ATOM 8312 C C . PRO B 1 480 ? 9.508 45.25 17 1 91.88 480 PRO B C 1
ATOM 8314 O O . PRO B 1 480 ? 10.297 46.188 17.047 1 91.88 480 PRO B O 1
ATOM 8317 N N . PHE B 1 481 ? 9.867 44 17.297 1 89.56 481 PHE B N 1
ATOM 8318 C CA . PHE B 1 481 ? 11.281 43.656 17.375 1 89.56 481 PHE B CA 1
ATOM 8319 C C . PHE B 1 481 ? 11.664 42.688 16.25 1 89.56 481 PHE B C 1
ATOM 8321 O O . PHE B 1 481 ? 12.852 42.469 16 1 89.56 481 PHE B O 1
ATOM 8328 N N . LEU B 1 482 ? 10.688 42.188 15.547 1 91.56 482 LEU B N 1
ATOM 8329 C CA . LEU B 1 482 ? 10.875 41.438 14.312 1 91.56 482 LEU B CA 1
ATOM 8330 C C . LEU B 1 482 ? 9.695 41.656 13.367 1 91.56 482 LEU B C 1
ATOM 8332 O O . LEU B 1 482 ? 8.539 41.562 13.789 1 91.56 482 LEU B O 1
ATOM 8336 N N . LYS B 1 483 ? 9.93 41.906 12.133 1 92.5 483 LYS B N 1
ATOM 8337 C CA . LYS B 1 483 ? 8.883 42.219 11.172 1 92.5 483 LYS B CA 1
ATOM 8338 C C . LYS B 1 483 ? 8.562 41.031 10.273 1 92.5 483 LYS B C 1
ATOM 8340 O O . LYS B 1 483 ? 9.469 40.281 9.867 1 92.5 483 LYS B O 1
ATOM 8345 N N . ALA B 1 484 ? 7.293 40.969 9.961 1 91.94 484 ALA B N 1
ATOM 8346 C CA . ALA B 1 484 ? 6.887 39.969 8.977 1 91.94 484 ALA B CA 1
ATOM 8347 C C . ALA B 1 484 ? 7.598 40.188 7.645 1 91.94 484 ALA B C 1
ATOM 8349 O O . ALA B 1 484 ? 7.785 41.312 7.215 1 91.94 484 ALA B O 1
ATOM 8350 N N . GLY B 1 485 ? 8.008 39.062 7.043 1 90.19 485 GLY B N 1
ATOM 8351 C CA . GLY B 1 485 ? 8.68 39.156 5.754 1 90.19 485 GLY B CA 1
ATOM 8352 C C . GLY B 1 485 ? 10.188 39.25 5.875 1 90.19 485 GLY B C 1
ATOM 8353 O O . GLY B 1 485 ? 10.906 39.125 4.879 1 90.19 485 GLY B O 1
ATOM 8354 N N . SER B 1 486 ? 10.695 39.438 7.066 1 91.31 486 SER B N 1
ATOM 8355 C CA . SER B 1 486 ? 12.133 39.5 7.27 1 91.31 486 SER B CA 1
ATOM 8356 C C . SER B 1 486 ? 12.797 38.156 7.086 1 91.31 486 SER B C 1
ATOM 8358 O O . SER B 1 486 ? 12.25 37.125 7.516 1 91.31 486 SER B O 1
ATOM 8360 N N . GLU B 1 487 ? 13.867 38.156 6.367 1 91.69 487 GLU B N 1
ATOM 8361 C CA . GLU B 1 487 ? 14.703 36.938 6.312 1 91.69 487 GLU B CA 1
ATOM 8362 C C . GLU B 1 487 ? 15.508 36.781 7.598 1 91.69 487 GLU B C 1
ATOM 8364 O O . GLU B 1 487 ? 16.219 37.688 8.023 1 91.69 487 GLU B O 1
ATOM 8369 N N . VAL B 1 488 ? 15.391 35.688 8.148 1 91.56 488 VAL B N 1
ATOM 8370 C CA . VAL B 1 488 ? 16.062 35.438 9.422 1 91.56 488 VAL B CA 1
ATOM 8371 C C . VAL B 1 488 ? 16.906 34.156 9.312 1 91.56 488 VAL B C 1
ATOM 8373 O O . VAL B 1 488 ? 16.391 33.094 8.992 1 91.56 488 VAL B O 1
ATOM 8376 N N . PRO B 1 489 ? 18.188 34.281 9.516 1 90.44 489 PRO B N 1
ATOM 8377 C CA . PRO B 1 489 ? 19 33.062 9.578 1 90.44 489 PRO B CA 1
ATOM 8378 C C . PRO B 1 489 ? 18.656 32.188 10.766 1 90.44 489 PRO B C 1
ATOM 8380 O O . PRO B 1 489 ? 17.984 32.625 11.703 1 90.44 489 PRO B O 1
ATOM 8383 N N . VAL B 1 490 ? 19.094 31.047 10.656 1 86.12 490 VAL B N 1
ATOM 8384 C CA . VAL B 1 490 ? 18.859 30.109 11.75 1 86.12 490 VAL B CA 1
ATOM 8385 C C . VAL B 1 490 ? 19.5 30.625 13.031 1 86.12 490 VAL B C 1
ATOM 8387 O O . VAL B 1 490 ? 20.625 31.156 13 1 86.12 490 VAL B O 1
ATOM 8390 N N . ASN B 1 491 ? 18.781 30.625 14.125 1 84 491 ASN B N 1
ATOM 8391 C CA . ASN B 1 491 ? 19.25 31.031 15.453 1 84 491 ASN B CA 1
ATOM 8392 C C . ASN B 1 491 ? 19.5 32.531 15.508 1 84 491 ASN B C 1
ATOM 8394 O O . ASN B 1 491 ? 20.453 33 16.141 1 84 491 ASN B O 1
ATOM 8398 N N . HIS B 1 492 ? 18.672 33.25 14.781 1 87.12 492 HIS B N 1
ATOM 8399 C CA . HIS B 1 492 ? 18.734 34.688 14.836 1 87.12 492 HIS B CA 1
ATOM 8400 C C . HIS B 1 492 ? 18.281 35.219 16.203 1 87.12 492 HIS B C 1
ATOM 8402 O O . HIS B 1 492 ? 17.172 34.906 16.641 1 87.12 492 HIS B O 1
ATOM 8408 N N . LYS B 1 493 ? 19.125 36.031 16.781 1 89.06 493 LYS B N 1
ATOM 8409 C CA . LYS B 1 493 ? 18.844 36.531 18.125 1 89.06 493 LYS B CA 1
ATOM 8410 C C . LYS B 1 493 ? 18.484 38 18.109 1 89.06 493 LYS B C 1
ATOM 8412 O O . LYS B 1 493 ? 19.125 38.812 17.406 1 89.06 493 LYS B O 1
ATOM 8417 N N . VAL B 1 494 ? 17.391 38.344 18.703 1 89.31 494 VAL B N 1
ATOM 8418 C CA . VAL B 1 494 ? 16.984 39.719 18.969 1 89.31 494 VAL B CA 1
ATOM 8419 C C . VAL B 1 494 ? 16.891 39.969 20.469 1 89.31 494 VAL B C 1
ATOM 8421 O O . VAL B 1 494 ? 16.312 39.156 21.203 1 89.31 494 VAL B O 1
ATOM 8424 N N . VAL B 1 495 ? 17.516 40.969 20.859 1 88.81 495 VAL B N 1
ATOM 8425 C CA . VAL B 1 495 ? 17.531 41.25 22.297 1 88.81 495 VAL B CA 1
ATOM 8426 C C . VAL B 1 495 ? 16.781 42.562 22.578 1 88.81 495 VAL B C 1
ATOM 8428 O O . VAL B 1 495 ? 17 43.562 21.906 1 88.81 495 VAL B O 1
ATOM 8431 N N . GLU B 1 496 ? 15.875 42.531 23.469 1 86.62 496 GLU B N 1
ATOM 8432 C CA . GLU B 1 496 ? 15.148 43.688 23.969 1 86.62 496 GLU B CA 1
ATOM 8433 C C . GLU B 1 496 ? 15.289 43.844 25.484 1 86.62 496 GLU B C 1
ATOM 8435 O O . GLU B 1 496 ? 15.352 42.844 26.203 1 86.62 496 GLU B O 1
ATOM 8440 N N . ALA B 1 497 ? 15.32 45.031 25.891 1 85.81 497 ALA B N 1
ATOM 8441 C CA . ALA B 1 497 ? 15.469 45.281 27.312 1 85.81 497 ALA B CA 1
ATOM 8442 C C . ALA B 1 497 ? 14.195 45.875 27.906 1 85.81 497 ALA B C 1
ATOM 8444 O O . ALA B 1 497 ? 13.539 46.688 27.266 1 85.81 497 ALA B O 1
ATOM 8445 N N . TYR B 1 498 ? 13.938 45.375 29.078 1 83.06 498 TYR B N 1
ATOM 8446 C CA . TYR B 1 498 ? 12.773 45.875 29.812 1 83.06 498 TYR B CA 1
ATOM 8447 C C . TYR B 1 498 ? 13.164 46.281 31.234 1 83.06 498 TYR B C 1
ATOM 8449 O O . TYR B 1 498 ? 14.172 45.781 31.766 1 83.06 498 TYR B O 1
ATOM 8457 N N . THR B 1 499 ? 12.414 47.156 31.797 1 83.75 499 THR B N 1
ATOM 8458 C CA . THR B 1 499 ? 12.734 47.688 33.125 1 83.75 499 THR B CA 1
ATOM 8459 C C . THR B 1 499 ? 11.547 47.5 34.062 1 83.75 499 THR B C 1
ATOM 8461 O O . THR B 1 499 ? 10.398 47.625 33.656 1 83.75 499 THR B O 1
ATOM 8464 N N . THR B 1 500 ? 11.844 47.219 35.312 1 84.06 500 THR B N 1
ATOM 8465 C CA . THR B 1 500 ? 10.797 47.125 36.312 1 84.06 500 THR B CA 1
ATOM 8466 C C . THR B 1 500 ? 10.078 48.469 36.5 1 84.06 500 THR B C 1
ATOM 8468 O O . THR B 1 500 ? 10.672 49.531 36.25 1 84.06 500 THR B O 1
ATOM 8471 N N . THR B 1 501 ? 8.844 48.375 36.875 1 78.12 501 THR B N 1
ATOM 8472 C CA . THR B 1 501 ? 8.055 49.594 36.969 1 78.12 501 THR B CA 1
ATOM 8473 C C . THR B 1 501 ? 7.723 49.906 38.406 1 78.12 501 THR B C 1
ATOM 8475 O O . THR B 1 501 ? 7.195 50.969 38.719 1 78.12 501 THR B O 1
ATOM 8478 N N . ARG B 1 502 ? 7.977 48.875 39.375 1 85.31 502 ARG B N 1
ATOM 8479 C CA . ARG B 1 502 ? 7.688 49.094 40.781 1 85.31 502 ARG B CA 1
ATOM 8480 C C . ARG B 1 502 ? 8.852 48.625 41.656 1 85.31 502 ARG B C 1
ATOM 8482 O O . ARG B 1 502 ? 9.578 47.688 41.281 1 85.31 502 ARG B O 1
ATOM 8489 N N . PRO B 1 503 ? 8.93 49.344 42.719 1 84.69 503 PRO B N 1
ATOM 8490 C CA . PRO B 1 503 ? 9.953 48.875 43.656 1 84.69 503 PRO B CA 1
ATOM 8491 C C . PRO B 1 503 ? 9.688 47.469 44.156 1 84.69 503 PRO B C 1
ATOM 8493 O O . PRO B 1 503 ? 8.539 47.094 44.438 1 84.69 503 PRO B O 1
ATOM 8496 N N . PHE B 1 504 ? 10.664 46.625 44.312 1 89.75 504 PHE B N 1
ATOM 8497 C CA . PHE B 1 504 ? 10.664 45.25 44.844 1 89.75 504 PHE B CA 1
ATOM 8498 C C . PHE B 1 504 ? 9.828 44.344 43.969 1 89.75 504 PHE B C 1
ATOM 8500 O O . PHE B 1 504 ? 9.266 43.344 44.438 1 89.75 504 PHE B O 1
ATOM 8507 N N . GLN B 1 505 ? 9.742 44.812 42.75 1 88.06 505 GLN B N 1
ATOM 8508 C CA . GLN B 1 505 ? 9.031 43.969 41.781 1 88.06 505 GLN B CA 1
ATOM 8509 C C . GLN B 1 505 ? 9.727 42.594 41.625 1 88.06 505 GLN B C 1
ATOM 8511 O O . GLN B 1 505 ? 10.914 42.531 41.312 1 88.06 505 GLN B O 1
ATOM 8516 N N . ASP B 1 506 ? 9.008 41.5 41.844 1 88.69 506 ASP B N 1
ATOM 8517 C CA . ASP B 1 506 ? 9.633 40.188 41.844 1 88.69 506 ASP B CA 1
ATOM 8518 C C . ASP B 1 506 ? 9.422 39.469 40.5 1 88.69 506 ASP B C 1
ATOM 8520 O O . ASP B 1 506 ? 10.086 38.5 40.219 1 88.69 506 ASP B O 1
ATOM 8524 N N . SER B 1 507 ? 8.477 39.938 39.781 1 88.31 507 SER B N 1
ATOM 8525 C CA . SER B 1 507 ? 8.234 39.344 38.5 1 88.31 507 SER B CA 1
ATOM 8526 C C . SER B 1 507 ? 7.824 40.406 37.469 1 88.31 507 SER B C 1
ATOM 8528 O O . SER B 1 507 ? 7.227 41.406 37.812 1 88.31 507 SER B O 1
ATOM 8530 N N . MET B 1 508 ? 8.258 40.188 36.25 1 83.81 508 MET B N 1
ATOM 8531 C CA . MET B 1 508 ? 7.945 41.094 35.156 1 83.81 508 MET B CA 1
ATOM 8532 C C . MET B 1 508 ? 7.293 40.344 33.969 1 83.81 508 MET B C 1
ATOM 8534 O O . MET B 1 508 ? 7.98 39.688 33.188 1 83.81 508 MET B O 1
ATOM 8538 N N . PRO B 1 509 ? 5.977 40.469 33.844 1 84.19 509 PRO B N 1
ATOM 8539 C CA . PRO B 1 509 ? 5.328 39.844 32.688 1 84.19 509 PRO B CA 1
ATOM 8540 C C . PRO B 1 509 ? 5.555 40.656 31.406 1 84.19 509 PRO B C 1
ATOM 8542 O O . PRO B 1 509 ? 5.312 41.875 31.375 1 84.19 509 PRO B O 1
ATOM 8545 N N . VAL B 1 510 ? 6.145 40 30.422 1 84.31 510 VAL B N 1
ATOM 8546 C CA . VAL B 1 510 ? 6.289 40.594 29.094 1 84.31 510 VAL B CA 1
ATOM 8547 C C . VAL B 1 510 ? 5.27 40 28.141 1 84.31 510 VAL B C 1
ATOM 8549 O O . VAL B 1 510 ? 5.387 38.812 27.766 1 84.31 510 VAL B O 1
ATOM 8552 N N . ILE B 1 511 ? 4.289 40.75 27.75 1 88.12 511 ILE B N 1
ATOM 8553 C CA . ILE B 1 511 ? 3.268 40.25 26.844 1 88.12 511 ILE B CA 1
ATOM 8554 C C . ILE B 1 511 ? 3.73 40.438 25.391 1 88.12 511 ILE B C 1
ATOM 8556 O O . ILE B 1 511 ? 4.031 41.562 24.984 1 88.12 511 ILE B O 1
ATOM 8560 N N . ILE B 1 512 ? 3.803 39.375 24.688 1 89.19 512 ILE B N 1
ATOM 8561 C CA . ILE B 1 512 ? 4.25 39.406 23.297 1 89.19 512 ILE B CA 1
ATOM 8562 C C . ILE B 1 512 ? 3.045 39.281 22.375 1 89.19 512 ILE B C 1
ATOM 8564 O O . ILE B 1 512 ? 2.123 38.5 22.625 1 89.19 512 ILE B O 1
ATOM 8568 N N . TYR B 1 513 ? 3.057 40.094 21.359 1 91.75 513 TYR B N 1
ATOM 8569 C CA . TYR B 1 513 ? 2.012 40.094 20.344 1 91.75 513 TYR B CA 1
ATOM 8570 C C . TYR B 1 513 ? 2.578 39.719 18.984 1 91.75 513 TYR B C 1
ATOM 8572 O O . TYR B 1 513 ? 3.785 39.812 18.75 1 91.75 513 TYR B O 1
ATOM 8580 N N . TYR B 1 514 ? 1.721 39.188 18.172 1 91.25 514 TYR B N 1
ATOM 8581 C CA . TYR B 1 514 ? 2.121 38.875 16.797 1 91.25 514 TYR B CA 1
ATOM 8582 C C . TYR B 1 514 ? 1.011 39.25 15.812 1 91.25 514 TYR B C 1
ATOM 8584 O O . TYR B 1 514 ? -0.157 39.344 16.203 1 91.25 514 TYR B O 1
ATOM 8592 N N . THR B 1 515 ? 1.344 39.562 14.57 1 92.62 515 THR B N 1
ATOM 8593 C CA . THR B 1 515 ? 0.41 39.906 13.5 1 92.62 515 THR B CA 1
ATOM 8594 C C . THR B 1 515 ? 1.026 39.625 12.133 1 92.62 515 THR B C 1
ATOM 8596 O O . THR B 1 515 ? 2.25 39.594 11.992 1 92.62 515 THR B O 1
ATOM 8599 N N . GLU B 1 516 ? 0.215 39.344 11.148 1 89.5 516 GLU B N 1
ATOM 8600 C CA . GLU B 1 516 ? 0.686 39.125 9.789 1 89.5 516 GLU B CA 1
ATOM 8601 C C . GLU B 1 516 ? 1.082 40.469 9.125 1 89.5 516 GLU B C 1
ATOM 8603 O O . GLU B 1 516 ? 1.791 40.469 8.117 1 89.5 516 GLU B O 1
ATOM 8608 N N . ASP B 1 517 ? 0.624 41.531 9.773 1 91.25 517 ASP B N 1
ATOM 8609 C CA . ASP B 1 517 ? 0.922 42.844 9.227 1 91.25 517 ASP B CA 1
ATOM 8610 C C . ASP B 1 517 ? 2.4 43.188 9.391 1 91.25 517 ASP B C 1
ATOM 8612 O O . ASP B 1 517 ? 2.967 43 10.477 1 91.25 517 ASP B O 1
ATOM 8616 N N . GLU B 1 518 ? 2.949 43.688 8.336 1 89.62 518 GLU B N 1
ATOM 8617 C CA . GLU B 1 518 ? 4.367 44.031 8.367 1 89.62 518 GLU B CA 1
ATOM 8618 C C . GLU B 1 518 ? 4.609 45.312 9.172 1 89.62 518 GLU B C 1
ATOM 8620 O O . GLU B 1 518 ? 5.703 45.531 9.695 1 89.62 518 GLU B O 1
ATOM 8625 N N . SER B 1 519 ? 3.586 46.125 9.203 1 89.62 519 SER B N 1
ATOM 8626 C CA . SER B 1 519 ? 3.742 47.406 9.898 1 89.62 519 SER B CA 1
ATOM 8627 C C . SER B 1 519 ? 2.539 47.688 10.789 1 89.62 519 SER B C 1
ATOM 8629 O O . SER B 1 519 ? 1.833 48.688 10.586 1 89.62 519 SER B O 1
ATOM 8631 N N . PRO B 1 520 ? 2.486 46.938 11.828 1 92.38 520 PRO B N 1
ATOM 8632 C CA . PRO B 1 520 ? 1.376 47.219 12.742 1 92.38 520 PRO B CA 1
ATOM 8633 C C . PRO B 1 520 ? 1.602 48.469 13.578 1 92.38 520 PRO B C 1
ATOM 8635 O O . PRO B 1 520 ? 2.736 48.75 13.961 1 92.38 520 PRO B O 1
ATOM 8638 N N . MET B 1 521 ? 0.523 49.188 13.883 1 93.62 521 MET B N 1
ATOM 8639 C CA . MET B 1 521 ? 0.652 50.438 14.664 1 93.62 521 MET B CA 1
ATOM 8640 C C . MET B 1 521 ? 0.245 50.188 16.109 1 93.62 521 MET B C 1
ATOM 8642 O O . MET B 1 521 ? 0.861 50.719 17.031 1 93.62 521 MET B O 1
ATOM 8646 N N . TYR B 1 522 ? -0.882 49.406 16.234 1 95.12 522 TYR B N 1
ATOM 8647 C CA . TYR B 1 522 ? -1.393 49.156 17.578 1 95.12 522 TYR B CA 1
ATOM 8648 C C . TYR B 1 522 ? -1.593 47.688 17.844 1 95.12 522 TYR B C 1
ATOM 8650 O O . TYR B 1 522 ? -1.866 46.906 16.922 1 95.12 522 TYR B O 1
ATOM 8658 N N . VAL B 1 523 ? -1.48 47.219 19.109 1 94.25 523 VAL B N 1
ATOM 8659 C CA . VAL B 1 523 ? -1.705 45.844 19.484 1 94.25 523 VAL B CA 1
ATOM 8660 C C . VAL B 1 523 ? -3.191 45.5 19.375 1 94.25 523 VAL B C 1
ATOM 8662 O O . VAL B 1 523 ? -3.574 44.344 19.375 1 94.25 523 VAL B O 1
ATOM 8665 N N . THR B 1 524 ? -4 46.531 19.188 1 92.94 524 THR B N 1
ATOM 8666 C CA . THR B 1 524 ? -5.445 46.344 19.125 1 92.94 524 THR B CA 1
ATOM 8667 C C . THR B 1 524 ? -5.906 46.281 17.672 1 92.94 524 THR B C 1
ATOM 8669 O O . THR B 1 524 ? -7.098 46.125 17.391 1 92.94 524 THR B O 1
ATOM 8672 N N . ASP B 1 525 ? -4.969 46.469 16.781 1 91.81 525 ASP B N 1
ATOM 8673 C CA . ASP B 1 525 ? -5.336 46.406 15.375 1 91.81 525 ASP B CA 1
ATOM 8674 C C . ASP B 1 525 ? -5.91 45.031 15.016 1 91.81 525 ASP B C 1
ATOM 8676 O O . ASP B 1 525 ? -5.621 44.031 15.688 1 91.81 525 ASP B O 1
ATOM 8680 N N . GLU B 1 526 ? -6.707 45.094 13.992 1 88.75 526 GLU B N 1
ATOM 8681 C CA . GLU B 1 526 ? -7.254 43.844 13.484 1 88.75 526 GLU B CA 1
ATOM 8682 C C . GLU B 1 526 ? -6.145 42.875 13.039 1 88.75 526 GLU B C 1
ATOM 8684 O O . GLU B 1 526 ? -5.203 43.312 12.359 1 88.75 526 GLU B O 1
ATOM 8689 N N . GLY B 1 527 ? -6.215 41.625 13.492 1 86 527 GLY B N 1
ATOM 8690 C CA . GLY B 1 527 ? -5.223 40.625 13.117 1 86 527 GLY B CA 1
ATOM 8691 C C . GLY B 1 527 ? -4.102 40.5 14.133 1 86 527 GLY B C 1
ATOM 8692 O O . GLY B 1 527 ? -3.332 39.531 14.086 1 86 527 GLY B O 1
ATOM 8693 N N . CYS B 1 528 ? -3.953 41.5 14.969 1 90.94 528 CYS B N 1
ATOM 8694 C CA . CYS B 1 528 ? -2.949 41.438 16.031 1 90.94 528 CYS B CA 1
ATOM 8695 C C . CYS B 1 528 ? -3.457 40.594 17.203 1 90.94 528 CYS B C 1
ATOM 8697 O O . CYS B 1 528 ? -4.566 40.812 17.688 1 90.94 528 CYS B O 1
ATOM 8699 N N . GLN B 1 529 ? -2.65 39.625 17.562 1 88.25 529 GLN B N 1
ATOM 8700 C CA . GLN B 1 529 ? -3.064 38.75 18.625 1 88.25 529 GLN B CA 1
ATOM 8701 C C . GLN B 1 529 ? -1.97 38.594 19.688 1 88.25 529 GLN B C 1
ATOM 8703 O O . GLN B 1 529 ? -0.787 38.781 19.391 1 88.25 529 GLN B O 1
ATOM 8708 N N . LYS B 1 530 ? -2.441 38.344 20.891 1 88.06 530 LYS B N 1
ATOM 8709 C CA . LYS B 1 530 ? -1.504 38 21.969 1 88.06 530 LYS B CA 1
ATOM 8710 C C . LYS B 1 530 ? -0.911 36.625 21.75 1 88.06 530 LYS B C 1
ATOM 8712 O O . LYS B 1 530 ? -1.644 35.656 21.547 1 88.06 530 LYS B O 1
ATOM 8717 N N . LEU B 1 531 ? 0.314 36.594 21.625 1 85.75 531 LEU B N 1
ATOM 8718 C CA . LEU B 1 531 ? 0.995 35.312 21.469 1 85.75 531 LEU B CA 1
ATOM 8719 C C . LEU B 1 531 ? 1.119 34.594 22.812 1 85.75 531 LEU B C 1
ATOM 8721 O O . LEU B 1 531 ? 0.832 33.406 22.906 1 85.75 531 LEU B O 1
ATOM 8725 N N . GLY B 1 532 ? 1.625 35.344 23.766 1 84.75 532 GLY B N 1
ATOM 8726 C CA . GLY B 1 532 ? 1.843 34.781 25.078 1 84.75 532 GLY B CA 1
ATOM 8727 C C . GLY B 1 532 ? 2.52 35.75 26.047 1 84.75 532 GLY B C 1
ATOM 8728 O O . GLY B 1 532 ? 2.645 36.938 25.75 1 84.75 532 GLY B O 1
ATOM 8729 N N . VAL B 1 533 ? 2.746 35.125 27.266 1 83.88 533 VAL B N 1
ATOM 8730 C CA . VAL B 1 533 ? 3.354 35.938 28.312 1 83.88 533 VAL B CA 1
ATOM 8731 C C . VAL B 1 533 ? 4.66 35.312 28.781 1 83.88 533 VAL B C 1
ATOM 8733 O O . VAL B 1 533 ? 4.719 34.094 29 1 83.88 533 VAL B O 1
ATOM 8736 N N . LEU B 1 534 ? 5.656 36.031 28.656 1 83.69 534 LEU B N 1
ATOM 8737 C CA . LEU B 1 534 ? 6.914 35.656 29.266 1 83.69 534 LEU B CA 1
ATOM 8738 C C . LEU B 1 534 ? 7.016 36.188 30.688 1 83.69 534 LEU B C 1
ATOM 8740 O O . LEU B 1 534 ? 7.129 37.406 30.891 1 83.69 534 LEU B O 1
ATOM 8744 N N . ASP B 1 535 ? 6.949 35.281 31.578 1 82.81 535 ASP B N 1
ATOM 8745 C CA . ASP B 1 535 ? 7.109 35.688 32.969 1 82.81 535 ASP B CA 1
ATOM 8746 C C . ASP B 1 535 ? 8.57 35.625 33.406 1 82.81 535 ASP B C 1
ATOM 8748 O O . ASP B 1 535 ? 9.117 34.531 33.594 1 82.81 535 ASP B O 1
ATOM 8752 N N . VAL B 1 536 ? 9.141 36.75 33.625 1 85.38 536 VAL B N 1
ATOM 8753 C CA . VAL B 1 536 ? 10.547 36.812 34 1 85.38 536 VAL B CA 1
ATOM 8754 C C . VAL B 1 536 ? 10.664 37.094 35.5 1 85.38 536 VAL B C 1
ATOM 8756 O O . VAL B 1 536 ? 10.148 38.094 36 1 85.38 536 VAL B O 1
ATOM 8759 N N . LYS B 1 537 ? 11.242 36.156 36.156 1 87.12 537 LYS B N 1
ATOM 8760 C CA . LYS B 1 537 ? 11.516 36.375 37.594 1 87.12 537 LYS B CA 1
ATOM 8761 C C . LYS B 1 537 ? 12.727 37.281 37.781 1 87.12 537 LYS B C 1
ATOM 8763 O O . LYS B 1 537 ? 13.805 37.031 37.25 1 87.12 537 LYS B O 1
ATOM 8768 N N . VAL B 1 538 ? 12.508 38.375 38.594 1 85.56 538 VAL B N 1
ATOM 8769 C CA . VAL B 1 538 ? 13.586 39.312 38.812 1 85.56 538 VAL B CA 1
ATOM 8770 C C . VAL B 1 538 ? 14.445 38.844 40 1 85.56 538 VAL B C 1
ATOM 8772 O O . VAL B 1 538 ? 13.93 38.625 41.094 1 85.56 538 VAL B O 1
ATOM 8775 N N . PRO B 1 539 ? 15.633 38.625 39.594 1 85.81 539 PRO B N 1
ATOM 8776 C CA . PRO B 1 539 ? 16.484 38.219 40.688 1 85.81 539 PRO B CA 1
ATOM 8777 C C . PRO B 1 539 ? 16.703 39.312 41.719 1 85.81 539 PRO B C 1
ATOM 8779 O O . PRO B 1 539 ? 16.938 40.469 41.375 1 85.81 539 PRO B O 1
ATOM 8782 N N . ALA B 1 540 ? 16.672 39.062 43.031 1 84.19 540 ALA B N 1
ATOM 8783 C CA . ALA B 1 540 ? 16.969 39.938 44.156 1 84.19 540 ALA B CA 1
ATOM 8784 C C . ALA B 1 540 ? 16.25 41.281 44 1 84.19 540 ALA B C 1
ATOM 8786 O O . ALA B 1 540 ? 16.891 42.312 43.938 1 84.19 540 ALA B O 1
ATOM 8787 N N . PRO B 1 541 ? 14.977 41.156 44.062 1 88.31 541 PRO B N 1
ATOM 8788 C CA . PRO B 1 541 ? 14.211 42.375 43.906 1 88.31 541 PRO B CA 1
ATOM 8789 C C . PRO B 1 541 ? 14.609 43.438 44.938 1 88.31 541 PRO B C 1
ATOM 8791 O O . PRO B 1 541 ? 14.859 43.125 46.094 1 88.31 541 PRO B O 1
ATOM 8794 N N . SER B 1 542 ? 14.773 44.719 44.469 1 88.12 542 SER B N 1
ATOM 8795 C CA . SER B 1 542 ? 15.164 45.844 45.312 1 88.12 542 SER B CA 1
ATOM 8796 C C . SER B 1 542 ? 14.383 47.094 44.938 1 88.12 542 SER B C 1
ATOM 8798 O O . SER B 1 542 ? 13.516 47.062 44.062 1 88.12 542 SER B O 1
ATOM 8800 N N . ALA B 1 543 ? 14.688 48.188 45.656 1 88.81 543 ALA B N 1
ATOM 8801 C CA . ALA B 1 543 ? 14 49.438 45.438 1 88.81 543 ALA B CA 1
ATOM 8802 C C . ALA B 1 543 ? 14.453 50.062 44.125 1 88.81 543 ALA B C 1
ATOM 8804 O O . ALA B 1 543 ? 13.711 50.844 43.5 1 88.81 543 ALA B O 1
ATOM 8805 N N . ASP B 1 544 ? 15.586 49.656 43.688 1 87.69 544 ASP B N 1
ATOM 8806 C CA . ASP B 1 544 ? 16.125 50.188 42.469 1 87.69 544 ASP B CA 1
ATOM 8807 C C . ASP B 1 544 ? 15.5 49.531 41.219 1 87.69 544 ASP B C 1
ATOM 8809 O O . ASP B 1 544 ? 14.938 48.438 41.344 1 87.69 544 ASP B O 1
ATOM 8813 N N . ASP B 1 545 ? 15.609 50.281 40.125 1 86.94 545 ASP B N 1
ATOM 8814 C CA . ASP B 1 545 ? 15.141 49.688 38.875 1 86.94 545 ASP B CA 1
ATOM 8815 C C . ASP B 1 545 ? 16.016 48.531 38.438 1 86.94 545 ASP B C 1
ATOM 8817 O O . ASP B 1 545 ? 17.234 48.594 38.531 1 86.94 545 ASP B O 1
ATOM 8821 N N . HIS B 1 546 ? 15.336 47.438 38.156 1 86.88 546 HIS B N 1
ATOM 8822 C CA . HIS B 1 546 ? 16 46.281 37.531 1 86.88 546 HIS B CA 1
ATOM 8823 C C . HIS B 1 546 ? 15.758 46.25 36.031 1 86.88 546 HIS B C 1
ATOM 8825 O O . HIS B 1 546 ? 14.641 46.5 35.594 1 86.88 546 HIS B O 1
ATOM 8831 N N . HIS B 1 547 ? 16.875 46.094 35.312 1 87.06 547 HIS B N 1
ATOM 8832 C CA . HIS B 1 547 ? 16.797 45.938 33.844 1 87.06 547 HIS B CA 1
ATOM 8833 C C . HIS B 1 547 ? 16.969 44.5 33.438 1 87.06 547 HIS B C 1
ATOM 8835 O O . HIS B 1 547 ? 17.953 43.844 33.812 1 87.06 547 HIS B O 1
ATOM 8841 N N . VAL B 1 548 ? 15.984 44.031 32.719 1 86.31 548 VAL B N 1
ATOM 8842 C CA . VAL B 1 548 ? 16.016 42.656 32.25 1 86.31 548 VAL B CA 1
ATOM 8843 C C . VAL B 1 548 ? 16.109 42.625 30.734 1 86.31 548 VAL B C 1
ATOM 8845 O O . VAL B 1 548 ? 15.312 43.25 30.047 1 86.31 548 VAL B O 1
ATOM 8848 N N . ALA B 1 549 ? 17.141 41.906 30.234 1 88.19 549 ALA B N 1
ATOM 8849 C CA . ALA B 1 549 ? 17.281 41.719 28.797 1 88.19 549 ALA B CA 1
ATOM 8850 C C . ALA B 1 549 ? 16.656 40.375 28.359 1 88.19 549 ALA B C 1
ATOM 8852 O O . ALA B 1 549 ? 16.984 39.312 28.906 1 88.19 549 ALA B O 1
ATOM 8853 N N . VAL B 1 550 ? 15.711 40.531 27.469 1 87.38 550 VAL B N 1
ATOM 8854 C CA . VAL B 1 550 ? 15.086 39.344 26.922 1 87.38 550 VAL B CA 1
ATOM 8855 C C . VAL B 1 550 ? 15.641 39.062 25.516 1 87.38 550 VAL B C 1
ATOM 8857 O O . VAL B 1 550 ? 15.594 39.938 24.641 1 87.38 550 VAL B O 1
ATOM 8860 N N . GLN B 1 551 ? 16.188 37.844 25.344 1 86.94 551 GLN B N 1
ATOM 8861 C CA . GLN B 1 551 ? 16.703 37.375 24.062 1 86.94 551 GLN B CA 1
ATOM 8862 C C . GLN B 1 551 ? 15.688 36.5 23.344 1 86.94 551 GLN B C 1
ATOM 8864 O O . GLN B 1 551 ? 15.336 35.438 23.859 1 86.94 551 GLN B O 1
ATOM 8869 N N . TYR B 1 552 ? 15.273 36.969 22.203 1 86.19 552 TYR B N 1
ATOM 8870 C CA . TYR B 1 552 ? 14.398 36.188 21.344 1 86.19 552 TYR B CA 1
ATOM 8871 C C . TYR B 1 552 ? 15.195 35.469 20.266 1 86.19 552 TYR B C 1
ATOM 8873 O O . TYR B 1 552 ? 15.984 36.094 19.547 1 86.19 552 TYR B O 1
ATOM 8881 N N . VAL B 1 553 ? 15.008 34.188 20.203 1 84.81 553 VAL B N 1
ATOM 8882 C CA . VAL B 1 553 ? 15.727 33.406 19.203 1 84.81 553 VAL B CA 1
ATOM 8883 C C . VAL B 1 553 ? 14.758 32.969 18.109 1 84.81 553 VAL B C 1
ATOM 8885 O O . VAL B 1 553 ? 13.812 32.219 18.359 1 84.81 553 VAL B O 1
ATOM 8888 N N . PHE B 1 554 ? 15.016 33.5 16.922 1 82.75 554 PHE B N 1
ATOM 8889 C CA . PHE B 1 554 ? 14.188 33.219 15.75 1 82.75 554 PHE B CA 1
ATOM 8890 C C . PHE B 1 554 ? 14.938 32.344 14.75 1 82.75 554 PHE B C 1
ATOM 8892 O O . PHE B 1 554 ? 16.125 32.094 14.93 1 82.75 554 PHE B O 1
ATOM 8899 N N . GLY B 1 555 ? 14.234 31.891 13.766 1 75.69 555 GLY B N 1
ATOM 8900 C CA . GLY B 1 555 ? 14.852 31.203 12.641 1 75.69 555 GLY B CA 1
ATOM 8901 C C . GLY B 1 555 ? 14.75 29.703 12.727 1 75.69 555 GLY B C 1
ATOM 8902 O O . GLY B 1 555 ? 14.914 29 11.727 1 75.69 555 GLY B O 1
ATOM 8903 N N . ASP B 1 556 ? 14.547 29.25 13.867 1 80.31 556 ASP B N 1
ATOM 8904 C CA . ASP B 1 556 ? 14.234 27.828 13.984 1 80.31 556 ASP B CA 1
ATOM 8905 C C . ASP B 1 556 ? 12.742 27.578 13.758 1 80.31 556 ASP B C 1
ATOM 8907 O O . ASP B 1 556 ? 12.016 28.469 13.305 1 80.31 556 ASP B O 1
ATOM 8911 N N . THR B 1 557 ? 12.328 26.453 13.953 1 80.88 557 THR B N 1
ATOM 8912 C CA . THR B 1 557 ? 10.945 26.094 13.68 1 80.88 557 THR B CA 1
ATOM 8913 C C . THR B 1 557 ? 10.039 26.547 14.828 1 80.88 557 THR B C 1
ATOM 8915 O O . THR B 1 557 ? 8.812 26.594 14.68 1 80.88 557 THR B O 1
ATOM 8918 N N . GLU B 1 558 ? 10.703 26.906 15.977 1 79.38 558 GLU B N 1
ATOM 8919 C CA . GLU B 1 558 ? 9.969 27.391 17.141 1 79.38 558 GLU B CA 1
ATOM 8920 C C . GLU B 1 558 ? 10.617 28.641 17.719 1 79.38 558 GLU B C 1
ATOM 8922 O O . GLU B 1 558 ? 11.828 28.844 17.578 1 79.38 558 GLU B O 1
ATOM 8927 N N . LEU B 1 559 ? 9.82 29.469 18.328 1 78.19 559 LEU B N 1
ATOM 8928 C CA . LEU B 1 559 ? 10.312 30.672 19 1 78.19 559 LEU B CA 1
ATOM 8929 C C . LEU B 1 559 ? 10.812 30.328 20.406 1 78.19 559 LEU B C 1
ATOM 8931 O O . LEU B 1 559 ? 10.117 29.656 21.172 1 78.19 559 LEU B O 1
ATOM 8935 N N . HIS B 1 560 ? 12.055 30.656 20.625 1 78.94 560 HIS B N 1
ATOM 8936 C CA . HIS B 1 560 ? 12.641 30.469 21.953 1 78.94 560 HIS B CA 1
ATOM 8937 C C . HIS B 1 560 ? 13.008 31.812 22.578 1 78.94 560 HIS B C 1
ATOM 8939 O O . HIS B 1 560 ? 13.312 32.781 21.875 1 78.94 560 HIS B O 1
ATOM 8945 N N . MET B 1 561 ? 12.945 31.844 23.938 1 82.06 561 MET B N 1
ATOM 8946 C CA . MET B 1 561 ? 13.273 33.094 24.641 1 82.06 561 MET B CA 1
ATOM 8947 C C . MET B 1 561 ? 14.078 32.812 25.906 1 82.06 561 MET B C 1
ATOM 8949 O O . MET B 1 561 ? 13.836 31.797 26.594 1 82.06 561 MET B O 1
ATOM 8953 N N . VAL B 1 562 ? 15.047 33.625 26.078 1 81.06 562 VAL B N 1
ATOM 8954 C CA . VAL B 1 562 ? 15.836 33.594 27.312 1 81.06 562 VAL B CA 1
ATOM 8955 C C . VAL B 1 562 ? 15.922 35 27.906 1 81.06 562 VAL B C 1
ATOM 8957 O O . VAL B 1 562 ? 16.047 36 27.172 1 81.06 562 VAL B O 1
ATOM 8960 N N . ALA B 1 563 ? 15.805 35.062 29.266 1 84.88 563 ALA B N 1
ATOM 8961 C CA . ALA B 1 563 ? 15.883 36.344 29.938 1 84.88 563 ALA B CA 1
ATOM 8962 C C . ALA B 1 563 ? 17.062 36.406 30.906 1 84.88 563 ALA B C 1
ATOM 8964 O O . ALA B 1 563 ? 17.375 35.406 31.578 1 84.88 563 ALA B O 1
ATOM 8965 N N . VAL B 1 564 ? 17.766 37.5 30.859 1 82.31 564 VAL B N 1
ATOM 8966 C CA . VAL B 1 564 ? 18.906 37.719 31.734 1 82.31 564 VAL B CA 1
ATOM 8967 C C . VAL B 1 564 ? 18.812 39.125 32.375 1 82.31 564 VAL B C 1
ATOM 8969 O O . VAL B 1 564 ? 18.438 40.094 31.688 1 82.31 564 VAL B O 1
ATOM 8972 N N . GLU B 1 565 ? 19.125 39.156 33.625 1 83.81 565 GLU B N 1
ATOM 8973 C CA . GLU B 1 565 ? 19.219 40.469 34.25 1 83.81 565 GLU B CA 1
ATOM 8974 C C . GLU B 1 565 ? 20.516 41.188 33.844 1 83.81 565 GLU B C 1
ATOM 8976 O O . GLU B 1 565 ? 21.609 40.625 33.969 1 83.81 565 GLU B O 1
ATOM 8981 N N . VAL B 1 566 ? 20.312 42.406 33.406 1 83.06 566 VAL B N 1
ATOM 8982 C CA . VAL B 1 566 ? 21.438 43.125 32.812 1 83.06 566 VAL B CA 1
ATOM 8983 C C . VAL B 1 566 ? 22.453 43.469 33.906 1 83.06 566 VAL B C 1
ATOM 8985 O O . VAL B 1 566 ? 23.656 43.344 33.688 1 83.06 566 VAL B O 1
ATOM 8988 N N . GLN B 1 567 ? 21.984 43.875 35.125 1 79.44 567 GLN B N 1
ATOM 8989 C CA . GLN B 1 567 ? 22.859 44.375 36.188 1 79.44 567 GLN B CA 1
ATOM 8990 C C . GLN B 1 567 ? 23.719 43.25 36.75 1 79.44 567 GLN B C 1
ATOM 8992 O O . GLN B 1 567 ? 24.938 43.406 36.906 1 79.44 567 GLN B O 1
ATOM 8997 N N . SER B 1 568 ? 23.109 42.156 37.031 1 78.38 568 SER B N 1
ATOM 8998 C CA . SER B 1 568 ? 23.781 41.062 37.719 1 78.38 568 SER B CA 1
ATOM 8999 C C . SER B 1 568 ? 24.25 40 36.719 1 78.38 568 SER B C 1
ATOM 9001 O O . SER B 1 568 ? 25.047 39.125 37.062 1 78.38 568 SER B O 1
ATOM 9003 N N . LYS B 1 569 ? 23.859 40.156 35.531 1 78.38 569 LYS B N 1
ATOM 9004 C CA . LYS B 1 569 ? 24.141 39.188 34.5 1 78.38 569 LYS B CA 1
ATOM 9005 C C . LYS B 1 569 ? 23.656 37.781 34.906 1 78.38 569 LYS B C 1
ATOM 9007 O O . LYS B 1 569 ? 24.188 36.781 34.469 1 78.38 569 LYS B O 1
ATOM 9012 N N . THR B 1 570 ? 22.766 37.781 35.844 1 77.19 570 THR B N 1
ATOM 9013 C CA . THR B 1 570 ? 22.172 36.531 36.344 1 77.19 570 THR B CA 1
ATOM 9014 C C . THR B 1 570 ? 21.016 36.125 35.438 1 77.19 570 THR B C 1
ATOM 9016 O O . THR B 1 570 ? 20.141 36.906 35.094 1 77.19 570 THR B O 1
ATOM 9019 N N . PRO B 1 571 ? 21.141 34.812 34.969 1 78.88 571 PRO B N 1
ATOM 9020 C CA . PRO B 1 571 ? 20 34.281 34.219 1 78.88 571 PRO B CA 1
ATOM 9021 C C . PRO B 1 571 ? 18.703 34.312 35 1 78.88 571 PRO B C 1
ATOM 9023 O O . PRO B 1 571 ? 18.703 34.031 36.219 1 78.88 571 PRO B O 1
ATOM 9026 N N . CYS B 1 572 ? 17.703 34.812 34.281 1 80.38 572 CYS B N 1
ATOM 9027 C CA . CYS B 1 572 ? 16.375 34.844 34.875 1 80.38 572 CYS B CA 1
ATOM 9028 C C . CYS B 1 572 ? 15.57 33.594 34.469 1 80.38 572 CYS B C 1
ATOM 9030 O O . CYS B 1 572 ? 15.703 33.125 33.344 1 80.38 572 CYS B O 1
ATOM 9032 N N . SER B 1 573 ? 14.93 33.094 35.375 1 74.88 573 SER B N 1
ATOM 9033 C CA . SER B 1 573 ? 13.961 32.062 34.969 1 74.88 573 SER B CA 1
ATOM 9034 C C . SER B 1 573 ? 12.812 32.688 34.188 1 74.88 573 SER B C 1
ATOM 9036 O O . SER B 1 573 ? 12.266 33.719 34.562 1 74.88 573 SER B O 1
ATOM 9038 N N . ALA B 1 574 ? 12.727 32.25 32.938 1 75 574 ALA B N 1
ATOM 9039 C CA . ALA B 1 574 ? 11.648 32.719 32.094 1 75 574 ALA B CA 1
ATOM 9040 C C . ALA B 1 574 ? 10.836 31.562 31.516 1 75 574 ALA B C 1
ATOM 9042 O O . ALA B 1 574 ? 11.406 30.547 31.109 1 75 574 ALA B O 1
ATOM 9043 N N . LYS B 1 575 ? 9.586 31.641 31.75 1 71.56 575 LYS B N 1
ATOM 9044 C CA . LYS B 1 575 ? 8.672 30.656 31.172 1 71.56 575 LYS B CA 1
ATOM 9045 C C . LYS B 1 575 ? 7.77 31.297 30.125 1 71.56 575 LYS B C 1
ATOM 9047 O O . LYS B 1 575 ? 7.074 32.281 30.406 1 71.56 575 LYS B O 1
ATOM 9052 N N . PHE B 1 576 ? 7.973 30.844 28.906 1 71.62 576 PHE B N 1
ATOM 9053 C CA . PHE B 1 576 ? 7.16 31.344 27.797 1 71.62 576 PHE B CA 1
ATOM 9054 C C . PHE B 1 576 ? 5.93 30.469 27.594 1 71.62 576 PHE B C 1
ATOM 9056 O O . PHE B 1 576 ? 6.051 29.297 27.25 1 71.62 576 PHE B O 1
ATOM 9063 N N . ASN B 1 577 ? 4.816 31.016 27.969 1 73.06 577 ASN B N 1
ATOM 9064 C CA . ASN B 1 577 ? 3.551 30.297 27.844 1 73.06 577 ASN B CA 1
ATOM 9065 C C . ASN B 1 577 ? 2.738 30.797 26.656 1 73.06 577 ASN B C 1
ATOM 9067 O O . ASN B 1 577 ? 2.184 31.906 26.703 1 73.06 577 ASN B O 1
ATOM 9071 N N . LEU B 1 578 ? 2.725 30.016 25.625 1 74.56 578 LEU B N 1
ATOM 9072 C CA . LEU B 1 578 ? 1.97 30.391 24.438 1 74.56 578 LEU B CA 1
ATOM 9073 C C . LEU B 1 578 ? 0.581 29.766 24.453 1 74.56 578 LEU B C 1
ATOM 9075 O O . LEU B 1 578 ? -0.271 30.109 23.625 1 74.56 578 LEU B O 1
ATOM 9079 N N . ILE B 1 579 ? 0.389 28.75 25.375 1 76.56 579 ILE B N 1
ATOM 9080 C CA . ILE B 1 579 ? -0.862 28 25.344 1 76.56 579 ILE B CA 1
ATOM 9081 C C . ILE B 1 579 ? -1.357 27.734 26.766 1 76.56 579 ILE B C 1
ATOM 9083 O O . ILE B 1 579 ? -0.557 27.531 27.672 1 76.56 579 ILE B O 1
#

Nearest PDB structures (foldseek):
  5oow-assembly2_B  TM=7.219E-01  e=2.406E-07  Escherichia coli K-12
  4mo4-assembly2_C  TM=4.269E-01  e=2.094E-05  Pseudomonas aeruginosa
  4mo5-assembly2_D  TM=3.942E-01  e=2.094E-05  Pseudomonas aeruginosa
  4mo5-assembly1_A  TM=4.278E-01  e=1.443E-04  Pseudomonas aeruginosa
  3ttf-assembly1_A  TM=3.594E-01  e=6.309E-05  Escherichia coli O157:H7

Radius of gyration: 35.0 Å; Cα contacts (8 Å, |Δi|>4): 2559; chains: 2; bounding box: 72×129×92 Å

Sequence (1158 aa):
MAGKHVMVVAIDFGTTYSGYAFSLRSDFDKDPLKIKANQAWVAGHKYHLSLKTPSTLLLDKAGKFIAFGYDAELRYNNIALDETQKDFLYFERFKMSLYNNEELNKNMVIKDILKKKFPAFQVFSLSIKALKDHLETTLQNQGIDVKSDEIKWVLTVPAIWSDSAKQFMREAAIAAGLPDKMLRIALEPEAASLFCQHLPLEKLVGASKGFDVSKPGTKYMVIDLGGGTADITVHEKLKGNKLKELFKASGGACGGTSVDSKFYATLTRIFGGPMLRELQNEKTYAYMDLMREFETSKRVVKPDAGTDSKVTITIPYVVLNELCKEIHDQELKDVLQESTLGDDITSVSDKLRIKASYFKSLFGNTIEDIVQHIKNILEKPEAKDVSKLLLVGGFSECSLIQEAVKKAFPDKRVIIPEEAGLAVLKGAVIFGHQPDSISSRIMRFSYGVRITPDFDESIHKKDKKIMIKGKPHCADVFSPFLKAGSEVPVNHKVVEAYTTTRPFQDSMPVIIYYTEDESPMYVTDEGCQKLGVLDVKVPAPSADDHHVAVQYVFGDTELHMVAVEVQSKTPCSAKFNLIMAGKHVMVVAIDFGTTYSGYAFSLRSDFDKDPLKIKANQAWVAGHKYHLSLKTPSTLLLDKAGKFIAFGYDAELRYNNIALDETQKDFLYFERFKMSLYNNEELNKNMVIKDILKKKFPAFQVFSLSIKALKDHLETTLQNQGIDVKSDEIKWVLTVPAIWSDSAKQFMREAAIAAGLPDKMLRIALEPEAASLFCQHLPLEKLVGASKGFDVSKPGTKYMVIDLGGGTADITVHEKLKGNKLKELFKASGGACGGTSVDSKFYATLTRIFGGPMLRELQNEKTYAYMDLMREFETSKRVVKPDAGTDSKVTITIPYVVLNELCKEIHDQELKDVLQESTLGDDITSVSDKLRIKASYFKSLFGNTIEDIVQHIKNILEKPEAKDVSKLLLVGGFSECSLIQEAVKKAFPDKRVIIPEEAGLAVLKGAVIFGHQPDSISSRIMRFSYGVRITPDFDESIHKKDKKIMIKGKPHCADVFSPFLKAGSEVPVNHKVVEAYTTTRPFQDSMPVIIYYTEDESPMYVTDEGCQKLGVLDVKVPAPSADDHHVAVQYVFGDTELHMVAVEVQSKTPCSAKFNLI

Organism: Magallana gigas (NCBI:txid29159)